Protein AF-0000000082348626 (afdb_homodimer)

InterPro domains:
  IPR001227 Acyl transferase domain superfamily [G3DSA:3.40.366.10] (33-219)
  IPR014030 Beta-ketoacyl synthase-like, N-terminal domain [PF00109] (406-656)
  IPR014031 Beta-ketoacyl synthase, C-terminal domain [PF02801] (664-722)
  IPR016039 Thiolase-like [G3DSA:3.40.47.10] (403-723)
  IPR016039 Thiolase-like [SSF53901] (404-722)
  IPR018201 Beta-ketoacyl synthase, active site [PS00606] (568-584)
  IPR020841 Polyketide synthase, beta-ketoacyl synthase domain [PS52004] (404-728)
  IPR020841 Polyketide synthase, beta-ketoacyl synthase domain [SM00825] (407-728)
  IPR032088 Starter unit:ACP transacylase, SAT domain [PF16073] (35-266)
  IPR050091 Polyketide and Nonribosomal Peptide Biosynthesis Enzymes [PTHR43775] (406-721)

Structure (mmCIF, N/CA/C/O backbone):
data_AF-0000000082348626-model_v1
#
loop_
_entity.id
_entity.type
_entity.pdbx_description
1 polymer 'Putative PKS/NRPS-like protein biosynthetic cluster'
#
loop_
_atom_site.group_PDB
_atom_site.id
_atom_site.type_symbol
_atom_site.label_atom_id
_atom_site.label_alt_id
_atom_site.label_comp_id
_atom_site.label_asym_id
_atom_site.label_entity_id
_atom_site.label_seq_id
_atom_site.pdbx_PDB_ins_code
_atom_site.Cartn_x
_atom_site.Cartn_y
_atom_site.Cartn_z
_atom_site.occupancy
_atom_site.B_iso_or_equiv
_atom_site.auth_seq_id
_atom_site.auth_comp_id
_atom_site.auth_asym_id
_atom_site.auth_atom_id
_atom_site.pdbx_PDB_model_num
ATOM 1 N N . MET A 1 1 ? 25.234 64.188 5.094 1 22.62 1 MET A N 1
ATOM 2 C CA . MET A 1 1 ? 24 64.062 5.863 1 22.62 1 MET A CA 1
ATOM 3 C C . MET A 1 1 ? 23.109 62.969 5.293 1 22.62 1 MET A C 1
ATOM 5 O O . MET A 1 1 ? 22.438 63.188 4.277 1 22.62 1 MET A O 1
ATOM 9 N N . MET A 1 2 ? 23.484 61.875 5.254 1 27.39 2 MET A N 1
ATOM 10 C CA . MET A 1 2 ? 23.094 60.875 4.254 1 27.39 2 MET A CA 1
ATOM 11 C C . MET A 1 2 ? 21.672 60.375 4.52 1 27.39 2 MET A C 1
ATOM 13 O O . MET A 1 2 ? 21.328 60.062 5.664 1 27.39 2 MET A O 1
ATOM 17 N N . PRO A 1 3 ? 20.672 60.625 3.637 1 28.61 3 PRO A N 1
ATOM 18 C CA . PRO A 1 3 ? 19.25 60.469 3.945 1 28.61 3 PRO A CA 1
ATOM 19 C C . PRO A 1 3 ? 18.859 59.031 4.285 1 28.61 3 PRO A C 1
ATOM 21 O O . PRO A 1 3 ? 19.5 58.094 3.809 1 28.61 3 PRO A O 1
ATOM 24 N N . VAL A 1 4 ? 18.422 58.75 5.523 1 28.98 4 VAL A N 1
ATOM 25 C CA . VAL A 1 4 ? 17.953 57.562 6.266 1 28.98 4 VAL A CA 1
ATOM 26 C C . VAL A 1 4 ? 16.766 56.938 5.555 1 28.98 4 VAL A C 1
ATOM 28 O O . VAL A 1 4 ? 15.734 57.594 5.367 1 28.98 4 VAL A O 1
ATOM 31 N N . TYR A 1 5 ? 16.969 56.156 4.539 1 28.42 5 TYR A N 1
ATOM 32 C CA . TYR A 1 5 ? 15.867 55.594 3.797 1 28.42 5 TYR A CA 1
ATOM 33 C C . TYR A 1 5 ? 14.945 54.781 4.723 1 28.42 5 TYR A C 1
ATOM 35 O O . TYR A 1 5 ? 15.375 53.812 5.344 1 28.42 5 TYR A O 1
ATOM 43 N N . THR A 1 6 ? 13.922 55.375 5.301 1 27.47 6 THR A N 1
ATOM 44 C CA . THR A 1 6 ? 12.867 54.844 6.148 1 27.47 6 THR A CA 1
ATOM 45 C C . THR A 1 6 ? 12.008 53.844 5.375 1 27.47 6 THR A C 1
ATOM 47 O O . THR A 1 6 ? 11.422 54.188 4.348 1 27.47 6 THR A O 1
ATOM 50 N N . PRO A 1 7 ? 12.359 52.594 5.453 1 28.33 7 PRO A N 1
ATOM 51 C CA . PRO A 1 7 ? 11.5 51.688 4.691 1 28.33 7 PRO A CA 1
ATOM 52 C C . PRO A 1 7 ? 10.016 51.938 4.953 1 28.33 7 PRO A C 1
ATOM 54 O O . PRO A 1 7 ? 9.602 52.062 6.105 1 28.33 7 PRO A O 1
ATOM 57 N N . THR A 1 8 ? 9.359 52.75 4.172 1 27.89 8 THR A N 1
ATOM 58 C CA . THR A 1 8 ? 7.93 53 4.262 1 27.89 8 THR A CA 1
ATOM 59 C C . THR A 1 8 ? 7.141 51.688 4.273 1 27.89 8 THR A C 1
ATOM 61 O O . THR A 1 8 ? 7.289 50.875 3.371 1 27.89 8 THR A O 1
ATOM 64 N N . THR A 1 9 ? 6.973 51.125 5.418 1 28.86 9 THR A N 1
ATOM 65 C CA . THR A 1 9 ? 5.984 50.094 5.742 1 28.86 9 THR A CA 1
ATOM 66 C C . THR A 1 9 ? 4.637 50.438 5.109 1 28.86 9 THR A C 1
ATOM 68 O O . THR A 1 9 ? 3.908 51.281 5.602 1 28.86 9 THR A O 1
ATOM 71 N N . SER A 1 10 ? 4.602 50.75 3.811 1 28.36 10 SER A N 1
ATOM 72 C CA . SER A 1 10 ? 3.252 50.938 3.295 1 28.36 10 SER A CA 1
ATOM 73 C C . SER A 1 10 ? 2.334 49.781 3.682 1 28.36 10 SER A C 1
ATOM 75 O O . SER A 1 10 ? 2.594 48.625 3.328 1 28.36 10 SER A O 1
ATOM 77 N N . SER A 1 11 ? 1.812 49.844 4.887 1 31.45 11 SER A N 1
ATOM 78 C CA . SER A 1 11 ? 0.582 49.219 5.371 1 31.45 11 SER A CA 1
ATOM 79 C C . SER A 1 11 ? -0.526 49.281 4.324 1 31.45 11 SER A C 1
ATOM 81 O O . SER A 1 11 ? -1.13 50.344 4.133 1 31.45 11 SER A O 1
ATOM 83 N N . ASP A 1 12 ? -0.33 48.875 3.16 1 32.62 12 ASP A N 1
ATOM 84 C CA . ASP A 1 12 ? -1.574 48.906 2.398 1 32.62 12 ASP A CA 1
ATOM 85 C C . ASP A 1 12 ? -2.762 48.5 3.271 1 32.62 12 ASP A C 1
ATOM 87 O O . ASP A 1 12 ? -2.803 47.406 3.803 1 32.62 12 ASP A O 1
ATOM 91 N N . PRO A 1 13 ? -3.41 49.312 3.996 1 35.19 13 PRO A N 1
ATOM 92 C CA . PRO A 1 13 ? -4.621 49.188 4.812 1 35.19 13 PRO A CA 1
ATOM 93 C C . PRO A 1 13 ? -5.652 48.25 4.207 1 35.19 13 PRO A C 1
ATOM 95 O O . PRO A 1 13 ? -6.645 47.906 4.855 1 35.19 13 PRO A O 1
ATOM 98 N N . ASP A 1 14 ? -5.789 48.344 2.971 1 35.22 14 ASP A N 1
ATOM 99 C CA . ASP A 1 14 ? -6.953 47.688 2.406 1 35.22 14 ASP A CA 1
ATOM 100 C C . ASP A 1 14 ? -6.867 46.156 2.615 1 35.22 14 ASP A C 1
ATOM 102 O O . ASP A 1 14 ? -7.434 45.406 1.838 1 35.22 14 ASP A O 1
ATOM 106 N N . ARG A 1 15 ? -5.812 45.719 3.096 1 39.22 15 ARG A N 1
ATOM 107 C CA . ARG A 1 15 ? -5.785 44.281 3.395 1 39.22 15 ARG A CA 1
ATOM 108 C C . ARG A 1 15 ? -7.113 43.844 3.984 1 39.22 15 ARG A C 1
ATOM 110 O O . ARG A 1 15 ? -7.77 44.594 4.711 1 39.22 15 ARG A O 1
ATOM 117 N N . ASP A 1 16 ? -7.707 42.844 3.492 1 43.84 16 ASP A N 1
ATOM 118 C CA . ASP A 1 16 ? -8.883 42 3.707 1 43.84 16 ASP A CA 1
ATOM 119 C C . ASP A 1 16 ? -9.117 41.781 5.195 1 43.84 16 ASP A C 1
ATOM 121 O O . ASP A 1 16 ? -9.781 40.812 5.574 1 43.84 16 ASP A O 1
ATOM 125 N N . THR A 1 17 ? -8.445 42.5 6.023 1 49.28 17 THR A N 1
ATOM 126 C CA . THR A 1 17 ? -8.406 42.406 7.48 1 49.28 17 THR A CA 1
ATOM 127 C C . THR A 1 17 ? -9.773 42.719 8.078 1 49.28 17 THR A C 1
ATOM 129 O O . THR A 1 17 ? -10.031 42.438 9.25 1 49.28 17 THR A O 1
ATOM 132 N N . HIS A 1 18 ? -10.602 43.281 7.273 1 66.31 18 HIS A N 1
ATOM 133 C CA . HIS A 1 18 ? -11.859 43.625 7.926 1 66.31 18 HIS A CA 1
ATOM 134 C C . HIS A 1 18 ? -13.008 42.75 7.445 1 66.31 18 HIS A C 1
ATOM 136 O O . HIS A 1 18 ? -14.172 43.156 7.504 1 66.31 18 HIS A O 1
ATOM 142 N N . LYS A 1 19 ? -12.617 41.625 6.793 1 84.56 19 LYS A N 1
ATOM 143 C CA . LYS A 1 19 ? -13.688 40.75 6.332 1 84.56 19 LYS A CA 1
ATOM 144 C C . LYS A 1 19 ? -13.891 39.562 7.289 1 84.56 19 LYS A C 1
ATOM 146 O O . LYS A 1 19 ? -12.922 38.906 7.699 1 84.56 19 LYS A O 1
ATOM 151 N N . LEU A 1 20 ? -15.055 39.438 7.66 1 93.06 20 LEU A N 1
ATOM 152 C CA . LEU A 1 20 ? -15.453 38.281 8.461 1 93.06 20 LEU A CA 1
ATOM 153 C C . LEU A 1 20 ? -15.758 37.062 7.566 1 93.06 20 LEU A C 1
ATOM 155 O O . LEU A 1 20 ? -16.156 37.25 6.41 1 93.06 20 LEU A O 1
ATOM 159 N N . LYS A 1 21 ? -15.438 35.969 8.016 1 95.44 21 LYS A N 1
ATOM 160 C CA . LYS A 1 21 ? -15.758 34.719 7.305 1 95.44 21 LYS A CA 1
ATOM 161 C C . LYS A 1 21 ? -16.703 33.844 8.117 1 95.44 21 LYS A C 1
ATOM 163 O O . LYS A 1 21 ? -16.609 33.812 9.352 1 95.44 21 LYS A O 1
ATOM 168 N N . LEU A 1 22 ? -17.609 33.219 7.457 1 96.94 22 LEU A N 1
ATOM 169 C CA . LEU A 1 22 ? -18.484 32.219 8.055 1 96.94 22 LEU A CA 1
ATOM 170 C C . LEU A 1 22 ? -18.531 30.953 7.199 1 96.94 22 LEU A C 1
ATOM 172 O O . LEU A 1 22 ? -18.75 31.031 5.988 1 96.94 22 LEU A O 1
ATOM 176 N N . VAL A 1 23 ? -18.219 29.875 7.754 1 98 23 VAL A N 1
ATOM 177 C CA . VAL A 1 23 ? -18.375 28.594 7.074 1 98 23 VAL A CA 1
ATOM 178 C C . VAL A 1 23 ? -19.656 27.906 7.555 1 98 23 VAL A C 1
ATOM 180 O O . VAL A 1 23 ? -19.797 27.609 8.742 1 98 23 VAL A O 1
ATOM 183 N N . TYR A 1 24 ? -20.531 27.656 6.66 1 97.88 24 TYR A N 1
ATOM 184 C CA . TYR A 1 24 ? -21.828 27.094 6.98 1 97.88 24 TYR A CA 1
ATOM 185 C C . TYR A 1 24 ? -21.922 25.641 6.539 1 97.88 24 TYR A C 1
ATOM 187 O O . TYR A 1 24 ? -21.734 25.328 5.359 1 97.88 24 TYR A O 1
ATOM 195 N N . PHE A 1 25 ? -22.203 24.734 7.48 1 98.19 25 PHE A N 1
ATOM 196 C CA . PHE A 1 25 ? -22.406 23.312 7.234 1 98.19 25 PHE A CA 1
ATOM 197 C C . PHE A 1 25 ? -23.891 22.953 7.297 1 98.19 25 PHE A C 1
ATOM 199 O O . PHE A 1 25 ? -24.484 22.938 8.375 1 98.19 25 PHE A O 1
ATOM 206 N N . SER A 1 26 ? -24.422 22.578 6.18 1 95.88 26 SER A N 1
ATOM 207 C CA . SER A 1 26 ? -25.859 22.297 6.078 1 95.88 26 SER A CA 1
ATOM 208 C C . SER A 1 26 ? -26.203 20.906 6.586 1 95.88 26 SER A C 1
ATOM 210 O O . SER A 1 26 ? -25.297 20.109 6.867 1 95.88 26 SER A O 1
ATOM 212 N N . ASN A 1 27 ? -27.469 20.594 6.691 1 95.19 27 ASN A N 1
ATOM 213 C CA . ASN A 1 27 ? -27.953 19.25 7.023 1 95.19 27 ASN A CA 1
ATOM 214 C C . ASN A 1 27 ? -28.359 18.484 5.777 1 95.19 27 ASN A C 1
ATOM 216 O O . ASN A 1 27 ? -29.016 17.438 5.875 1 95.19 27 ASN A O 1
ATOM 220 N N . GLU A 1 28 ? -28.047 19.062 4.68 1 92.94 28 GLU A N 1
ATOM 221 C CA . GLU A 1 28 ? -28.438 18.438 3.418 1 92.94 28 GLU A CA 1
ATOM 222 C C . GLU A 1 28 ? -27.234 18.109 2.551 1 92.94 28 GLU A C 1
ATOM 224 O O . GLU A 1 28 ? -26.203 18.812 2.613 1 92.94 28 GLU A O 1
ATOM 229 N N . PHE A 1 29 ? -27.422 17.031 1.766 1 94.81 29 PHE A N 1
ATOM 230 C CA . PHE A 1 29 ? -26.391 16.719 0.787 1 94.81 29 PHE A CA 1
ATOM 231 C C . PHE A 1 29 ? -26.328 17.781 -0.305 1 94.81 29 PHE A C 1
ATOM 233 O O . PHE A 1 29 ? -27.312 18.469 -0.557 1 94.81 29 PHE A O 1
ATOM 240 N N . PRO A 1 30 ? -25.188 17.891 -0.88 1 91.5 30 PRO A N 1
ATOM 241 C CA . PRO A 1 30 ? -25.141 18.766 -2.051 1 91.5 30 PRO A CA 1
ATOM 242 C C . PRO A 1 30 ? -26.031 18.297 -3.189 1 91.5 30 PRO A C 1
ATOM 244 O O . PRO A 1 30 ? -26.406 17.109 -3.234 1 91.5 30 PRO A O 1
ATOM 247 N N . ARG A 1 31 ? -26.438 19.125 -4.102 1 89.62 31 ARG A N 1
ATOM 248 C CA . ARG A 1 31 ? -27.328 18.812 -5.211 1 89.62 31 ARG A CA 1
ATOM 249 C C . ARG A 1 31 ? -26.656 17.891 -6.219 1 89.62 31 ARG A C 1
ATOM 251 O O . ARG A 1 31 ? -27.328 17.188 -6.969 1 89.62 31 ARG A O 1
ATOM 258 N N . ASP A 1 32 ? -25.406 17.875 -6.156 1 88.88 32 ASP A N 1
ATOM 259 C CA . ASP A 1 32 ? -24.641 17 -7.043 1 88.88 32 ASP A CA 1
ATOM 260 C C . ASP A 1 32 ? -24.906 15.531 -6.746 1 88.88 32 ASP A C 1
ATOM 262 O O . ASP A 1 32 ? -25.375 15.188 -5.656 1 88.88 32 ASP A O 1
ATOM 266 N N . ASP A 1 33 ? -24.719 14.758 -7.766 1 92.75 33 ASP A N 1
ATOM 267 C CA . ASP A 1 33 ? -24.781 13.32 -7.559 1 92.75 33 ASP A CA 1
ATOM 268 C C . ASP A 1 33 ? -23.75 12.859 -6.527 1 92.75 33 ASP A C 1
ATOM 270 O O . ASP A 1 33 ? -22.547 13.016 -6.738 1 92.75 33 ASP A O 1
ATOM 274 N N . LEU A 1 34 ? -24.25 12.32 -5.496 1 95.69 34 LEU A N 1
ATOM 275 C CA . LEU A 1 34 ? -23.406 11.992 -4.355 1 95.69 34 LEU A CA 1
ATOM 276 C C . LEU A 1 34 ? -22.312 10.992 -4.758 1 95.69 34 LEU A C 1
ATOM 278 O O . LEU A 1 34 ? -21.172 11.117 -4.324 1 95.69 34 LEU A O 1
ATOM 282 N N . GLN A 1 35 ? -22.672 9.977 -5.566 1 95.44 35 GLN A N 1
ATOM 283 C CA . GLN A 1 35 ? -21.688 9 -6.023 1 95.44 35 GLN A CA 1
ATOM 284 C C . GLN A 1 35 ? -20.594 9.672 -6.859 1 95.44 35 GLN A C 1
ATOM 286 O O . GLN A 1 35 ? -19.422 9.328 -6.738 1 95.44 35 GLN A O 1
ATOM 291 N N . GLY A 1 36 ? -21.062 10.609 -7.676 1 95.38 36 GLY A N 1
ATOM 292 C CA . GLY A 1 36 ? -20.094 11.359 -8.469 1 95.38 36 GLY A CA 1
ATOM 293 C C . GLY A 1 36 ? -19.141 12.18 -7.629 1 95.38 36 GLY A C 1
ATOM 294 O O . GLY A 1 36 ? -17.953 12.25 -7.926 1 95.38 36 GLY A O 1
ATOM 295 N N . VAL A 1 37 ? -19.672 12.789 -6.59 1 96.69 37 VAL A N 1
ATOM 296 C CA . VAL A 1 37 ? -18.859 13.609 -5.691 1 96.69 37 VAL A CA 1
ATOM 297 C C . VAL A 1 37 ? -17.812 12.734 -5.004 1 96.69 37 VAL A C 1
ATOM 299 O O . VAL A 1 37 ? -16.625 13.086 -4.965 1 96.69 37 VAL A O 1
ATOM 302 N N . PHE A 1 38 ? -18.25 11.578 -4.5 1 97.19 38 PHE A N 1
ATOM 303 C CA . PHE A 1 38 ? -17.344 10.688 -3.801 1 97.19 38 PHE A CA 1
ATOM 304 C C . PHE A 1 38 ? -16.281 10.133 -4.758 1 97.19 38 PHE A C 1
ATOM 306 O O . PHE A 1 38 ? -15.141 9.914 -4.371 1 97.19 38 PHE A O 1
ATOM 313 N N . ARG A 1 39 ? -16.656 9.891 -6.008 1 95.69 39 ARG A N 1
ATOM 314 C CA . ARG A 1 39 ? -15.703 9.43 -7.012 1 95.69 39 ARG A CA 1
ATOM 315 C C . ARG A 1 39 ? -14.617 10.477 -7.254 1 95.69 39 ARG A C 1
ATOM 317 O O . ARG A 1 39 ? -13.438 10.141 -7.348 1 95.69 39 ARG A O 1
ATOM 324 N N . ARG A 1 40 ? -15.016 11.719 -7.379 1 95.38 40 ARG A N 1
ATOM 325 C CA . ARG A 1 40 ? -14.047 12.789 -7.582 1 95.38 40 ARG A CA 1
ATOM 326 C C . ARG A 1 40 ? -13.133 12.938 -6.367 1 95.38 40 ARG A C 1
ATOM 328 O O . ARG A 1 40 ? -11.93 13.141 -6.516 1 95.38 40 ARG A O 1
ATOM 335 N N . LEU A 1 41 ? -13.742 12.891 -5.195 1 96.81 41 LEU A N 1
ATOM 336 C CA . LEU A 1 41 ? -12.953 12.961 -3.973 1 96.81 41 LEU A CA 1
ATOM 337 C C . LEU A 1 41 ? -11.938 11.82 -3.916 1 96.81 41 LEU A C 1
ATOM 339 O O . LEU A 1 41 ? -10.789 12.016 -3.512 1 96.81 41 LEU A O 1
ATOM 343 N N . HIS A 1 42 ? -12.391 10.656 -4.312 1 96.12 42 HIS A N 1
ATOM 344 C CA . HIS A 1 42 ? -11.508 9.5 -4.379 1 96.12 42 HIS A CA 1
ATOM 345 C C . HIS A 1 42 ? -10.344 9.75 -5.324 1 96.12 42 HIS A C 1
ATOM 347 O O . HIS A 1 42 ? -9.188 9.508 -4.973 1 96.12 42 HIS A O 1
ATOM 353 N N . ASN A 1 43 ? -10.609 10.227 -6.477 1 94.56 43 ASN A N 1
ATOM 354 C CA . ASN A 1 43 ? -9.57 10.477 -7.473 1 94.56 43 ASN A CA 1
ATOM 355 C C . ASN A 1 43 ? -8.586 11.539 -7 1 94.56 43 ASN A C 1
ATOM 357 O O . ASN A 1 43 ? -7.375 11.398 -7.188 1 94.56 43 ASN A O 1
ATOM 361 N N . HIS A 1 44 ? -9.109 12.609 -6.391 1 94.38 44 HIS A N 1
ATOM 362 C CA . HIS A 1 44 ? -8.234 13.648 -5.855 1 94.38 44 HIS A CA 1
ATOM 363 C C . HIS A 1 44 ? -7.348 13.102 -4.742 1 94.38 44 HIS A C 1
ATOM 365 O O . HIS A 1 44 ? -6.188 13.5 -4.613 1 94.38 44 HIS A O 1
ATOM 371 N N . SER A 1 45 ? -7.891 12.203 -3.965 1 94.38 45 SER A N 1
ATOM 372 C CA . SER A 1 45 ? -7.152 11.664 -2.828 1 94.38 45 SER A CA 1
ATOM 373 C C . SER A 1 45 ? -5.965 10.82 -3.289 1 94.38 45 SER A C 1
ATOM 375 O O . SER A 1 45 ? -5.066 10.523 -2.5 1 94.38 45 SER A O 1
ATOM 377 N N . LYS A 1 46 ? -5.938 10.422 -4.539 1 93 46 LYS A N 1
ATOM 378 C CA . LYS A 1 46 ? -4.844 9.633 -5.09 1 93 46 LYS A CA 1
ATOM 379 C C . LYS A 1 46 ? -3.635 10.508 -5.41 1 93 46 LYS A C 1
ATOM 381 O O . LYS A 1 46 ? -2.529 10 -5.605 1 93 46 LYS A O 1
ATOM 386 N N . ASP A 1 47 ? -3.85 11.797 -5.445 1 90.5 47 ASP A N 1
ATOM 387 C CA . ASP A 1 47 ? -2.838 12.758 -5.879 1 90.5 47 ASP A CA 1
ATOM 388 C C . ASP A 1 47 ? -1.952 13.188 -4.715 1 90.5 47 ASP A C 1
ATOM 390 O O . ASP A 1 47 ? -2.428 13.328 -3.584 1 90.5 47 ASP A O 1
ATOM 394 N N . SER A 1 48 ? -0.692 13.43 -5.004 1 84.62 48 SER A N 1
ATOM 395 C CA . SER A 1 48 ? 0.272 13.852 -3.992 1 84.62 48 SER A CA 1
ATOM 396 C C . SER A 1 48 ? -0.064 15.234 -3.455 1 84.62 48 SER A C 1
ATOM 398 O O . SER A 1 48 ? 0.402 15.617 -2.379 1 84.62 48 SER A O 1
ATOM 400 N N . ALA A 1 49 ? -0.907 15.969 -4.117 1 83.38 49 ALA A N 1
ATOM 401 C CA . ALA A 1 49 ? -1.298 17.312 -3.707 1 83.38 49 ALA A CA 1
ATOM 402 C C . ALA A 1 49 ? -2.363 17.266 -2.615 1 83.38 49 ALA A C 1
ATOM 404 O O . ALA A 1 49 ? -2.625 18.266 -1.95 1 83.38 49 ALA A O 1
ATOM 405 N N . HIS A 1 50 ? -2.947 16.109 -2.389 1 90.44 50 HIS A N 1
ATOM 406 C CA . HIS A 1 50 ? -4.035 16.016 -1.421 1 90.44 50 HIS A CA 1
ATOM 407 C C . HIS A 1 50 ? -3.756 14.945 -0.378 1 90.44 50 HIS A C 1
ATOM 409 O O . HIS A 1 50 ? -4.59 14.062 -0.149 1 90.44 50 HIS A O 1
ATOM 415 N N . PRO A 1 51 ? -2.678 15.047 0.328 1 86.06 51 PRO A N 1
ATOM 416 C CA . PRO A 1 51 ? -2.33 14.047 1.335 1 86.06 51 PRO A CA 1
ATOM 417 C C . PRO A 1 51 ? -3.256 14.086 2.549 1 86.06 51 PRO A C 1
ATOM 419 O O . PRO A 1 51 ? -3.535 13.039 3.148 1 86.06 51 PRO A O 1
ATOM 422 N N . ILE A 1 52 ? -3.746 15.258 2.949 1 90.69 52 ILE A N 1
ATOM 423 C CA . ILE A 1 52 ? -4.586 15.383 4.137 1 90.69 52 ILE A CA 1
ATOM 424 C C . ILE A 1 52 ? -5.973 14.812 3.852 1 90.69 52 ILE A C 1
ATOM 426 O O . ILE A 1 52 ? -6.574 14.172 4.711 1 90.69 52 ILE A O 1
ATOM 430 N N . LEU A 1 53 ? -6.441 15.055 2.643 1 95.19 53 LEU A N 1
ATOM 431 C CA . LEU A 1 53 ? -7.703 14.453 2.219 1 95.19 53 LEU A CA 1
ATOM 432 C C . LEU A 1 53 ? -7.637 12.938 2.314 1 95.19 53 LEU A C 1
ATOM 434 O O . LEU A 1 53 ? -8.547 12.305 2.861 1 95.19 53 LEU A O 1
ATOM 438 N N . ALA A 1 54 ? -6.555 12.398 1.787 1 93.12 54 ALA A N 1
ATOM 439 C CA . ALA A 1 54 ? -6.367 10.953 1.827 1 93.12 54 ALA A CA 1
ATOM 440 C C . ALA A 1 54 ? -6.34 10.438 3.264 1 93.12 54 ALA A C 1
ATOM 442 O O . ALA A 1 54 ? -6.934 9.406 3.572 1 93.12 54 ALA A O 1
ATOM 443 N N . GLU A 1 55 ? -5.648 11.109 4.129 1 89.75 55 GLU A N 1
ATOM 444 C CA . GLU A 1 55 ? -5.555 10.727 5.531 1 89.75 55 GLU A CA 1
ATOM 445 C C . GLU A 1 55 ? -6.926 10.742 6.203 1 89.75 55 GLU A C 1
ATOM 447 O O . GLU A 1 55 ? -7.266 9.836 6.965 1 89.75 55 GLU A O 1
ATOM 452 N N . PHE A 1 56 ? -7.676 11.781 5.895 1 96 56 PHE A N 1
ATOM 453 C CA . PHE A 1 56 ? -9.008 11.883 6.477 1 96 56 PHE A CA 1
ATOM 454 C C . PHE A 1 56 ? -9.867 10.695 6.066 1 96 56 PHE A C 1
ATOM 456 O O . PHE A 1 56 ? -10.531 10.078 6.906 1 96 56 PHE A O 1
ATOM 463 N N . ILE A 1 57 ? -9.914 10.406 4.809 1 96.88 57 ILE A N 1
ATOM 464 C CA . ILE A 1 57 ? -10.727 9.305 4.297 1 96.88 57 ILE A CA 1
ATOM 465 C C . ILE A 1 57 ? -10.344 8.008 5.004 1 96.88 57 ILE A C 1
ATOM 467 O O . ILE A 1 57 ? -11.211 7.25 5.438 1 96.88 57 ILE A O 1
ATOM 471 N N . SER A 1 58 ? -9.062 7.77 5.121 1 92.5 58 SER A N 1
ATOM 472 C CA . SER A 1 58 ? -8.562 6.559 5.766 1 92.5 58 SER A CA 1
ATOM 473 C C . SER A 1 58 ? -8.977 6.504 7.234 1 92.5 58 SER A C 1
ATOM 475 O O . SER A 1 58 ? -9.5 5.488 7.699 1 92.5 58 SER A O 1
ATOM 477 N N . ARG A 1 59 ? -8.828 7.59 7.973 1 92.12 59 ARG A N 1
ATOM 478 C CA . ARG A 1 59 ? -9.117 7.629 9.406 1 92.12 59 ARG A CA 1
ATOM 479 C C . ARG A 1 59 ? -10.617 7.512 9.664 1 92.12 59 ARG A C 1
ATOM 481 O O . ARG A 1 59 ? -11.039 6.828 10.594 1 92.12 59 ARG A O 1
ATOM 488 N N . ALA A 1 60 ? -11.367 8.242 8.859 1 96.94 60 ALA A N 1
ATOM 489 C CA . ALA A 1 60 ? -12.82 8.156 9.008 1 96.94 60 ALA A CA 1
ATOM 490 C C . ALA A 1 60 ? -13.32 6.738 8.75 1 96.94 60 ALA A C 1
ATOM 492 O O . ALA A 1 60 ? -14.188 6.238 9.461 1 96.94 60 ALA A O 1
ATOM 493 N N . THR A 1 61 ? -12.766 6.105 7.734 1 96 61 THR A N 1
ATOM 494 C CA . THR A 1 61 ? -13.148 4.734 7.406 1 96 61 THR A CA 1
ATOM 495 C C . THR A 1 61 ? -12.789 3.787 8.547 1 96 61 THR A C 1
ATOM 497 O O . THR A 1 61 ? -13.602 2.947 8.945 1 96 61 THR A O 1
ATOM 500 N N . TRP A 1 62 ? -11.633 3.955 9.062 1 91 62 TRP A N 1
ATOM 501 C CA . TRP A 1 62 ? -11.188 3.119 10.172 1 91 62 TRP A CA 1
ATOM 502 C C . TRP A 1 62 ? -12.078 3.318 11.398 1 91 62 TRP A C 1
ATOM 504 O O . TRP A 1 62 ? -12.414 2.357 12.094 1 91 62 TRP A O 1
ATOM 514 N N . ALA A 1 63 ? -12.383 4.551 11.68 1 93.88 63 ALA A N 1
ATOM 515 C CA . ALA A 1 63 ? -13.219 4.859 12.828 1 93.88 63 ALA A CA 1
ATOM 516 C C . ALA A 1 63 ? -14.555 4.121 12.75 1 93.88 63 ALA A C 1
ATOM 518 O O . ALA A 1 63 ? -15.023 3.561 13.75 1 93.88 63 ALA A O 1
ATOM 519 N N . ILE A 1 64 ? -15.133 4.121 11.609 1 96.62 64 ILE A N 1
ATOM 520 C CA . ILE A 1 64 ? -16.438 3.486 11.453 1 96.62 64 ILE A CA 1
ATOM 521 C C . ILE A 1 64 ? -16.281 1.969 11.492 1 96.62 64 ILE A C 1
ATOM 523 O O . ILE A 1 64 ? -17.125 1.268 12.062 1 96.62 64 ILE A O 1
ATOM 527 N N . LYS A 1 65 ? -15.258 1.442 10.836 1 92.19 65 LYS A N 1
ATOM 528 C CA . LYS A 1 65 ? -15.008 0.006 10.938 1 92.19 65 LYS A CA 1
ATOM 529 C C . LYS A 1 65 ? -14.883 -0.423 12.398 1 92.19 65 LYS A C 1
ATOM 531 O O . LYS A 1 65 ? -15.391 -1.477 12.789 1 92.19 65 LYS A O 1
ATOM 536 N N . ASP A 1 66 ? -14.203 0.371 13.188 1 89.88 66 ASP A N 1
ATOM 537 C CA . ASP A 1 66 ? -14.047 0.095 14.609 1 89.88 66 ASP A CA 1
ATOM 538 C C . ASP A 1 66 ? -15.398 0.109 15.328 1 89.88 66 ASP A C 1
ATOM 540 O O . ASP A 1 66 ? -15.656 -0.732 16.188 1 89.88 66 ASP A O 1
ATOM 544 N N . GLU A 1 67 ? -16.25 1.055 14.953 1 94.62 67 GLU A N 1
ATOM 545 C CA . GLU A 1 67 ? -17.578 1.135 15.539 1 94.62 67 GLU A CA 1
ATOM 546 C C . GLU A 1 67 ? -18.438 -0.062 15.133 1 94.62 67 GLU A C 1
ATOM 548 O O . GLU A 1 67 ? -19.188 -0.6 15.945 1 94.62 67 GLU A O 1
ATOM 553 N N . VAL A 1 68 ? -18.328 -0.428 13.883 1 93.94 68 VAL A N 1
ATOM 554 C CA . VAL A 1 68 ? -19.125 -1.54 13.375 1 93.94 68 VAL A CA 1
ATOM 555 C C . VAL A 1 68 ? -18.766 -2.82 14.125 1 93.94 68 VAL A C 1
ATOM 557 O O . VAL A 1 68 ? -19.641 -3.629 14.445 1 93.94 68 VAL A O 1
ATOM 560 N N . ARG A 1 69 ? -17.562 -3.006 14.469 1 87.44 69 ARG A N 1
ATOM 561 C CA . ARG A 1 69 ? -17.094 -4.188 15.188 1 87.44 69 ARG A CA 1
ATOM 562 C C . ARG A 1 69 ? -17.734 -4.285 16.562 1 87.44 69 ARG A C 1
ATOM 564 O O . ARG A 1 69 ? -17.875 -5.383 17.109 1 87.44 69 ARG A O 1
ATOM 571 N N . GLN A 1 70 ? -18.125 -3.188 17.078 1 88.19 70 GLN A N 1
ATOM 572 C CA . GLN A 1 70 ? -18.641 -3.143 18.453 1 88.19 70 GLN A CA 1
ATOM 573 C C . GLN A 1 70 ? -20.156 -3.256 18.469 1 88.19 70 GLN A C 1
ATOM 575 O O . GLN A 1 70 ? -20.766 -3.375 19.547 1 88.19 70 GLN A O 1
ATOM 580 N N . LEU A 1 71 ? -20.75 -3.254 17.344 1 92.38 71 LEU A N 1
ATOM 581 C CA . LEU A 1 71 ? -22.219 -3.314 17.266 1 92.38 71 LEU A CA 1
ATOM 582 C C . LEU A 1 71 ? -22.719 -4.699 17.641 1 92.38 71 LEU A C 1
ATOM 584 O O . LEU A 1 71 ? -21.969 -5.676 17.594 1 92.38 71 LEU A O 1
ATOM 588 N N . GLN A 1 72 ? -23.953 -4.699 18 1 90.5 72 GLN A N 1
ATOM 589 C CA . GLN A 1 72 ? -24.641 -5.98 18.172 1 90.5 72 GLN A CA 1
ATOM 590 C C . GLN A 1 72 ? -24.734 -6.734 16.844 1 90.5 72 GLN A C 1
ATOM 592 O O . GLN A 1 72 ? -24.797 -6.121 15.781 1 90.5 72 GLN A O 1
ATOM 597 N N . THR A 1 73 ? -24.766 -7.98 16.906 1 88.88 73 THR A N 1
ATOM 598 C CA . THR A 1 73 ? -24.672 -8.859 15.742 1 88.88 73 THR A CA 1
ATOM 599 C C . THR A 1 73 ? -25.781 -8.562 14.742 1 88.88 73 THR A C 1
ATOM 601 O O . THR A 1 73 ? -25.562 -8.586 13.531 1 88.88 73 THR A O 1
ATOM 604 N N . GLU A 1 74 ? -26.953 -8.266 15.219 1 88.81 74 GLU A N 1
ATOM 605 C CA . GLU A 1 74 ? -28.109 -8.047 14.359 1 88.81 74 GLU A CA 1
ATOM 606 C C . GLU A 1 74 ? -27.906 -6.812 13.477 1 88.81 74 GLU A C 1
ATOM 608 O O . GLU A 1 74 ? -28.328 -6.805 12.312 1 88.81 74 GLU A O 1
ATOM 613 N N . ILE A 1 75 ? -27.312 -5.793 14.055 1 91.94 75 ILE A N 1
ATOM 614 C CA . ILE A 1 75 ? -27.078 -4.562 13.305 1 91.94 75 ILE A CA 1
ATOM 615 C C . ILE A 1 75 ? -25.828 -4.707 12.445 1 91.94 75 ILE A C 1
ATOM 617 O O . ILE A 1 75 ? -25.766 -4.223 11.312 1 91.94 75 ILE A O 1
ATOM 621 N N . LYS A 1 76 ? -24.844 -5.371 12.969 1 90.56 76 LYS A N 1
ATOM 622 C CA . LYS A 1 76 ? -23.578 -5.594 12.289 1 90.56 76 LYS A CA 1
ATOM 623 C C . LYS A 1 76 ? -23.781 -6.289 10.953 1 90.56 76 LYS A C 1
ATOM 625 O O . LYS A 1 76 ? -23.109 -5.969 9.969 1 90.56 76 LYS A O 1
ATOM 630 N N . HIS A 1 77 ? -24.672 -7.172 10.867 1 89.5 77 HIS A N 1
ATOM 631 C CA . HIS A 1 77 ? -24.906 -7.984 9.68 1 89.5 77 HIS A CA 1
ATOM 632 C C . HIS A 1 77 ? -25.531 -7.156 8.555 1 89.5 77 HIS A C 1
ATOM 634 O O . HIS A 1 77 ? -25.531 -7.578 7.398 1 89.5 77 HIS A O 1
ATOM 640 N N . LEU A 1 78 ? -26.031 -5.98 8.883 1 91.56 78 LEU A N 1
ATOM 641 C CA . LEU A 1 78 ? -26.625 -5.113 7.871 1 91.56 78 LEU A CA 1
ATOM 642 C C . LEU A 1 78 ? -25.562 -4.418 7.043 1 91.56 78 LEU A C 1
ATOM 644 O O . LEU A 1 78 ? -25.844 -3.887 5.965 1 91.56 78 LEU A O 1
ATOM 648 N N . ILE A 1 79 ? -24.375 -4.418 7.539 1 94.31 79 ILE A N 1
ATOM 649 C CA . ILE A 1 79 ? -23.328 -3.637 6.902 1 94.31 79 ILE A CA 1
ATOM 650 C C . ILE A 1 79 ? -22.344 -4.574 6.211 1 94.31 79 ILE A C 1
ATOM 652 O O . ILE A 1 79 ? -21.516 -5.223 6.867 1 94.31 79 ILE A O 1
ATOM 656 N N . PRO A 1 80 ? -22.344 -4.59 4.902 1 90 80 PRO A N 1
ATOM 657 C CA . PRO A 1 80 ? -21.359 -5.406 4.18 1 90 80 PRO A CA 1
ATOM 658 C C . PRO A 1 80 ? -19.938 -4.871 4.316 1 90 80 PRO A C 1
ATOM 660 O O . PRO A 1 80 ? -19.734 -3.725 4.73 1 90 80 PRO A O 1
ATOM 663 N N . PRO A 1 81 ? -19 -5.762 3.967 1 88.38 81 PRO A N 1
ATOM 664 C CA . PRO A 1 81 ? -17.625 -5.258 3.967 1 88.38 81 PRO A CA 1
ATOM 665 C C . PRO A 1 81 ? -17.438 -4.082 3.014 1 88.38 81 PRO A C 1
ATOM 667 O O . PRO A 1 81 ? -18.016 -4.055 1.929 1 88.38 81 PRO A O 1
ATOM 670 N N . PHE A 1 82 ? -16.656 -3.125 3.475 1 90.94 82 PHE A N 1
ATOM 671 C CA . PHE A 1 82 ? -16.406 -1.962 2.633 1 90.94 82 PHE A CA 1
ATOM 672 C C . PHE A 1 82 ? -14.945 -1.529 2.746 1 90.94 82 PHE A C 1
ATOM 674 O O . PHE A 1 82 ? -14.336 -1.642 3.812 1 90.94 82 PHE A O 1
ATOM 681 N N . GLU A 1 83 ? -14.383 -1.059 1.657 1 87.81 83 GLU A N 1
ATOM 682 C CA . GLU A 1 83 ? -13.008 -0.575 1.638 1 87.81 83 GLU A CA 1
ATOM 683 C C . GLU A 1 83 ? -12.922 0.866 2.133 1 87.81 83 GLU A C 1
ATOM 685 O O . GLU A 1 83 ? -12.008 1.218 2.879 1 87.81 83 GLU A O 1
ATOM 690 N N . THR A 1 84 ? -13.812 1.686 1.674 1 93.69 84 THR A N 1
ATOM 691 C CA . THR A 1 84 ? -13.938 3.074 2.104 1 93.69 84 THR A CA 1
ATOM 692 C C . THR A 1 84 ? -15.398 3.428 2.363 1 93.69 84 THR A C 1
ATOM 694 O O . THR A 1 84 ? -16.297 2.758 1.861 1 93.69 84 THR A O 1
ATOM 697 N N . LEU A 1 85 ? -15.602 4.422 3.08 1 96.81 85 LEU A N 1
ATOM 698 C CA . LEU A 1 85 ? -16.953 4.879 3.41 1 96.81 85 LEU A CA 1
ATOM 699 C C . LEU A 1 85 ? -17.672 5.363 2.162 1 96.81 85 LEU A C 1
ATOM 701 O O . LEU A 1 85 ? -18.906 5.398 2.133 1 96.81 85 LEU A O 1
ATOM 705 N N . PHE A 1 86 ? -16.969 5.672 1.127 1 96.81 86 PHE A N 1
ATOM 706 C CA . PHE A 1 86 ? -17.562 6.203 -0.092 1 96.81 86 PHE A CA 1
ATOM 707 C C . PHE A 1 86 ? -18.5 5.18 -0.726 1 96.81 86 PHE A C 1
ATOM 709 O O . PHE A 1 86 ? -19.484 5.547 -1.378 1 96.81 86 PHE A O 1
ATOM 716 N N . SER A 1 87 ? -18.203 3.924 -0.48 1 94.62 87 SER A N 1
ATOM 717 C CA . SER A 1 87 ? -18.984 2.863 -1.109 1 94.62 87 SER A CA 1
ATOM 718 C C . SER A 1 87 ? -20.406 2.801 -0.537 1 94.62 87 SER A C 1
ATOM 720 O O . SER A 1 87 ? -21.312 2.252 -1.167 1 94.62 87 SER A O 1
ATOM 722 N N . TRP A 1 88 ? -20.578 3.316 0.663 1 96.88 88 TRP A N 1
ATOM 723 C CA . TRP A 1 88 ? -21.906 3.32 1.275 1 96.88 88 TRP A CA 1
ATOM 724 C C . TRP A 1 88 ? -22.891 4.121 0.431 1 96.88 88 TRP A C 1
ATOM 726 O O . TRP A 1 88 ? -24.094 3.887 0.492 1 96.88 88 TRP A O 1
ATOM 736 N N . ALA A 1 89 ? -22.406 5.07 -0.342 1 96.38 89 ALA A N 1
ATOM 737 C CA . ALA A 1 89 ? -23.266 5.914 -1.167 1 96.38 89 ALA A CA 1
ATOM 738 C C . ALA A 1 89 ? -23.938 5.098 -2.264 1 96.38 89 ALA A C 1
ATOM 740 O O . ALA A 1 89 ? -25 5.484 -2.771 1 96.38 89 ALA A O 1
ATOM 741 N N . GLU A 1 90 ? -23.375 3.955 -2.594 1 93 90 GLU A N 1
ATOM 742 C CA . GLU A 1 90 ? -23.891 3.111 -3.672 1 93 90 GLU A CA 1
ATOM 743 C C . GLU A 1 90 ? -24.922 2.119 -3.156 1 93 90 GLU A C 1
ATOM 745 O O . GLU A 1 90 ? -25.672 1.534 -3.939 1 93 90 GLU A O 1
ATOM 750 N N . SER A 1 91 ? -24.984 1.96 -1.893 1 93.12 91 SER A N 1
ATOM 751 C CA . SER A 1 91 ? -25.828 0.908 -1.321 1 93.12 91 SER A CA 1
ATOM 752 C C . SER A 1 91 ? -27.203 1.434 -0.961 1 93.12 91 SER A C 1
ATOM 754 O O . SER A 1 91 ? -27.391 2.037 0.098 1 93.12 91 SER A O 1
ATOM 756 N N . THR A 1 92 ? -28.172 1.023 -1.725 1 91.62 92 THR A N 1
ATOM 757 C CA . THR A 1 92 ? -29.547 1.405 -1.445 1 91.62 92 THR A CA 1
ATOM 758 C C . THR A 1 92 ? -30.047 0.754 -0.156 1 91.62 92 THR A C 1
ATOM 760 O O . THR A 1 92 ? -30.797 1.364 0.605 1 91.62 92 THR A O 1
ATOM 763 N N . ASP A 1 93 ? -29.594 -0.426 0.067 1 91.5 93 ASP A N 1
ATOM 764 C CA . ASP A 1 93 ? -30.016 -1.15 1.263 1 91.5 93 ASP A CA 1
ATOM 765 C C . ASP A 1 93 ? -29.562 -0.43 2.529 1 91.5 93 ASP A C 1
ATOM 767 O O . ASP A 1 93 ? -30.266 -0.434 3.541 1 91.5 93 ASP A O 1
ATOM 771 N N . LEU A 1 94 ? -28.406 0.126 2.463 1 94.06 94 LEU A N 1
ATOM 772 C CA . LEU A 1 94 ? -27.906 0.866 3.615 1 94.06 94 LEU A CA 1
ATOM 773 C C . LEU A 1 94 ? -28.594 2.219 3.738 1 94.06 94 LEU A C 1
ATOM 775 O O . LEU A 1 94 ? -29.016 2.605 4.828 1 94.06 94 LEU A O 1
ATOM 779 N N . ARG A 1 95 ? -28.797 2.906 2.66 1 93.44 95 ARG A N 1
ATOM 780 C CA . ARG A 1 95 ? -29.266 4.285 2.672 1 93.44 95 ARG A CA 1
ATOM 781 C C . ARG A 1 95 ? -30.766 4.34 2.941 1 93.44 95 ARG A C 1
ATOM 783 O O . ARG A 1 95 ? -31.281 5.34 3.455 1 93.44 95 ARG A O 1
ATOM 790 N N . GLU A 1 96 ? -31.484 3.271 2.623 1 92.75 96 GLU A N 1
ATOM 791 C CA . GLU A 1 96 ? -32.906 3.24 2.842 1 92.75 96 GLU A CA 1
ATOM 792 C C . GLU A 1 96 ? -33.312 2.164 3.857 1 92.75 96 GLU A C 1
ATOM 794 O O . GLU A 1 96 ? -34.469 1.869 4.043 1 92.75 96 GLU A O 1
ATOM 799 N N . GLY A 1 97 ? -32.281 1.618 4.469 1 92.25 97 GLY A N 1
ATOM 800 C CA . GLY A 1 97 ? -32.531 0.519 5.391 1 92.25 97 GLY A CA 1
ATOM 801 C C . GLY A 1 97 ? -32.781 0.978 6.816 1 92.25 97 GLY A C 1
ATOM 802 O O . GLY A 1 97 ? -33.062 2.15 7.055 1 92.25 97 GLY A O 1
ATOM 803 N N . LEU A 1 98 ? -32.625 0.059 7.734 1 92.12 98 LEU A N 1
ATOM 804 C CA . LEU A 1 98 ? -32.938 0.252 9.148 1 92.12 98 LEU A CA 1
ATOM 805 C C . LEU A 1 98 ? -32.031 1.313 9.766 1 92.12 98 LEU A C 1
ATOM 807 O O . LEU A 1 98 ? -32.469 2.08 10.625 1 92.12 98 LEU A O 1
ATOM 811 N N . ILE A 1 99 ? -30.844 1.28 9.344 1 95.12 99 ILE A N 1
ATOM 812 C CA . ILE A 1 99 ? -29.906 2.201 9.977 1 95.12 99 ILE A CA 1
ATOM 813 C C . ILE A 1 99 ? -29.594 3.355 9.023 1 95.12 99 ILE A C 1
ATOM 815 O O . ILE A 1 99 ? -28.484 3.875 9 1 95.12 99 ILE A O 1
ATOM 819 N N . CYS A 1 100 ? -30.547 3.748 8.195 1 95.31 100 CYS A N 1
ATOM 820 C CA . CYS A 1 100 ? -30.375 4.781 7.18 1 95.31 100 CYS A CA 1
ATOM 821 C C . CYS A 1 100 ? -29.922 6.094 7.809 1 95.31 100 CYS A C 1
ATOM 823 O O . CYS A 1 100 ? -29.125 6.82 7.223 1 95.31 100 CYS A O 1
ATOM 825 N N . GLY A 1 101 ? -30.438 6.473 9.016 1 96.06 101 GLY A N 1
ATOM 826 C CA . GLY A 1 101 ? -30.031 7.695 9.688 1 96.06 101 GLY A CA 1
ATOM 827 C C . GLY A 1 101 ? -28.547 7.73 10.008 1 96.06 101 GLY A C 1
ATOM 828 O O . GLY A 1 101 ? -27.891 8.75 9.812 1 96.06 101 GLY A O 1
ATOM 829 N N . ALA A 1 102 ? -28.047 6.582 10.508 1 97.81 102 ALA A N 1
ATOM 830 C CA . ALA A 1 102 ? -26.625 6.48 10.812 1 97.81 102 ALA A CA 1
ATOM 831 C C . ALA A 1 102 ? -25.797 6.562 9.531 1 97.81 102 ALA A C 1
ATOM 833 O O . ALA A 1 102 ? -24.766 7.254 9.5 1 97.81 102 ALA A O 1
ATOM 834 N N . VAL A 1 103 ? -26.219 5.898 8.484 1 97.81 103 VAL A N 1
ATOM 835 C CA . VAL A 1 103 ? -25.484 5.816 7.223 1 97.81 103 VAL A CA 1
ATOM 836 C C . VAL A 1 103 ? -25.422 7.191 6.562 1 97.81 103 VAL A C 1
ATOM 838 O O . VAL A 1 103 ? -24.344 7.684 6.23 1 97.81 103 VAL A O 1
ATOM 841 N N . ASP A 1 104 ? -26.531 7.824 6.465 1 97.19 104 ASP A N 1
ATOM 842 C CA . ASP A 1 104 ? -26.578 9.125 5.805 1 97.19 104 ASP A CA 1
ATOM 843 C C . ASP A 1 104 ? -25.891 10.195 6.645 1 97.19 104 ASP A C 1
ATOM 845 O O . ASP A 1 104 ? -25.328 11.148 6.105 1 97.19 104 ASP A O 1
ATOM 849 N N . GLY A 1 105 ? -26.031 10.062 7.961 1 98.06 105 GLY A N 1
ATOM 850 C CA . GLY A 1 105 ? -25.281 10.977 8.812 1 98.06 105 GLY A CA 1
ATOM 851 C C . GLY A 1 105 ? -23.781 10.914 8.57 1 98.06 105 GLY A C 1
ATOM 852 O O . GLY A 1 105 ? -23.125 11.953 8.445 1 98.06 105 GLY A O 1
ATOM 853 N N . VAL A 1 106 ? -23.281 9.695 8.484 1 98.56 106 VAL A N 1
ATOM 854 C CA . VAL A 1 106 ? -21.859 9.484 8.219 1 98.56 106 VAL A CA 1
ATOM 855 C C . VAL A 1 106 ? -21.5 10.055 6.848 1 98.56 106 VAL A C 1
ATOM 857 O O . VAL A 1 106 ? -20.516 10.789 6.711 1 98.56 106 VAL A O 1
ATOM 860 N N . LEU A 1 107 ? -22.297 9.75 5.875 1 98.44 107 LEU A N 1
ATOM 861 C CA . LEU A 1 107 ? -22.016 10.18 4.508 1 98.44 107 LEU A CA 1
ATOM 862 C C . LEU A 1 107 ? -22.031 11.703 4.402 1 98.44 107 LEU A C 1
ATOM 864 O O . LEU A 1 107 ? -21.219 12.289 3.68 1 98.44 107 LEU A O 1
ATOM 868 N N . LEU A 1 108 ? -22.922 12.336 5.098 1 98.19 108 LEU A N 1
ATOM 869 C CA . LEU A 1 108 ? -23 13.789 5.055 1 98.19 108 LEU A CA 1
ATOM 870 C C . LEU A 1 108 ? -21.75 14.422 5.629 1 98.19 108 LEU A C 1
ATOM 872 O O . LEU A 1 108 ? -21.172 15.344 5.031 1 98.19 108 LEU A O 1
ATOM 876 N N . LEU A 1 109 ? -21.328 13.945 6.793 1 98.62 109 LEU A N 1
ATOM 877 C CA . LEU A 1 109 ? -20.125 14.5 7.398 1 98.62 109 LEU A CA 1
ATOM 878 C C . LEU A 1 109 ? -18.906 14.258 6.512 1 98.62 109 LEU A C 1
ATOM 880 O O . LEU A 1 109 ? -18.078 15.148 6.34 1 98.62 109 LEU A O 1
ATOM 884 N N . VAL A 1 110 ? -18.859 13.047 5.953 1 98.62 110 VAL A N 1
ATOM 885 C CA . VAL A 1 110 ? -17.703 12.688 5.152 1 98.62 110 VAL A CA 1
ATOM 886 C C . VAL A 1 110 ? -17.625 13.57 3.912 1 98.62 110 VAL A C 1
ATOM 888 O O . VAL A 1 110 ? -16.562 14.078 3.561 1 98.62 110 VAL A O 1
ATOM 891 N N . VAL A 1 111 ? -18.734 13.797 3.248 1 98.25 111 VAL A N 1
ATOM 892 C CA . VAL A 1 111 ? -18.703 14.602 2.029 1 98.25 111 VAL A CA 1
ATOM 893 C C . VAL A 1 111 ? -18.359 16.047 2.371 1 98.25 111 VAL A C 1
ATOM 895 O O . VAL A 1 111 ? -17.578 16.688 1.667 1 98.25 111 VAL A O 1
ATOM 898 N N . GLN A 1 112 ? -18.859 16.594 3.432 1 98.38 112 GLN A N 1
ATOM 899 C CA . GLN A 1 112 ? -18.609 17.984 3.801 1 98.38 112 GLN A CA 1
ATOM 900 C C . GLN A 1 112 ? -17.156 18.188 4.254 1 98.38 112 GLN A C 1
ATOM 902 O O . GLN A 1 112 ? -16.484 19.109 3.789 1 98.38 112 GLN A O 1
ATOM 907 N N . LEU A 1 113 ? -16.719 17.297 5.098 1 98.56 113 LEU A N 1
ATOM 908 C CA . LEU A 1 113 ? -15.367 17.453 5.629 1 98.56 113 LEU A CA 1
ATOM 909 C C . LEU A 1 113 ? -14.328 17.141 4.555 1 98.56 113 LEU A C 1
ATOM 911 O O . LEU A 1 113 ? -13.305 17.812 4.469 1 98.56 113 LEU A O 1
ATOM 915 N N . ALA A 1 114 ? -14.562 16.062 3.758 1 98.5 114 ALA A N 1
ATOM 916 C CA . ALA A 1 114 ? -13.633 15.758 2.672 1 98.5 114 ALA A CA 1
ATOM 917 C C . ALA A 1 114 ? -13.531 16.922 1.689 1 98.5 114 ALA A C 1
ATOM 919 O O . ALA A 1 114 ? -12.438 17.281 1.253 1 98.5 114 ALA A O 1
ATOM 920 N N . THR A 1 115 ? -14.672 17.516 1.356 1 97.94 115 THR A N 1
ATOM 921 C CA . THR A 1 115 ? -14.703 18.641 0.438 1 97.94 115 THR A CA 1
ATOM 922 C C . THR A 1 115 ? -13.992 19.844 1.043 1 97.94 115 THR A C 1
ATOM 924 O O . THR A 1 115 ? -13.227 20.531 0.361 1 97.94 115 THR A O 1
ATOM 927 N N . TYR A 1 116 ? -14.273 20.078 2.297 1 97.75 116 TYR A N 1
ATOM 928 C CA . TYR A 1 116 ? -13.625 21.188 3 1 97.75 116 TYR A CA 1
ATOM 929 C C . TYR A 1 116 ? -12.109 21.016 2.992 1 97.75 116 TYR A C 1
ATOM 931 O O . TYR A 1 116 ? -11.375 21.953 2.693 1 97.75 116 TYR A O 1
ATOM 939 N N . ILE A 1 117 ? -11.633 19.844 3.287 1 96.81 117 ILE A N 1
ATOM 940 C CA . ILE A 1 117 ? -10.211 19.547 3.363 1 96.81 117 ILE A CA 1
ATOM 941 C C . ILE A 1 117 ? -9.578 19.703 1.981 1 96.81 117 ILE A C 1
ATOM 943 O O . ILE A 1 117 ? -8.555 20.375 1.825 1 96.81 117 ILE A O 1
ATOM 947 N N . GLY A 1 118 ? -10.195 19.062 0.99 1 95.62 118 GLY A N 1
ATOM 948 C CA . GLY A 1 118 ? -9.656 19.141 -0.359 1 95.62 118 GLY A CA 1
ATOM 949 C C . GLY A 1 118 ? -9.578 20.578 -0.875 1 95.62 118 GLY A C 1
ATOM 950 O O . GLY A 1 118 ? -8.594 20.953 -1.513 1 95.62 118 GLY A O 1
ATOM 951 N N . TYR A 1 119 ? -10.617 21.344 -0.613 1 96 119 TYR A N 1
ATOM 952 C CA . TYR A 1 119 ? -10.617 22.75 -1.004 1 96 119 TYR A CA 1
ATOM 953 C C . TYR A 1 119 ? -9.469 23.5 -0.347 1 96 119 TYR A C 1
ATOM 955 O O . TYR A 1 119 ? -8.75 24.266 -1.01 1 96 119 TYR A O 1
ATOM 963 N N . SER A 1 120 ? -9.305 23.297 0.925 1 93.75 120 SER A N 1
ATOM 964 C CA . SER A 1 120 ? -8.273 23.984 1.69 1 93.75 120 SER A CA 1
ATOM 965 C C . SER A 1 120 ? -6.879 23.625 1.195 1 93.75 120 SER A C 1
ATOM 967 O O . SER A 1 120 ? -5.965 24.453 1.235 1 93.75 120 SER A O 1
ATOM 969 N N . GLU A 1 121 ? -6.699 22.375 0.775 1 88.38 121 GLU A N 1
ATOM 970 C CA . GLU A 1 121 ? -5.414 21.969 0.222 1 88.38 121 GLU A CA 1
ATOM 971 C C . GLU A 1 121 ? -5.168 22.609 -1.14 1 88.38 121 GLU A C 1
ATOM 973 O O . GLU A 1 121 ? -4.027 22.938 -1.48 1 88.38 121 GLU A O 1
ATOM 978 N N . SER A 1 122 ? -6.207 22.812 -1.881 1 88.5 122 SER A N 1
ATOM 979 C CA . SER A 1 122 ? -6.109 23.375 -3.223 1 88.5 122 SER A CA 1
ATOM 980 C C . SER A 1 122 ? -5.918 24.891 -3.174 1 88.5 122 SER A C 1
ATOM 982 O O . SER A 1 122 ? -5.258 25.469 -4.039 1 88.5 122 SER A O 1
ATOM 984 N N . ARG A 1 123 ? -6.602 25.516 -2.16 1 88.31 123 ARG A N 1
ATOM 985 C CA . ARG A 1 123 ? -6.555 26.953 -1.977 1 88.31 123 ARG A CA 1
ATOM 986 C C . ARG A 1 123 ? -6.27 27.312 -0.521 1 88.31 123 ARG A C 1
ATOM 988 O O . ARG A 1 123 ? -7.133 27.859 0.17 1 88.31 123 ARG A O 1
ATOM 995 N N . PRO A 1 124 ? -5.086 27.156 -0.13 1 79.81 124 PRO A N 1
ATOM 996 C CA . PRO A 1 124 ? -4.75 27.297 1.289 1 79.81 124 PRO A CA 1
ATOM 997 C C . PRO A 1 124 ? -4.973 28.719 1.807 1 79.81 124 PRO A C 1
ATOM 999 O O . PRO A 1 124 ? -5.266 28.906 2.99 1 79.81 124 PRO A O 1
ATOM 1002 N N . GLU A 1 125 ? -4.965 29.734 1.014 1 79.94 125 GLU A N 1
ATOM 1003 C CA . GLU A 1 125 ? -5.059 31.125 1.44 1 79.94 125 GLU A CA 1
ATOM 1004 C C . GLU A 1 125 ? -6.492 31.5 1.801 1 79.94 125 GLU A C 1
ATOM 1006 O O . GLU A 1 125 ? -6.719 32.344 2.666 1 79.94 125 GLU A O 1
ATOM 1011 N N . ASP A 1 126 ? -7.445 30.797 1.233 1 85.06 126 ASP A N 1
ATOM 1012 C CA . ASP A 1 126 ? -8.844 31.172 1.396 1 85.06 126 ASP A CA 1
ATOM 1013 C C . ASP A 1 126 ? -9.328 30.891 2.818 1 85.06 126 ASP A C 1
ATOM 1015 O O . ASP A 1 126 ? -10.156 31.641 3.354 1 85.06 126 ASP A O 1
ATOM 1019 N N . LEU A 1 127 ? -8.812 29.891 3.43 1 83.5 127 LEU A N 1
ATOM 1020 C CA . LEU A 1 127 ? -9.344 29.484 4.719 1 83.5 127 LEU A CA 1
ATOM 1021 C C . LEU A 1 127 ? -8.25 29.438 5.777 1 83.5 127 LEU A C 1
ATOM 1023 O O . LEU A 1 127 ? -8.43 28.844 6.844 1 83.5 127 LEU A O 1
ATOM 1027 N N . ALA A 1 128 ? -7.18 30.031 5.551 1 76.44 128 ALA A N 1
ATOM 1028 C CA . ALA A 1 128 ? -6.02 29.969 6.441 1 76.44 128 ALA A CA 1
ATOM 1029 C C . ALA A 1 128 ? -6.227 30.844 7.668 1 76.44 128 ALA A C 1
ATOM 1031 O O . ALA A 1 128 ? -5.754 30.516 8.758 1 76.44 128 ALA A O 1
ATOM 1032 N N . ASP A 1 129 ? -6.996 31.953 7.555 1 78.81 129 ASP A N 1
ATOM 1033 C CA . ASP A 1 129 ? -7.195 32.875 8.664 1 78.81 129 ASP A CA 1
ATOM 1034 C C . ASP A 1 129 ? -8.352 32.438 9.555 1 78.81 129 ASP A C 1
ATOM 1036 O O . ASP A 1 129 ? -9.516 32.625 9.211 1 78.81 129 ASP A O 1
ATOM 1040 N N . LEU A 1 130 ? -8.07 31.969 10.727 1 83.12 130 LEU A N 1
ATOM 1041 C CA . LEU A 1 130 ? -9.086 31.469 11.648 1 83.12 130 LEU A CA 1
ATOM 1042 C C . LEU A 1 130 ? -9.555 32.562 12.594 1 83.12 130 LEU A C 1
ATOM 1044 O O . LEU A 1 130 ? -10.617 32.438 13.203 1 83.12 130 LEU A O 1
ATOM 1048 N N . THR A 1 131 ? -8.789 33.625 12.719 1 83.5 131 THR A N 1
ATOM 1049 C CA . THR A 1 131 ? -9.078 34.656 13.703 1 83.5 131 THR A CA 1
ATOM 1050 C C . THR A 1 131 ? -10.391 35.344 13.375 1 83.5 131 THR A C 1
ATOM 1052 O O . THR A 1 131 ? -11.156 35.719 14.281 1 83.5 131 THR A O 1
ATOM 1055 N N . ASN A 1 132 ? -10.742 35.562 12.18 1 89.81 132 ASN A N 1
ATOM 1056 C CA . ASN A 1 132 ? -11.969 36.219 11.766 1 89.81 132 ASN A CA 1
ATOM 1057 C C . ASN A 1 132 ? -12.969 35.25 11.156 1 89.81 132 ASN A C 1
ATOM 1059 O O . ASN A 1 132 ? -13.789 35.656 10.32 1 89.81 132 ASN A O 1
ATOM 1063 N N . THR A 1 133 ? -12.859 34.031 11.602 1 94.62 133 THR A N 1
ATOM 1064 C CA . THR A 1 133 ? -13.734 33 11.039 1 94.62 133 THR A CA 1
ATOM 1065 C C . THR A 1 133 ? -14.664 32.438 12.109 1 94.62 133 THR A C 1
ATOM 1067 O O . THR A 1 133 ? -14.258 32.219 13.258 1 94.62 133 THR A O 1
ATOM 1070 N N . SER A 1 134 ? -15.914 32.312 11.82 1 96.94 134 SER A N 1
ATOM 1071 C CA . SER A 1 134 ? -16.906 31.625 12.648 1 96.94 134 SER A CA 1
ATOM 1072 C C . SER A 1 134 ? -17.531 30.453 11.906 1 96.94 134 SER A C 1
ATOM 1074 O O . SER A 1 134 ? -17.453 30.375 10.68 1 96.94 134 SER A O 1
ATOM 1076 N N . LEU A 1 135 ? -18.125 29.578 12.688 1 98.25 135 LEU A N 1
ATOM 1077 C CA . LEU A 1 135 ? -18.766 28.406 12.117 1 98.25 135 LEU A CA 1
ATOM 1078 C C . LEU A 1 135 ? -20.234 28.359 12.484 1 98.25 135 LEU A C 1
ATOM 1080 O O . LEU A 1 135 ? -20.625 28.781 13.57 1 98.25 135 LEU A O 1
ATOM 1084 N N . ALA A 1 136 ? -20.984 27.922 11.586 1 97.94 136 ALA A N 1
ATOM 1085 C CA . ALA A 1 136 ? -22.406 27.625 11.812 1 97.94 136 ALA A CA 1
ATOM 1086 C C . ALA A 1 136 ? -22.797 26.297 11.156 1 97.94 136 ALA A C 1
ATOM 1088 O O . ALA A 1 136 ? -22.281 25.938 10.094 1 97.94 136 ALA A O 1
ATOM 1089 N N . GLY A 1 137 ? -23.641 25.562 11.781 1 97.06 137 GLY A N 1
ATOM 1090 C CA . GLY A 1 137 ? -24.125 24.297 11.258 1 97.06 137 GLY A CA 1
ATOM 1091 C C . GLY A 1 137 ? -25.578 24.031 11.594 1 97.06 137 GLY A C 1
ATOM 1092 O O . GLY A 1 137 ? -26.109 24.578 12.562 1 97.06 137 GLY A O 1
ATOM 1093 N N . LEU A 1 138 ? -26.188 23.266 10.75 1 95.69 138 LEU A N 1
ATOM 1094 C CA . LEU A 1 138 ? -27.547 22.812 10.977 1 95.69 138 LEU A CA 1
ATOM 1095 C C . LEU A 1 138 ? -27.625 21.297 11.039 1 95.69 138 LEU A C 1
ATOM 1097 O O . LEU A 1 138 ? -27.016 20.609 10.211 1 95.69 138 LEU A O 1
ATOM 1101 N N . GLY A 1 139 ? -28.375 20.781 11.992 1 95.19 139 GLY A N 1
ATOM 1102 C CA . GLY A 1 139 ? -28.438 19.328 12.117 1 95.19 139 GLY A CA 1
ATOM 1103 C C . GLY A 1 139 ? -27.078 18.672 12.25 1 95.19 139 GLY A C 1
ATOM 1104 O O . GLY A 1 139 ? -26.25 19.109 13.055 1 95.19 139 GLY A O 1
ATOM 1105 N N . LEU A 1 140 ? -26.859 17.688 11.445 1 96.56 140 LEU A N 1
ATOM 1106 C CA . LEU A 1 140 ? -25.594 16.953 11.547 1 96.56 140 LEU A CA 1
ATOM 1107 C C . LEU A 1 140 ? -24.438 17.797 11.023 1 96.56 140 LEU A C 1
ATOM 1109 O O . LEU A 1 140 ? -23.281 17.5 11.297 1 96.56 140 LEU A O 1
ATOM 1113 N N . GLY A 1 141 ? -24.734 18.844 10.273 1 97.44 141 GLY A N 1
ATOM 1114 C CA . GLY A 1 141 ? -23.703 19.797 9.914 1 97.44 141 GLY A CA 1
ATOM 1115 C C . GLY A 1 141 ? -23.016 20.406 11.117 1 97.44 141 GLY A C 1
ATOM 1116 O O . GLY A 1 141 ? -21.859 20.828 11.039 1 97.44 141 GLY A O 1
ATOM 1117 N N . LEU A 1 142 ? -23.734 20.469 12.203 1 97.38 142 LEU A N 1
ATOM 1118 C CA . LEU A 1 142 ? -23.172 20.969 13.453 1 97.38 142 LEU A CA 1
ATOM 1119 C C . LEU A 1 142 ? -22.016 20.094 13.914 1 97.38 142 LEU A C 1
ATOM 1121 O O . LEU A 1 142 ? -21.016 20.609 14.453 1 97.38 142 LEU A O 1
ATOM 1125 N N . LEU A 1 143 ? -22.172 18.812 13.727 1 97.56 143 LEU A N 1
ATOM 1126 C CA . LEU A 1 143 ? -21.094 17.891 14.102 1 97.56 143 LEU A CA 1
ATOM 1127 C C . LEU A 1 143 ? -19.891 18.078 13.18 1 97.56 143 LEU A C 1
ATOM 1129 O O . LEU A 1 143 ? -18.75 18.031 13.633 1 97.56 143 LEU A O 1
ATOM 1133 N N . ALA A 1 144 ? -20.125 18.25 11.883 1 98.25 144 ALA A N 1
ATOM 1134 C CA . ALA A 1 144 ? -19.047 18.516 10.945 1 98.25 144 ALA A CA 1
ATOM 1135 C C . ALA A 1 144 ? -18.328 19.812 11.297 1 98.25 144 ALA A C 1
ATOM 1137 O O . ALA A 1 144 ? -17.094 19.875 11.273 1 98.25 144 ALA A O 1
ATOM 1138 N N . SER A 1 145 ? -19.094 20.828 11.656 1 98.19 145 SER A N 1
ATOM 1139 C CA . SER A 1 145 ? -18.516 22.109 12.039 1 98.19 145 SER A CA 1
ATOM 1140 C C . SER A 1 145 ? -17.703 21.984 13.312 1 98.19 145 SER A C 1
ATOM 1142 O O . SER A 1 145 ? -16.703 22.688 13.492 1 98.19 145 SER A O 1
ATOM 1144 N N . THR A 1 146 ? -18.125 21.062 14.156 1 98.25 146 THR A N 1
ATOM 1145 C CA . THR A 1 146 ? -17.406 20.828 15.398 1 98.25 146 THR A CA 1
ATOM 1146 C C . THR A 1 146 ? -15.984 20.328 15.109 1 98.25 146 THR A C 1
ATOM 1148 O O . THR A 1 146 ? -15.031 20.734 15.789 1 98.25 146 THR A O 1
ATOM 1151 N N . ALA A 1 147 ? -15.844 19.453 14.117 1 97.94 147 ALA A N 1
ATOM 1152 C CA . ALA A 1 147 ? -14.523 18.984 13.719 1 97.94 147 ALA A CA 1
ATOM 1153 C C . ALA A 1 147 ? -13.625 20.141 13.297 1 97.94 147 ALA A C 1
ATOM 1155 O O . ALA A 1 147 ? -12.445 20.188 13.672 1 97.94 147 ALA A O 1
ATOM 1156 N N . VAL A 1 148 ? -14.188 21.047 12.539 1 97.31 148 VAL A N 1
ATOM 1157 C CA . VAL A 1 148 ? -13.414 22.203 12.086 1 97.31 148 VAL A CA 1
ATOM 1158 C C . VAL A 1 148 ? -13.086 23.109 13.273 1 97.31 148 VAL A C 1
ATOM 1160 O O . VAL A 1 148 ? -11.977 23.625 13.375 1 97.31 148 VAL A O 1
ATOM 1163 N N . SER A 1 149 ? -14.031 23.234 14.195 1 97.62 149 SER A N 1
ATOM 1164 C CA . SER A 1 149 ? -13.836 24.047 15.383 1 97.62 149 SER A CA 1
ATOM 1165 C C . SER A 1 149 ? -12.688 23.516 16.234 1 97.62 149 SER A C 1
ATOM 1167 O O . SER A 1 149 ? -11.953 24.297 16.844 1 97.62 149 SER A O 1
ATOM 1169 N N . LEU A 1 150 ? -12.531 22.25 16.203 1 95.25 150 LEU A N 1
ATOM 1170 C CA . LEU A 1 150 ? -11.539 21.609 17.062 1 95.25 150 LEU A CA 1
ATOM 1171 C C . LEU A 1 150 ? -10.211 21.453 16.328 1 95.25 150 LEU A C 1
ATOM 1173 O O . LEU A 1 150 ? -9.344 20.688 16.75 1 95.25 150 LEU A O 1
ATOM 1177 N N . SER A 1 151 ? -10.086 22.125 15.211 1 91.19 151 SER A N 1
ATOM 1178 C CA . SER A 1 151 ? -8.867 22.062 14.414 1 91.19 151 SER A CA 1
ATOM 1179 C C . SER A 1 151 ? -8.188 23.422 14.32 1 91.19 151 SER A C 1
ATOM 1181 O O . SER A 1 151 ? -8.75 24.359 13.75 1 91.19 151 SER A O 1
ATOM 1183 N N . SER A 1 152 ? -7.004 23.5 14.836 1 84 152 SER A N 1
ATOM 1184 C CA . SER A 1 152 ? -6.254 24.75 14.781 1 84 152 SER A CA 1
ATOM 1185 C C . SER A 1 152 ? -5.539 24.906 13.438 1 84 152 SER A C 1
ATOM 1187 O O . SER A 1 152 ? -5.141 26.016 13.07 1 84 152 SER A O 1
ATOM 1189 N N . SER A 1 153 ? -5.371 23.812 12.797 1 81.12 153 SER A N 1
ATOM 1190 C CA . SER A 1 153 ? -4.809 23.781 11.453 1 81.12 153 SER A CA 1
ATOM 1191 C C . SER A 1 153 ? -5.48 22.703 10.602 1 81.12 153 SER A C 1
ATOM 1193 O O . SER A 1 153 ? -6.195 21.844 11.125 1 81.12 153 SER A O 1
ATOM 1195 N N . LEU A 1 154 ? -5.246 22.797 9.32 1 86.94 154 LEU A N 1
ATOM 1196 C CA . LEU A 1 154 ? -5.832 21.828 8.414 1 86.94 154 LEU A CA 1
ATOM 1197 C C . LEU A 1 154 ? -5.352 20.422 8.75 1 86.94 154 LEU A C 1
ATOM 1199 O O . LEU A 1 154 ? -6.102 19.453 8.594 1 86.94 154 LEU A O 1
ATOM 1203 N N . ALA A 1 155 ? -4.191 20.266 9.281 1 79.88 155 ALA A N 1
ATOM 1204 C CA . ALA A 1 155 ? -3.568 18.984 9.57 1 79.88 155 ALA A CA 1
ATOM 1205 C C . ALA A 1 155 ? -4.262 18.281 10.734 1 79.88 155 ALA A C 1
ATOM 1207 O O . ALA A 1 155 ? -4.125 17.062 10.914 1 79.88 155 ALA A O 1
ATOM 1208 N N . ASP A 1 156 ? -5.027 18.984 11.539 1 8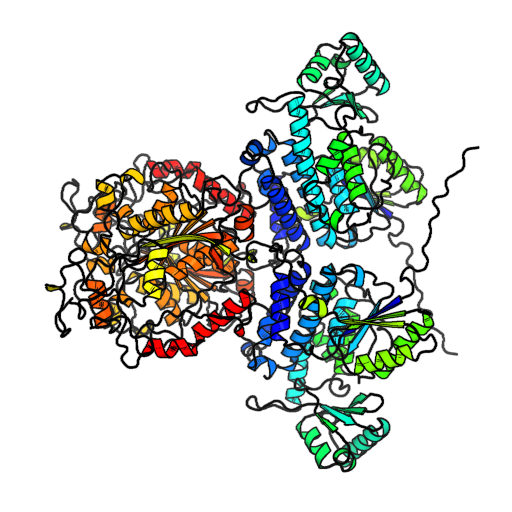5.38 156 ASP A N 1
ATOM 1209 C CA . ASP A 1 156 ? -5.738 18.422 12.68 1 85.38 156 ASP A CA 1
ATOM 1210 C C . ASP A 1 156 ? -7.07 17.812 12.258 1 85.38 156 ASP A C 1
ATOM 1212 O O . ASP A 1 156 ? -7.66 17.016 12.992 1 85.38 156 ASP A O 1
ATOM 1216 N N . LEU A 1 157 ? -7.484 18.188 11.133 1 93 157 LEU A N 1
ATOM 1217 C CA . LEU A 1 157 ? -8.867 17.938 10.742 1 93 157 LEU A CA 1
ATOM 1218 C C . LEU A 1 157 ? -9.094 16.453 10.484 1 93 157 LEU A C 1
ATOM 1220 O O . LEU A 1 157 ? -10.188 15.938 10.727 1 93 157 LEU A O 1
ATOM 1224 N N . PRO A 1 158 ? -8.086 15.703 9.961 1 91.88 158 PRO A N 1
ATOM 1225 C CA . PRO A 1 158 ? -8.336 14.273 9.773 1 91.88 158 PRO A CA 1
ATOM 1226 C C . PRO A 1 158 ? -8.703 13.562 11.078 1 91.88 158 PRO A C 1
ATOM 1228 O O . PRO A 1 158 ? -9.633 12.75 11.102 1 91.88 158 PRO A O 1
ATOM 1231 N N . GLN A 1 159 ? -8.094 13.906 12.141 1 89.06 159 GLN A N 1
ATOM 1232 C CA . GLN A 1 159 ? -8.383 13.289 13.43 1 89.06 159 GLN A CA 1
ATOM 1233 C C . GLN A 1 159 ? -9.703 13.797 14.008 1 89.06 159 GLN A C 1
ATOM 1235 O O . GLN A 1 159 ? -10.539 13.016 14.453 1 89.06 159 GLN A O 1
ATOM 1240 N N . ALA A 1 160 ? -9.828 15.094 14.008 1 94.94 160 ALA A N 1
ATOM 1241 C CA . ALA A 1 160 ? -11.062 15.688 14.516 1 94.94 160 ALA A CA 1
ATOM 1242 C C . ALA A 1 160 ? -12.266 15.258 13.68 1 94.94 160 ALA A C 1
ATOM 1244 O O . ALA A 1 160 ? -13.344 15.008 14.219 1 94.94 160 ALA A O 1
ATOM 1245 N N . GLY A 1 161 ? -12.055 15.25 12.375 1 97.88 161 GLY A N 1
ATOM 1246 C CA . GLY A 1 161 ? -13.117 14.805 11.477 1 97.88 161 GLY A CA 1
ATOM 1247 C C . GLY A 1 161 ? -13.523 13.359 11.703 1 97.88 161 GLY A C 1
ATOM 1248 O O . GLY A 1 161 ? -14.711 13.031 11.68 1 97.88 161 GLY A O 1
ATOM 1249 N N . ALA A 1 162 ? -12.539 12.477 11.906 1 96.06 162 ALA A N 1
ATOM 1250 C CA . ALA A 1 162 ? -12.828 11.07 12.18 1 96.06 162 ALA A CA 1
ATOM 1251 C C . ALA A 1 162 ? -13.641 10.922 13.453 1 96.06 162 ALA A C 1
ATOM 1253 O O . ALA A 1 162 ? -14.547 10.086 13.523 1 96.06 162 ALA A O 1
ATOM 1254 N N . ASP A 1 163 ? -13.352 11.719 14.438 1 97.06 163 ASP A N 1
ATOM 1255 C CA . ASP A 1 163 ? -14.117 11.695 15.68 1 97.06 163 ASP A CA 1
ATOM 1256 C C . ASP A 1 163 ? -15.562 12.117 15.445 1 97.06 163 ASP A C 1
ATOM 1258 O O . ASP A 1 163 ? -16.484 11.492 15.977 1 97.06 163 ASP A O 1
ATOM 1262 N N . ALA A 1 164 ? -15.68 13.156 14.68 1 98.38 164 ALA A N 1
ATOM 1263 C CA . ALA A 1 164 ? -17.031 13.641 14.383 1 98.38 164 ALA A CA 1
ATOM 1264 C C . ALA A 1 164 ? -17.828 12.586 13.609 1 98.38 164 ALA A C 1
ATOM 1266 O O . ALA A 1 164 ? -19.016 12.375 13.883 1 98.38 164 ALA A O 1
ATOM 1267 N N . VAL A 1 165 ? -17.203 11.977 12.648 1 98.44 165 VAL A N 1
ATOM 1268 C CA . VAL A 1 165 ? -17.844 10.945 11.852 1 98.44 165 VAL A CA 1
ATOM 1269 C C . VAL A 1 165 ? -18.25 9.773 12.75 1 98.44 165 VAL A C 1
ATOM 1271 O O . VAL A 1 165 ? -19.344 9.227 12.609 1 98.44 165 VAL A O 1
ATOM 1274 N N . ARG A 1 166 ? -17.375 9.398 13.633 1 97.44 166 ARG A N 1
ATOM 1275 C CA . ARG A 1 166 ? -17.656 8.352 14.602 1 97.44 166 ARG A CA 1
ATOM 1276 C C . ARG A 1 166 ? -18.891 8.703 15.43 1 97.44 166 ARG A C 1
ATOM 1278 O O . ARG A 1 166 ? -19.781 7.863 15.625 1 97.44 166 ARG A O 1
ATOM 1285 N N . LEU A 1 167 ? -18.969 9.898 15.883 1 98.06 167 LEU A N 1
ATOM 1286 C CA . LEU A 1 167 ? -20.078 10.328 16.719 1 98.06 167 LEU A CA 1
ATOM 1287 C C . LEU A 1 167 ? -21.375 10.383 15.93 1 98.06 167 LEU A C 1
ATOM 1289 O O . LEU A 1 167 ? -22.453 10.109 16.469 1 98.06 167 LEU A O 1
ATOM 1293 N N . ALA A 1 168 ? -21.266 10.797 14.68 1 98.38 168 ALA A N 1
ATOM 1294 C CA . ALA A 1 168 ? -22.453 10.766 13.836 1 98.38 168 ALA A CA 1
ATOM 1295 C C . ALA A 1 168 ? -23.031 9.352 13.734 1 98.38 168 ALA A C 1
ATOM 1297 O O . ALA A 1 168 ? -24.25 9.164 13.773 1 98.38 168 ALA A O 1
ATOM 1298 N N . PHE A 1 169 ? -22.156 8.445 13.547 1 98.19 169 PHE A N 1
ATOM 1299 C CA . PHE A 1 169 ? -22.578 7.055 13.445 1 98.19 169 PHE A CA 1
ATOM 1300 C C . PHE A 1 169 ? -23.219 6.586 14.75 1 98.19 169 PHE A C 1
ATOM 1302 O O . PHE A 1 169 ? -24.297 5.992 14.75 1 98.19 169 PHE A O 1
ATOM 1309 N N . ARG A 1 170 ? -22.578 6.832 15.906 1 97.62 170 ARG A N 1
ATOM 1310 C CA . ARG A 1 170 ? -23.094 6.461 17.219 1 97.62 170 ARG A CA 1
ATOM 1311 C C . ARG A 1 170 ? -24.469 7.082 17.453 1 97.62 170 ARG A C 1
ATOM 1313 O O . ARG A 1 170 ? -25.375 6.418 17.953 1 97.62 170 ARG A O 1
ATOM 1320 N N . LEU A 1 171 ? -24.469 8.32 17.141 1 98.12 171 LEU A N 1
ATOM 1321 C CA . LEU A 1 171 ? -25.734 9.047 17.312 1 98.12 171 LEU A CA 1
ATOM 1322 C C . LEU A 1 171 ? -26.844 8.406 16.5 1 98.12 171 LEU A C 1
ATOM 1324 O O . LEU A 1 171 ? -27.938 8.188 17.016 1 98.12 171 LEU A O 1
ATOM 1328 N N . GLY A 1 172 ? -26.531 8.133 15.219 1 97.81 172 GLY A N 1
ATOM 1329 C CA . GLY A 1 172 ? -27.531 7.512 14.359 1 97.81 172 GLY A CA 1
ATOM 1330 C C . GLY A 1 172 ? -28.016 6.172 14.875 1 97.81 172 GLY A C 1
ATOM 1331 O O . GLY A 1 172 ? -29.219 5.887 14.844 1 97.81 172 GLY A O 1
ATOM 1332 N N . ILE A 1 173 ? -27.094 5.348 15.328 1 97.31 173 ILE A N 1
ATOM 1333 C CA . ILE A 1 173 ? -27.438 4.027 15.844 1 97.31 173 ILE A CA 1
ATOM 1334 C C . ILE A 1 173 ? -28.281 4.176 17.109 1 97.31 173 ILE A C 1
ATOM 1336 O O . ILE A 1 173 ? -29.266 3.467 17.297 1 97.31 173 ILE A O 1
ATOM 1340 N N . HIS A 1 174 ? -27.875 5.086 18 1 97.25 174 HIS A N 1
ATOM 1341 C CA . HIS A 1 174 ? -28.594 5.32 19.25 1 97.25 174 HIS A CA 1
ATOM 1342 C C . HIS A 1 174 ? -30.016 5.809 18.984 1 97.25 174 HIS A C 1
ATOM 1344 O O . HIS A 1 174 ? -30.969 5.301 19.578 1 97.25 174 HIS A O 1
ATOM 1350 N N . VAL A 1 175 ? -30.141 6.762 18.125 1 97.69 175 VAL A N 1
ATOM 1351 C CA . VAL A 1 175 ? -31.438 7.336 17.797 1 97.69 175 VAL A CA 1
ATOM 1352 C C . VAL A 1 175 ? -32.344 6.27 17.156 1 97.69 175 VAL A C 1
ATOM 1354 O O . VAL A 1 175 ? -33.531 6.195 17.438 1 97.69 175 VAL A O 1
ATOM 1357 N N . GLN A 1 176 ? -31.75 5.512 16.266 1 95.88 176 GLN A N 1
ATOM 1358 C CA . GLN A 1 176 ? -32.5 4.418 15.656 1 95.88 176 GLN A CA 1
ATOM 1359 C C . GLN A 1 176 ? -33.031 3.459 16.719 1 95.88 176 GLN A C 1
ATOM 1361 O O . GLN A 1 176 ? -34.188 3.033 16.656 1 95.88 176 GLN A O 1
ATOM 1366 N N . GLY A 1 177 ? -32.25 3.082 17.672 1 95.12 177 GLY A N 1
ATOM 1367 C CA . GLY A 1 177 ? -32.656 2.188 18.734 1 95.12 177 GLY A CA 1
ATOM 1368 C C . GLY A 1 177 ? -33.781 2.752 19.578 1 95.12 177 GLY A C 1
ATOM 1369 O O . GLY A 1 177 ? -34.781 2.064 19.859 1 95.12 177 GLY A O 1
ATOM 1370 N N . VAL A 1 178 ? -33.656 3.953 19.969 1 96.5 178 VAL A N 1
ATOM 1371 C CA . VAL A 1 178 ? -34.656 4.609 20.797 1 96.5 178 VAL A CA 1
ATOM 1372 C C . VAL A 1 178 ? -35.969 4.754 20 1 96.5 178 VAL A C 1
ATOM 1374 O O . VAL A 1 178 ? -37.062 4.473 20.516 1 96.5 178 VAL A O 1
ATOM 1377 N N . SER A 1 179 ? -35.875 5.176 18.781 1 95.94 179 SER A N 1
ATOM 1378 C CA . SER A 1 179 ? -37.062 5.395 17.938 1 95.94 179 SER A CA 1
ATOM 1379 C C . SER A 1 179 ? -37.781 4.078 17.641 1 95.94 179 SER A C 1
ATOM 1381 O O . SER A 1 179 ? -39 4.039 17.562 1 95.94 179 SER A O 1
ATOM 1383 N N . ALA A 1 180 ? -37 3.068 17.469 1 93 180 ALA A N 1
ATOM 1384 C CA . ALA A 1 180 ? -37.594 1.752 17.234 1 93 180 ALA A CA 1
ATOM 1385 C C . ALA A 1 180 ? -38.406 1.297 18.422 1 93 180 ALA A C 1
ATOM 1387 O O . ALA A 1 180 ? -39.406 0.594 18.266 1 93 180 ALA A O 1
ATOM 1388 N N . ASN A 1 181 ? -37.969 1.72 19.578 1 94.12 181 ASN A N 1
ATOM 1389 C CA . ASN A 1 181 ? -38.719 1.403 20.781 1 94.12 181 ASN A CA 1
ATOM 1390 C C . ASN A 1 181 ? -40.031 2.213 20.875 1 94.12 181 ASN A C 1
ATOM 1392 O O . ASN A 1 181 ? -41 1.771 21.484 1 94.12 181 ASN A O 1
ATOM 1396 N N . LEU A 1 182 ? -40.031 3.35 20.281 1 94.44 182 LEU A N 1
ATOM 1397 C CA . LEU A 1 182 ? -41.219 4.195 20.25 1 94.44 182 LEU A CA 1
ATOM 1398 C C . LEU A 1 182 ? -42.188 3.695 19.219 1 94.44 182 LEU A C 1
ATOM 1400 O O . LEU A 1 182 ? -43.406 3.633 19.484 1 94.44 182 LEU A O 1
ATOM 1404 N N . GLU A 1 183 ? -41.656 3.424 18.094 1 92.88 183 GLU A N 1
ATOM 1405 C CA . GLU A 1 183 ? -42.438 2.865 17.016 1 92.88 183 GLU A CA 1
ATOM 1406 C C . GLU A 1 183 ? -41.594 1.987 16.094 1 92.88 183 GLU A C 1
ATOM 1408 O O . GLU A 1 183 ? -40.719 2.49 15.367 1 92.88 183 GLU A O 1
ATOM 1413 N N . ALA A 1 184 ? -41.969 0.719 16.141 1 88.44 184 ALA A N 1
ATOM 1414 C CA . ALA A 1 184 ? -41.188 -0.24 15.375 1 88.44 184 ALA A CA 1
ATOM 1415 C C . ALA A 1 184 ? -41.531 -0.155 13.891 1 88.44 184 ALA A C 1
ATOM 1417 O O . ALA A 1 184 ? -42.656 0.093 13.516 1 88.44 184 ALA A O 1
ATOM 1418 N N . ARG A 1 185 ? -40.469 -0.304 13.109 1 84.06 185 ARG A N 1
ATOM 1419 C CA . ARG A 1 185 ? -40.625 -0.323 11.656 1 84.06 185 ARG A CA 1
ATOM 1420 C C . ARG A 1 185 ? -40.5 -1.745 11.117 1 84.06 185 ARG A C 1
ATOM 1422 O O . ARG A 1 185 ? -39.688 -2.543 11.602 1 84.06 185 ARG A O 1
ATOM 1429 N N . GLU A 1 186 ? -41.406 -2.033 10.156 1 77.88 186 GLU A N 1
ATOM 1430 C CA . GLU A 1 186 ? -41.219 -3.287 9.43 1 77.88 186 GLU A CA 1
ATOM 1431 C C . GLU A 1 186 ? -40.156 -3.16 8.367 1 77.88 186 GLU A C 1
ATOM 1433 O O . GLU A 1 186 ? -40.219 -2.277 7.508 1 77.88 186 GLU A O 1
ATOM 1438 N N . PRO A 1 187 ? -39.156 -4.016 8.375 1 74.69 187 PRO A N 1
ATOM 1439 C CA . PRO A 1 187 ? -38.031 -3.895 7.477 1 74.69 187 PRO A CA 1
ATOM 1440 C C . PRO A 1 187 ? -38.406 -3.906 6 1 74.69 187 PRO A C 1
ATOM 1442 O O . PRO A 1 187 ? -37.719 -3.318 5.168 1 74.69 187 PRO A O 1
ATOM 1445 N N . SER A 1 188 ? -39.469 -4.465 5.68 1 74.19 188 SER A N 1
ATOM 1446 C CA . SER A 1 188 ? -39.844 -4.633 4.285 1 74.19 188 SER A CA 1
ATOM 1447 C C . SER A 1 188 ? -40.562 -3.385 3.756 1 74.19 188 SER A C 1
ATOM 1449 O O . SER A 1 188 ? -40.688 -3.201 2.543 1 74.19 188 SER A O 1
ATOM 1451 N N . GLU A 1 189 ? -40.844 -2.453 4.648 1 77.94 189 GLU A N 1
ATOM 1452 C CA . GLU A 1 189 ? -41.594 -1.271 4.223 1 77.94 189 GLU A CA 1
ATOM 1453 C C . GLU A 1 189 ? -40.656 -0.063 4.074 1 77.94 189 GLU A C 1
ATOM 1455 O O . GLU A 1 189 ? -39.594 -0.004 4.699 1 77.94 189 GLU A O 1
ATOM 1460 N N . SER A 1 190 ? -41.094 0.803 3.123 1 84 190 SER A N 1
ATOM 1461 C CA . SER A 1 190 ? -40.375 2.066 2.99 1 84 190 SER A CA 1
ATOM 1462 C C . SER A 1 190 ? -40.438 2.881 4.277 1 84 190 SER A C 1
ATOM 1464 O O . SER A 1 190 ? -41.469 2.867 4.969 1 84 190 SER A O 1
ATOM 1466 N N . PRO A 1 191 ? -39.438 3.506 4.578 1 87.81 191 PRO A N 1
ATOM 1467 C CA . PRO A 1 191 ? -39.438 4.266 5.832 1 87.81 191 PRO A CA 1
ATOM 1468 C C . PRO A 1 191 ? -40.406 5.434 5.82 1 87.81 191 PRO A C 1
ATOM 1470 O O . PRO A 1 191 ? -40.594 6.082 4.785 1 87.81 191 PRO A O 1
ATOM 1473 N N . ASP A 1 192 ? -41 5.664 6.969 1 91.62 192 ASP A N 1
ATOM 1474 C CA . ASP A 1 192 ? -41.875 6.82 7.172 1 91.62 192 ASP A CA 1
ATOM 1475 C C . ASP A 1 192 ? -41.125 7.957 7.863 1 91.62 192 ASP A C 1
ATOM 1477 O O . ASP A 1 192 ? -40.188 7.715 8.609 1 91.62 192 ASP A O 1
ATOM 1481 N N . THR A 1 193 ? -41.562 9.156 7.617 1 95.25 193 THR A N 1
ATOM 1482 C CA . THR A 1 193 ? -40.875 10.32 8.156 1 95.25 193 THR A CA 1
ATOM 1483 C C . THR A 1 193 ? -41.281 10.586 9.594 1 95.25 193 THR A C 1
ATOM 1485 O O . THR A 1 193 ? -42.406 10.312 9.984 1 95.25 193 THR A O 1
ATOM 1488 N N . TRP A 1 194 ? -40.375 11.125 10.32 1 96.69 194 TRP A N 1
ATOM 1489 C CA . TRP A 1 194 ? -40.594 11.461 11.719 1 96.69 194 TRP A CA 1
ATOM 1490 C C . TRP A 1 194 ? -40.844 12.953 11.891 1 96.69 194 TRP A C 1
ATOM 1492 O O . TRP A 1 194 ? -40.969 13.445 13.016 1 96.69 194 TRP A O 1
ATOM 1502 N N . ALA A 1 195 ? -40.969 13.695 10.773 1 97.19 195 ALA A N 1
ATOM 1503 C CA . ALA A 1 195 ? -41.094 15.148 10.891 1 97.19 195 ALA A CA 1
ATOM 1504 C C . ALA A 1 195 ? -41.844 15.734 9.703 1 97.19 195 ALA A C 1
ATOM 1506 O O . ALA A 1 195 ? -41.688 15.281 8.57 1 97.19 195 ALA A O 1
ATOM 1507 N N . TYR A 1 196 ? -42.594 16.734 9.977 1 97.25 196 TYR A N 1
ATOM 1508 C CA . TYR A 1 196 ? -43.312 17.531 8.984 1 97.25 196 TYR A CA 1
ATOM 1509 C C . TYR A 1 196 ? -43.094 19.016 9.227 1 97.25 196 TYR A C 1
ATOM 1511 O O . TYR A 1 196 ? -43.031 19.469 10.367 1 97.25 196 TYR A O 1
ATOM 1519 N N . VAL A 1 197 ? -43 19.734 8.141 1 96.19 197 VAL A N 1
ATOM 1520 C CA . VAL A 1 197 ? -42.969 21.188 8.25 1 96.19 197 VAL A CA 1
ATOM 1521 C C . VAL A 1 197 ? -44.344 21.75 7.953 1 96.19 197 VAL A C 1
ATOM 1523 O O . VAL A 1 197 ? -44.969 21.391 6.961 1 96.19 197 VAL A O 1
ATOM 1526 N N . VAL A 1 198 ? -44.812 22.609 8.867 1 96.56 198 VAL A N 1
ATOM 1527 C CA . VAL A 1 198 ? -46.094 23.312 8.711 1 96.56 198 VAL A CA 1
ATOM 1528 C C . VAL A 1 198 ? -45.844 24.766 8.367 1 96.56 198 VAL A C 1
ATOM 1530 O O . VAL A 1 198 ? -45.188 25.484 9.125 1 96.56 198 VAL A O 1
ATOM 1533 N N . HIS A 1 199 ? -46.406 25.203 7.27 1 94.62 199 HIS A N 1
ATOM 1534 C CA . HIS A 1 199 ? -46.094 26.516 6.75 1 94.62 199 HIS A CA 1
ATOM 1535 C C . HIS A 1 199 ? -47.125 27.547 7.203 1 94.62 199 HIS A C 1
ATOM 1537 O O . HIS A 1 199 ? -48.281 27.203 7.465 1 94.62 199 HIS A O 1
ATOM 1543 N N . ASN A 1 200 ? -46.688 28.719 7.301 1 92.25 200 ASN A N 1
ATOM 1544 C CA . ASN A 1 200 ? -47.531 29.891 7.547 1 92.25 200 ASN A CA 1
ATOM 1545 C C . ASN A 1 200 ? -48.25 29.797 8.875 1 92.25 200 ASN A C 1
ATOM 1547 O O . ASN A 1 200 ? -49.469 30.078 8.953 1 92.25 200 ASN A O 1
ATOM 1551 N N . VAL A 1 201 ? -47.594 29.297 9.773 1 93.5 201 VAL A N 1
ATOM 1552 C CA . VAL A 1 201 ? -48.188 29.203 11.109 1 93.5 201 VAL A CA 1
ATOM 1553 C C . VAL A 1 201 ? -47.219 29.797 12.133 1 93.5 201 VAL A C 1
ATOM 1555 O O . VAL A 1 201 ? -46 29.875 11.875 1 93.5 201 VAL A O 1
ATOM 1558 N N . ASP A 1 202 ? -47.781 30.203 13.188 1 91.19 202 ASP A N 1
ATOM 1559 C CA . ASP A 1 202 ? -46.969 30.719 14.289 1 91.19 202 ASP A CA 1
ATOM 1560 C C . ASP A 1 202 ? -46.688 29.625 15.305 1 91.19 202 ASP A C 1
ATOM 1562 O O . ASP A 1 202 ? -47.531 28.766 15.578 1 91.19 202 ASP A O 1
ATOM 1566 N N . HIS A 1 203 ? -45.5 29.719 15.883 1 93.75 203 HIS A N 1
ATOM 1567 C CA . HIS A 1 203 ? -45.062 28.734 16.859 1 93.75 203 HIS A CA 1
ATOM 1568 C C . HIS A 1 203 ? -46.031 28.625 18.016 1 93.75 203 HIS A C 1
ATOM 1570 O O . HIS A 1 203 ? -46.375 27.531 18.453 1 93.75 203 HIS A O 1
ATOM 1576 N N . GLY A 1 204 ? -46.438 29.75 18.562 1 94.06 204 GLY A N 1
ATOM 1577 C CA . GLY A 1 204 ? -47.344 29.75 19.703 1 94.06 204 GLY A CA 1
ATOM 1578 C C . GLY A 1 204 ? -48.656 29.031 19.422 1 94.06 204 GLY A C 1
ATOM 1579 O O . GLY A 1 204 ? -49.156 28.281 20.25 1 94.06 204 GLY A O 1
ATOM 1580 N N . THR A 1 205 ? -49.156 29.234 18.25 1 94.75 205 THR A N 1
ATOM 1581 C CA . THR A 1 205 ? -50.438 28.625 17.844 1 94.75 205 THR A CA 1
ATOM 1582 C C . THR A 1 205 ? -50.281 27.109 17.719 1 94.75 205 THR A C 1
ATOM 1584 O O . THR A 1 205 ? -51.156 26.359 18.156 1 94.75 205 THR A O 1
ATOM 1587 N N . VAL A 1 206 ? -49.219 26.734 17.062 1 96.25 206 VAL A N 1
ATOM 1588 C CA . VAL A 1 206 ? -48.969 25.312 16.875 1 96.25 206 VAL A CA 1
ATOM 1589 C C . VAL A 1 206 ? -48.812 24.609 18.219 1 96.25 206 VAL A C 1
ATOM 1591 O O . VAL A 1 206 ? -49.375 23.547 18.438 1 96.25 206 VAL A O 1
ATOM 1594 N N . GLN A 1 207 ? -48.094 25.25 19.125 1 95.56 207 GLN A N 1
ATOM 1595 C CA . GLN A 1 207 ? -47.875 24.656 20.438 1 95.56 207 GLN A CA 1
ATOM 1596 C C . GLN A 1 207 ? -49.188 24.531 21.203 1 95.56 207 GLN A C 1
ATOM 1598 O O . GLN A 1 207 ? -49.438 23.516 21.859 1 95.56 207 GLN A O 1
ATOM 1603 N N . GLN A 1 208 ? -50 25.516 21.109 1 95.56 208 GLN A N 1
ATOM 1604 C CA . GLN A 1 208 ? -51.281 25.5 21.797 1 95.56 208 GLN A CA 1
ATOM 1605 C C . GLN A 1 208 ? -52.188 24.391 21.25 1 95.56 208 GLN A C 1
ATOM 1607 O O . GLN A 1 208 ? -52.844 23.703 22 1 95.56 208 GLN A O 1
ATOM 1612 N N . GLU A 1 209 ? -52.188 24.344 19.953 1 96.12 209 GLU A N 1
ATOM 1613 C CA . GLU A 1 209 ? -52.969 23.297 19.312 1 96.12 209 GLU A CA 1
ATOM 1614 C C . GLU A 1 209 ? -52.5 21.906 19.75 1 96.12 209 GLU A C 1
ATOM 1616 O O . GLU A 1 209 ? -53.312 21.016 20 1 96.12 209 GLU A O 1
ATOM 1621 N N . LEU A 1 210 ? -51.219 21.672 19.734 1 96.69 210 LEU A N 1
ATOM 1622 C CA . LEU A 1 210 ? -50.656 20.391 20.156 1 96.69 210 LEU A CA 1
ATOM 1623 C C . LEU A 1 210 ? -51 20.109 21.625 1 96.69 210 LEU A C 1
ATOM 1625 O O . LEU A 1 210 ? -51.344 18.984 21.969 1 96.69 210 LEU A O 1
ATOM 1629 N N . ASP A 1 211 ? -50.875 21.125 22.484 1 95.62 211 ASP A N 1
ATOM 1630 C CA . ASP A 1 211 ? -51.188 20.969 23.891 1 95.62 211 ASP A CA 1
ATOM 1631 C C . ASP A 1 211 ? -52.656 20.562 24.094 1 95.62 211 ASP A C 1
ATOM 1633 O O . ASP A 1 211 ? -52.969 19.719 24.938 1 95.62 211 ASP A O 1
ATOM 1637 N N . THR A 1 212 ? -53.469 21.188 23.344 1 95.75 212 THR A N 1
ATOM 1638 C CA . THR A 1 212 ? -54.906 20.875 23.422 1 95.75 212 THR A CA 1
ATOM 1639 C C . THR A 1 212 ? -55.156 19.438 23.016 1 95.75 212 THR A C 1
ATOM 1641 O O . THR A 1 212 ? -55.906 18.719 23.688 1 95.75 212 THR A O 1
ATOM 1644 N N . ILE A 1 213 ? -54.531 19.078 21.969 1 95.25 213 ILE A N 1
ATOM 1645 C CA . ILE A 1 213 ? -54.719 17.734 21.453 1 95.25 213 ILE A CA 1
ATOM 1646 C C . ILE A 1 213 ? -54.188 16.719 22.453 1 95.25 213 ILE A C 1
ATOM 1648 O O . ILE A 1 213 ? -54.812 15.695 22.719 1 95.25 213 ILE A O 1
ATOM 1652 N N . HIS A 1 214 ? -53.031 16.953 23 1 94.81 214 HIS A N 1
ATOM 1653 C CA . HIS A 1 214 ? -52.406 16.031 23.953 1 94.81 214 HIS A CA 1
ATOM 1654 C C . HIS A 1 214 ? -53.219 15.93 25.234 1 94.81 214 HIS A C 1
ATOM 1656 O O . HIS A 1 214 ? -53.281 14.852 25.828 1 94.81 214 HIS A O 1
ATOM 1662 N N . SER A 1 215 ? -53.75 17.047 25.641 1 94.06 215 SER A N 1
ATOM 1663 C CA . SER A 1 215 ? -54.594 17.047 26.844 1 94.06 215 SER A CA 1
ATOM 1664 C C . SER A 1 215 ? -55.875 16.266 26.625 1 94.06 215 SER A C 1
ATOM 1666 O O . SER A 1 215 ? -56.281 15.5 27.5 1 94.06 215 SER A O 1
ATOM 1668 N N . HIS A 1 216 ? -56.469 16.422 25.547 1 93.19 216 HIS A N 1
ATOM 1669 C CA . HIS A 1 216 ? -57.719 15.766 25.219 1 93.19 216 HIS A CA 1
ATOM 1670 C C . HIS A 1 216 ? -57.531 14.258 25.094 1 93.19 216 HIS A C 1
ATOM 1672 O O . HIS A 1 216 ? -58.375 13.484 25.562 1 93.19 216 HIS A O 1
ATOM 1678 N N . LYS A 1 217 ? -56.469 13.875 24.547 1 93.88 217 LYS A N 1
ATOM 1679 C CA . LYS A 1 217 ? -56.219 12.461 24.297 1 93.88 217 LYS A CA 1
ATOM 1680 C C . LYS A 1 217 ? -55.438 11.82 25.422 1 93.88 217 LYS A C 1
ATOM 1682 O O . LYS A 1 217 ? -55.188 10.609 25.422 1 93.88 217 LYS A O 1
ATOM 1687 N N . GLU A 1 218 ? -54.969 12.531 26.422 1 91.81 218 GLU A N 1
ATOM 1688 C CA . GLU A 1 218 ? -54.094 12.047 27.5 1 91.81 218 GLU A CA 1
ATOM 1689 C C . GLU A 1 218 ? -52.875 11.305 26.953 1 91.81 218 GLU A C 1
ATOM 1691 O O . GLU A 1 218 ? -52.625 10.164 27.344 1 91.81 218 GLU A O 1
ATOM 1696 N N . THR A 1 219 ? -52.25 12 26.031 1 91.94 219 THR A N 1
ATOM 1697 C CA . THR A 1 219 ? -51.094 11.391 25.328 1 91.94 219 THR A CA 1
ATOM 1698 C C . THR A 1 219 ? -49.906 11.242 26.266 1 91.94 219 THR A C 1
ATOM 1700 O O . THR A 1 219 ? -49.5 12.211 26.906 1 91.94 219 THR A O 1
ATOM 1703 N N . PRO A 1 220 ? -49.344 10.008 26.375 1 93.06 220 PRO A N 1
ATOM 1704 C CA . PRO A 1 220 ? -48.125 9.867 27.172 1 93.06 220 PRO A CA 1
ATOM 1705 C C . PRO A 1 220 ? -46.938 10.664 26.609 1 93.06 220 PRO A C 1
ATOM 1707 O O . PRO A 1 220 ? -46.906 10.945 25.406 1 93.06 220 PRO A O 1
ATOM 1710 N N . ALA A 1 221 ? -46 11.008 27.422 1 91.25 221 ALA A N 1
ATOM 1711 C CA . ALA A 1 221 ? -44.875 11.852 27.047 1 91.25 221 ALA A CA 1
ATOM 1712 C C . ALA A 1 221 ? -44.156 11.266 25.844 1 91.25 221 ALA A C 1
ATOM 1714 O O . ALA A 1 221 ? -43.719 12 24.938 1 91.25 221 ALA A O 1
ATOM 1715 N N . THR A 1 222 ? -43.969 10.016 25.812 1 91.44 222 THR A N 1
ATOM 1716 C CA . THR A 1 222 ? -43.219 9.336 24.766 1 91.44 222 THR A CA 1
ATOM 1717 C C . THR A 1 222 ? -43.969 9.336 23.453 1 91.44 222 THR A C 1
ATOM 1719 O O . THR A 1 222 ? -43.375 9.094 22.391 1 91.44 222 THR A O 1
ATOM 1722 N N . GLY A 1 223 ? -45.156 9.594 23.516 1 92.88 223 GLY A N 1
ATOM 1723 C CA . GLY A 1 223 ? -45.969 9.57 22.312 1 92.88 223 GLY A CA 1
ATOM 1724 C C . GLY A 1 223 ? -46.312 10.961 21.797 1 92.88 223 GLY A C 1
ATOM 1725 O O . GLY A 1 223 ? -46.969 11.094 20.766 1 92.88 223 GLY A O 1
ATOM 1726 N N . LYS A 1 224 ? -45.875 11.953 22.422 1 94.5 224 LYS A N 1
ATOM 1727 C CA . LYS A 1 224 ? -46.281 13.32 22.094 1 94.5 224 LYS A CA 1
ATOM 1728 C C . LYS A 1 224 ? -45.594 13.797 20.812 1 94.5 224 LYS A C 1
ATOM 1730 O O . LYS A 1 224 ? -44.438 13.477 20.562 1 94.5 224 LYS A O 1
ATOM 1735 N N . ILE A 1 225 ? -46.375 14.43 19.984 1 97.12 225 ILE A N 1
ATOM 1736 C CA . ILE A 1 225 ? -45.844 15.234 18.891 1 97.12 225 ILE A CA 1
ATOM 1737 C C . ILE A 1 225 ? -45.406 16.594 19.422 1 97.12 225 ILE A C 1
ATOM 1739 O O . ILE A 1 225 ? -46.062 17.172 20.297 1 97.12 225 ILE A O 1
ATOM 1743 N N . PHE A 1 226 ? -44.312 17.109 18.984 1 97.19 226 PHE A N 1
ATOM 1744 C CA . PHE A 1 226 ? -43.719 18.344 19.531 1 97.19 226 PHE A CA 1
ATOM 1745 C C . PHE A 1 226 ? -43.094 19.188 18.438 1 97.19 226 PHE A C 1
ATOM 1747 O O . PHE A 1 226 ? -42.938 18.734 17.297 1 97.19 226 PHE A O 1
ATOM 1754 N N . VAL A 1 227 ? -42.812 20.406 18.75 1 96.81 227 VAL A N 1
ATOM 1755 C CA . VAL A 1 227 ? -42.125 21.312 17.828 1 96.81 227 VAL A CA 1
ATOM 1756 C C . VAL A 1 227 ? -40.625 21.094 17.891 1 96.81 227 VAL A C 1
ATOM 1758 O O . VAL A 1 227 ? -40 21.219 18.953 1 96.81 227 VAL A O 1
ATOM 1761 N N . SER A 1 228 ? -40.062 20.75 16.766 1 96.94 228 SER A N 1
ATOM 1762 C CA . SER A 1 228 ? -38.625 20.422 16.75 1 96.94 228 SER A CA 1
ATOM 1763 C C . SER A 1 228 ? -37.812 21.516 16.078 1 96.94 228 SER A C 1
ATOM 1765 O O . SER A 1 228 ? -36.594 21.578 16.234 1 96.94 228 SER A O 1
ATOM 1767 N N . ALA A 1 229 ? -38.406 22.375 15.273 1 95.62 229 ALA A N 1
ATOM 1768 C CA . ALA A 1 229 ? -37.719 23.484 14.641 1 95.62 229 ALA A CA 1
ATOM 1769 C C . ALA A 1 229 ? -38.656 24.656 14.375 1 95.62 229 ALA A C 1
ATOM 1771 O O . ALA A 1 229 ? -39.844 24.438 14.086 1 95.62 229 ALA A O 1
ATOM 1772 N N . VAL A 1 230 ? -38.125 25.797 14.492 1 94.06 230 VAL A N 1
ATOM 1773 C CA . VAL A 1 230 ? -38.938 27 14.297 1 94.06 230 VAL A CA 1
ATOM 1774 C C . VAL A 1 230 ? -38.188 27.953 13.352 1 94.06 230 VAL A C 1
ATOM 1776 O O . VAL A 1 230 ? -37 28.203 13.508 1 94.06 230 VAL A O 1
ATOM 1779 N N . SER A 1 231 ? -38.875 28.359 12.375 1 86.56 231 SER A N 1
ATOM 1780 C CA . SER A 1 231 ? -38.375 29.406 11.484 1 86.56 231 SER A CA 1
ATOM 1781 C C . SER A 1 231 ? -39.344 30.594 11.445 1 86.56 231 SER A C 1
ATOM 1783 O O . SER A 1 231 ? -40.344 30.609 12.188 1 86.56 231 SER A O 1
ATOM 1785 N N . ARG A 1 232 ? -39.094 31.5 10.523 1 78.75 232 ARG A N 1
ATOM 1786 C CA . ARG A 1 232 ? -39.875 32.719 10.477 1 78.75 232 ARG A CA 1
ATOM 1787 C C . ARG A 1 232 ? -41.312 32.438 10.008 1 78.75 232 ARG A C 1
ATOM 1789 O O . ARG A 1 232 ? -42.25 33.062 10.477 1 78.75 232 ARG A O 1
ATOM 1796 N N . THR A 1 233 ? -41.344 31.609 9.172 1 82.56 233 THR A N 1
ATOM 1797 C CA . THR A 1 233 ? -42.688 31.453 8.562 1 82.56 233 THR A CA 1
ATOM 1798 C C . THR A 1 233 ? -43.156 30.016 8.703 1 82.56 233 THR A C 1
ATOM 1800 O O . THR A 1 233 ? -44.188 29.641 8.125 1 82.56 233 THR A O 1
ATOM 1803 N N . SER A 1 234 ? -42.406 29.188 9.359 1 91.19 234 SER A N 1
ATOM 1804 C CA . SER A 1 234 ? -42.781 27.781 9.406 1 91.19 234 SER A CA 1
ATOM 1805 C C . SER A 1 234 ? -42.375 27.141 10.727 1 91.19 234 SER A C 1
ATOM 1807 O O . SER A 1 234 ? -41.469 27.625 11.406 1 91.19 234 SER A O 1
ATOM 1809 N N . VAL A 1 235 ? -43.062 26.109 11.07 1 96.06 235 VAL A N 1
ATOM 1810 C CA . VAL A 1 235 ? -42.812 25.328 12.273 1 96.06 235 VAL A CA 1
ATOM 1811 C C . VAL A 1 235 ? -42.719 23.844 11.906 1 96.06 235 VAL A C 1
ATOM 1813 O O . VAL A 1 235 ? -43.562 23.328 11.156 1 96.06 235 VAL A O 1
ATOM 1816 N N . THR A 1 236 ? -41.688 23.172 12.383 1 96.81 236 THR A N 1
ATOM 1817 C CA . THR A 1 236 ? -41.531 21.734 12.172 1 96.81 236 THR A CA 1
ATOM 1818 C C . THR A 1 236 ? -42.062 20.953 13.383 1 96.81 236 THR A C 1
ATOM 1820 O O . THR A 1 236 ? -41.656 21.234 14.516 1 96.81 236 THR A O 1
ATOM 1823 N N . VAL A 1 237 ? -42.906 20.016 13.125 1 97.69 237 VAL A N 1
ATOM 1824 C CA . VAL A 1 237 ? -43.375 19.141 14.188 1 97.69 237 VAL A CA 1
ATOM 1825 C C . VAL A 1 237 ? -42.844 17.734 13.984 1 97.69 237 VAL A C 1
ATOM 1827 O O . VAL A 1 237 ? -42.719 17.266 12.852 1 97.69 237 VAL A O 1
ATOM 1830 N N . SER A 1 238 ? -42.469 17.078 15.07 1 97.94 238 SER A N 1
ATOM 1831 C CA . SER A 1 238 ? -41.875 15.758 15.031 1 97.94 238 SER A CA 1
ATOM 1832 C C . SER A 1 238 ? -42.531 14.812 16.016 1 97.94 238 SER A C 1
ATOM 1834 O O . SER A 1 238 ? -43.125 15.25 17 1 97.94 238 SER A O 1
ATOM 1836 N N . GLY A 1 239 ? -42.469 13.547 15.703 1 96.56 239 GLY A N 1
ATOM 1837 C CA . GLY A 1 239 ? -43.062 12.492 16.516 1 96.56 239 GLY A CA 1
ATOM 1838 C C . GLY A 1 239 ? -43.156 11.164 15.789 1 96.56 239 GLY A C 1
ATOM 1839 O O . GLY A 1 239 ? -42.656 11.016 14.672 1 96.56 239 GLY A O 1
ATOM 1840 N N . PRO A 1 240 ? -43.75 10.164 16.5 1 95.31 240 PRO A N 1
ATOM 1841 C CA . PRO A 1 240 ? -43.906 8.875 15.828 1 95.31 240 PRO A CA 1
ATOM 1842 C C . PRO A 1 240 ? -44.719 8.984 14.531 1 95.31 240 PRO A C 1
ATOM 1844 O O . PRO A 1 240 ? -45.75 9.672 14.492 1 95.31 240 PRO A O 1
ATOM 1847 N N . PRO A 1 241 ? -44.281 8.344 13.508 1 95.19 241 PRO A N 1
ATOM 1848 C CA . PRO A 1 241 ? -44.875 8.508 12.172 1 95.19 241 PRO A CA 1
ATOM 1849 C C . PRO A 1 241 ? -46.375 8.25 12.148 1 95.19 241 PRO A C 1
ATOM 1851 O O . PRO A 1 241 ? -47.125 9.023 11.547 1 95.19 241 PRO A O 1
ATOM 1854 N N . ALA A 1 242 ? -46.812 7.191 12.805 1 93.88 242 ALA A N 1
ATOM 1855 C CA . ALA A 1 242 ? -48.219 6.879 12.812 1 93.88 242 ALA A CA 1
ATOM 1856 C C . ALA A 1 242 ? -49.031 8 13.461 1 93.88 242 ALA A C 1
ATOM 1858 O O . ALA A 1 242 ? -50.125 8.328 13 1 93.88 242 ALA A O 1
ATOM 1859 N N . ARG A 1 243 ? -48.5 8.586 14.453 1 94.94 243 ARG A N 1
ATOM 1860 C CA . ARG A 1 243 ? -49.188 9.664 15.172 1 94.94 243 ARG A CA 1
ATOM 1861 C C . ARG A 1 243 ? -49.156 10.953 14.359 1 94.94 243 ARG A C 1
ATOM 1863 O O . ARG A 1 243 ? -50.125 11.734 14.406 1 94.94 243 ARG A O 1
ATOM 1870 N N . LEU A 1 244 ? -48.094 11.188 13.711 1 95.88 244 LEU A N 1
ATOM 1871 C CA . LEU A 1 244 ? -48 12.352 12.844 1 95.88 244 LEU A CA 1
ATOM 1872 C C . LEU A 1 244 ? -49.031 12.273 11.719 1 95.88 244 LEU A C 1
ATOM 1874 O O . LEU A 1 244 ? -49.719 13.25 11.438 1 95.88 244 LEU A O 1
ATOM 1878 N N . LYS A 1 245 ? -49.094 11.117 11.164 1 94.88 245 LYS A N 1
ATOM 1879 C CA . LYS A 1 245 ? -50.094 10.922 10.109 1 94.88 245 LYS A CA 1
ATOM 1880 C C . LYS A 1 245 ? -51.5 11.164 10.633 1 94.88 245 LYS A C 1
ATOM 1882 O O . LYS A 1 245 ? -52.312 11.828 9.977 1 94.88 245 LYS A O 1
ATOM 1887 N N . ALA A 1 246 ? -51.781 10.641 11.742 1 95.12 246 ALA A N 1
ATOM 1888 C CA . ALA A 1 246 ? -53.094 10.805 12.359 1 95.12 246 ALA A CA 1
ATOM 1889 C C . ALA A 1 246 ? -53.375 12.273 12.656 1 95.12 246 ALA A C 1
ATOM 1891 O O . ALA A 1 246 ? -54.5 12.727 12.523 1 95.12 246 ALA A O 1
ATOM 1892 N N . LEU A 1 247 ? -52.375 13.023 13.086 1 95.94 247 LEU A N 1
ATOM 1893 C CA . LEU A 1 247 ? -52.5 14.438 13.422 1 95.94 247 LEU A CA 1
ATOM 1894 C C . LEU A 1 247 ? -53 15.234 12.219 1 95.94 247 LEU A C 1
ATOM 1896 O O . LEU A 1 247 ? -53.938 16.031 12.336 1 95.94 247 LEU A O 1
ATOM 1900 N N . PHE A 1 248 ? -52.5 15.023 11.047 1 95.69 248 PHE A N 1
ATOM 1901 C CA . PHE A 1 248 ? -52.781 15.812 9.859 1 95.69 248 PHE A CA 1
ATOM 1902 C C . PHE A 1 248 ? -54.094 15.375 9.211 1 95.69 248 PHE A C 1
ATOM 1904 O O . PHE A 1 248 ? -54.594 16.031 8.305 1 95.69 248 PHE A O 1
ATOM 1911 N N . ILE A 1 249 ? -54.625 14.266 9.734 1 95.19 249 ILE A N 1
ATOM 1912 C CA . ILE A 1 249 ? -55.906 13.789 9.242 1 95.19 249 ILE A CA 1
ATOM 1913 C C . ILE A 1 249 ? -57.031 14.242 10.188 1 95.19 249 ILE A C 1
ATOM 1915 O O . ILE A 1 249 ? -58.094 14.664 9.742 1 95.19 249 ILE A O 1
ATOM 1919 N N . THR A 1 250 ? -56.781 14.219 11.477 1 94.38 250 THR A N 1
ATOM 1920 C CA . THR A 1 250 ? -57.844 14.344 12.469 1 94.38 250 THR A CA 1
ATOM 1921 C C . THR A 1 250 ? -58 15.781 12.938 1 94.38 250 THR A C 1
ATOM 1923 O O . THR A 1 250 ? -59.094 16.234 13.266 1 94.38 250 THR A O 1
ATOM 1926 N N . SER A 1 251 ? -56.875 16.484 13.07 1 94.56 251 SER A N 1
ATOM 1927 C CA . SER A 1 251 ? -56.906 17.859 13.57 1 94.56 251 SER A CA 1
ATOM 1928 C C . SER A 1 251 ? -57.312 18.828 12.461 1 94.56 251 SER A C 1
ATOM 1930 O O . SER A 1 251 ? -56.656 18.859 11.406 1 94.56 251 SER A O 1
ATOM 1932 N N . GLU A 1 252 ? -58.312 19.625 12.719 1 94.19 252 GLU A N 1
ATOM 1933 C CA . GLU A 1 252 ? -58.75 20.594 11.727 1 94.19 252 GLU A CA 1
ATOM 1934 C C . GLU A 1 252 ? -57.656 21.625 11.422 1 94.19 252 GLU A C 1
ATOM 1936 O O . GLU A 1 252 ? -57.438 21.953 10.258 1 94.19 252 GLU A O 1
ATOM 1941 N N . PHE A 1 253 ? -57.031 22.062 12.43 1 95.38 253 PHE A N 1
ATOM 1942 C CA . PHE A 1 253 ? -55.969 23.047 12.281 1 95.38 253 PHE A CA 1
ATOM 1943 C C . PHE A 1 253 ? -54.875 22.547 11.359 1 95.38 253 PHE A C 1
ATOM 1945 O O . PHE A 1 253 ? -54.469 23.234 10.414 1 95.38 253 PHE A O 1
ATOM 1952 N N . PHE A 1 254 ? -54.375 21.391 11.617 1 96.31 254 PHE A N 1
ATOM 1953 C CA . PHE A 1 254 ? -53.25 20.844 10.867 1 96.31 254 PHE A CA 1
ATOM 1954 C C . PHE A 1 254 ? -53.688 20.391 9.484 1 96.31 254 PHE A C 1
ATOM 1956 O O . PHE A 1 254 ? -52.938 20.5 8.516 1 96.31 254 PHE A O 1
ATOM 1963 N N . ARG A 1 255 ? -54.844 19.859 9.352 1 94.38 255 ARG A N 1
ATOM 1964 C CA . ARG A 1 255 ? -55.406 19.406 8.078 1 94.38 255 ARG A CA 1
ATOM 1965 C C . ARG A 1 255 ? -55.562 20.578 7.109 1 94.38 255 ARG A C 1
ATOM 1967 O O . ARG A 1 255 ? -55.375 20.422 5.902 1 94.38 255 ARG A O 1
ATOM 1974 N N . GLU A 1 256 ? -55.906 21.703 7.641 1 94.62 256 GLU A N 1
ATOM 1975 C CA . GLU A 1 256 ? -56.156 22.875 6.797 1 94.62 256 GLU A CA 1
ATOM 1976 C C . GLU A 1 256 ? -54.906 23.672 6.527 1 94.62 256 GLU A C 1
ATOM 1978 O O . GLU A 1 256 ? -54.844 24.5 5.613 1 94.62 256 GLU A O 1
ATOM 1983 N N . SER A 1 257 ? -53.875 23.391 7.309 1 95.44 257 SER A N 1
ATOM 1984 C CA . SER A 1 257 ? -52.594 24.062 7.094 1 95.44 257 SER A CA 1
ATOM 1985 C C . SER A 1 257 ? -51.812 23.422 5.945 1 95.44 257 SER A C 1
ATOM 1987 O O . SER A 1 257 ? -52.094 22.266 5.578 1 95.44 257 SER A O 1
ATOM 1989 N N . LYS A 1 258 ? -51 24.219 5.328 1 96.06 258 LYS A N 1
ATOM 1990 C CA . LYS A 1 258 ? -50.062 23.656 4.348 1 96.06 258 LYS A CA 1
ATOM 1991 C C . LYS A 1 258 ? -48.906 22.953 5.031 1 96.06 258 LYS A C 1
ATOM 1993 O O . LYS A 1 258 ? -48.219 23.547 5.852 1 96.06 258 LYS A O 1
ATOM 1998 N N . PHE A 1 259 ? -48.75 21.672 4.77 1 95.62 259 PHE A N 1
ATOM 1999 C CA . PHE A 1 259 ? -47.656 20.922 5.402 1 95.62 259 PHE A CA 1
ATOM 2000 C C . PHE A 1 259 ? -46.906 20.078 4.375 1 95.62 259 PHE A C 1
ATOM 2002 O O . PHE A 1 259 ? -47.469 19.719 3.338 1 95.62 259 PHE A O 1
ATOM 2009 N N . ILE A 1 260 ? -45.625 19.812 4.621 1 95.5 260 ILE A N 1
ATOM 2010 C CA . ILE A 1 260 ? -44.75 19 3.766 1 95.5 260 ILE A CA 1
ATOM 2011 C C . ILE A 1 260 ? -43.969 18.016 4.621 1 95.5 260 ILE A C 1
ATOM 2013 O O . ILE A 1 260 ? -43.375 18.406 5.629 1 95.5 260 ILE A O 1
ATOM 2017 N N . PRO A 1 261 ? -43.938 16.688 4.262 1 95.31 261 PRO A N 1
ATOM 2018 C CA . PRO A 1 261 ? -43.062 15.758 4.969 1 95.31 261 PRO A CA 1
ATOM 2019 C C . PRO A 1 261 ? -41.594 16.031 4.719 1 95.31 261 PRO A C 1
ATOM 2021 O O . PRO A 1 261 ? -41.188 16.312 3.586 1 95.31 261 PRO A O 1
ATOM 2024 N N . LEU A 1 262 ? -40.844 16 5.762 1 93.69 262 LEU A N 1
ATOM 2025 C CA . LEU A 1 262 ? -39.375 16.141 5.656 1 93.69 262 LEU A CA 1
ATOM 2026 C C . LEU A 1 262 ? -38.719 14.781 5.539 1 93.69 262 LEU A C 1
ATOM 2028 O O . LEU A 1 262 ? -39.25 13.773 6.008 1 93.69 262 LEU A O 1
ATOM 2032 N N . PRO A 1 263 ? -37.562 14.711 4.875 1 92.31 263 PRO A N 1
ATOM 2033 C CA . PRO A 1 263 ? -36.875 13.438 4.738 1 92.31 263 PRO A CA 1
ATOM 2034 C C . PRO A 1 263 ? -36.125 13.023 6.008 1 92.31 263 PRO A C 1
ATOM 2036 O O . PRO A 1 263 ? -34.906 12.859 5.984 1 92.31 263 PRO A O 1
ATOM 2039 N N . VAL A 1 264 ? -36.812 12.883 7.043 1 95 264 VAL A N 1
ATOM 2040 C CA . VAL A 1 264 ? -36.281 12.422 8.328 1 95 264 VAL A CA 1
ATOM 2041 C C . VAL A 1 264 ? -36.781 10.992 8.594 1 95 264 VAL A C 1
ATOM 2043 O O . VAL A 1 264 ? -37.844 10.797 9.156 1 95 264 VAL A O 1
ATOM 2046 N N . TYR A 1 265 ? -35.906 10.094 8.289 1 94.19 265 TYR A N 1
ATOM 2047 C CA . TYR A 1 265 ? -36.344 8.703 8.336 1 94.19 265 TYR A CA 1
ATOM 2048 C C . TYR A 1 265 ? -35.562 7.934 9.406 1 94.19 265 TYR A C 1
ATOM 2050 O O . TYR A 1 265 ? -35.969 6.82 9.773 1 94.19 265 TYR A O 1
ATOM 2058 N N . GLY A 1 266 ? -34.531 8.516 9.977 1 92.69 266 GLY A N 1
ATOM 2059 C CA . GLY A 1 266 ? -33.625 7.809 10.852 1 92.69 266 GLY A CA 1
ATOM 2060 C C . GLY A 1 266 ? -34.062 7.77 12.297 1 92.69 266 GLY A C 1
ATOM 2061 O O . GLY A 1 266 ? -33.5 7.062 13.125 1 92.69 266 GLY A O 1
ATOM 2062 N N . GLY A 1 267 ? -35.094 8.531 12.586 1 94.5 267 GLY A N 1
ATOM 2063 C CA . GLY A 1 267 ? -35.594 8.555 13.953 1 94.5 267 GLY A CA 1
ATOM 2064 C C . GLY A 1 267 ? -35.812 9.953 14.492 1 94.5 267 GLY A C 1
ATOM 2065 O O . GLY A 1 267 ? -35.625 10.938 13.766 1 94.5 267 GLY A O 1
ATOM 2066 N N . LEU A 1 268 ? -36.125 9.914 15.773 1 94.31 268 LEU A N 1
ATOM 2067 C CA . LEU A 1 268 ? -36.531 11.148 16.422 1 94.31 268 LEU A CA 1
ATOM 2068 C C . LEU A 1 268 ? -35.344 11.859 17.062 1 94.31 268 LEU A C 1
ATOM 2070 O O . LEU A 1 268 ? -34.562 11.242 17.766 1 94.31 268 LEU A O 1
ATOM 2074 N N . CYS A 1 269 ? -35.188 13.172 16.734 1 96.25 269 CYS A N 1
ATOM 2075 C CA . CYS A 1 269 ? -34.219 14.039 17.406 1 96.25 269 CYS A CA 1
ATOM 2076 C C . CYS A 1 269 ? -34.875 15.289 17.953 1 96.25 269 CYS A C 1
ATOM 2078 O O . CYS A 1 269 ? -36.094 15.438 17.859 1 96.25 269 CYS A O 1
ATOM 2080 N N . HIS A 1 270 ? -34.094 16.078 18.734 1 97.06 270 HIS A N 1
ATOM 2081 C CA . HIS A 1 270 ? -34.562 17.344 19.281 1 97.06 270 HIS A CA 1
ATOM 2082 C C . HIS A 1 270 ? -35.719 17.125 20.25 1 97.06 270 HIS A C 1
ATOM 2084 O O . HIS A 1 270 ? -36.688 17.875 20.25 1 97.06 270 HIS A O 1
ATOM 2090 N N . ALA A 1 271 ? -35.656 16.062 20.984 1 97.25 271 ALA A N 1
ATOM 2091 C CA . ALA A 1 271 ? -36.75 15.672 21.859 1 97.25 271 ALA A CA 1
ATOM 2092 C C . ALA A 1 271 ? -36.312 15.625 23.312 1 97.25 271 ALA A C 1
ATOM 2094 O O . ALA A 1 271 ? -35.938 14.57 23.828 1 97.25 271 ALA A O 1
ATOM 2095 N N . PRO A 1 272 ? -36.5 16.734 24 1 95.5 272 PRO A N 1
ATOM 2096 C CA . PRO A 1 272 ? -36 16.781 25.391 1 95.5 272 PRO A CA 1
ATOM 2097 C C . PRO A 1 272 ? -36.781 15.82 26.297 1 95.5 272 PRO A C 1
ATOM 2099 O O . PRO A 1 272 ? -36.25 15.438 27.359 1 95.5 272 PRO A O 1
ATOM 2102 N N . HIS A 1 273 ? -37.969 15.453 25.906 1 95.25 273 HIS A N 1
ATOM 2103 C CA . HIS A 1 273 ? -38.781 14.57 26.734 1 95.25 273 HIS A CA 1
ATOM 2104 C C . HIS A 1 273 ? -38.406 13.109 26.516 1 95.25 273 HIS A C 1
ATOM 2106 O O . HIS A 1 273 ? -38.875 12.227 27.25 1 95.25 273 HIS A O 1
ATOM 2112 N N . ILE A 1 274 ? -37.656 12.828 25.547 1 96.69 274 ILE A N 1
ATOM 2113 C CA . ILE A 1 274 ? -37.25 11.461 25.219 1 96.69 274 ILE A CA 1
ATOM 2114 C C . ILE A 1 274 ? -35.812 11.219 25.672 1 96.69 274 ILE A C 1
ATOM 2116 O O . ILE A 1 274 ? -35.5 10.133 26.172 1 96.69 274 ILE A O 1
ATOM 2120 N N . TYR A 1 275 ? -35 12.211 25.469 1 97.56 275 TYR A N 1
ATOM 2121 C CA . TYR A 1 275 ? -33.562 12.023 25.688 1 97.56 275 TYR A CA 1
ATOM 2122 C C . TYR A 1 275 ? -33.125 12.695 26.984 1 97.56 275 TYR A C 1
ATOM 2124 O O . TYR A 1 275 ? -33.719 13.672 27.422 1 97.56 275 TYR A O 1
ATOM 2132 N N . SER A 1 276 ? -32.062 12.156 27.594 1 95.56 276 SER A N 1
ATOM 2133 C CA . SER A 1 276 ? -31.469 12.68 28.828 1 95.56 276 SER A CA 1
ATOM 2134 C C . SER A 1 276 ? -29.953 12.828 28.672 1 95.56 276 SER A C 1
ATOM 2136 O O . SER A 1 276 ? -29.406 12.586 27.594 1 95.56 276 SER A O 1
ATOM 2138 N N . LEU A 1 277 ? -29.375 13.32 29.719 1 95.12 277 LEU A N 1
ATOM 2139 C CA . LEU A 1 277 ? -27.922 13.469 29.766 1 95.12 277 LEU A CA 1
ATOM 2140 C C . LEU A 1 277 ? -27.219 12.125 29.594 1 95.12 277 LEU A C 1
ATOM 2142 O O . LEU A 1 277 ? -26.125 12.047 29.031 1 95.12 277 LEU A O 1
ATOM 2146 N N . GLN A 1 278 ? -27.859 11.102 30.031 1 95.94 278 GLN A N 1
ATOM 2147 C CA . GLN A 1 278 ? -27.297 9.758 29.922 1 95.94 278 GLN A CA 1
ATOM 2148 C C . GLN A 1 278 ? -27.125 9.359 28.453 1 95.94 278 GLN A C 1
ATOM 2150 O O . GLN A 1 278 ? -26.172 8.68 28.094 1 95.94 278 GLN A O 1
ATOM 2155 N N . ASP A 1 279 ? -28.062 9.742 27.625 1 97.06 279 ASP A N 1
ATOM 2156 C CA . ASP A 1 279 ? -27.969 9.461 26.203 1 97.06 279 ASP A CA 1
ATOM 2157 C C . ASP A 1 279 ? -26.75 10.156 25.594 1 97.06 279 ASP A C 1
ATOM 2159 O O . ASP A 1 279 ? -26.016 9.555 24.812 1 97.06 279 ASP A O 1
ATOM 2163 N N . THR A 1 280 ? -26.625 11.398 25.938 1 97.38 280 THR A N 1
ATOM 2164 C CA . THR A 1 280 ? -25.5 12.164 25.438 1 97.38 280 THR A CA 1
ATOM 2165 C C . THR A 1 280 ? -24.172 11.516 25.859 1 97.38 280 THR A C 1
ATOM 2167 O O . THR A 1 280 ? -23.266 11.375 25.031 1 97.38 280 THR A O 1
ATOM 2170 N N . GLN A 1 281 ? -24.078 11.102 27.094 1 95.62 281 GLN A N 1
ATOM 2171 C CA . GLN A 1 281 ? -22.859 10.5 27.625 1 95.62 281 GLN A CA 1
ATOM 2172 C C . GLN A 1 281 ? -22.562 9.164 26.953 1 95.62 281 GLN A C 1
ATOM 2174 O O . GLN A 1 281 ? -21.406 8.852 26.656 1 95.62 281 GLN A O 1
ATOM 2179 N N . SER A 1 282 ? -23.562 8.438 26.719 1 95.06 282 SER A N 1
ATOM 2180 C CA . SER A 1 282 ? -23.391 7.137 26.078 1 95.06 282 SER A CA 1
ATOM 2181 C C . SER A 1 282 ? -22.844 7.293 24.656 1 95.06 282 SER A C 1
ATOM 2183 O O . SER A 1 282 ? -22.094 6.441 24.172 1 95.06 282 SER A O 1
ATOM 2185 N N . ILE A 1 283 ? -23.203 8.336 23.984 1 96.44 283 ILE A N 1
ATOM 2186 C CA . ILE A 1 283 ? -22.797 8.57 22.609 1 96.44 283 ILE A CA 1
ATOM 2187 C C . ILE A 1 283 ? -21.359 9.109 22.578 1 96.44 283 ILE A C 1
ATOM 2189 O O . ILE A 1 283 ? -20.547 8.664 21.766 1 96.44 283 ILE A O 1
ATOM 2193 N N . VAL A 1 284 ? -21.031 10.023 23.438 1 96.12 284 VAL A N 1
ATOM 2194 C CA . VAL A 1 284 ? -19.75 10.734 23.391 1 96.12 284 VAL A CA 1
ATOM 2195 C C . VAL A 1 284 ? -18.672 9.883 24.047 1 96.12 284 VAL A C 1
ATOM 2197 O O . VAL A 1 284 ? -17.516 9.883 23.609 1 96.12 284 VAL A O 1
ATOM 2200 N N . HIS A 1 285 ? -18.984 9.102 25.156 1 88.94 285 HIS A N 1
ATOM 2201 C CA . HIS A 1 285 ? -17.953 8.406 25.922 1 88.94 285 HIS A CA 1
ATOM 2202 C C . HIS A 1 285 ? -17.922 6.918 25.594 1 88.94 285 HIS A C 1
ATOM 2204 O O . HIS A 1 285 ? -17.562 6.094 26.422 1 88.94 285 HIS A O 1
ATOM 2210 N N . GLY A 1 286 ? -18.156 6.484 24.406 1 79.81 286 GLY A N 1
ATOM 2211 C CA . GLY A 1 286 ? -17.906 5.121 23.969 1 79.81 286 GLY A CA 1
ATOM 2212 C C . GLY A 1 286 ? -16.422 4.824 23.766 1 79.81 286 GLY A C 1
ATOM 2213 O O . GLY A 1 286 ? -15.609 5.07 24.656 1 79.81 286 GLY A O 1
ATOM 2214 N N . SER A 1 287 ? -16 4.324 22.672 1 78.31 287 SER A N 1
ATOM 2215 C CA . SER A 1 287 ? -14.594 4.188 22.328 1 78.31 287 SER A CA 1
ATOM 2216 C C . SER A 1 287 ? -13.891 5.539 22.328 1 78.31 287 SER A C 1
ATOM 2218 O O . SER A 1 287 ? -14.477 6.551 21.938 1 78.31 287 SER A O 1
ATOM 2220 N N . PRO A 1 288 ? -12.758 5.5 22.734 1 78.5 288 PRO A N 1
ATOM 2221 C CA . PRO A 1 288 ? -12.07 6.777 22.938 1 78.5 288 PRO A CA 1
ATOM 2222 C C . PRO A 1 288 ? -11.922 7.582 21.656 1 78.5 288 PRO A C 1
ATOM 2224 O O . PRO A 1 288 ? -11.641 7.012 20.594 1 78.5 288 PRO A O 1
ATOM 2227 N N . LEU A 1 289 ? -12.234 8.828 21.766 1 83.12 289 LEU A N 1
ATOM 2228 C CA . LEU A 1 289 ? -12.023 9.805 20.703 1 83.12 289 LEU A CA 1
ATOM 2229 C C . LEU A 1 289 ? -10.633 10.43 20.812 1 83.12 289 LEU A C 1
ATOM 2231 O O . LEU A 1 289 ? -10.156 10.711 21.922 1 83.12 289 LEU A O 1
ATOM 2235 N N . ASN A 1 290 ? -10 10.594 19.703 1 77.69 290 ASN A N 1
ATOM 2236 C CA . ASN A 1 290 ? -8.641 11.102 19.703 1 77.69 290 ASN A CA 1
ATOM 2237 C C . ASN A 1 290 ? -8.57 12.531 20.234 1 77.69 290 ASN A C 1
ATOM 2239 O O . ASN A 1 290 ? -7.691 12.852 21.047 1 77.69 290 ASN A O 1
ATOM 2243 N N . THR A 1 291 ? -9.445 13.406 19.859 1 78 291 THR A N 1
ATOM 2244 C CA . THR A 1 291 ? -9.438 14.805 20.266 1 78 291 THR A CA 1
ATOM 2245 C C . THR A 1 291 ? -9.742 14.93 21.766 1 78 291 THR A C 1
ATOM 2247 O O . THR A 1 291 ? -9.258 15.852 22.422 1 78 291 THR A O 1
ATOM 2250 N N . VAL A 1 292 ? -10.531 14.094 22.203 1 77.31 292 VAL A N 1
ATOM 2251 C CA . VAL A 1 292 ? -10.875 14.078 23.625 1 77.31 292 VAL A CA 1
ATOM 2252 C C . VAL A 1 292 ? -9.68 13.609 24.438 1 77.31 292 VAL A C 1
ATOM 2254 O O . VAL A 1 292 ? -9.336 14.211 25.453 1 77.31 292 VAL A O 1
ATOM 2257 N N . ARG A 1 293 ? -9.094 12.602 23.969 1 70.44 293 ARG A N 1
ATOM 2258 C CA . ARG A 1 293 ? -7.93 12.039 24.641 1 70.44 293 ARG A CA 1
ATOM 2259 C C . ARG A 1 293 ? -6.801 13.055 24.75 1 70.44 293 ARG A C 1
ATOM 2261 O O . ARG A 1 293 ? -6.102 13.125 25.75 1 70.44 293 ARG A O 1
ATOM 2268 N N . THR A 1 294 ? -6.703 13.906 23.75 1 71.12 294 THR A N 1
ATOM 2269 C CA . THR A 1 294 ? -5.602 14.859 23.703 1 71.12 294 THR A CA 1
ATOM 2270 C C . THR A 1 294 ? -6.043 16.219 24.234 1 71.12 294 THR A C 1
ATOM 2272 O O . THR A 1 294 ? -5.281 17.188 24.172 1 71.12 294 THR A O 1
ATOM 2275 N N . ASN A 1 295 ? -7.262 16.359 24.688 1 79.19 295 ASN A N 1
ATOM 2276 C CA . ASN A 1 295 ? -7.84 17.547 25.297 1 79.19 295 ASN A CA 1
ATOM 2277 C C . ASN A 1 295 ? -7.672 18.766 24.406 1 79.19 295 ASN A C 1
ATOM 2279 O O . ASN A 1 295 ? -7.148 19.797 24.859 1 79.19 295 ASN A O 1
ATOM 2283 N N . VAL A 1 296 ? -8.109 18.625 23.234 1 84.62 296 VAL A N 1
ATOM 2284 C CA . VAL A 1 296 ? -7.996 19.672 22.234 1 84.62 296 VAL A CA 1
ATOM 2285 C C . VAL A 1 296 ? -8.922 20.844 22.594 1 84.62 296 VAL A C 1
ATOM 2287 O O . VAL A 1 296 ? -10.047 20.625 23.047 1 84.62 296 VAL A O 1
ATOM 2290 N N . LEU A 1 297 ? -8.438 22.062 22.344 1 88.38 297 LEU A N 1
ATOM 2291 C CA . LEU A 1 297 ? -9.234 23.266 22.578 1 88.38 297 LEU A CA 1
ATOM 2292 C C . LEU A 1 297 ? -9.883 23.75 21.297 1 88.38 297 LEU A C 1
ATOM 2294 O O . LEU A 1 297 ? -9.281 23.672 20.219 1 88.38 297 LEU A O 1
ATOM 2298 N N . PRO A 1 298 ? -11.156 24.266 21.422 1 93.56 298 PRO A N 1
ATOM 2299 C CA . PRO A 1 298 ? -11.766 24.844 20.219 1 93.56 298 PRO A CA 1
ATOM 2300 C C . PRO A 1 298 ? -10.977 26.016 19.656 1 93.56 298 PRO A C 1
ATOM 2302 O O . PRO A 1 298 ? -10.602 26.922 20.406 1 93.56 298 PRO A O 1
ATOM 2305 N N . ALA A 1 299 ? -10.703 25.984 18.375 1 91.38 299 ALA A N 1
ATOM 2306 C CA . ALA A 1 299 ? -9.906 27 17.703 1 91.38 299 ALA A CA 1
ATOM 2307 C C . ALA A 1 299 ? -10.797 28.031 17 1 91.38 299 ALA A C 1
ATOM 2309 O O . ALA A 1 299 ? -10.391 29.172 16.797 1 91.38 299 ALA A O 1
ATOM 2310 N N . VAL A 1 300 ? -11.977 27.656 16.562 1 95.81 300 VAL A N 1
ATOM 2311 C CA . VAL A 1 300 ? -12.898 28.516 15.828 1 95.81 300 VAL A CA 1
ATOM 2312 C C . VAL A 1 300 ? -14.258 28.531 16.531 1 95.81 300 VAL A C 1
ATOM 2314 O O . VAL A 1 300 ? -14.805 27.469 16.844 1 95.81 300 VAL A O 1
ATOM 2317 N N . PRO A 1 301 ? -14.805 29.672 16.797 1 96.94 301 PRO A N 1
ATOM 2318 C CA . PRO A 1 301 ? -16.109 29.719 17.469 1 96.94 301 PRO A CA 1
ATOM 2319 C C . PRO A 1 301 ? -17.234 29.125 16.625 1 96.94 301 PRO A C 1
ATOM 2321 O O . PRO A 1 301 ? -17.25 29.297 15.398 1 96.94 301 PRO A O 1
ATOM 2324 N N . LEU A 1 302 ? -18.172 28.438 17.281 1 98.25 302 LEU A N 1
ATOM 2325 C CA . LEU A 1 302 ? -19.281 27.734 16.641 1 98.25 302 LEU A CA 1
ATOM 2326 C C . LEU A 1 302 ? -20.609 28.172 17.234 1 98.25 302 LEU A C 1
ATOM 2328 O O . LEU A 1 302 ? -20.797 28.125 18.453 1 98.25 302 LEU A O 1
ATOM 2332 N N . PHE A 1 303 ? -21.547 28.531 16.375 1 98.38 303 PHE A N 1
ATOM 2333 C CA . PHE A 1 303 ? -22.844 28.984 16.844 1 98.38 303 PHE A CA 1
ATOM 2334 C C . PHE A 1 303 ? -23.719 27.812 17.266 1 98.38 303 PHE A C 1
ATOM 2336 O O . PHE A 1 303 ? -23.734 26.781 16.594 1 98.38 303 PHE A O 1
ATOM 2343 N N . SER A 1 304 ? -24.391 27.969 18.328 1 98.19 304 SER A N 1
ATOM 2344 C CA . SER A 1 304 ? -25.422 27.047 18.75 1 98.19 304 SER A CA 1
ATOM 2345 C C . SER A 1 304 ? -26.75 27.359 18.062 1 98.19 304 SER A C 1
ATOM 2347 O O . SER A 1 304 ? -27.141 28.516 17.938 1 98.19 304 SER A O 1
ATOM 2349 N N . THR A 1 305 ? -27.438 26.344 17.656 1 97.06 305 THR A N 1
ATOM 2350 C CA . THR A 1 305 ? -28.672 26.562 16.906 1 97.06 305 THR A CA 1
ATOM 2351 C C . THR A 1 305 ? -29.812 26.922 17.859 1 97.06 305 THR A C 1
ATOM 2353 O O . THR A 1 305 ? -30.828 27.5 17.422 1 97.06 305 THR A O 1
ATOM 2356 N N . SER A 1 306 ? -29.766 26.547 19.062 1 96.88 306 SER A N 1
ATOM 2357 C CA . SER A 1 306 ? -30.844 26.812 20.016 1 96.88 306 SER A CA 1
ATOM 2358 C C . SER A 1 306 ? -30.719 28.203 20.609 1 96.88 306 SER A C 1
ATOM 2360 O O . SER A 1 306 ? -31.734 28.875 20.828 1 96.88 306 SER A O 1
ATOM 2362 N N . THR A 1 307 ? -29.469 28.719 20.781 1 96.62 307 THR A N 1
ATOM 2363 C CA . THR A 1 307 ? -29.297 29.984 21.484 1 96.62 307 THR A CA 1
ATOM 2364 C C . THR A 1 307 ? -28.875 31.078 20.516 1 96.62 307 THR A C 1
ATOM 2366 O O . THR A 1 307 ? -29.062 32.281 20.812 1 96.62 307 THR A O 1
ATOM 2369 N N . GLY A 1 308 ? -28.25 30.719 19.484 1 96.81 308 GLY A N 1
ATOM 2370 C CA . GLY A 1 308 ? -27.719 31.688 18.547 1 96.81 308 GLY A CA 1
ATOM 2371 C C . GLY A 1 308 ? -26.422 32.312 19 1 96.81 308 GLY A C 1
ATOM 2372 O O . GLY A 1 308 ? -25.938 33.281 18.406 1 96.81 308 GLY A O 1
ATOM 2373 N N . GLN A 1 309 ? -25.875 31.812 20.062 1 97.5 309 GLN A N 1
ATOM 2374 C CA . GLN A 1 309 ? -24.594 32.25 20.609 1 97.5 309 GLN A CA 1
ATOM 2375 C C . GLN A 1 309 ? -23.516 31.188 20.422 1 97.5 309 GLN A C 1
ATOM 2377 O O . GLN A 1 309 ? -23.828 30.031 20.141 1 97.5 309 GLN A O 1
ATOM 2382 N N . TYR A 1 310 ? -22.297 31.672 20.5 1 97.69 310 TYR A N 1
ATOM 2383 C CA . TYR A 1 310 ? -21.203 30.703 20.438 1 97.69 310 TYR A CA 1
ATOM 2384 C C . TYR A 1 310 ? -21.266 29.734 21.609 1 97.69 310 TYR A C 1
ATOM 2386 O O . TYR A 1 310 ? -21.594 30.109 22.734 1 97.69 310 TYR A O 1
ATOM 2394 N N . TYR A 1 311 ? -20.953 28.438 21.344 1 97.62 311 TYR A N 1
ATOM 2395 C CA . TYR A 1 311 ? -20.766 27.5 22.453 1 97.62 311 TYR A CA 1
ATOM 2396 C C . TYR A 1 311 ? -19.672 27.969 23.391 1 97.62 311 TYR A C 1
ATOM 2398 O O . TYR A 1 311 ? -18.578 28.344 22.938 1 97.62 311 TYR A O 1
ATOM 2406 N N . GLN A 1 312 ? -19.953 28.016 24.656 1 95.75 312 GLN A N 1
ATOM 2407 C CA . GLN A 1 312 ? -18.953 28.328 25.672 1 95.75 312 GLN A CA 1
ATOM 2408 C C . GLN A 1 312 ? -18.391 27.062 26.312 1 95.75 312 GLN A C 1
ATOM 2410 O O . GLN A 1 312 ? -18.906 26.594 27.328 1 95.75 312 GLN A O 1
ATOM 2415 N N . VAL A 1 313 ? -17.422 26.531 25.703 1 95 313 VAL A N 1
ATOM 2416 C CA . VAL A 1 313 ? -16.859 25.266 26.125 1 95 313 VAL A CA 1
ATOM 2417 C C . VAL A 1 313 ? -15.336 25.375 26.219 1 95 313 VAL A C 1
ATOM 2419 O O . VAL A 1 313 ? -14.727 26.219 25.578 1 95 313 VAL A O 1
ATOM 2422 N N . LYS A 1 314 ? -14.719 24.469 27 1 91 314 LYS A N 1
ATOM 2423 C CA . LYS A 1 314 ? -13.297 24.578 27.312 1 91 314 LYS A CA 1
ATOM 2424 C C . LYS A 1 314 ? -12.469 23.594 26.5 1 91 314 LYS A C 1
ATOM 2426 O O . LYS A 1 314 ? -11.273 23.781 26.312 1 91 314 LYS A O 1
ATOM 2431 N N . ASN A 1 315 ? -13.086 22.547 26.172 1 92.56 315 ASN A N 1
ATOM 2432 C CA . ASN A 1 315 ? -12.32 21.516 25.484 1 92.56 315 ASN A CA 1
ATOM 2433 C C . ASN A 1 315 ? -13.211 20.672 24.562 1 92.56 315 ASN A C 1
ATOM 2435 O O . ASN A 1 315 ? -14.406 20.953 24.422 1 92.56 315 ASN A O 1
ATOM 2439 N N . ALA A 1 316 ? -12.602 19.766 23.938 1 94.75 316 ALA A N 1
ATOM 2440 C CA . ALA A 1 316 ? -13.273 18.938 22.938 1 94.75 316 ALA A CA 1
ATOM 2441 C C . ALA A 1 316 ? -14.406 18.125 23.562 1 94.75 316 ALA A C 1
ATOM 2443 O O . ALA A 1 316 ? -15.477 17.984 22.953 1 94.75 316 ALA A O 1
ATOM 2444 N N . THR A 1 317 ? -14.203 17.547 24.734 1 94.62 317 THR A N 1
ATOM 2445 C CA . THR A 1 317 ? -15.227 16.766 25.422 1 94.62 317 THR A CA 1
ATOM 2446 C C . THR A 1 317 ? -16.484 17.594 25.625 1 94.62 317 THR A C 1
ATOM 2448 O O . THR A 1 317 ? -17.594 17.141 25.281 1 94.62 317 THR A O 1
ATOM 2451 N N . GLU A 1 318 ? -16.281 18.734 26.109 1 96.19 318 GLU A N 1
ATOM 2452 C CA . GLU A 1 318 ? -17.422 19.594 26.406 1 96.19 318 GLU A CA 1
ATOM 2453 C C . GLU A 1 318 ? -18.125 20.016 25.125 1 96.19 318 GLU A C 1
ATOM 2455 O O . GLU A 1 318 ? -19.359 20.125 25.094 1 96.19 318 GLU A O 1
ATOM 2460 N N . LEU A 1 319 ? -17.375 20.297 24.141 1 97.69 319 LEU A N 1
ATOM 2461 C CA . LEU A 1 319 ? -18 20.75 22.891 1 97.69 319 LEU A CA 1
ATOM 2462 C C . LEU A 1 319 ? -18.812 19.625 22.266 1 97.69 319 LEU A C 1
ATOM 2464 O O . LEU A 1 319 ? -19.953 19.859 21.828 1 97.69 319 LEU A O 1
ATOM 2468 N N . PHE A 1 320 ? -18.281 18.406 22.219 1 97.5 320 PHE A N 1
ATOM 2469 C CA . PHE A 1 320 ? -19.016 17.266 21.656 1 97.5 320 PHE A CA 1
ATOM 2470 C C . PHE A 1 320 ? -20.266 16.984 22.484 1 97.5 320 PHE A C 1
ATOM 2472 O O . PHE A 1 320 ? -21.328 16.688 21.922 1 97.5 320 PHE A O 1
ATOM 2479 N N . GLU A 1 321 ? -20.141 17.062 23.75 1 97.38 321 GLU A N 1
ATOM 2480 C CA . GLU A 1 321 ? -21.312 16.844 24.609 1 97.38 321 GLU A CA 1
ATOM 2481 C C . GLU A 1 321 ? -22.391 17.891 24.359 1 97.38 321 GLU A C 1
ATOM 2483 O O . GLU A 1 321 ? -23.578 17.562 24.266 1 97.38 321 GLU A O 1
ATOM 2488 N N . ALA A 1 322 ? -21.906 19.109 24.281 1 98 322 ALA A N 1
ATOM 2489 C CA . ALA A 1 322 ? -22.844 20.203 24.047 1 98 322 ALA A CA 1
ATOM 2490 C C . ALA A 1 322 ? -23.562 20.031 22.719 1 98 322 ALA A C 1
ATOM 2492 O O . ALA A 1 322 ? -24.781 20.203 22.625 1 98 322 ALA A O 1
ATOM 2493 N N . VAL A 1 323 ? -22.859 19.703 21.703 1 98.31 323 VAL A N 1
ATOM 2494 C CA . VAL A 1 323 ? -23.422 19.594 20.359 1 98.31 323 VAL A CA 1
ATOM 2495 C C . VAL A 1 323 ? -24.344 18.391 20.281 1 98.31 323 VAL A C 1
ATOM 2497 O O . VAL A 1 323 ? -25.438 18.469 19.734 1 98.31 323 VAL A O 1
ATOM 2500 N N . VAL A 1 324 ? -23.938 17.234 20.812 1 98.25 324 VAL A N 1
ATOM 2501 C CA . VAL A 1 324 ? -24.766 16.016 20.781 1 98.25 324 VAL A CA 1
ATOM 2502 C C . VAL A 1 324 ? -26.031 16.25 21.594 1 98.25 324 VAL A C 1
ATOM 2504 O O . VAL A 1 324 ? -27.125 15.852 21.172 1 98.25 324 VAL A O 1
ATOM 2507 N N . SER A 1 325 ? -25.859 16.875 22.703 1 98.12 325 SER A N 1
ATOM 2508 C CA . SER A 1 325 ? -27.031 17.203 23.516 1 98.12 325 SER A CA 1
ATOM 2509 C C . SER A 1 325 ? -27.984 18.109 22.75 1 98.12 325 SER A C 1
ATOM 2511 O O . SER A 1 325 ? -29.203 17.922 22.812 1 98.12 325 SER A O 1
ATOM 2513 N N . GLU A 1 326 ? -27.422 19.078 22.125 1 97.69 326 GLU A N 1
ATOM 2514 C CA . GLU A 1 326 ? -28.219 20 21.328 1 97.69 326 GLU A CA 1
ATOM 2515 C C . GLU A 1 326 ? -29 19.234 20.25 1 97.69 326 GLU A C 1
ATOM 2517 O O . GLU A 1 326 ? -30.203 19.469 20.062 1 97.69 326 GLU A O 1
ATOM 2522 N N . LEU A 1 327 ? -28.422 18.328 19.625 1 98 327 LEU A N 1
ATOM 2523 C CA . LEU A 1 327 ? -29.047 17.562 18.531 1 98 327 LEU A CA 1
ATOM 2524 C C . LEU A 1 327 ? -30.141 16.656 19.062 1 98 327 LEU A C 1
ATOM 2526 O O . LEU A 1 327 ? -31.125 16.391 18.375 1 98 327 LEU A O 1
ATOM 2530 N N . LEU A 1 328 ? -29.984 16.219 20.266 1 98.06 328 LEU A N 1
ATOM 2531 C CA . LEU A 1 328 ? -30.938 15.266 20.828 1 98.06 328 LEU A CA 1
ATOM 2532 C C . LEU A 1 328 ? -32.125 15.984 21.484 1 98.06 328 LEU A C 1
ATOM 2534 O O . LEU A 1 328 ? -33.25 15.523 21.406 1 98.06 328 LEU A O 1
ATOM 2538 N N . THR A 1 329 ? -31.828 17.219 22.078 1 97.88 329 THR A N 1
ATOM 2539 C CA . THR A 1 329 ? -32.844 17.688 23.031 1 97.88 329 THR A CA 1
ATOM 2540 C C . THR A 1 329 ? -33.312 19.078 22.672 1 97.88 329 THR A C 1
ATOM 2542 O O . THR A 1 329 ? -34.375 19.516 23.156 1 97.88 329 THR A O 1
ATOM 2545 N N . GLN A 1 330 ? -32.594 19.797 21.875 1 97.75 330 GLN A N 1
ATOM 2546 C CA . GLN A 1 330 ? -32.969 21.203 21.672 1 97.75 330 GLN A CA 1
ATOM 2547 C C . GLN A 1 330 ? -33.625 21.406 20.312 1 97.75 330 GLN A C 1
ATOM 2549 O O . GLN A 1 330 ? -33.188 20.828 19.312 1 97.75 330 GLN A O 1
ATOM 2554 N N . ALA A 1 331 ? -34.625 22.188 20.297 1 97 331 ALA A N 1
ATOM 2555 C CA . ALA A 1 331 ? -35.25 22.594 19.031 1 97 331 ALA A CA 1
ATOM 2556 C C . ALA A 1 331 ? -34.312 23.531 18.25 1 97 331 ALA A C 1
ATOM 2558 O O . ALA A 1 331 ? -33.5 24.234 18.844 1 97 331 ALA A O 1
ATOM 2559 N N . ILE A 1 332 ? -34.5 23.562 16.984 1 96.75 332 ILE A N 1
ATOM 2560 C CA . ILE A 1 332 ? -33.688 24.406 16.109 1 96.75 332 ILE A CA 1
ATOM 2561 C C . ILE A 1 332 ? -34.344 25.781 15.977 1 96.75 332 ILE A C 1
ATOM 2563 O O . ILE A 1 332 ? -35.531 25.891 15.617 1 96.75 332 ILE A O 1
ATOM 2567 N N . TYR A 1 333 ? -33.594 26.766 16.297 1 96.12 333 TYR A N 1
ATOM 2568 C CA . TYR A 1 333 ? -34 28.156 16.062 1 96.12 333 TYR A CA 1
ATOM 2569 C C . TYR A 1 333 ? -33 28.859 15.148 1 96.12 333 TYR A C 1
ATOM 2571 O O . TYR A 1 333 ? -32.125 29.594 15.617 1 96.12 333 TYR A O 1
ATOM 2579 N N . TRP A 1 334 ? -33.156 28.75 13.844 1 93.81 334 TRP A N 1
ATOM 2580 C CA . TRP A 1 334 ? -32.188 29.25 12.875 1 93.81 334 TRP A CA 1
ATOM 2581 C C . TRP A 1 334 ? -32.156 30.781 12.898 1 93.81 334 TRP A C 1
ATOM 2583 O O . TRP A 1 334 ? -31.094 31.375 12.703 1 93.81 334 TRP A O 1
ATOM 2593 N N . ASP A 1 335 ? -33.219 31.359 13.234 1 94.25 335 ASP A N 1
ATOM 2594 C CA . ASP A 1 335 ? -33.312 32.812 13.297 1 94.25 335 ASP A CA 1
ATOM 2595 C C . ASP A 1 335 ? -32.375 33.375 14.383 1 94.25 335 ASP A C 1
ATOM 2597 O O . ASP A 1 335 ? -31.844 34.469 14.25 1 94.25 335 ASP A O 1
ATOM 2601 N N . ARG A 1 336 ? -32.219 32.625 15.391 1 96.44 336 ARG A N 1
ATOM 2602 C CA . ARG A 1 336 ? -31.312 33.031 16.453 1 96.44 336 ARG A CA 1
ATOM 2603 C C . ARG A 1 336 ? -29.859 33 15.969 1 96.44 336 ARG A C 1
ATOM 2605 O O . ARG A 1 336 ? -29.062 33.875 16.344 1 96.44 336 ARG A O 1
ATOM 2612 N N . VAL A 1 337 ? -29.516 32.031 15.18 1 96.69 337 VAL A N 1
ATOM 2613 C CA . VAL A 1 337 ? -28.172 31.969 14.602 1 96.69 337 VAL A CA 1
ATOM 2614 C C . VAL A 1 337 ? -27.953 33.156 13.68 1 96.69 337 VAL A C 1
ATOM 2616 O O . VAL A 1 337 ? -26.906 33.812 13.727 1 96.69 337 VAL A O 1
ATOM 2619 N N . ILE A 1 338 ? -28.969 33.406 12.859 1 96 338 ILE A N 1
ATOM 2620 C CA . ILE A 1 338 ? -28.891 34.562 11.961 1 96 338 ILE A CA 1
ATOM 2621 C C . ILE A 1 338 ? -28.641 35.812 12.758 1 96 338 ILE A C 1
ATOM 2623 O O . ILE A 1 338 ? -27.781 36.625 12.414 1 96 338 ILE A O 1
ATOM 2627 N N . SER A 1 339 ? -29.406 36 13.828 1 96.19 339 SER A N 1
ATOM 2628 C CA . SER A 1 339 ? -29.25 37.156 14.688 1 96.19 339 SER A CA 1
ATOM 2629 C C . SER A 1 339 ? -27.844 37.219 15.281 1 96.19 339 SER A C 1
ATOM 2631 O O . SER A 1 339 ? -27.266 38.312 15.391 1 96.19 339 SER A O 1
ATOM 2633 N N . GLY A 1 340 ? -27.359 36.094 15.703 1 96.62 340 GLY A N 1
ATOM 2634 C CA . GLY A 1 340 ? -26 36.031 16.219 1 96.62 340 GLY A CA 1
ATOM 2635 C C . GLY A 1 340 ? -24.953 36.469 15.211 1 96.62 340 GLY A C 1
ATOM 2636 O O . GLY A 1 340 ? -24.016 37.188 15.547 1 96.62 340 GLY A O 1
ATOM 2637 N N . VAL A 1 341 ? -25.094 36.062 13.961 1 96.44 341 VAL A N 1
ATOM 2638 C CA . VAL A 1 341 ? -24.172 36.406 12.898 1 96.44 341 VAL A CA 1
ATOM 2639 C C . VAL A 1 341 ? -24.25 37.906 12.609 1 96.44 341 VAL A C 1
ATOM 2641 O O . VAL A 1 341 ? -23.219 38.562 12.438 1 96.44 341 VAL A O 1
ATOM 2644 N N . VAL A 1 342 ? -25.438 38.406 12.555 1 95.88 342 VAL A N 1
ATOM 2645 C CA . VAL A 1 342 ? -25.641 39.812 12.297 1 95.88 342 VAL A CA 1
ATOM 2646 C C . VAL A 1 342 ? -25 40.656 13.406 1 95.88 342 VAL A C 1
ATOM 2648 O O . VAL A 1 342 ? -24.344 41.656 13.141 1 95.88 342 VAL A O 1
ATOM 2651 N N . GLU A 1 343 ? -25.219 40.219 14.586 1 95.38 343 GLU A N 1
ATOM 2652 C CA . GLU A 1 343 ? -24.609 40.906 15.727 1 95.38 343 GLU A CA 1
ATOM 2653 C C . GLU A 1 343 ? -23.078 40.938 15.609 1 95.38 343 GLU A C 1
ATOM 2655 O O . GLU A 1 343 ? -22.453 41.938 15.914 1 95.38 343 GLU A O 1
ATOM 2660 N N . ARG A 1 344 ? -22.547 39.906 15.211 1 93.94 344 ARG A N 1
ATOM 2661 C CA . ARG A 1 344 ? -21.094 39.812 15.047 1 93.94 344 ARG A CA 1
ATOM 2662 C C . ARG A 1 344 ? -20.609 40.75 13.961 1 93.94 344 ARG A C 1
ATOM 2664 O O . ARG A 1 344 ? -19.562 41.375 14.094 1 93.94 344 ARG A O 1
ATOM 2671 N N . VAL A 1 345 ? -21.344 40.781 12.891 1 93.25 345 VAL A N 1
ATOM 2672 C CA . VAL A 1 345 ? -20.984 41.656 11.781 1 93.25 345 VAL A CA 1
ATOM 2673 C C . VAL A 1 345 ? -21.031 43.125 12.234 1 93.25 345 VAL A C 1
ATOM 2675 O O . VAL A 1 345 ? -20.156 43.906 11.898 1 93.25 345 VAL A O 1
ATOM 2678 N N . GLU A 1 346 ? -21.938 43.469 13.031 1 92.75 346 GLU A N 1
ATOM 2679 C CA . GLU A 1 346 ? -22.125 44.812 13.508 1 92.75 346 GLU A CA 1
ATOM 2680 C C . GLU A 1 346 ? -21.094 45.188 14.555 1 92.75 346 GLU A C 1
ATOM 2682 O O . GLU A 1 346 ? -20.531 46.281 14.531 1 92.75 346 GLU A O 1
ATOM 2687 N N . THR A 1 347 ? -20.828 44.25 15.414 1 91.06 347 THR A N 1
ATOM 2688 C CA . THR A 1 347 ? -19.859 44.5 16.469 1 91.06 347 THR A CA 1
ATOM 2689 C C . THR A 1 347 ? -18.453 44.656 15.891 1 91.06 347 THR A C 1
ATOM 2691 O O . THR A 1 347 ? -17.656 45.438 16.391 1 91.06 347 THR A O 1
ATOM 2694 N N . ALA A 1 348 ? -18.156 43.938 14.867 1 89.5 348 ALA A N 1
ATOM 2695 C CA . ALA A 1 348 ? -16.828 43.969 14.25 1 89.5 348 ALA A CA 1
ATOM 2696 C C . ALA A 1 348 ? -16.734 45.125 13.234 1 89.5 348 ALA A C 1
ATOM 2698 O O . ALA A 1 348 ? -15.641 45.406 12.719 1 89.5 348 ALA A O 1
ATOM 2699 N N . VAL A 1 349 ? -17.828 45.812 12.961 1 86.25 349 VAL A N 1
ATOM 2700 C CA . VAL A 1 349 ? -17.891 46.844 11.938 1 86.25 349 VAL A CA 1
ATOM 2701 C C . VAL A 1 349 ? -17.25 46.344 10.641 1 86.25 349 VAL A C 1
ATOM 2703 O O . VAL A 1 349 ? -16.359 46.969 10.078 1 86.25 349 VAL A O 1
ATOM 2706 N N . ALA A 1 350 ? -17.594 45.188 10.336 1 86.44 350 ALA A N 1
ATOM 2707 C CA . ALA A 1 350 ? -16.984 44.5 9.203 1 86.44 350 ALA A CA 1
ATOM 2708 C C . ALA A 1 350 ? -17.438 45.125 7.879 1 86.44 350 ALA A C 1
ATOM 2710 O O . ALA A 1 350 ? -18.625 45.406 7.684 1 86.44 350 ALA A O 1
ATOM 2711 N N . ALA A 1 351 ? -16.5 45.375 7.023 1 87.19 351 ALA A N 1
ATOM 2712 C CA . ALA A 1 351 ? -16.812 45.938 5.703 1 87.19 351 ALA A CA 1
ATOM 2713 C C . ALA A 1 351 ? -17.359 44.844 4.773 1 87.19 351 ALA A C 1
ATOM 2715 O O . ALA A 1 351 ? -18.062 45.156 3.807 1 87.19 351 ALA A O 1
ATOM 2716 N N . GLY A 1 352 ? -17.062 43.688 5.129 1 91.81 352 GLY A N 1
ATOM 2717 C CA . GLY A 1 352 ? -17.516 42.594 4.273 1 91.81 352 GLY A CA 1
ATOM 2718 C C . GLY A 1 352 ? -17.516 41.25 4.977 1 91.81 352 GLY A C 1
ATOM 2719 O O . GLY A 1 352 ? -16.938 41.094 6.055 1 91.81 352 GLY A O 1
ATOM 2720 N N . MET A 1 353 ? -18.281 40.312 4.328 1 93.56 353 MET A N 1
ATOM 2721 C CA . MET A 1 353 ? -18.359 38.969 4.852 1 93.56 353 MET A CA 1
ATOM 2722 C C . MET A 1 353 ? -18.312 37.938 3.717 1 93.56 353 MET A C 1
ATOM 2724 O O . MET A 1 353 ? -18.969 38.125 2.688 1 93.56 353 MET A O 1
ATOM 2728 N N . VAL A 1 354 ? -17.469 36.938 3.869 1 94.94 354 VAL A N 1
ATOM 2729 C CA . VAL A 1 354 ? -17.438 35.812 2.932 1 94.94 354 VAL A CA 1
ATOM 2730 C C . VAL A 1 354 ? -18.125 34.594 3.549 1 94.94 354 VAL A C 1
ATOM 2732 O O . VAL A 1 354 ? -17.734 34.156 4.629 1 94.94 354 VAL A O 1
ATOM 2735 N N . LEU A 1 355 ? -19.125 34.156 2.848 1 96.19 355 LEU A N 1
ATOM 2736 C CA . LEU A 1 355 ? -19.844 32.969 3.285 1 96.19 355 LEU A CA 1
ATOM 2737 C C . LEU A 1 355 ? -19.406 31.734 2.502 1 96.19 355 LEU A C 1
ATOM 2739 O O . LEU A 1 355 ? -19.625 31.641 1.291 1 96.19 355 LEU A O 1
ATOM 2743 N N . HIS A 1 356 ? -18.75 30.812 3.172 1 96.75 356 HIS A N 1
ATOM 2744 C CA . HIS A 1 356 ? -18.359 29.547 2.58 1 96.75 356 HIS A CA 1
ATOM 2745 C C . HIS A 1 356 ? -19.438 28.484 2.82 1 96.75 356 HIS A C 1
ATOM 2747 O O . HIS A 1 356 ? -19.969 28.375 3.926 1 96.75 356 HIS A O 1
ATOM 2753 N N . SER A 1 357 ? -19.844 27.766 1.812 1 96.56 357 SER A N 1
ATOM 2754 C CA . SER A 1 357 ? -20.875 26.766 1.929 1 96.56 357 SER A CA 1
ATOM 2755 C C . SER A 1 357 ? -20.641 25.609 0.956 1 96.56 357 SER A C 1
ATOM 2757 O O . SER A 1 357 ? -19.656 25.609 0.211 1 96.56 357 SER A O 1
ATOM 2759 N N . PHE A 1 358 ? -21.5 24.562 1.008 1 96.44 358 PHE A N 1
ATOM 2760 C CA . PHE A 1 358 ? -21.406 23.375 0.158 1 96.44 358 PHE A CA 1
ATOM 2761 C C . PHE A 1 358 ? -22.547 23.328 -0.841 1 96.44 358 PHE A C 1
ATOM 2763 O O . PHE A 1 358 ? -23.031 22.266 -1.192 1 96.44 358 PHE A O 1
ATOM 2770 N N . GLY A 1 359 ? -23.016 24.469 -1.175 1 91.31 359 GLY A N 1
ATOM 2771 C CA . GLY A 1 359 ? -24.156 24.625 -2.059 1 91.31 359 GLY A CA 1
ATOM 2772 C C . GLY A 1 359 ? -25.219 25.578 -1.51 1 91.31 35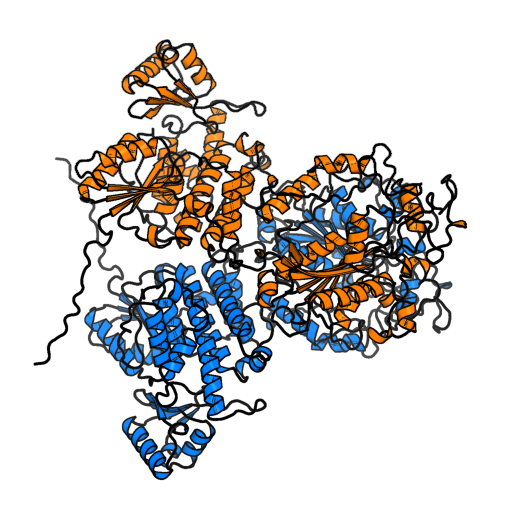9 GLY A C 1
ATOM 2773 O O . GLY A 1 359 ? -25.188 25.922 -0.329 1 91.31 359 GLY A O 1
ATOM 2774 N N . ASN A 1 360 ? -26.109 25.859 -2.361 1 90.06 360 ASN A N 1
ATOM 2775 C CA . ASN A 1 360 ? -27.188 26.766 -1.975 1 90.06 360 ASN A CA 1
ATOM 2776 C C . ASN A 1 360 ? -28.25 26.062 -1.144 1 90.06 360 ASN A C 1
ATOM 2778 O O . ASN A 1 360 ? -28.516 24.875 -1.334 1 90.06 360 ASN A O 1
ATOM 2782 N N . SER A 1 361 ? -28.75 26.781 -0.204 1 90.06 361 SER A N 1
ATOM 2783 C CA . SER A 1 361 ? -29.844 26.281 0.638 1 90.06 361 SER A CA 1
ATOM 2784 C C . SER A 1 361 ? -30.719 27.438 1.142 1 90.06 361 SER A C 1
ATOM 2786 O O . SER A 1 361 ? -30.297 28.594 1.141 1 90.06 361 SER A O 1
ATOM 2788 N N . ILE A 1 362 ? -31.812 27.062 1.578 1 88.31 362 ILE A N 1
ATOM 2789 C CA . ILE A 1 362 ? -32.781 28.062 2.037 1 88.31 362 ILE A CA 1
ATOM 2790 C C . ILE A 1 362 ? -32.25 28.75 3.289 1 88.31 362 ILE A C 1
ATOM 2792 O O . ILE A 1 362 ? -32.219 29.984 3.365 1 88.31 362 ILE A O 1
ATOM 2796 N N . PRO A 1 363 ? -31.797 27.984 4.25 1 91.62 363 PRO A N 1
ATOM 2797 C CA . PRO A 1 363 ? -31.25 28.656 5.438 1 91.62 363 PRO A CA 1
ATOM 2798 C C . PRO A 1 363 ? -30.109 29.609 5.113 1 91.62 363 PRO A C 1
ATOM 2800 O O . PRO A 1 363 ? -29.984 30.672 5.73 1 91.62 363 PRO A O 1
ATOM 2803 N N . LEU A 1 364 ? -29.312 29.234 4.223 1 93.25 364 LEU A N 1
ATOM 2804 C CA . LEU A 1 364 ? -28.188 30.078 3.834 1 93.25 364 LEU A CA 1
ATOM 2805 C C . LEU A 1 364 ? -28.688 31.375 3.189 1 93.25 364 LEU A C 1
ATOM 2807 O O . LEU A 1 364 ? -28.141 32.438 3.438 1 93.25 364 LEU A O 1
ATOM 2811 N N . ASN A 1 365 ? -29.688 31.219 2.355 1 92.56 365 ASN A N 1
ATOM 2812 C CA . ASN A 1 365 ? -30.281 32.406 1.711 1 92.56 365 ASN A CA 1
ATOM 2813 C C . ASN A 1 365 ? -30.875 33.344 2.734 1 92.56 365 ASN A C 1
ATOM 2815 O O . ASN A 1 365 ? -30.719 34.562 2.609 1 92.56 365 ASN A O 1
ATOM 2819 N N . ASP A 1 366 ? -31.516 32.812 3.674 1 92.31 366 ASP A N 1
ATOM 2820 C CA . ASP A 1 366 ? -32.094 33.625 4.746 1 92.31 366 ASP A CA 1
ATOM 2821 C C . ASP A 1 366 ? -30.984 34.375 5.5 1 92.31 366 ASP A C 1
ATOM 2823 O O . ASP A 1 366 ? -31.141 35.562 5.809 1 92.31 366 ASP A O 1
ATOM 2827 N N . LEU A 1 367 ? -29.984 33.688 5.793 1 94.25 367 LEU A N 1
ATOM 2828 C CA . LEU A 1 367 ? -28.844 34.281 6.492 1 94.25 367 LEU A CA 1
ATOM 2829 C C . LEU A 1 367 ? -28.234 35.438 5.68 1 94.25 367 LEU A C 1
ATOM 2831 O O . LEU A 1 367 ? -28 36.5 6.203 1 94.25 367 LEU A O 1
ATOM 2835 N N . MET A 1 368 ? -28.031 35.188 4.422 1 94.56 368 MET A N 1
ATOM 2836 C CA . MET A 1 368 ? -27.422 36.188 3.539 1 94.56 368 MET A CA 1
ATOM 2837 C C . MET A 1 368 ? -28.297 37.438 3.459 1 94.56 368 MET A C 1
ATOM 2839 O O . MET A 1 368 ? -27.781 38.562 3.527 1 94.56 368 MET A O 1
ATOM 2843 N N . ALA A 1 369 ? -29.531 37.219 3.33 1 93.44 369 ALA A N 1
ATOM 2844 C CA . ALA A 1 369 ? -30.469 38.344 3.209 1 93.44 369 ALA A CA 1
ATOM 2845 C C . ALA A 1 369 ? -30.438 39.219 4.461 1 93.44 369 ALA A C 1
ATOM 2847 O O . ALA A 1 369 ? -30.438 40.438 4.363 1 93.44 369 ALA A O 1
ATOM 2848 N N . GLU A 1 370 ? -30.438 38.594 5.562 1 94.25 370 GLU A N 1
ATOM 2849 C CA . GLU A 1 370 ? -30.469 39.312 6.828 1 94.25 370 GLU A CA 1
ATOM 2850 C C . GLU A 1 370 ? -29.156 40.031 7.078 1 94.25 370 GLU A C 1
ATOM 2852 O O . GLU A 1 370 ? -29.141 41.125 7.656 1 94.25 370 GLU A O 1
ATOM 2857 N N . VAL A 1 371 ? -28.109 39.438 6.734 1 94.62 371 VAL A N 1
ATOM 2858 C CA . VAL A 1 371 ? -26.797 40.062 6.914 1 94.62 371 VAL A CA 1
ATOM 2859 C C . VAL A 1 371 ? -26.672 41.281 6.02 1 94.62 371 VAL A C 1
ATOM 2861 O O . VAL A 1 371 ? -26.188 42.312 6.449 1 94.62 371 VAL A O 1
ATOM 2864 N N . LYS A 1 372 ? -27.141 41.156 4.812 1 93.25 372 LYS A N 1
ATOM 2865 C CA . LYS A 1 372 ? -27.094 42.281 3.875 1 93.25 372 LYS A CA 1
ATOM 2866 C C . LYS A 1 372 ? -27.938 43.438 4.371 1 93.25 372 LYS A C 1
ATOM 2868 O O . LYS A 1 372 ? -27.609 44.594 4.113 1 93.25 372 LYS A O 1
ATOM 2873 N N . SER A 1 373 ? -28.922 43.094 5.062 1 91.44 373 SER A N 1
ATOM 2874 C CA . SER A 1 373 ? -29.875 44.094 5.52 1 91.44 373 SER A CA 1
ATOM 2875 C C . SER A 1 373 ? -29.453 44.688 6.867 1 91.44 373 SER A C 1
ATOM 2877 O O . SER A 1 373 ? -30.125 45.562 7.406 1 91.44 373 SER A O 1
ATOM 2879 N N . SER A 1 374 ? -28.422 44.219 7.316 1 88.56 374 SER A N 1
ATOM 2880 C CA . SER A 1 374 ? -27.953 44.719 8.602 1 88.56 374 SER A CA 1
ATOM 2881 C C . SER A 1 374 ? -27.562 46.188 8.508 1 88.56 374 SER A C 1
ATOM 2883 O O . SER A 1 374 ? -27.5 46.75 7.418 1 88.56 374 SER A O 1
ATOM 2885 N N . ILE A 1 375 ? -27.234 46.781 9.617 1 84.12 375 ILE A N 1
ATOM 2886 C CA . ILE A 1 375 ? -26.984 48.219 9.734 1 84.12 375 ILE A CA 1
ATOM 2887 C C . ILE A 1 375 ? -25.734 48.594 8.938 1 84.12 375 ILE A C 1
ATOM 2889 O O . ILE A 1 375 ? -25.703 49.656 8.289 1 84.12 375 ILE A O 1
ATOM 2893 N N . THR A 1 376 ? -24.703 47.812 8.953 1 82.62 376 THR A N 1
ATOM 2894 C CA . THR A 1 376 ? -23.422 48.094 8.336 1 82.62 376 THR A CA 1
ATOM 2895 C C . THR A 1 376 ? -23.469 47.844 6.832 1 82.62 376 THR A C 1
ATOM 2897 O O . THR A 1 376 ? -22.594 48.281 6.09 1 82.62 376 THR A O 1
ATOM 2900 N N . HIS A 1 377 ? -24.5 47.156 6.418 1 84.62 377 HIS A N 1
ATOM 2901 C CA . HIS A 1 377 ? -24.688 46.812 5.016 1 84.62 377 HIS A CA 1
ATOM 2902 C C . HIS A 1 377 ? -23.391 46.281 4.406 1 84.62 377 HIS A C 1
ATOM 2904 O O . HIS A 1 377 ? -22.922 46.812 3.393 1 84.62 377 HIS A O 1
ATOM 2910 N N . PRO A 1 378 ? -22.844 45.25 5.043 1 88.75 378 PRO A N 1
ATOM 2911 C CA . PRO A 1 378 ? -21.562 44.75 4.531 1 88.75 378 PRO A CA 1
ATOM 2912 C C . PRO A 1 378 ? -21.703 44.125 3.143 1 88.75 378 PRO A C 1
ATOM 2914 O O . PRO A 1 378 ? -22.797 43.688 2.756 1 88.75 378 PRO A O 1
ATOM 2917 N N . THR A 1 379 ? -20.625 44.094 2.35 1 93.12 379 THR A N 1
ATOM 2918 C CA . THR A 1 379 ? -20.594 43.312 1.121 1 93.12 379 THR A CA 1
ATOM 2919 C C . THR A 1 379 ? -20.516 41.812 1.434 1 93.12 379 THR A C 1
ATOM 2921 O O . THR A 1 379 ? -19.641 41.375 2.16 1 93.12 379 THR A O 1
ATOM 2924 N N . VAL A 1 380 ? -21.531 41.125 1.009 1 94.19 380 VAL A N 1
ATOM 2925 C CA . VAL A 1 380 ? -21.578 39.688 1.289 1 94.19 380 VAL A CA 1
ATOM 2926 C C . VAL A 1 380 ? -21.25 38.906 0.023 1 94.19 380 VAL A C 1
ATOM 2928 O O . VAL A 1 380 ? -21.859 39.125 -1.026 1 94.19 380 VAL A O 1
ATOM 2931 N N . SER A 1 381 ? -20.219 38.125 0.069 1 93.75 381 SER A N 1
ATOM 2932 C CA . SER A 1 381 ? -19.875 37.219 -1.02 1 93.75 381 SER A CA 1
ATOM 2933 C C . SER A 1 381 ? -20 35.75 -0.585 1 93.75 381 SER A C 1
ATOM 2935 O O . SER A 1 381 ? -19.828 35.438 0.593 1 93.75 381 SER A O 1
ATOM 2937 N N . THR A 1 382 ? -20.406 34.906 -1.507 1 94.69 382 THR A N 1
ATOM 2938 C CA . THR A 1 382 ? -20.531 33.5 -1.235 1 94.69 382 THR A CA 1
ATOM 2939 C C . THR A 1 382 ? -19.469 32.688 -1.979 1 94.69 382 THR A C 1
ATOM 2941 O O . THR A 1 382 ? -19.125 33 -3.123 1 94.69 382 THR A O 1
ATOM 2944 N N . ASN A 1 383 ? -18.859 31.766 -1.347 1 95.44 383 ASN A N 1
ATOM 2945 C CA . ASN A 1 383 ? -17.906 30.828 -1.93 1 95.44 383 ASN A CA 1
ATOM 2946 C C . ASN A 1 383 ? -18.359 29.375 -1.779 1 95.44 383 ASN A C 1
ATOM 2948 O O . ASN A 1 383 ? -18.453 28.875 -0.662 1 95.44 383 ASN A O 1
ATOM 2952 N N . ASN A 1 384 ? -18.625 28.766 -2.848 1 95.5 384 ASN A N 1
ATOM 2953 C CA . ASN A 1 384 ? -19.031 27.359 -2.848 1 95.5 384 ASN A CA 1
ATOM 2954 C C . ASN A 1 384 ? -17.812 26.438 -2.764 1 95.5 384 ASN A C 1
ATOM 2956 O O . ASN A 1 384 ? -17.062 26.297 -3.729 1 95.5 384 ASN A O 1
ATOM 2960 N N . LEU A 1 385 ? -17.703 25.734 -1.712 1 96.25 385 LEU A N 1
ATOM 2961 C CA . LEU A 1 385 ? -16.547 24.875 -1.448 1 96.25 385 LEU A CA 1
ATOM 2962 C C . LEU A 1 385 ? -16.562 23.656 -2.357 1 96.25 385 LEU A C 1
ATOM 2964 O O . LEU A 1 385 ? -15.555 22.953 -2.467 1 96.25 385 LEU A O 1
ATOM 2968 N N . MET A 1 386 ? -17.656 23.391 -3.059 1 95.44 386 MET A N 1
ATOM 2969 C CA . MET A 1 386 ? -17.766 22.25 -3.953 1 95.44 386 MET A CA 1
ATOM 2970 C C . MET A 1 386 ? -17.078 22.531 -5.289 1 95.44 386 MET A C 1
ATOM 2972 O O . MET A 1 386 ? -16.828 21.609 -6.07 1 95.44 386 MET A O 1
ATOM 2976 N N . SER A 1 387 ? -16.766 23.734 -5.562 1 92.62 387 SER A N 1
ATOM 2977 C CA . SER A 1 387 ? -16.359 24.172 -6.895 1 92.62 387 SER A CA 1
ATOM 2978 C C . SER A 1 387 ? -15.047 23.516 -7.324 1 92.62 387 SER A C 1
ATOM 2980 O O . SER A 1 387 ? -14.859 23.219 -8.5 1 92.62 387 SER A O 1
ATOM 2982 N N . TRP A 1 388 ? -14.148 23.234 -6.383 1 92.94 388 TRP A N 1
ATOM 2983 C CA . TRP A 1 388 ? -12.828 22.719 -6.727 1 92.94 388 TRP A CA 1
ATOM 2984 C C . TRP A 1 388 ? -12.93 21.297 -7.266 1 92.94 388 TRP A C 1
ATOM 2986 O O . TRP A 1 388 ? -12.047 20.844 -8 1 92.94 388 TRP A O 1
ATOM 2996 N N . LEU A 1 389 ? -13.961 20.578 -6.969 1 93.31 389 LEU A N 1
ATOM 2997 C CA . LEU A 1 389 ? -14.125 19.172 -7.336 1 93.31 389 LEU A CA 1
ATOM 2998 C C . LEU A 1 389 ? -14.32 19.031 -8.844 1 93.31 389 LEU A C 1
ATOM 3000 O O . LEU A 1 389 ? -14.023 17.969 -9.414 1 93.31 389 LEU A O 1
ATOM 3004 N N . THR A 1 390 ? -14.891 20.031 -9.398 1 86.5 390 THR A N 1
ATOM 3005 C CA . THR A 1 390 ? -15.234 19.938 -10.812 1 86.5 390 THR A CA 1
ATOM 3006 C C . THR A 1 390 ? -14.109 20.5 -11.68 1 86.5 390 THR A C 1
ATOM 3008 O O . THR A 1 390 ? -14.172 20.453 -12.906 1 86.5 390 THR A O 1
ATOM 3011 N N . GLU A 1 391 ? -13.156 21.062 -11.008 1 82.19 391 GLU A N 1
ATOM 3012 C CA . GLU A 1 391 ? -12.008 21.531 -11.773 1 82.19 391 GLU A CA 1
ATOM 3013 C C . GLU A 1 391 ? -11.203 20.375 -12.344 1 82.19 391 GLU A C 1
ATOM 3015 O O . GLU A 1 391 ? -11.062 19.328 -11.695 1 82.19 391 GLU A O 1
ATOM 3020 N N . PRO A 1 392 ? -10.852 20.547 -13.586 1 74.69 392 PRO A N 1
ATOM 3021 C CA . PRO A 1 392 ? -10.078 19.453 -14.18 1 74.69 392 PRO A CA 1
ATOM 3022 C C . PRO A 1 392 ? -8.773 19.188 -13.43 1 74.69 392 PRO A C 1
ATOM 3024 O O . PRO A 1 392 ? -8.117 20.125 -12.977 1 74.69 392 PRO A O 1
ATOM 3027 N N . ILE A 1 393 ? -8.562 18 -13.156 1 69.38 393 ILE A N 1
ATOM 3028 C CA . ILE A 1 393 ? -7.297 17.594 -12.562 1 69.38 393 ILE A CA 1
ATOM 3029 C C . ILE A 1 393 ? -6.16 17.844 -13.555 1 69.38 393 ILE A C 1
ATOM 3031 O O . ILE A 1 393 ? -6.23 17.406 -14.703 1 69.38 393 ILE A O 1
ATOM 3035 N N . PRO A 1 394 ? -5.203 18.562 -13.055 1 66.19 394 PRO A N 1
ATOM 3036 C CA . PRO A 1 394 ? -4.086 18.766 -13.977 1 66.19 394 PRO A CA 1
ATOM 3037 C C . PRO A 1 394 ? -3.457 17.453 -14.445 1 66.19 394 PRO A C 1
ATOM 3039 O O . PRO A 1 394 ? -3.441 16.484 -13.695 1 66.19 394 PRO A O 1
ATOM 3042 N N . PRO A 1 395 ? -3.164 17.359 -15.75 1 60.84 395 PRO A N 1
ATOM 3043 C CA . PRO A 1 395 ? -2.549 16.141 -16.297 1 60.84 395 PRO A CA 1
ATOM 3044 C C . PRO A 1 395 ? -1.303 15.711 -15.523 1 60.84 395 PRO A C 1
ATOM 3046 O O . PRO A 1 395 ? -0.987 14.523 -15.461 1 60.84 395 PRO A O 1
ATOM 3049 N N . SER A 1 396 ? -0.65 16.688 -14.992 1 64.25 396 SER A N 1
ATOM 3050 C CA . SER A 1 396 ? 0.634 16.359 -14.375 1 64.25 396 SER A CA 1
ATOM 3051 C C . SER A 1 396 ? 0.468 16 -12.906 1 64.25 396 SER A C 1
ATOM 3053 O O . SER A 1 396 ? 1.304 16.359 -12.07 1 64.25 396 SER A O 1
ATOM 3055 N N . THR A 1 397 ? -0.489 15.172 -12.648 1 75.12 397 THR A N 1
ATOM 3056 C CA . THR A 1 397 ? -0.648 14.805 -11.242 1 75.12 397 THR A CA 1
ATOM 3057 C C . THR A 1 397 ? 0.26 13.633 -10.883 1 75.12 397 THR A C 1
ATOM 3059 O O . THR A 1 397 ? 0.453 12.719 -11.688 1 75.12 397 THR A O 1
ATOM 3062 N N . THR A 1 398 ? 1.059 13.812 -9.82 1 85.56 398 THR A N 1
ATOM 3063 C CA . THR A 1 398 ? 1.928 12.773 -9.266 1 85.56 398 THR A CA 1
ATOM 3064 C C . THR A 1 398 ? 1.195 11.969 -8.203 1 85.56 398 THR A C 1
ATOM 3066 O O . THR A 1 398 ? 0.637 12.539 -7.262 1 85.56 398 THR A O 1
ATOM 3069 N N . PRO A 1 399 ? 1.121 10.68 -8.453 1 91.62 399 PRO A N 1
ATOM 3070 C CA . PRO A 1 399 ? 0.477 9.875 -7.41 1 91.62 399 PRO A CA 1
ATOM 3071 C C . PRO A 1 399 ? 1.174 9.992 -6.059 1 91.62 399 PRO A C 1
ATOM 3073 O O . PRO A 1 399 ? 2.395 10.164 -6 1 91.62 399 PRO A O 1
ATOM 3076 N N . ARG A 1 400 ? 0.439 9.852 -4.98 1 85.62 400 ARG A N 1
ATOM 3077 C CA . ARG A 1 400 ? 0.972 9.969 -3.625 1 85.62 400 ARG A CA 1
ATOM 3078 C C . ARG A 1 400 ? 1.913 8.812 -3.305 1 85.62 400 ARG A C 1
ATOM 3080 O O . ARG A 1 400 ? 2.842 8.961 -2.508 1 85.62 400 ARG A O 1
ATOM 3087 N N . SER A 1 401 ? 1.661 7.625 -3.852 1 88.56 401 SER A N 1
ATOM 3088 C CA . SER A 1 401 ? 2.426 6.398 -3.666 1 88.56 401 SER A CA 1
ATOM 3089 C C . SER A 1 401 ? 2.289 5.473 -4.871 1 88.56 401 SER A C 1
ATOM 3091 O O . SER A 1 401 ? 1.406 5.664 -5.707 1 88.56 401 SER A O 1
ATOM 3093 N N . PRO A 1 402 ? 3.148 4.48 -4.934 1 91.19 402 PRO A N 1
ATOM 3094 C CA . PRO A 1 402 ? 2.996 3.51 -6.02 1 91.19 402 PRO A CA 1
ATOM 3095 C C . PRO A 1 402 ? 1.615 2.859 -6.039 1 91.19 402 PRO A C 1
ATOM 3097 O O . PRO A 1 402 ? 1.086 2.561 -7.113 1 91.19 402 PRO A O 1
ATOM 3100 N N . ALA A 1 403 ? 1.002 2.721 -4.879 1 92.88 403 ALA A N 1
ATOM 3101 C CA . ALA A 1 403 ? -0.293 2.057 -4.766 1 92.88 403 ALA A CA 1
ATOM 3102 C C . ALA A 1 403 ? -1.382 2.848 -5.484 1 92.88 403 ALA A C 1
ATOM 3104 O O . ALA A 1 403 ? -2.424 2.295 -5.848 1 92.88 403 ALA A O 1
ATOM 3105 N N . GLN A 1 404 ? -1.104 4.172 -5.668 1 94.25 404 GLN A N 1
ATOM 3106 C CA . GLN A 1 404 ? -2.111 5.039 -6.27 1 94.25 404 GLN A CA 1
ATOM 3107 C C . GLN A 1 404 ? -1.776 5.34 -7.73 1 94.25 404 GLN A C 1
ATOM 3109 O O . GLN A 1 404 ? -2.477 6.113 -8.383 1 94.25 404 GLN A O 1
ATOM 3114 N N . ALA A 1 405 ? -0.735 4.715 -8.266 1 95.5 405 ALA A N 1
ATOM 3115 C CA . ALA A 1 405 ? -0.266 4.977 -9.625 1 95.5 405 ALA A CA 1
ATOM 3116 C C . ALA A 1 405 ? -1.172 4.305 -10.656 1 95.5 405 ALA A C 1
ATOM 3118 O O . ALA A 1 405 ? -1.738 3.242 -10.391 1 95.5 405 ALA A O 1
ATOM 3119 N N . LYS A 1 406 ? -1.335 5.016 -11.742 1 96.62 406 LYS A N 1
ATOM 3120 C CA . LYS A 1 406 ? -1.787 4.309 -12.938 1 96.62 406 LYS A CA 1
ATOM 3121 C C . LYS A 1 406 ? -0.652 3.502 -13.562 1 96.62 406 LYS A C 1
ATOM 3123 O O . LYS A 1 406 ? 0.522 3.756 -13.289 1 96.62 406 LYS A O 1
ATOM 3128 N N . LEU A 1 407 ? -1.002 2.443 -14.289 1 98.38 407 LEU A N 1
ATOM 3129 C CA . LEU A 1 407 ? 0.033 1.605 -14.891 1 98.38 407 LEU A CA 1
ATOM 3130 C C . LEU A 1 407 ? 0.007 1.714 -16.406 1 98.38 407 LEU A C 1
ATOM 3132 O O . LEU A 1 407 ? -1.062 1.675 -17.016 1 98.38 407 LEU A O 1
ATOM 3136 N N . ALA A 1 408 ? 1.145 1.882 -17.016 1 98.62 408 ALA A N 1
ATOM 3137 C CA . ALA A 1 408 ? 1.286 2.045 -18.453 1 98.62 408 ALA A CA 1
ATOM 3138 C C . ALA A 1 408 ? 1.74 0.744 -19.109 1 98.62 408 ALA A C 1
ATOM 3140 O O . ALA A 1 408 ? 2.688 0.106 -18.641 1 98.62 408 ALA A O 1
ATOM 3141 N N . ILE A 1 409 ? 1.052 0.317 -20.109 1 98.81 409 ILE A N 1
ATOM 3142 C CA . ILE A 1 409 ? 1.56 -0.714 -21 1 98.81 409 ILE A CA 1
ATOM 3143 C C . ILE A 1 409 ? 2.49 -0.084 -22.031 1 98.81 409 ILE A C 1
ATOM 3145 O O . ILE A 1 409 ? 2.064 0.751 -22.844 1 98.81 409 ILE A O 1
ATOM 3149 N N . VAL A 1 410 ? 3.768 -0.488 -22.031 1 98.75 410 VAL A N 1
ATOM 3150 C CA . VAL A 1 410 ? 4.734 0.218 -22.875 1 98.75 410 VAL A CA 1
ATOM 3151 C C . VAL A 1 410 ? 5.266 -0.719 -23.953 1 98.75 410 VAL A C 1
ATOM 3153 O O . VAL A 1 410 ? 5.98 -0.288 -24.859 1 98.75 410 VAL A O 1
ATOM 3156 N N . GLY A 1 411 ? 4.961 -1.974 -23.922 1 98.62 411 GLY A N 1
ATOM 3157 C CA . GLY A 1 411 ? 5.316 -2.969 -24.922 1 98.62 411 GLY A CA 1
ATOM 3158 C C . GLY A 1 411 ? 4.383 -4.164 -24.922 1 98.62 411 GLY A C 1
ATOM 3159 O O . GLY A 1 411 ? 3.881 -4.574 -23.875 1 98.62 411 GLY A O 1
ATOM 3160 N N . MET A 1 412 ? 4.184 -4.742 -26.109 1 98.25 412 MET A N 1
ATOM 3161 C CA . MET A 1 412 ? 3.334 -5.918 -26.281 1 98.25 412 MET A CA 1
ATOM 3162 C C . MET A 1 412 ? 3.785 -6.742 -27.484 1 98.25 412 MET A C 1
ATOM 3164 O O . MET A 1 412 ? 4.344 -6.203 -28.438 1 98.25 412 MET A O 1
ATOM 3168 N N . ALA A 1 413 ? 3.605 -7.988 -27.391 1 98.56 413 ALA A N 1
ATOM 3169 C CA . ALA A 1 413 ? 3.846 -8.914 -28.5 1 98.56 413 ALA A CA 1
ATOM 3170 C C . ALA A 1 413 ? 2.977 -10.164 -28.359 1 98.56 413 ALA A C 1
ATOM 3172 O O . ALA A 1 413 ? 2.471 -10.461 -27.281 1 98.56 413 ALA A O 1
ATOM 3173 N N . CYS A 1 414 ? 2.752 -10.852 -29.516 1 98.06 414 CYS A N 1
ATOM 3174 C CA . CYS A 1 414 ? 1.874 -12.016 -29.438 1 98.06 414 CYS A CA 1
ATOM 3175 C C . CYS A 1 414 ? 2.23 -13.031 -30.516 1 98.06 414 CYS A C 1
ATOM 3177 O O . CYS A 1 414 ? 2.998 -12.727 -31.438 1 98.06 414 CYS A O 1
ATOM 3179 N N . ARG A 1 415 ? 1.927 -14.242 -30.391 1 97.94 415 ARG A N 1
ATOM 3180 C CA . ARG A 1 415 ? 1.743 -15.305 -31.359 1 97.94 415 ARG A CA 1
ATOM 3181 C C . ARG A 1 415 ? 0.348 -15.914 -31.266 1 97.94 415 ARG A C 1
ATOM 3183 O O . ARG A 1 415 ? 0.004 -16.516 -30.234 1 97.94 415 ARG A O 1
ATOM 3190 N N . LEU A 1 416 ? -0.446 -15.641 -32.281 1 97.38 416 LEU A N 1
ATOM 3191 C CA . LEU A 1 416 ? -1.834 -16.094 -32.219 1 97.38 416 LEU A CA 1
ATOM 3192 C C . LEU A 1 416 ? -2.197 -16.844 -33.5 1 97.38 416 LEU A C 1
ATOM 3194 O O . LEU A 1 416 ? -1.47 -16.781 -34.5 1 97.38 416 LEU A O 1
ATOM 3198 N N . PRO A 1 417 ? -3.248 -17.609 -33.469 1 95.88 417 PRO A N 1
ATOM 3199 C CA . PRO A 1 417 ? -3.648 -18.391 -34.625 1 95.88 417 PRO A CA 1
ATOM 3200 C C . PRO A 1 417 ? -3.959 -17.516 -35.844 1 95.88 417 PRO A C 1
ATOM 3202 O O . PRO A 1 417 ? -4.113 -16.297 -35.719 1 95.88 417 PRO A O 1
ATOM 3205 N N . GLY A 1 418 ? -4.066 -18.156 -37.031 1 93.31 418 GLY A N 1
ATOM 3206 C CA . GLY A 1 418 ? -4.43 -17.469 -38.25 1 93.31 418 GLY A CA 1
ATOM 3207 C C . GLY A 1 418 ? -3.281 -16.688 -38.875 1 93.31 418 GLY A C 1
ATOM 3208 O O . GLY A 1 418 ? -3.494 -15.812 -39.719 1 93.31 418 GLY A O 1
ATOM 3209 N N . GLY A 1 419 ? -2.127 -16.938 -38.344 1 93.5 419 GLY A N 1
ATOM 3210 C CA . GLY A 1 419 ? -0.953 -16.281 -38.906 1 93.5 419 GLY A CA 1
ATOM 3211 C C . GLY A 1 419 ? -0.647 -14.953 -38.219 1 93.5 419 GLY A C 1
ATOM 3212 O O . GLY A 1 419 ? 0.192 -14.188 -38.719 1 93.5 419 GLY A O 1
ATOM 3213 N N . ALA A 1 420 ? -1.271 -14.648 -37.188 1 95.81 420 ALA A N 1
ATOM 3214 C CA . ALA A 1 420 ? -1.024 -13.406 -36.438 1 95.81 420 ALA A CA 1
ATOM 3215 C C . ALA A 1 420 ? 0.25 -13.5 -35.625 1 95.81 420 ALA A C 1
ATOM 3217 O O . ALA A 1 420 ? 0.195 -13.797 -34.406 1 95.81 420 ALA A O 1
ATOM 3218 N N . THR A 1 421 ? 1.361 -13.133 -36.219 1 95.62 421 THR A N 1
ATOM 3219 C CA . THR A 1 421 ? 2.65 -13.219 -35.562 1 95.62 421 THR A CA 1
ATOM 3220 C C . THR A 1 421 ? 3.043 -11.867 -34.969 1 95.62 421 THR A C 1
ATOM 3222 O O . THR A 1 421 ? 4.117 -11.727 -34.375 1 95.62 421 THR A O 1
ATOM 3225 N N . ASP A 1 422 ? 2.189 -10.891 -35.25 1 94.88 422 ASP A N 1
ATOM 3226 C CA . ASP A 1 422 ? 2.359 -9.586 -34.625 1 94.88 422 ASP A CA 1
ATOM 3227 C C . ASP A 1 422 ? 1.011 -8.906 -34.375 1 94.88 422 ASP A C 1
ATOM 3229 O O . ASP A 1 422 ? -0.037 -9.469 -34.719 1 94.88 422 ASP A O 1
ATOM 3233 N N . LEU A 1 423 ? 1.057 -7.75 -33.781 1 95.94 423 LEU A N 1
ATOM 3234 C CA . LEU A 1 423 ? -0.154 -7.078 -33.344 1 95.94 423 LEU A CA 1
ATOM 3235 C C . LEU A 1 423 ? -0.953 -6.531 -34.5 1 95.94 423 LEU A C 1
ATOM 3237 O O . LEU A 1 423 ? -2.186 -6.5 -34.469 1 95.94 423 LEU A O 1
ATOM 3241 N N . GLU A 1 424 ? -0.283 -6.059 -35.5 1 96.62 424 GLU A N 1
ATOM 3242 C CA . GLU A 1 424 ? -0.953 -5.512 -36.656 1 96.62 424 GLU A CA 1
ATOM 3243 C C . GLU A 1 424 ? -1.747 -6.59 -37.406 1 96.62 424 GLU A C 1
ATOM 3245 O O . GLU A 1 424 ? -2.893 -6.363 -37.781 1 96.62 424 GLU A O 1
ATOM 3250 N N . GLN A 1 425 ? -1.101 -7.684 -37.562 1 96.69 425 GLN A N 1
ATOM 3251 C CA . GLN A 1 425 ? -1.776 -8.797 -38.219 1 96.69 425 GLN A CA 1
ATOM 3252 C C . GLN A 1 425 ? -2.967 -9.281 -37.375 1 96.69 425 GLN A C 1
ATOM 3254 O O . GLN A 1 425 ? -4.008 -9.641 -37.938 1 96.69 425 GLN A O 1
ATOM 3259 N N . PHE A 1 426 ? -2.816 -9.32 -36.156 1 96 426 PHE A N 1
ATOM 3260 C CA . PHE A 1 426 ? -3.93 -9.695 -35.312 1 96 426 PHE A CA 1
ATOM 3261 C C . PHE A 1 426 ? -5.094 -8.727 -35.469 1 96 426 PHE A C 1
ATOM 3263 O O . PHE A 1 426 ? -6.242 -9.148 -35.625 1 96 426 PHE A O 1
ATOM 3270 N N . TRP A 1 427 ? -4.754 -7.477 -35.406 1 96.06 427 TRP A N 1
ATOM 3271 C CA . TRP A 1 427 ? -5.785 -6.457 -35.531 1 96.06 427 TRP A CA 1
ATOM 3272 C C . TRP A 1 427 ? -6.5 -6.59 -36.875 1 96.06 427 TRP A C 1
ATOM 3274 O O . TRP A 1 427 ? -7.723 -6.469 -36.969 1 96.06 427 TRP A O 1
ATOM 3284 N N . GLU A 1 428 ? -5.812 -6.832 -37.906 1 96.56 428 GLU A N 1
ATOM 3285 C CA . GLU A 1 428 ? -6.391 -7.016 -39.219 1 96.56 428 GLU A CA 1
ATOM 3286 C C . GLU A 1 428 ? -7.359 -8.195 -39.25 1 96.56 428 GLU A C 1
ATOM 3288 O O . GLU A 1 428 ? -8.414 -8.125 -39.875 1 96.56 428 GLU A O 1
ATOM 3293 N N . MET A 1 429 ? -6.957 -9.211 -38.625 1 94.94 429 MET A N 1
ATOM 3294 C CA . MET A 1 429 ? -7.805 -10.398 -38.562 1 94.94 429 MET A CA 1
ATOM 3295 C C . MET A 1 429 ? -9.117 -10.078 -37.844 1 94.94 429 MET A C 1
ATOM 3297 O O . MET A 1 429 ? -10.188 -10.523 -38.281 1 94.94 429 MET A O 1
ATOM 3301 N N . LEU A 1 430 ? -9.07 -9.336 -36.688 1 92.75 430 LEU A N 1
ATOM 3302 C CA . LEU A 1 430 ? -10.266 -8.953 -35.938 1 92.75 430 LEU A CA 1
ATOM 3303 C C . LEU A 1 430 ? -11.164 -8.055 -36.781 1 92.75 430 LEU A C 1
ATOM 3305 O O . LEU A 1 430 ? -12.391 -8.219 -36.781 1 92.75 430 LEU A O 1
ATOM 3309 N N . GLU A 1 431 ? -10.523 -7.141 -37.469 1 95.38 431 GLU A N 1
ATOM 3310 C CA . GLU A 1 431 ? -11.273 -6.211 -38.312 1 95.38 431 GLU A CA 1
ATOM 3311 C C . GLU A 1 431 ? -12.016 -6.945 -39.438 1 95.38 431 GLU A C 1
ATOM 3313 O O . GLU A 1 431 ? -13.133 -6.57 -39.781 1 95.38 431 GLU A O 1
ATOM 3318 N N . LYS A 1 432 ? -11.422 -7.961 -39.906 1 94.56 432 LYS A N 1
ATOM 3319 C CA . LYS A 1 432 ? -12.008 -8.719 -41.031 1 94.56 432 LYS A CA 1
ATOM 3320 C C . LYS A 1 432 ? -13.008 -9.758 -40.5 1 94.56 432 LYS A C 1
ATOM 3322 O O . LYS A 1 432 ? -13.711 -10.383 -41.281 1 94.56 432 LYS A O 1
ATOM 3327 N N . GLY A 1 433 ? -13.047 -9.977 -39.188 1 90.88 433 GLY A N 1
ATOM 3328 C CA . GLY A 1 433 ? -13.969 -10.938 -38.594 1 90.88 433 GLY A CA 1
ATOM 3329 C C . GLY A 1 433 ? -13.688 -12.367 -39.031 1 90.88 433 GLY A C 1
ATOM 3330 O O . GLY A 1 433 ? -14.617 -13.141 -39.25 1 90.88 433 GLY A O 1
ATOM 3331 N N . LEU A 1 434 ? -12.477 -12.773 -39.062 1 89.88 434 LEU A N 1
ATOM 3332 C CA . LEU A 1 434 ? -12.094 -14.07 -39.625 1 89.88 434 LEU A CA 1
ATOM 3333 C C . LEU A 1 434 ? -12.258 -15.172 -38.562 1 89.88 434 LEU A C 1
ATOM 3335 O O . LEU A 1 434 ? -11.922 -14.969 -37.406 1 89.88 434 LEU A O 1
ATOM 3339 N N . ASP A 1 435 ? -12.828 -16.25 -38.906 1 90.94 435 ASP A N 1
ATOM 3340 C CA . ASP A 1 435 ? -12.766 -17.516 -38.156 1 90.94 435 ASP A CA 1
ATOM 3341 C C . ASP A 1 435 ? -11.57 -18.344 -38.625 1 90.94 435 ASP A C 1
ATOM 3343 O O . ASP A 1 435 ? -11.508 -18.781 -39.75 1 90.94 435 ASP A O 1
ATOM 3347 N N . VAL A 1 436 ? -10.703 -18.609 -37.719 1 92.62 436 VAL A N 1
ATOM 3348 C CA . VAL A 1 436 ? -9.453 -19.234 -38.125 1 92.62 436 VAL A CA 1
ATOM 3349 C C . VAL A 1 436 ? -9.406 -20.672 -37.625 1 92.62 436 VAL A C 1
ATOM 3351 O O . VAL A 1 436 ? -8.328 -21.266 -37.531 1 92.62 436 VAL A O 1
ATOM 3354 N N . SER A 1 437 ? -10.57 -21.25 -37.219 1 93.12 437 SER A N 1
ATOM 3355 C CA . SER A 1 437 ? -10.625 -22.641 -36.781 1 93.12 437 SER A CA 1
ATOM 3356 C C . SER A 1 437 ? -10.281 -23.578 -37.969 1 93.12 437 SER A C 1
ATOM 3358 O O . SER A 1 437 ? -10.641 -23.312 -39.094 1 93.12 437 SER A O 1
ATOM 3360 N N . ARG A 1 438 ? -9.547 -24.641 -37.656 1 93.75 438 ARG A N 1
ATOM 3361 C CA . ARG A 1 438 ? -9.172 -25.641 -38.656 1 93.75 438 ARG A CA 1
ATOM 3362 C C . ARG A 1 438 ? -8.992 -27.016 -38 1 93.75 438 ARG A C 1
ATOM 3364 O O . ARG A 1 438 ? -9.023 -27.125 -36.781 1 93.75 438 ARG A O 1
ATOM 3371 N N . GLN A 1 439 ? -8.852 -27.969 -38.844 1 94.75 439 GLN A N 1
ATOM 3372 C CA . GLN A 1 439 ? -8.602 -29.312 -38.344 1 94.75 439 GLN A CA 1
ATOM 3373 C C . GLN A 1 439 ? -7.281 -29.375 -37.562 1 94.75 439 GLN A C 1
ATOM 3375 O O . GLN A 1 439 ? -6.301 -28.75 -37.969 1 94.75 439 GLN A O 1
ATOM 3380 N N . ILE A 1 440 ? -7.312 -30.109 -36.5 1 95.56 440 ILE A N 1
ATOM 3381 C CA . ILE A 1 440 ? -6.113 -30.266 -35.688 1 95.56 440 ILE A CA 1
ATOM 3382 C C . ILE A 1 440 ? -4.949 -30.734 -36.562 1 95.56 440 ILE A C 1
ATOM 3384 O O . ILE A 1 440 ? -5.027 -31.781 -37.188 1 95.56 440 ILE A O 1
ATOM 3388 N N . PRO A 1 441 ? -3.883 -29.969 -36.625 1 95.12 441 PRO A N 1
ATOM 3389 C CA . PRO A 1 441 ? -2.762 -30.312 -37.5 1 95.12 441 PRO A CA 1
ATOM 3390 C C . PRO A 1 441 ? -1.982 -31.531 -37 1 95.12 441 PRO A C 1
ATOM 3392 O O . PRO A 1 441 ? -1.997 -31.828 -35.812 1 95.12 441 PRO A O 1
ATOM 3395 N N . ALA A 1 442 ? -1.156 -32.094 -37.844 1 93.44 442 ALA A N 1
ATOM 3396 C CA . ALA A 1 442 ? -0.431 -33.344 -37.562 1 93.44 442 ALA A CA 1
ATOM 3397 C C . ALA A 1 442 ? 0.693 -33.094 -36.562 1 93.44 442 ALA A C 1
ATOM 3399 O O . ALA A 1 442 ? 1.117 -34.031 -35.875 1 93.44 442 ALA A O 1
ATOM 3400 N N . ASP A 1 443 ? 1.151 -31.938 -36.5 1 92.12 443 ASP A N 1
ATOM 3401 C CA . ASP A 1 443 ? 2.256 -31.656 -35.562 1 92.12 443 ASP A CA 1
ATOM 3402 C C . ASP A 1 443 ? 1.758 -31.5 -34.125 1 92.12 443 ASP A C 1
ATOM 3404 O O . ASP A 1 443 ? 2.549 -31.25 -33.219 1 92.12 443 ASP A O 1
ATOM 3408 N N . ARG A 1 444 ? 0.492 -31.562 -33.969 1 94.31 444 ARG A N 1
ATOM 3409 C CA . ARG A 1 444 ? -0.074 -31.625 -32.625 1 94.31 444 ARG A CA 1
ATOM 3410 C C . ARG A 1 444 ? -0.32 -33.062 -32.188 1 94.31 444 ARG A C 1
ATOM 3412 O O . ARG A 1 444 ? 0.516 -33.688 -31.516 1 94.31 444 ARG A O 1
ATOM 3419 N N . PHE A 1 445 ? -1.279 -33.719 -32.75 1 92.38 445 PHE A N 1
ATOM 3420 C CA . PHE A 1 445 ? -1.523 -35.156 -32.625 1 92.38 445 PHE A CA 1
ATOM 3421 C C . PHE A 1 445 ? -2.336 -35.656 -33.781 1 92.38 445 PHE A C 1
ATOM 3423 O O . PHE A 1 445 ? -2.93 -34.875 -34.531 1 92.38 445 PHE A O 1
ATOM 3430 N N . ASP A 1 446 ? -2.367 -36.938 -33.969 1 94.38 446 ASP A N 1
ATOM 3431 C CA . ASP A 1 446 ? -3.096 -37.531 -35.094 1 94.38 446 ASP A CA 1
ATOM 3432 C C . ASP A 1 446 ? -4.594 -37.594 -34.781 1 94.38 446 ASP A C 1
ATOM 3434 O O . ASP A 1 446 ? -5.074 -38.469 -34.094 1 94.38 446 ASP A O 1
ATOM 3438 N N . VAL A 1 447 ? -5.301 -36.719 -35.438 1 93.69 447 VAL A N 1
ATOM 3439 C CA . VAL A 1 447 ? -6.719 -36.562 -35.125 1 93.69 447 VAL A CA 1
ATOM 3440 C C . VAL A 1 447 ? -7.488 -37.781 -35.625 1 93.69 447 VAL A C 1
ATOM 3442 O O . VAL A 1 447 ? -8.516 -38.156 -35.062 1 93.69 447 VAL A O 1
ATOM 3445 N N . GLU A 1 448 ? -7.012 -38.469 -36.656 1 93.5 448 GLU A N 1
ATOM 3446 C CA . GLU A 1 448 ? -7.703 -39.625 -37.219 1 93.5 448 GLU A CA 1
ATOM 3447 C C . GLU A 1 448 ? -7.789 -40.75 -36.219 1 93.5 448 GLU A C 1
ATOM 3449 O O . GLU A 1 448 ? -8.781 -41.5 -36.188 1 93.5 448 GLU A O 1
ATOM 3454 N N . THR A 1 449 ? -6.844 -40.781 -35.5 1 93.94 449 THR A N 1
ATOM 3455 C CA . THR A 1 449 ? -6.816 -41.875 -34.5 1 93.94 449 THR A CA 1
ATOM 3456 C C . THR A 1 449 ? -7.461 -41.438 -33.188 1 93.94 449 THR A C 1
ATOM 3458 O O . THR A 1 449 ? -7.762 -42.281 -32.344 1 93.94 449 THR A O 1
ATOM 3461 N N . HIS A 1 450 ? -7.75 -40.188 -33.031 1 94.62 450 HIS A N 1
ATOM 3462 C CA . HIS A 1 450 ? -8.203 -39.688 -31.719 1 94.62 450 HIS A CA 1
ATOM 3463 C C . HIS A 1 450 ? -9.586 -39.062 -31.812 1 94.62 450 HIS A C 1
ATOM 3465 O O . HIS A 1 450 ? -9.992 -38.312 -30.938 1 94.62 450 HIS A O 1
ATOM 3471 N N . TYR A 1 451 ? -10.312 -39.312 -32.844 1 95.06 451 TYR A N 1
ATOM 3472 C CA . TYR A 1 451 ? -11.609 -38.688 -33.094 1 95.06 451 TYR A CA 1
ATOM 3473 C C . TYR A 1 451 ? -12.719 -39.75 -33.156 1 95.06 451 TYR A C 1
ATOM 3475 O O . TYR A 1 451 ? -12.57 -40.75 -33.844 1 95.06 451 TYR A O 1
ATOM 3483 N N . ASP A 1 452 ? -13.758 -39.531 -32.406 1 95.38 452 ASP A N 1
ATOM 3484 C CA . ASP A 1 452 ? -15 -40.312 -32.469 1 95.38 452 ASP A CA 1
ATOM 3485 C C . ASP A 1 452 ? -16.219 -39.406 -32.281 1 95.38 452 ASP A C 1
ATOM 3487 O O . ASP A 1 452 ? -16.531 -39 -31.156 1 95.38 452 ASP A O 1
ATOM 3491 N N . PRO A 1 453 ? -16.938 -39.125 -33.312 1 91 453 PRO A N 1
ATOM 3492 C CA . PRO A 1 453 ? -18.078 -38.219 -33.188 1 91 453 PRO A CA 1
ATOM 3493 C C . PRO A 1 453 ? -19.188 -38.719 -32.312 1 91 453 PRO A C 1
ATOM 3495 O O . PRO A 1 453 ? -20.031 -37.969 -31.844 1 91 453 PRO A O 1
ATOM 3498 N N . THR A 1 454 ? -19.219 -40 -31.984 1 91.19 454 THR A N 1
ATOM 3499 C CA . THR A 1 454 ? -20.266 -40.594 -31.172 1 91.19 454 THR A CA 1
ATOM 3500 C C . THR A 1 454 ? -19.953 -40.406 -29.688 1 91.19 454 THR A C 1
ATOM 3502 O O . THR A 1 454 ? -20.859 -40.5 -28.844 1 91.19 454 THR A O 1
ATOM 3505 N N . GLY A 1 455 ? -18.719 -40.219 -29.391 1 88.62 455 GLY A N 1
ATOM 3506 C CA . GLY A 1 455 ? -18.297 -40.062 -28.016 1 88.62 455 GLY A CA 1
ATOM 3507 C C . GLY A 1 455 ? -18.297 -41.344 -27.234 1 88.62 455 GLY A C 1
ATOM 3508 O O . GLY A 1 455 ? -18.188 -41.344 -26 1 88.62 455 GLY A O 1
ATOM 3509 N N . LYS A 1 456 ? -18.344 -42.438 -27.844 1 89.75 456 LYS A N 1
ATOM 3510 C CA . LYS A 1 456 ? -18.469 -43.719 -27.172 1 89.75 456 LYS A CA 1
ATOM 3511 C C . LYS A 1 456 ? -17.109 -44.375 -26.953 1 89.75 456 LYS A C 1
ATOM 3513 O O . LYS A 1 456 ? -16.938 -45.156 -26 1 89.75 456 LYS A O 1
ATOM 3518 N N . GLN A 1 457 ? -16.188 -44.031 -27.828 1 91.88 457 GLN A N 1
ATOM 3519 C CA . GLN A 1 457 ? -14.867 -44.625 -27.688 1 91.88 457 GLN A CA 1
ATOM 3520 C C . GLN A 1 457 ? -14.055 -43.938 -26.609 1 91.88 457 GLN A C 1
ATOM 3522 O O . GLN A 1 457 ? -14.102 -42.688 -26.484 1 91.88 457 GLN A O 1
ATOM 3527 N N . LEU A 1 458 ? -13.328 -44.719 -25.922 1 90.31 458 LEU A N 1
ATOM 3528 C CA . LEU A 1 458 ? -12.516 -44.219 -24.812 1 90.31 458 LEU A CA 1
ATOM 3529 C C . LEU A 1 458 ? -11.359 -43.375 -25.328 1 90.31 458 LEU A C 1
ATOM 3531 O O . LEU A 1 458 ? -10.719 -43.719 -26.328 1 90.31 458 LEU A O 1
ATOM 3535 N N . ASN A 1 459 ? -11.125 -42.219 -24.719 1 92.19 459 ASN A N 1
ATOM 3536 C CA . ASN A 1 459 ? -9.961 -41.344 -24.906 1 92.19 459 ASN A CA 1
ATOM 3537 C C . ASN A 1 459 ? -9.938 -40.719 -26.297 1 92.19 459 ASN A C 1
ATOM 3539 O O . ASN A 1 459 ? -8.867 -40.594 -26.906 1 92.19 459 ASN A O 1
ATOM 3543 N N . LYS A 1 460 ? -11.102 -40.5 -26.875 1 93.75 460 LYS A N 1
ATOM 3544 C CA . LYS A 1 460 ? -11.188 -39.844 -28.172 1 93.75 460 LYS A CA 1
ATOM 3545 C C . LYS A 1 460 ? -11.992 -38.531 -28.062 1 93.75 460 LYS A C 1
ATOM 3547 O O . LYS A 1 460 ? -12.938 -38.469 -27.281 1 93.75 460 LYS A O 1
ATOM 3552 N N . THR A 1 461 ? -11.586 -37.625 -28.875 1 93.81 461 THR A N 1
ATOM 3553 C CA . THR A 1 461 ? -12.258 -36.344 -28.922 1 93.81 461 THR A CA 1
ATOM 3554 C C . THR A 1 461 ? -13.484 -36.406 -29.828 1 93.81 461 THR A C 1
ATOM 3556 O O . THR A 1 461 ? -13.539 -37.219 -30.75 1 93.81 461 THR A O 1
ATOM 3559 N N . VAL A 1 462 ? -14.461 -35.5 -29.469 1 93.12 462 VAL A N 1
ATOM 3560 C CA . VAL A 1 462 ? -15.656 -35.469 -30.312 1 93.12 462 VAL A CA 1
ATOM 3561 C C . VAL A 1 462 ? -15.531 -34.312 -31.328 1 93.12 462 VAL A C 1
ATOM 3563 O O . VAL A 1 462 ? -16.375 -34.188 -32.219 1 93.12 462 VAL A O 1
ATOM 3566 N N . THR A 1 463 ? -14.492 -33.562 -31.188 1 93.19 463 THR A N 1
ATOM 3567 C CA . THR A 1 463 ? -14.219 -32.5 -32.156 1 93.19 463 THR A CA 1
ATOM 3568 C C . THR A 1 463 ? -12.875 -32.719 -32.844 1 93.19 463 THR A C 1
ATOM 3570 O O . THR A 1 463 ? -11.961 -33.312 -32.25 1 93.19 463 THR A O 1
ATOM 3573 N N . GLN A 1 464 ? -12.82 -32.219 -34.094 1 94 464 GLN A N 1
ATOM 3574 C CA . GLN A 1 464 ? -11.578 -32.312 -34.875 1 94 464 GLN A CA 1
ATOM 3575 C C . GLN A 1 464 ? -10.969 -30.922 -35.094 1 94 464 GLN A C 1
ATOM 3577 O O . GLN A 1 464 ? -10 -30.781 -35.844 1 94 464 GLN A O 1
ATOM 3582 N N . PHE A 1 465 ? -11.547 -29.969 -34.406 1 93.44 465 PHE A N 1
ATOM 3583 C CA . PHE A 1 465 ? -11.195 -28.609 -34.812 1 93.44 465 PHE A CA 1
ATOM 3584 C C . PHE A 1 465 ? -10.617 -27.828 -33.656 1 93.44 465 PHE A C 1
ATOM 3586 O O . PHE A 1 465 ? -10.859 -28.156 -32.5 1 93.44 465 PHE A O 1
ATOM 3593 N N . GLY A 1 466 ? -9.828 -26.812 -33.906 1 94.25 466 GLY A N 1
ATOM 3594 C CA . GLY A 1 466 ? -9.258 -25.812 -33.031 1 94.25 466 GLY A CA 1
ATOM 3595 C C . GLY A 1 466 ? -8.594 -24.672 -33.781 1 94.25 466 GLY A C 1
ATOM 3596 O O . GLY A 1 466 ? -8.703 -24.578 -35 1 94.25 466 GLY A O 1
ATOM 3597 N N . CYS A 1 467 ? -8.117 -23.734 -33.125 1 95.5 467 CYS A N 1
ATOM 3598 C CA . CYS A 1 467 ? -7.336 -22.641 -33.688 1 95.5 467 CYS A CA 1
ATOM 3599 C C . CYS A 1 467 ? -5.867 -22.766 -33.312 1 95.5 467 CYS A C 1
ATOM 3601 O O . CYS A 1 467 ? -5.535 -22.844 -32.125 1 95.5 467 CYS A O 1
ATOM 3603 N N . PHE A 1 468 ? -4.965 -22.781 -34.312 1 96.38 468 PHE A N 1
ATOM 3604 C CA . PHE A 1 468 ? -3.594 -23.188 -34.031 1 96.38 468 PHE A CA 1
ATOM 3605 C C . PHE A 1 468 ? -2.598 -22.188 -34.594 1 96.38 468 PHE A C 1
ATOM 3607 O O . PHE A 1 468 ? -2.818 -21.625 -35.656 1 96.38 468 PHE A O 1
ATOM 3614 N N . ILE A 1 469 ? -1.521 -21.969 -33.812 1 97.25 469 ILE A N 1
ATOM 3615 C CA . ILE A 1 469 ? -0.371 -21.203 -34.312 1 97.25 469 ILE A CA 1
ATOM 3616 C C . ILE A 1 469 ? 0.409 -22.031 -35.312 1 97.25 469 ILE A C 1
ATOM 3618 O O . ILE A 1 469 ? 0.584 -23.234 -35.156 1 97.25 469 ILE A O 1
ATOM 3622 N N . ASP A 1 470 ? 0.953 -21.344 -36.312 1 94.75 470 ASP A N 1
ATOM 3623 C CA . ASP A 1 470 ? 1.733 -22.031 -37.344 1 94.75 470 ASP A CA 1
ATOM 3624 C C . ASP A 1 470 ? 3.145 -22.328 -36.844 1 94.75 470 ASP A C 1
ATOM 3626 O O . ASP A 1 470 ? 3.854 -21.438 -36.375 1 94.75 470 ASP A O 1
ATOM 3630 N N . GLU A 1 471 ? 3.576 -23.562 -36.875 1 91.5 471 GLU A N 1
ATOM 3631 C CA . GLU A 1 471 ? 4.922 -24.047 -36.594 1 91.5 471 GLU A CA 1
ATOM 3632 C C . GLU A 1 471 ? 5.406 -23.516 -35.25 1 91.5 471 GLU A C 1
ATOM 3634 O O . GLU A 1 471 ? 6.457 -22.875 -35.156 1 91.5 471 GLU A O 1
ATOM 3639 N N . PRO A 1 472 ? 4.711 -23.828 -34.219 1 92.31 472 PRO A N 1
ATOM 3640 C CA . PRO A 1 472 ? 5.074 -23.297 -32.906 1 92.31 472 PRO A CA 1
ATOM 3641 C C . PRO A 1 472 ? 6.426 -23.812 -32.406 1 92.31 472 PRO A C 1
ATOM 3643 O O . PRO A 1 472 ? 6.984 -23.25 -31.453 1 92.31 472 PRO A O 1
ATOM 3646 N N . GLY A 1 473 ? 7 -24.797 -33.031 1 89 473 GLY A N 1
ATOM 3647 C CA . GLY A 1 473 ? 8.266 -25.375 -32.625 1 89 473 GLY A CA 1
ATOM 3648 C C . GLY A 1 473 ? 9.469 -24.594 -33.125 1 89 473 GLY A C 1
ATOM 3649 O O . GLY A 1 473 ? 10.586 -24.797 -32.656 1 89 473 GLY A O 1
ATOM 3650 N N . LEU A 1 474 ? 9.289 -23.734 -34.094 1 89.75 474 LEU A N 1
ATOM 3651 C CA . LEU A 1 474 ? 10.406 -22.953 -34.594 1 89.75 474 LEU A CA 1
ATOM 3652 C C . LEU A 1 474 ? 10.898 -21.953 -33.562 1 89.75 474 LEU A C 1
ATOM 3654 O O . LEU A 1 474 ? 10.102 -21.234 -32.938 1 89.75 474 LEU A O 1
ATOM 3658 N N . PHE A 1 475 ? 12.211 -22.031 -33.406 1 92.69 475 PHE A N 1
ATOM 3659 C CA . PHE A 1 475 ? 12.836 -21.266 -32.312 1 92.69 475 PHE A CA 1
ATOM 3660 C C . PHE A 1 475 ? 14.305 -21 -32.625 1 92.69 475 PHE A C 1
ATOM 3662 O O . PHE A 1 475 ? 15.008 -21.891 -33.125 1 92.69 475 PHE A O 1
ATOM 3669 N N . ASP A 1 476 ? 14.781 -19.797 -32.438 1 94.94 476 ASP A N 1
ATOM 3670 C CA . ASP A 1 476 ? 16.188 -19.438 -32.625 1 94.94 476 ASP A CA 1
ATOM 3671 C C . ASP A 1 476 ? 16.984 -19.734 -31.359 1 94.94 476 ASP A C 1
ATOM 3673 O O . ASP A 1 476 ? 17.344 -18.828 -30.609 1 94.94 476 ASP A O 1
ATOM 3677 N N . ALA A 1 477 ? 17.406 -20.938 -31.172 1 95.81 477 ALA A N 1
ATOM 3678 C CA . ALA A 1 477 ? 18.031 -21.422 -29.953 1 95.81 477 ALA A CA 1
ATOM 3679 C C . ALA A 1 477 ? 19.344 -20.703 -29.672 1 95.81 477 ALA A C 1
ATOM 3681 O O . ALA A 1 477 ? 19.578 -20.234 -28.562 1 95.81 477 ALA A O 1
ATOM 3682 N N . PRO A 1 478 ? 20.25 -20.5 -30.703 1 95.5 478 PRO A N 1
ATOM 3683 C CA . PRO A 1 478 ? 21.531 -19.828 -30.422 1 95.5 478 PRO A CA 1
ATOM 3684 C C . PRO A 1 478 ? 21.344 -18.391 -29.953 1 95.5 478 PRO A C 1
ATOM 3686 O O . PRO A 1 478 ? 22.094 -17.922 -29.078 1 95.5 478 PRO A O 1
ATOM 3689 N N . PHE A 1 479 ? 20.375 -17.797 -30.484 1 96.06 479 PHE A N 1
ATOM 3690 C CA . PHE A 1 479 ? 20.125 -16.422 -30.078 1 96.06 479 PHE A CA 1
ATOM 3691 C C . PHE A 1 479 ? 19.828 -16.344 -28.578 1 96.06 479 PHE A C 1
ATOM 3693 O O . PHE A 1 479 ? 20.234 -15.383 -27.922 1 96.06 479 PHE A O 1
ATOM 3700 N N . PHE A 1 480 ? 19.156 -17.281 -28.062 1 96.25 480 PHE A N 1
ATOM 3701 C CA . PHE A 1 480 ? 18.766 -17.266 -26.656 1 96.25 480 PHE A CA 1
ATOM 3702 C C . PHE A 1 480 ? 19.719 -18.109 -25.812 1 96.25 480 PHE A C 1
ATOM 3704 O O . PHE A 1 480 ? 19.359 -18.547 -24.719 1 96.25 480 PHE A O 1
ATOM 3711 N N . ASN A 1 481 ? 20.828 -18.453 -26.328 1 92.56 481 ASN A N 1
ATOM 3712 C CA . ASN A 1 481 ? 21.891 -19.172 -25.641 1 92.56 481 ASN A CA 1
ATOM 3713 C C . ASN A 1 481 ? 21.406 -20.547 -25.172 1 92.56 481 ASN A C 1
ATOM 3715 O O . ASN A 1 481 ? 21.641 -20.922 -24.016 1 92.56 481 ASN A O 1
ATOM 3719 N N . MET A 1 482 ? 20.672 -21.219 -26 1 93.38 482 MET A N 1
ATOM 3720 C CA . MET A 1 482 ? 20.188 -22.562 -25.719 1 93.38 482 MET A CA 1
ATOM 3721 C C . MET A 1 482 ? 20.781 -23.578 -26.688 1 93.38 482 MET A C 1
ATOM 3723 O O . MET A 1 482 ? 20.812 -23.344 -27.891 1 93.38 482 MET A O 1
ATOM 3727 N N . SER A 1 483 ? 21.344 -24.625 -26.172 1 92.69 483 SER A N 1
ATOM 3728 C CA . SER A 1 483 ? 21.859 -25.688 -27.047 1 92.69 483 SER A CA 1
ATOM 3729 C C . SER A 1 483 ? 20.734 -26.359 -27.812 1 92.69 483 SER A C 1
ATOM 3731 O O . SER A 1 483 ? 19.578 -26.344 -27.375 1 92.69 483 SER A O 1
ATOM 3733 N N . PRO A 1 484 ? 21.078 -26.938 -28.938 1 91.31 484 PRO A N 1
ATOM 3734 C CA . PRO A 1 484 ? 20.047 -27.656 -29.703 1 91.31 484 PRO A CA 1
ATOM 3735 C C . PRO A 1 484 ? 19.391 -28.781 -28.891 1 91.31 484 PRO A C 1
ATOM 3737 O O . PRO A 1 484 ? 18.188 -29 -28.984 1 91.31 484 PRO A O 1
ATOM 3740 N N . ARG A 1 485 ? 20.156 -29.453 -28.125 1 89.12 485 ARG A N 1
ATOM 3741 C CA . ARG A 1 485 ? 19.641 -30.531 -27.297 1 89.12 485 ARG A CA 1
ATOM 3742 C C . ARG A 1 485 ? 18.641 -30.016 -26.266 1 89.12 485 ARG A C 1
ATOM 3744 O O . ARG A 1 485 ? 17.594 -30.625 -26.031 1 89.12 485 ARG A O 1
ATOM 3751 N N . GLU A 1 486 ? 19 -28.953 -25.719 1 90.88 486 GLU A N 1
ATOM 3752 C CA . GLU A 1 486 ? 18.125 -28.344 -24.734 1 90.88 486 GLU A CA 1
ATOM 3753 C C . GLU A 1 486 ? 16.844 -27.828 -25.391 1 90.88 486 GLU A C 1
ATOM 3755 O O . GLU A 1 486 ? 15.742 -28.062 -24.891 1 90.88 486 GLU A O 1
ATOM 3760 N N . ALA A 1 487 ? 16.969 -27.172 -26.484 1 92.38 487 ALA A N 1
ATOM 3761 C CA . ALA A 1 487 ? 15.844 -26.562 -27.188 1 92.38 487 ALA A CA 1
ATOM 3762 C C . ALA A 1 487 ? 14.82 -27.609 -27.609 1 92.38 487 ALA A C 1
ATOM 3764 O O . ALA A 1 487 ? 13.617 -27.344 -27.625 1 92.38 487 ALA A O 1
ATOM 3765 N N . GLN A 1 488 ? 15.297 -28.75 -27.906 1 88.75 488 GLN A N 1
ATOM 3766 C CA . GLN A 1 488 ? 14.43 -29.844 -28.344 1 88.75 488 GLN A CA 1
ATOM 3767 C C . GLN A 1 488 ? 13.508 -30.297 -27.219 1 88.75 488 GLN A C 1
ATOM 3769 O O . GLN A 1 488 ? 12.383 -30.734 -27.469 1 88.75 488 GLN A O 1
ATOM 3774 N N . VAL A 1 489 ? 13.961 -30.141 -26.031 1 89.44 489 VAL A N 1
ATOM 3775 C CA . VAL A 1 489 ? 13.227 -30.688 -24.891 1 89.44 489 VAL A CA 1
ATOM 3776 C C . VAL A 1 489 ? 12.359 -29.594 -24.266 1 89.44 489 VAL A C 1
ATOM 3778 O O . VAL A 1 489 ? 11.328 -29.891 -23.656 1 89.44 489 VAL A O 1
ATOM 3781 N N . VAL A 1 490 ? 12.703 -28.359 -24.484 1 93.5 490 VAL A N 1
ATOM 3782 C CA . VAL A 1 490 ? 12.023 -27.25 -23.812 1 93.5 490 VAL A CA 1
ATOM 3783 C C . VAL A 1 490 ? 10.633 -27.078 -24.422 1 93.5 490 VAL A C 1
ATOM 3785 O O . VAL A 1 490 ? 10.477 -27.016 -25.641 1 93.5 490 VAL A O 1
ATOM 3788 N N . ASP A 1 491 ? 9.641 -26.969 -23.562 1 94.38 491 ASP A N 1
ATOM 3789 C CA . ASP A 1 491 ? 8.25 -26.719 -23.938 1 94.38 491 ASP A CA 1
ATOM 3790 C C . ASP A 1 491 ? 8.141 -25.547 -24.906 1 94.38 491 ASP A C 1
ATOM 3792 O O . ASP A 1 491 ? 8.672 -24.469 -24.641 1 94.38 491 ASP A O 1
ATOM 3796 N N . PRO A 1 492 ? 7.453 -25.719 -26.078 1 95.06 492 PRO A N 1
ATOM 3797 C CA . PRO A 1 492 ? 7.273 -24.609 -27.016 1 95.06 492 PRO A CA 1
ATOM 3798 C C . PRO A 1 492 ? 6.629 -23.391 -26.359 1 95.06 492 PRO A C 1
ATOM 3800 O O . PRO A 1 492 ? 6.891 -22.25 -26.766 1 95.06 492 PRO A O 1
ATOM 3803 N N . GLN A 1 493 ? 5.801 -23.562 -25.359 1 96.25 493 GLN A N 1
ATOM 3804 C CA . GLN A 1 493 ? 5.227 -22.438 -24.625 1 96.25 493 GLN A CA 1
ATOM 3805 C C . GLN A 1 493 ? 6.316 -21.562 -24.031 1 96.25 493 GLN A C 1
ATOM 3807 O O . GLN A 1 493 ? 6.242 -20.328 -24.109 1 96.25 493 GLN A O 1
ATOM 3812 N N . MET A 1 494 ? 7.316 -22.188 -23.469 1 96.25 494 MET A N 1
ATOM 3813 C CA . MET A 1 494 ? 8.414 -21.469 -22.844 1 96.25 494 MET A CA 1
ATOM 3814 C C . MET A 1 494 ? 9.258 -20.75 -23.891 1 96.25 494 MET A C 1
ATOM 3816 O O . MET A 1 494 ? 9.664 -19.594 -23.688 1 96.25 494 MET A O 1
ATOM 3820 N N . ARG A 1 495 ? 9.508 -21.438 -24.953 1 97 495 ARG A N 1
ATOM 3821 C CA . ARG A 1 495 ? 10.297 -20.844 -26.031 1 97 495 ARG A CA 1
ATOM 3822 C C . ARG A 1 495 ? 9.594 -19.625 -26.625 1 97 495 ARG A C 1
ATOM 3824 O O . ARG A 1 495 ? 10.203 -18.562 -26.797 1 97 495 ARG A O 1
ATOM 3831 N N . LEU A 1 496 ? 8.336 -19.781 -26.875 1 97.19 496 LEU A N 1
ATOM 3832 C CA . LEU A 1 496 ? 7.598 -18.672 -27.484 1 97.19 496 LEU A CA 1
ATOM 3833 C C . LEU A 1 496 ? 7.355 -17.562 -26.469 1 97.19 496 LEU A C 1
ATOM 3835 O O . LEU A 1 496 ? 7.254 -16.391 -26.844 1 97.19 496 LEU A O 1
ATOM 3839 N N . ALA A 1 497 ? 7.234 -17.906 -25.172 1 97.69 497 ALA A N 1
ATOM 3840 C CA . ALA A 1 497 ? 7.188 -16.875 -24.156 1 97.69 497 ALA A CA 1
ATOM 3841 C C . ALA A 1 497 ? 8.453 -16.016 -24.188 1 97.69 497 ALA A C 1
ATOM 3843 O O . ALA A 1 497 ? 8.383 -14.789 -24.062 1 97.69 497 ALA A O 1
ATOM 3844 N N . LEU A 1 498 ? 9.562 -16.641 -24.266 1 97.81 498 LEU A N 1
ATOM 3845 C CA . LEU A 1 498 ? 10.844 -15.953 -24.344 1 97.81 498 LEU A CA 1
ATOM 3846 C C . LEU A 1 498 ? 10.891 -15.047 -25.578 1 97.81 498 LEU A C 1
ATOM 3848 O O . LEU A 1 498 ? 11.336 -13.898 -25.484 1 97.81 498 LEU A O 1
ATOM 3852 N N . VAL A 1 499 ? 10.422 -15.547 -26.734 1 98 499 VAL A N 1
ATOM 3853 C CA . VAL A 1 499 ? 10.422 -14.805 -27.984 1 98 499 VAL A CA 1
ATOM 3854 C C . VAL A 1 499 ? 9.523 -13.57 -27.844 1 98 499 VAL A C 1
ATOM 3856 O O . VAL A 1 499 ? 9.93 -12.461 -28.172 1 98 499 VAL A O 1
ATOM 3859 N N . THR A 1 500 ? 8.32 -13.75 -27.375 1 98.38 500 THR A N 1
ATOM 3860 C CA . THR A 1 500 ? 7.375 -12.641 -27.297 1 98.38 500 THR A CA 1
ATOM 3861 C C . THR A 1 500 ? 7.785 -11.656 -26.203 1 98.38 500 THR A C 1
ATOM 3863 O O . THR A 1 500 ? 7.559 -10.445 -26.344 1 98.38 500 THR A O 1
ATOM 3866 N N . ALA A 1 501 ? 8.367 -12.125 -25.109 1 98.69 501 ALA A N 1
ATOM 3867 C CA . ALA A 1 501 ? 8.914 -11.211 -24.109 1 98.69 501 ALA A CA 1
ATOM 3868 C C . ALA A 1 501 ? 10.008 -10.328 -24.703 1 98.69 501 ALA A C 1
ATOM 3870 O O . ALA A 1 501 ? 10.023 -9.117 -24.484 1 98.69 501 ALA A O 1
ATOM 3871 N N . TYR A 1 502 ? 10.93 -10.969 -25.453 1 98.44 502 TYR A N 1
ATOM 3872 C CA . TYR A 1 502 ? 12 -10.234 -26.125 1 98.44 502 TYR A CA 1
ATOM 3873 C C . TYR A 1 502 ? 11.43 -9.164 -27.047 1 98.44 502 TYR A C 1
ATOM 3875 O O . TYR A 1 502 ? 11.859 -8.008 -27 1 98.44 502 TYR A O 1
ATOM 3883 N N . GLU A 1 503 ? 10.484 -9.578 -27.844 1 98.31 503 GLU A N 1
ATOM 3884 C CA . GLU A 1 503 ? 9.875 -8.656 -28.797 1 98.31 503 GLU A CA 1
ATOM 3885 C C . GLU A 1 503 ? 9.148 -7.523 -28.078 1 98.31 503 GLU A C 1
ATOM 3887 O O . GLU A 1 503 ? 9.219 -6.367 -28.484 1 98.31 503 GLU A O 1
ATOM 3892 N N . ALA A 1 504 ? 8.406 -7.824 -27.031 1 98.62 504 ALA A N 1
ATOM 3893 C CA . ALA A 1 504 ? 7.703 -6.805 -26.266 1 98.62 504 ALA A CA 1
ATOM 3894 C C . ALA A 1 504 ? 8.68 -5.805 -25.656 1 98.62 504 ALA A C 1
ATOM 3896 O O . ALA A 1 504 ? 8.422 -4.598 -25.641 1 98.62 504 ALA A O 1
ATOM 3897 N N . LEU A 1 505 ? 9.781 -6.285 -25.109 1 98.5 505 LEU A N 1
ATOM 3898 C CA . LEU A 1 505 ? 10.797 -5.426 -24.516 1 98.5 505 LEU A CA 1
ATOM 3899 C C . LEU A 1 505 ? 11.445 -4.543 -25.578 1 98.5 505 LEU A C 1
ATOM 3901 O O . LEU A 1 505 ? 11.711 -3.363 -25.328 1 98.5 505 LEU A O 1
ATOM 3905 N N . GLU A 1 506 ? 11.68 -5.105 -26.766 1 97.62 506 GLU A N 1
ATOM 3906 C CA . GLU A 1 506 ? 12.203 -4.309 -27.859 1 97.62 506 GLU A CA 1
ATOM 3907 C C . GLU A 1 506 ? 11.242 -3.186 -28.25 1 97.62 506 GLU A C 1
ATOM 3909 O O . GLU A 1 506 ? 11.664 -2.053 -28.484 1 97.62 506 GLU A O 1
ATOM 3914 N N . ARG A 1 507 ? 10.047 -3.553 -28.359 1 96.75 507 ARG A N 1
ATOM 3915 C CA . ARG A 1 507 ? 9.031 -2.564 -28.703 1 96.75 507 ARG A CA 1
ATOM 3916 C C . ARG A 1 507 ? 8.938 -1.481 -27.625 1 96.75 507 ARG A C 1
ATOM 3918 O O . ARG A 1 507 ? 8.625 -0.327 -27.922 1 96.75 507 ARG A O 1
ATOM 3925 N N . ALA A 1 508 ? 9.227 -1.826 -26.391 1 97.69 508 ALA A N 1
ATOM 3926 C CA . ALA A 1 508 ? 9.203 -0.881 -25.281 1 97.69 508 ALA A CA 1
ATOM 3927 C C . ALA A 1 508 ? 10.438 0.009 -25.281 1 97.69 508 ALA A C 1
ATOM 3929 O O . ALA A 1 508 ? 10.508 0.993 -24.547 1 97.69 508 ALA A O 1
ATOM 3930 N N . GLY A 1 509 ? 11.438 -0.334 -26.125 1 96.81 509 GLY A N 1
ATOM 3931 C CA . GLY A 1 509 ? 12.695 0.395 -26.109 1 96.81 509 GLY A CA 1
ATOM 3932 C C . GLY A 1 509 ? 13.508 0.128 -24.859 1 96.81 509 GLY A C 1
ATOM 3933 O O . GLY A 1 509 ? 14.281 0.987 -24.422 1 96.81 509 GLY A O 1
ATOM 3934 N N . TYR A 1 510 ? 13.406 -1 -24.359 1 95.25 510 TYR A N 1
ATOM 3935 C CA . TYR A 1 510 ? 14.016 -1.37 -23.078 1 95.25 510 TYR A CA 1
ATOM 3936 C C . TYR A 1 510 ? 15.531 -1.474 -23.219 1 95.25 510 TYR A C 1
ATOM 3938 O O . TYR A 1 510 ? 16.047 -2.074 -24.172 1 95.25 510 TYR A O 1
ATOM 3946 N N . VAL A 1 511 ? 16.266 -0.838 -22.312 1 94.88 511 VAL A N 1
ATOM 3947 C CA . VAL A 1 511 ? 17.688 -1.032 -22.047 1 94.88 511 VAL A CA 1
ATOM 3948 C C . VAL A 1 511 ? 17.922 -1.201 -20.547 1 94.88 511 VAL A C 1
ATOM 3950 O O . VAL A 1 511 ? 17.609 -0.31 -19.766 1 94.88 511 VAL A O 1
ATOM 3953 N N . GLY A 1 512 ? 18.484 -2.34 -20.188 1 93.94 512 GLY A N 1
ATOM 3954 C CA . GLY A 1 512 ? 18.703 -2.658 -18.797 1 93.94 512 GLY A CA 1
ATOM 3955 C C . GLY A 1 512 ? 19.578 -1.641 -18.078 1 93.94 512 GLY A C 1
ATOM 3956 O O . GLY A 1 512 ? 20.594 -1.197 -18.625 1 93.94 512 GLY A O 1
ATOM 3957 N N . ASN A 1 513 ? 19.141 -1.271 -16.859 1 92.19 513 ASN A N 1
ATOM 3958 C CA . ASN A 1 513 ? 19.891 -0.415 -15.953 1 92.19 513 ASN A CA 1
ATOM 3959 C C . ASN A 1 513 ? 20.062 0.991 -16.516 1 92.19 513 ASN A C 1
ATOM 3961 O O . ASN A 1 513 ? 20.938 1.738 -16.062 1 92.19 513 ASN A O 1
ATOM 3965 N N . ARG A 1 514 ? 19.312 1.31 -17.516 1 90.5 514 ARG A N 1
ATOM 3966 C CA . ARG A 1 514 ? 19.438 2.629 -18.125 1 90.5 514 ARG A CA 1
ATOM 3967 C C . ARG A 1 514 ? 18.703 3.688 -17.312 1 90.5 514 ARG A C 1
ATOM 3969 O O . ARG A 1 514 ? 19.172 4.824 -17.203 1 90.5 514 ARG A O 1
ATOM 3976 N N . THR A 1 515 ? 17.594 3.385 -16.828 1 91.06 515 THR A N 1
ATOM 3977 C CA . THR A 1 515 ? 16.766 4.293 -16.047 1 91.06 515 THR A CA 1
ATOM 3978 C C . THR A 1 515 ? 16.438 3.684 -14.688 1 91.06 515 THR A C 1
ATOM 3980 O O . THR A 1 515 ? 16.719 2.514 -14.438 1 91.06 515 THR A O 1
ATOM 3983 N N . ALA A 1 516 ? 15.805 4.461 -13.812 1 89.38 516 ALA A N 1
ATOM 3984 C CA . ALA A 1 516 ? 15.422 3.984 -12.484 1 89.38 516 ALA A CA 1
ATOM 3985 C C . ALA A 1 516 ? 14.43 2.83 -12.586 1 89.38 516 ALA A C 1
ATOM 3987 O O . ALA A 1 516 ? 14.445 1.916 -11.75 1 89.38 516 ALA A O 1
ATOM 3988 N N . ALA A 1 517 ? 13.641 2.836 -13.617 1 93.75 517 ALA A N 1
ATOM 3989 C CA . ALA A 1 517 ? 12.578 1.839 -13.727 1 93.75 517 ALA A CA 1
ATOM 3990 C C . ALA A 1 517 ? 13.062 0.607 -14.492 1 93.75 517 ALA A C 1
ATOM 3992 O O . ALA A 1 517 ? 12.312 -0.355 -14.664 1 93.75 517 ALA A O 1
ATOM 3993 N N . THR A 1 518 ? 14.312 0.612 -14.93 1 95.44 518 THR A N 1
ATOM 3994 C CA . THR A 1 518 ? 14.812 -0.533 -15.68 1 95.44 518 THR A CA 1
ATOM 3995 C C . THR A 1 518 ? 16 -1.174 -14.961 1 95.44 518 THR A C 1
ATOM 3997 O O . THR A 1 518 ? 16.859 -1.784 -15.594 1 95.44 518 THR A O 1
ATOM 4000 N N . GLN A 1 519 ? 16.047 -0.975 -13.641 1 94.5 519 GLN A N 1
ATOM 4001 C CA . GLN A 1 519 ? 17.062 -1.671 -12.852 1 94.5 519 GLN A CA 1
ATOM 4002 C C . GLN A 1 519 ? 16.766 -3.166 -12.781 1 94.5 519 GLN A C 1
ATOM 4004 O O . GLN A 1 519 ? 15.664 -3.57 -12.406 1 94.5 519 GLN A O 1
ATOM 4009 N N . LEU A 1 520 ? 17.719 -3.986 -13.031 1 96.56 520 LEU A N 1
ATOM 4010 C CA . LEU A 1 520 ? 17.562 -5.422 -13.219 1 96.56 520 LEU A CA 1
ATOM 4011 C C . LEU A 1 520 ? 17 -6.082 -11.969 1 96.56 520 LEU A C 1
ATOM 4013 O O . LEU A 1 520 ? 16.141 -6.953 -12.047 1 96.56 520 LEU A O 1
ATOM 4017 N N . PRO A 1 521 ? 17.406 -5.656 -10.742 1 95.06 521 PRO A N 1
ATOM 4018 C CA . PRO A 1 521 ? 16.844 -6.293 -9.547 1 95.06 521 PRO A CA 1
ATOM 4019 C C . PRO A 1 521 ? 15.375 -5.926 -9.32 1 95.06 521 PRO A C 1
ATOM 4021 O O . PRO A 1 521 ? 14.711 -6.527 -8.477 1 95.06 521 PRO A O 1
ATOM 4024 N N . ARG A 1 522 ? 14.844 -4.984 -10.109 1 96.06 522 ARG A N 1
ATOM 4025 C CA . ARG A 1 522 ? 13.5 -4.461 -9.875 1 96.06 522 ARG A CA 1
ATOM 4026 C C . ARG A 1 522 ? 12.562 -4.828 -11.016 1 96.06 522 ARG A C 1
ATOM 4028 O O . ARG A 1 522 ? 11.492 -4.234 -11.164 1 96.06 522 ARG A O 1
ATOM 4035 N N . ILE A 1 523 ? 12.945 -5.73 -11.859 1 98.38 523 ILE A N 1
ATOM 4036 C CA . ILE A 1 523 ? 12.094 -6.215 -12.945 1 98.38 523 ILE A CA 1
ATOM 4037 C C . ILE A 1 523 ? 11.656 -7.648 -12.656 1 98.38 523 ILE A C 1
ATOM 4039 O O . ILE A 1 523 ? 12.484 -8.5 -12.328 1 98.38 523 ILE A O 1
ATOM 4043 N N . GLY A 1 524 ? 10.328 -7.906 -12.664 1 98.44 524 GLY A N 1
ATOM 4044 C CA . GLY A 1 524 ? 9.789 -9.234 -12.414 1 98.44 524 GLY A CA 1
ATOM 4045 C C . GLY A 1 524 ? 9.008 -9.789 -13.586 1 98.44 524 GLY A C 1
ATOM 4046 O O . GLY A 1 524 ? 8.68 -9.062 -14.523 1 98.44 524 GLY A O 1
ATOM 4047 N N . THR A 1 525 ? 8.828 -11.102 -13.586 1 98.75 525 THR A N 1
ATOM 4048 C CA . THR A 1 525 ? 8.102 -11.797 -14.641 1 98.75 525 THR A CA 1
ATOM 4049 C C . THR A 1 525 ? 6.93 -12.586 -14.055 1 98.75 525 THR A C 1
ATOM 4051 O O . THR A 1 525 ? 7.082 -13.281 -13.055 1 98.75 525 THR A O 1
ATOM 4054 N N . PHE A 1 526 ? 5.742 -12.461 -14.672 1 98.75 526 PHE A N 1
ATOM 4055 C CA . PHE A 1 526 ? 4.496 -13.086 -14.234 1 98.75 526 PHE A CA 1
ATOM 4056 C C . PHE A 1 526 ? 3.744 -13.672 -15.422 1 98.75 526 PHE A C 1
ATOM 4058 O O . PHE A 1 526 ? 3.17 -12.945 -16.234 1 98.75 526 PHE A O 1
ATOM 4065 N N . TYR A 1 527 ? 3.682 -14.977 -15.539 1 98.75 527 TYR A N 1
ATOM 4066 C CA . TYR A 1 527 ? 3.035 -15.586 -16.703 1 98.75 527 TYR A CA 1
ATOM 4067 C C . TYR A 1 527 ? 1.971 -16.594 -16.266 1 98.75 527 TYR A C 1
ATOM 4069 O O . TYR A 1 527 ? 2.17 -17.328 -15.305 1 98.75 527 TYR A O 1
ATOM 4077 N N . GLY A 1 528 ? 0.826 -16.531 -16.906 1 98.5 528 GLY A N 1
ATOM 4078 C CA . GLY A 1 528 ? -0.241 -17.5 -16.703 1 98.5 528 GLY A CA 1
ATOM 4079 C C . GLY A 1 528 ? -0.104 -18.734 -17.578 1 98.5 528 GLY A C 1
ATOM 4080 O O . GLY A 1 528 ? 0.124 -18.609 -18.797 1 98.5 528 GLY A O 1
ATOM 4081 N N . GLN A 1 529 ? -0.187 -19.891 -17.016 1 97.25 529 GLN A N 1
ATOM 4082 C CA . GLN A 1 529 ? -0.158 -21.172 -17.734 1 97.25 529 GLN A CA 1
ATOM 4083 C C . GLN A 1 529 ? -1.033 -22.203 -17.031 1 97.25 529 GLN A C 1
ATOM 4085 O O . GLN A 1 529 ? -0.916 -22.406 -15.812 1 97.25 529 GLN A O 1
ATOM 4090 N N . ALA A 1 530 ? -1.885 -22.875 -17.828 1 93.62 530 ALA A N 1
ATOM 4091 C CA . ALA A 1 530 ? -2.801 -23.844 -17.219 1 93.62 530 ALA A CA 1
ATOM 4092 C C . ALA A 1 530 ? -2.459 -25.266 -17.641 1 93.62 530 ALA A C 1
ATOM 4094 O O . ALA A 1 530 ? -2.766 -26.219 -16.938 1 93.62 530 ALA A O 1
ATOM 4095 N N . ALA A 1 531 ? -1.787 -25.438 -18.797 1 89 531 ALA A N 1
ATOM 4096 C CA . ALA A 1 531 ? -1.601 -26.781 -19.328 1 89 531 ALA A CA 1
ATOM 4097 C C . ALA A 1 531 ? -0.122 -27.078 -19.562 1 89 531 ALA A C 1
ATOM 4099 O O . ALA A 1 531 ? 0.674 -26.172 -19.797 1 89 531 ALA A O 1
ATOM 4100 N N . ASP A 1 532 ? 0.143 -28.375 -19.422 1 89.38 532 ASP A N 1
ATOM 4101 C CA . ASP A 1 532 ? 1.486 -28.891 -19.672 1 89.38 532 ASP A CA 1
ATOM 4102 C C . ASP A 1 532 ? 1.475 -29.953 -20.766 1 89.38 532 ASP A C 1
ATOM 4104 O O . ASP A 1 532 ? 2.053 -31.016 -20.609 1 89.38 532 ASP A O 1
ATOM 4108 N N . ASP A 1 533 ? 0.877 -29.641 -21.797 1 88.62 533 ASP A N 1
ATOM 4109 C CA . ASP A 1 533 ? 0.614 -30.609 -22.844 1 88.62 533 ASP A CA 1
ATOM 4110 C C . ASP A 1 533 ? 1.912 -31.234 -23.359 1 88.62 533 ASP A C 1
ATOM 4112 O O . ASP A 1 533 ? 2.01 -32.469 -23.484 1 88.62 533 ASP A O 1
ATOM 4116 N N . TYR A 1 534 ? 2.818 -30.438 -23.594 1 87.19 534 TYR A N 1
ATOM 4117 C CA . TYR A 1 534 ? 4.066 -30.906 -24.188 1 87.19 534 TYR A CA 1
ATOM 4118 C C . TYR A 1 534 ? 4.781 -31.875 -23.266 1 87.19 534 TYR A C 1
ATOM 4120 O O . TYR A 1 534 ? 5.305 -32.906 -23.719 1 87.19 534 TYR A O 1
ATOM 4128 N N . ARG A 1 535 ? 4.832 -31.609 -22.062 1 83.88 535 ARG A N 1
ATOM 4129 C CA . ARG A 1 535 ? 5.48 -32.469 -21.078 1 83.88 535 ARG A CA 1
ATOM 4130 C C . ARG A 1 535 ? 4.773 -33.812 -20.984 1 83.88 535 ARG A C 1
ATOM 4132 O O . ARG A 1 535 ? 5.426 -34.875 -20.891 1 83.88 535 ARG A O 1
ATOM 4139 N N . GLU A 1 536 ? 3.518 -33.844 -21.047 1 79.12 536 GLU A N 1
ATOM 4140 C CA . GLU A 1 536 ? 2.707 -35.031 -20.859 1 79.12 536 GLU A CA 1
ATOM 4141 C C . GLU A 1 536 ? 2.889 -36 -22.016 1 79.12 536 GLU A C 1
ATOM 4143 O O . GLU A 1 536 ? 2.875 -37.219 -21.828 1 79.12 536 GLU A O 1
ATOM 4148 N N . VAL A 1 537 ? 3.104 -35.5 -23.141 1 78.5 537 VAL A N 1
ATOM 4149 C CA . VAL A 1 537 ? 3.076 -36.406 -24.297 1 78.5 537 VAL A CA 1
ATOM 4150 C C . VAL A 1 537 ? 4.492 -36.594 -24.828 1 78.5 537 VAL A C 1
ATOM 4152 O O . VAL A 1 537 ? 4.809 -37.656 -25.391 1 78.5 537 VAL A O 1
ATOM 4155 N N . ASN A 1 538 ? 5.348 -35.75 -24.641 1 68.62 538 ASN A N 1
ATOM 4156 C CA . ASN A 1 538 ? 6.605 -35.781 -25.391 1 68.62 538 ASN A CA 1
ATOM 4157 C C . ASN A 1 538 ? 7.793 -36.031 -24.453 1 68.62 538 ASN A C 1
ATOM 4159 O O . ASN A 1 538 ? 8.719 -36.781 -24.812 1 68.62 538 ASN A O 1
ATOM 4163 N N . GLN A 1 539 ? 7.711 -35.688 -23.359 1 67.31 539 GLN A N 1
ATOM 4164 C CA . GLN A 1 539 ? 8.93 -35.656 -22.547 1 67.31 539 GLN A CA 1
ATOM 4165 C C . GLN A 1 539 ? 9.094 -36.969 -21.766 1 67.31 539 GLN A C 1
ATOM 4167 O O . GLN A 1 539 ? 10.203 -37.281 -21.328 1 67.31 539 GLN A O 1
ATOM 4172 N N . GLY A 1 540 ? 8.102 -37.719 -21.641 1 68.69 540 GLY A N 1
ATOM 4173 C CA . GLY A 1 540 ? 8.172 -38.938 -20.859 1 68.69 540 GLY A CA 1
ATOM 4174 C C . GLY A 1 540 ? 8.789 -40.125 -21.609 1 68.69 540 GLY A C 1
ATOM 4175 O O . GLY A 1 540 ? 9.086 -41.156 -21.016 1 68.69 540 GLY A O 1
ATOM 4176 N N . GLN A 1 541 ? 9.188 -39.938 -22.797 1 72.88 541 GLN A N 1
ATOM 4177 C CA . GLN A 1 541 ? 9.688 -41.031 -23.609 1 72.88 541 GLN A CA 1
ATOM 4178 C C . GLN A 1 541 ? 11.195 -41.188 -23.469 1 72.88 541 GLN A C 1
ATOM 4180 O O . GLN A 1 541 ? 11.719 -42.281 -23.328 1 72.88 541 GLN A O 1
ATOM 4185 N N . GLU A 1 542 ? 11.898 -40.062 -23.5 1 83.44 542 GLU A N 1
ATOM 4186 C CA . GLU A 1 542 ? 13.344 -40 -23.328 1 83.44 542 GLU A CA 1
ATOM 4187 C C . GLU A 1 542 ? 13.734 -38.969 -22.297 1 83.44 542 GLU A C 1
ATOM 4189 O O . GLU A 1 542 ? 14.234 -37.875 -22.656 1 83.44 542 GLU A O 1
ATOM 4194 N N . VAL A 1 543 ? 13.57 -39.5 -21.062 1 88.31 543 VAL A N 1
ATOM 4195 C CA . VAL A 1 543 ? 13.805 -38.562 -19.953 1 88.31 543 VAL A CA 1
ATOM 4196 C C . VAL A 1 543 ? 15.297 -38.281 -19.812 1 88.31 543 VAL A C 1
ATOM 4198 O O . VAL A 1 543 ? 16.094 -39.219 -19.641 1 88.31 543 VAL A O 1
ATOM 4201 N N . SER A 1 544 ? 15.703 -37.031 -20.016 1 87.5 544 SER A N 1
ATOM 4202 C CA . SER A 1 544 ? 17.109 -36.625 -19.938 1 87.5 544 SER A CA 1
ATOM 4203 C C . SER A 1 544 ? 17.312 -35.531 -18.922 1 87.5 544 SER A C 1
ATOM 4205 O O . SER A 1 544 ? 16.422 -35.25 -18.109 1 87.5 544 SER A O 1
ATOM 4207 N N . THR A 1 545 ? 18.531 -34.906 -19.016 1 86.25 545 THR A N 1
ATOM 4208 C CA . THR A 1 545 ? 18.938 -33.875 -18.062 1 86.25 545 THR A CA 1
ATOM 4209 C C . THR A 1 545 ? 18.047 -32.656 -18.172 1 86.25 545 THR A C 1
ATOM 4211 O O . THR A 1 545 ? 17.891 -31.906 -17.203 1 86.25 545 THR A O 1
ATOM 4214 N N . TYR A 1 546 ? 17.359 -32.5 -19.234 1 89.19 546 TYR A N 1
ATOM 4215 C CA . TYR A 1 546 ? 16.594 -31.281 -19.453 1 89.19 546 TYR A CA 1
ATOM 4216 C C . TYR A 1 546 ? 15.109 -31.5 -19.203 1 89.19 546 TYR A C 1
ATOM 4218 O O . TYR A 1 546 ? 14.289 -30.625 -19.453 1 89.19 546 TYR A O 1
ATOM 4226 N N . TYR A 1 547 ? 14.789 -32.656 -18.641 1 89 547 TYR A N 1
ATOM 4227 C CA . TYR A 1 547 ? 13.391 -32.969 -18.359 1 89 547 TYR A CA 1
ATOM 4228 C C . TYR A 1 547 ? 12.766 -31.938 -17.438 1 89 547 TYR A C 1
ATOM 4230 O O . TYR A 1 547 ? 11.688 -31.406 -17.734 1 89 547 TYR A O 1
ATOM 4238 N N . ILE A 1 548 ? 13.484 -31.531 -16.406 1 89.5 548 ILE A N 1
ATOM 4239 C CA . ILE A 1 548 ? 12.922 -30.641 -15.398 1 89.5 548 ILE A CA 1
ATOM 4240 C C . ILE A 1 548 ? 12.93 -29.203 -15.922 1 89.5 548 ILE A C 1
ATOM 4242 O O . ILE A 1 548 ? 11.875 -28.594 -16.078 1 89.5 548 ILE A O 1
ATOM 4246 N N . PRO A 1 549 ? 14.031 -28.641 -16.297 1 90.56 549 PRO A N 1
ATOM 4247 C CA . PRO A 1 549 ? 14.008 -27.25 -16.766 1 90.56 549 PRO A CA 1
ATOM 4248 C C . PRO A 1 549 ? 13.227 -27.078 -18.062 1 90.56 549 PRO A C 1
ATOM 4250 O O . PRO A 1 549 ? 12.773 -25.969 -18.375 1 90.56 549 PRO A O 1
ATOM 4253 N N . GLY A 1 550 ? 13.078 -28.141 -18.766 1 91 550 GLY A N 1
ATOM 4254 C CA . GLY A 1 550 ? 12.391 -28.047 -20.047 1 91 550 GLY A CA 1
ATOM 4255 C C . GLY A 1 550 ? 10.891 -28.25 -19.938 1 91 550 GLY A C 1
ATOM 4256 O O . GLY A 1 550 ? 10.141 -27.891 -20.844 1 91 550 GLY A O 1
ATOM 4257 N N . GLY A 1 551 ? 10.492 -28.812 -18.828 1 89.56 551 GLY A N 1
ATOM 4258 C CA . GLY A 1 551 ? 9.094 -29.203 -18.75 1 89.56 551 GLY A CA 1
ATOM 4259 C C . GLY A 1 551 ? 8.359 -28.531 -17.594 1 89.56 551 GLY A C 1
ATOM 4260 O O . GLY A 1 551 ? 7.137 -28.391 -17.625 1 89.56 551 GLY A O 1
ATOM 4261 N N . CYS A 1 552 ? 9.016 -28.141 -16.531 1 92.56 552 CYS A N 1
ATOM 4262 C CA . CYS A 1 552 ? 8.383 -27.516 -15.375 1 92.56 552 CYS A CA 1
ATOM 4263 C C . CYS A 1 552 ? 8 -26.078 -15.68 1 92.56 552 CYS A C 1
ATOM 4265 O O . CYS A 1 552 ? 8.836 -25.297 -16.141 1 92.56 552 CYS A O 1
ATOM 4267 N N . ARG A 1 553 ? 6.781 -25.672 -15.359 1 95.5 553 ARG A N 1
ATOM 4268 C CA . ARG A 1 553 ? 6.195 -24.391 -15.742 1 95.5 553 ARG A CA 1
ATOM 4269 C C . ARG A 1 553 ? 7.043 -23.219 -15.242 1 95.5 553 ARG A C 1
ATOM 4271 O O . ARG A 1 553 ? 7.16 -22.203 -15.914 1 95.5 553 ARG A O 1
ATOM 4278 N N . ALA A 1 554 ? 7.578 -23.391 -14.031 1 96.5 554 ALA A N 1
ATOM 4279 C CA . ALA A 1 554 ? 8.305 -22.297 -13.375 1 96.5 554 ALA A CA 1
ATOM 4280 C C . ALA A 1 554 ? 9.484 -21.828 -14.219 1 96.5 554 ALA A C 1
ATOM 4282 O O . ALA A 1 554 ? 9.891 -20.672 -14.141 1 96.5 554 ALA A O 1
ATOM 4283 N N . PHE A 1 555 ? 9.984 -22.672 -15.055 1 96.19 555 PHE A N 1
ATOM 4284 C CA . PHE A 1 555 ? 11.18 -22.359 -15.836 1 96.19 555 PHE A CA 1
ATOM 4285 C C . PHE A 1 555 ? 10.82 -21.469 -17.031 1 96.19 555 PHE A C 1
ATOM 4287 O O . PHE A 1 555 ? 11.703 -20.859 -17.641 1 96.19 555 PHE A O 1
ATOM 4294 N N . GLY A 1 556 ? 9.508 -21.422 -17.391 1 96.38 556 GLY A N 1
ATOM 4295 C CA . GLY A 1 556 ? 9.109 -20.484 -18.422 1 96.38 556 GLY A CA 1
ATOM 4296 C C . GLY A 1 556 ? 9.477 -19.047 -18.078 1 96.38 556 GLY A C 1
ATOM 4297 O O . GLY A 1 556 ? 10.391 -18.469 -18.688 1 96.38 556 GLY A O 1
ATOM 4298 N N . PRO A 1 557 ? 8.797 -18.469 -17.078 1 97.62 557 PRO A N 1
ATOM 4299 C CA . PRO A 1 557 ? 9.18 -17.125 -16.641 1 97.62 557 PRO A CA 1
ATOM 4300 C C . PRO A 1 557 ? 10.609 -17.062 -16.109 1 97.62 557 PRO A C 1
ATOM 4302 O O . PRO A 1 557 ? 11.297 -16.062 -16.297 1 97.62 557 PRO A O 1
ATOM 4305 N N . GLY A 1 558 ? 11.078 -18.125 -15.5 1 97.06 558 GLY A N 1
ATOM 4306 C CA . GLY A 1 558 ? 12.445 -18.156 -15 1 97.06 558 GLY A CA 1
ATOM 4307 C C . GLY A 1 558 ? 13.484 -17.953 -16.078 1 97.06 558 GLY A C 1
ATOM 4308 O O . GLY A 1 558 ? 14.5 -17.281 -15.852 1 97.06 558 GLY A O 1
ATOM 4309 N N . ARG A 1 559 ? 13.242 -18.5 -17.297 1 96.81 559 ARG A N 1
ATOM 4310 C CA . ARG A 1 559 ? 14.156 -18.375 -18.422 1 96.81 559 ARG A CA 1
ATOM 4311 C C . ARG A 1 559 ? 14.211 -16.922 -18.906 1 96.81 559 ARG A C 1
ATOM 4313 O O . ARG A 1 559 ? 15.258 -16.453 -19.359 1 96.81 559 ARG A O 1
ATOM 4320 N N . ILE A 1 560 ? 13.094 -16.266 -18.828 1 98.19 560 ILE A N 1
ATOM 4321 C CA . ILE A 1 560 ? 13.078 -14.844 -19.188 1 98.19 560 ILE A CA 1
ATOM 4322 C C . ILE A 1 560 ? 13.945 -14.055 -18.219 1 98.19 560 ILE A C 1
ATOM 4324 O O . ILE A 1 560 ? 14.805 -13.281 -18.625 1 98.19 560 ILE A O 1
ATOM 4328 N N . ASN A 1 561 ? 13.75 -14.297 -16.922 1 98.12 561 ASN A N 1
ATOM 4329 C CA . ASN A 1 561 ? 14.586 -13.656 -15.906 1 98.12 561 ASN A CA 1
ATOM 4330 C C . ASN A 1 561 ? 16.062 -13.945 -16.141 1 98.12 561 ASN A C 1
ATOM 4332 O O . ASN A 1 561 ? 16.891 -13.031 -16.094 1 98.12 561 ASN A O 1
ATOM 4336 N N . TYR A 1 562 ? 16.328 -15.18 -16.375 1 97.19 562 TYR A N 1
ATOM 4337 C CA . TYR A 1 562 ? 17.703 -15.609 -16.5 1 97.19 562 TYR A CA 1
ATOM 4338 C C . TYR A 1 562 ? 18.359 -14.977 -17.719 1 97.19 562 TYR A C 1
ATOM 4340 O O . TYR A 1 562 ? 19.5 -14.492 -17.641 1 97.19 562 TYR A O 1
ATOM 4348 N N . PHE A 1 563 ? 17.688 -15.023 -18.812 1 97.31 563 PHE A N 1
ATOM 4349 C CA . PHE A 1 563 ? 18.234 -14.5 -20.062 1 97.31 563 PHE A CA 1
ATOM 4350 C C . PHE A 1 563 ? 18.516 -13.008 -19.938 1 97.31 563 PHE A C 1
ATOM 4352 O O . PHE A 1 563 ? 19.578 -12.539 -20.344 1 97.31 563 PHE A O 1
ATOM 4359 N N . PHE A 1 564 ? 17.562 -12.234 -19.344 1 98 564 PHE A N 1
ATOM 4360 C CA . PHE A 1 564 ? 17.688 -10.781 -19.281 1 98 564 PHE A CA 1
ATOM 4361 C C . PHE A 1 564 ? 18.359 -10.352 -17.969 1 98 564 PHE A C 1
ATOM 4363 O O . PHE A 1 564 ? 18.625 -9.164 -17.781 1 98 564 PHE A O 1
ATOM 4370 N N . LYS A 1 565 ? 18.531 -11.281 -17.047 1 97.75 565 LYS A N 1
ATOM 4371 C CA . LYS A 1 565 ? 19.156 -11.062 -15.75 1 97.75 565 LYS A CA 1
ATOM 4372 C C . LYS A 1 565 ? 18.266 -10.227 -14.844 1 97.75 565 LYS A C 1
ATOM 4374 O O . LYS A 1 565 ? 18.75 -9.383 -14.086 1 97.75 565 LYS A O 1
ATOM 4379 N N . PHE A 1 566 ? 16.969 -10.406 -15.055 1 98.31 566 PHE A N 1
ATOM 4380 C CA . PHE A 1 566 ? 16.016 -9.82 -14.125 1 98.31 566 PHE A CA 1
ATOM 4381 C C . PHE A 1 566 ? 16.078 -10.531 -12.773 1 98.31 566 PHE A C 1
ATOM 4383 O O . PHE A 1 566 ? 15.938 -11.75 -12.711 1 98.31 566 PHE A O 1
ATOM 4390 N N . ALA A 1 567 ? 16.219 -9.781 -11.711 1 97.62 567 ALA A N 1
ATOM 4391 C CA . ALA A 1 567 ? 16.359 -10.43 -10.414 1 97.62 567 ALA A CA 1
ATOM 4392 C C . ALA A 1 567 ? 15.109 -10.227 -9.562 1 97.62 567 ALA A C 1
ATOM 4394 O O . ALA A 1 567 ? 15.086 -10.586 -8.383 1 97.62 567 ALA A O 1
ATOM 4395 N N . GLY A 1 568 ? 14.055 -9.625 -10.102 1 97.5 568 GLY A N 1
ATOM 4396 C CA . GLY A 1 568 ? 12.773 -9.586 -9.422 1 97.5 568 GLY A CA 1
ATOM 4397 C C . GLY A 1 568 ? 12.078 -10.93 -9.367 1 97.5 568 GLY A C 1
ATOM 4398 O O . GLY A 1 568 ? 12.648 -11.945 -9.789 1 97.5 568 GLY A O 1
ATOM 4399 N N . PRO A 1 569 ? 10.82 -10.93 -8.859 1 97.69 569 PRO A N 1
ATOM 4400 C CA . PRO A 1 569 ? 10.094 -12.195 -8.734 1 97.69 569 PRO A CA 1
ATOM 4401 C C . PRO A 1 569 ? 9.781 -12.828 -10.094 1 97.69 569 PRO A C 1
ATOM 4403 O O . PRO A 1 569 ? 9.594 -12.117 -11.086 1 97.69 569 PRO A O 1
ATOM 4406 N N . SER A 1 570 ? 9.773 -14.125 -10.117 1 98.12 570 SER A N 1
ATOM 4407 C CA . SER A 1 570 ? 9.383 -14.938 -11.266 1 98.12 570 SER A CA 1
ATOM 4408 C C . SER A 1 570 ? 8.305 -15.945 -10.898 1 98.12 570 SER A C 1
ATOM 4410 O O . SER A 1 570 ? 8.547 -16.859 -10.109 1 98.12 570 SER A O 1
ATOM 4412 N N . TYR A 1 571 ? 7.07 -15.773 -11.492 1 98.19 571 TYR A N 1
ATOM 4413 C CA . TYR A 1 571 ? 5.941 -16.609 -11.094 1 98.19 571 TYR A CA 1
ATOM 4414 C C . TYR A 1 571 ? 5.266 -17.219 -12.312 1 98.19 571 TYR A C 1
ATOM 4416 O O . TYR A 1 571 ? 5.059 -16.547 -13.32 1 98.19 571 TYR A O 1
ATOM 4424 N N . SER A 1 572 ? 5.012 -18.5 -12.227 1 98.31 572 SER A N 1
ATOM 4425 C CA . SER A 1 572 ? 3.979 -19.109 -13.055 1 98.31 572 SER A CA 1
ATOM 4426 C C . SER A 1 572 ? 2.66 -19.219 -12.305 1 98.31 572 SER A C 1
ATOM 4428 O O . SER A 1 572 ? 2.615 -19.781 -11.203 1 98.31 572 SER A O 1
ATOM 4430 N N . ILE A 1 573 ? 1.596 -18.703 -12.906 1 97.94 573 ILE A N 1
ATOM 4431 C CA . ILE A 1 573 ? 0.312 -18.578 -12.227 1 97.94 573 ILE A CA 1
ATOM 4432 C C . ILE A 1 573 ? -0.747 -19.391 -12.961 1 97.94 573 ILE A C 1
ATOM 4434 O O . ILE A 1 573 ? -0.841 -19.344 -14.188 1 97.94 573 ILE A O 1
ATOM 4438 N N . ASP A 1 574 ? -1.547 -20.156 -12.156 1 97.88 574 ASP A N 1
ATOM 4439 C CA . ASP A 1 574 ? -2.592 -20.984 -12.75 1 97.88 574 ASP A CA 1
ATOM 4440 C C . ASP A 1 574 ? -3.936 -20.734 -12.07 1 97.88 574 ASP A C 1
ATOM 4442 O O . ASP A 1 574 ? -4.094 -21.031 -10.883 1 97.88 574 ASP A O 1
ATOM 4446 N N . THR A 1 575 ? -4.863 -20.203 -12.82 1 96.44 575 THR A N 1
ATOM 4447 C CA . THR A 1 575 ? -6.266 -20.094 -12.43 1 96.44 575 THR A CA 1
ATOM 4448 C C . THR A 1 575 ? -7.172 -20.719 -13.477 1 96.44 575 THR A C 1
ATOM 4450 O O . THR A 1 575 ? -8.289 -20.25 -13.711 1 96.44 575 THR A O 1
ATOM 4453 N N . ALA A 1 576 ? -6.637 -21.641 -14.203 1 94.69 576 ALA A N 1
ATOM 4454 C CA . ALA A 1 576 ? -7.293 -22.344 -15.305 1 94.69 576 ALA A CA 1
ATOM 4455 C C . ALA A 1 576 ? -7.449 -21.438 -16.516 1 94.69 576 ALA A C 1
ATOM 4457 O O . ALA A 1 576 ? -6.473 -20.859 -17 1 94.69 576 ALA A O 1
ATOM 4458 N N . CYS A 1 577 ? -8.648 -21.25 -17.047 1 91 577 CYS A N 1
ATOM 4459 C CA . CYS A 1 577 ? -8.844 -20.531 -18.297 1 91 577 CYS A CA 1
ATOM 4460 C C . CYS A 1 577 ? -8.531 -19.047 -18.141 1 91 577 CYS A C 1
ATOM 4462 O O . CYS A 1 577 ? -8.273 -18.359 -19.109 1 91 577 CYS A O 1
ATOM 4464 N N . SER A 1 578 ? -8.539 -18.531 -16.969 1 94 578 SER A N 1
ATOM 4465 C CA . SER A 1 578 ? -8.336 -17.109 -16.719 1 94 578 SER A CA 1
ATOM 4466 C C . SER A 1 578 ? -6.891 -16.812 -16.328 1 94 578 SER A C 1
ATOM 4468 O O . SER A 1 578 ? -6.578 -15.719 -15.859 1 94 578 SER A O 1
ATOM 4470 N N . SER A 1 579 ? -5.961 -17.734 -16.484 1 97.06 579 SER A N 1
ATOM 4471 C CA . SER A 1 579 ? -4.602 -17.641 -15.969 1 97.06 579 SER A CA 1
ATOM 4472 C C . SER A 1 579 ? -3.871 -16.422 -16.531 1 97.06 579 SER A C 1
ATOM 4474 O O . SER A 1 579 ? -3.131 -15.758 -15.805 1 97.06 579 SER A O 1
ATOM 4476 N N . GLY A 1 580 ? -4.031 -16.156 -17.828 1 97 580 GLY A N 1
ATOM 4477 C CA . GLY A 1 580 ? -3.348 -15.023 -18.438 1 97 580 GLY A CA 1
ATOM 4478 C C . GLY A 1 580 ? -3.682 -13.703 -17.766 1 97 580 GLY A C 1
ATOM 4479 O O . GLY A 1 580 ? -2.783 -12.977 -17.328 1 97 580 GLY A O 1
ATOM 4480 N N . LEU A 1 581 ? -4.957 -13.406 -17.594 1 96.5 581 LEU A N 1
ATOM 4481 C CA . LEU A 1 581 ? -5.391 -12.164 -16.984 1 96.5 581 LEU A CA 1
ATOM 4482 C C . LEU A 1 581 ? -5.07 -12.156 -15.492 1 96.5 581 LEU A C 1
ATOM 4484 O O . LEU A 1 581 ? -4.773 -11.102 -14.922 1 96.5 581 LEU A O 1
ATOM 4488 N N . ALA A 1 582 ? -5.18 -13.289 -14.875 1 97.19 582 ALA A N 1
ATOM 4489 C CA . ALA A 1 582 ? -4.805 -13.383 -13.461 1 97.19 582 ALA A CA 1
ATOM 4490 C C . ALA A 1 582 ? -3.334 -13.031 -13.258 1 97.19 582 ALA A C 1
ATOM 4492 O O . ALA A 1 582 ? -2.977 -12.359 -12.289 1 97.19 582 ALA A O 1
ATOM 4493 N N . ALA A 1 583 ? -2.484 -13.516 -14.156 1 98.38 583 ALA A N 1
ATOM 4494 C CA . ALA A 1 583 ? -1.06 -13.203 -14.078 1 98.38 583 ALA A CA 1
ATOM 4495 C C . ALA A 1 583 ? -0.816 -11.711 -14.242 1 98.38 583 ALA A C 1
ATOM 4497 O O . ALA A 1 583 ? 0.027 -11.133 -13.555 1 98.38 583 ALA A O 1
ATOM 4498 N N . ILE A 1 584 ? -1.505 -11.109 -15.164 1 98.38 584 ILE A N 1
ATOM 4499 C CA . ILE A 1 584 ? -1.402 -9.664 -15.359 1 98.38 584 ILE A CA 1
ATOM 4500 C C . ILE A 1 584 ? -1.829 -8.945 -14.078 1 98.38 584 ILE A C 1
ATOM 4502 O O . ILE A 1 584 ? -1.195 -7.973 -13.672 1 98.38 584 ILE A O 1
ATOM 4506 N N . GLU A 1 585 ? -2.916 -9.398 -13.469 1 98 585 GLU A N 1
ATOM 4507 C CA . GLU A 1 585 ? -3.377 -8.789 -12.227 1 98 585 GLU A CA 1
ATOM 4508 C C . GLU A 1 585 ? -2.314 -8.898 -11.133 1 98 585 GLU A C 1
ATOM 4510 O O . GLU A 1 585 ? -2.09 -7.945 -10.383 1 98 585 GLU A O 1
ATOM 4515 N N . VAL A 1 586 ? -1.641 -10.023 -11.023 1 97.94 586 VAL A N 1
ATOM 4516 C CA . VAL A 1 586 ? -0.575 -10.195 -10.047 1 97.94 586 VAL A CA 1
ATOM 4517 C C . VAL A 1 586 ? 0.573 -9.234 -10.352 1 97.94 586 VAL A C 1
ATOM 4519 O O . VAL A 1 586 ? 1.175 -8.664 -9.438 1 97.94 586 VAL A O 1
ATOM 4522 N N . ALA A 1 587 ? 0.904 -9.062 -11.609 1 98.62 587 ALA A N 1
ATOM 4523 C CA . ALA A 1 587 ? 1.927 -8.102 -12.016 1 98.62 587 ALA A CA 1
ATOM 4524 C C . ALA A 1 587 ? 1.544 -6.684 -11.609 1 98.62 587 ALA A C 1
ATOM 4526 O O . ALA A 1 587 ? 2.385 -5.922 -11.125 1 98.62 587 ALA A O 1
ATOM 4527 N N . CYS A 1 588 ? 0.288 -6.363 -11.828 1 98.38 588 CYS A N 1
ATOM 4528 C CA . CYS A 1 588 ? -0.199 -5.051 -11.43 1 98.38 588 CYS A CA 1
ATOM 4529 C C . CYS A 1 588 ? -0.04 -4.84 -9.93 1 98.38 588 CYS A C 1
ATOM 4531 O O . CYS A 1 588 ? 0.421 -3.785 -9.492 1 98.38 588 CYS A O 1
ATOM 4533 N N . GLN A 1 589 ? -0.416 -5.832 -9.172 1 97.31 589 GLN A N 1
ATOM 4534 C CA . GLN A 1 589 ? -0.28 -5.734 -7.719 1 97.31 589 GLN A CA 1
ATOM 4535 C C . GLN A 1 589 ? 1.178 -5.527 -7.316 1 97.31 589 GLN A C 1
ATOM 4537 O O . GLN A 1 589 ? 1.471 -4.762 -6.395 1 97.31 589 GLN A O 1
ATOM 4542 N N . ALA A 1 590 ? 2.086 -6.238 -7.992 1 97.5 590 ALA A N 1
ATOM 4543 C CA . ALA A 1 590 ? 3.51 -6.105 -7.691 1 97.5 590 ALA A CA 1
ATOM 4544 C C . ALA A 1 590 ? 3.99 -4.68 -7.938 1 97.5 590 ALA A C 1
ATOM 4546 O O . ALA A 1 590 ? 4.812 -4.156 -7.18 1 97.5 590 ALA A O 1
ATOM 4547 N N . LEU A 1 591 ? 3.523 -4.039 -8.953 1 97.88 591 LEU A N 1
ATOM 4548 C CA . LEU A 1 591 ? 3.863 -2.656 -9.273 1 97.88 591 LEU A CA 1
ATOM 4549 C C . LEU A 1 591 ? 3.264 -1.7 -8.25 1 97.88 591 LEU A C 1
ATOM 4551 O O . LEU A 1 591 ? 3.951 -0.806 -7.754 1 97.88 591 LEU A O 1
ATOM 4555 N N . TRP A 1 592 ? 2.033 -1.947 -7.906 1 96.5 592 TRP A N 1
ATOM 4556 C CA . TRP A 1 592 ? 1.343 -1.079 -6.961 1 96.5 592 TRP A CA 1
ATOM 4557 C C . TRP A 1 592 ? 1.94 -1.213 -5.562 1 96.5 592 TRP A C 1
ATOM 4559 O O . TRP A 1 592 ? 1.973 -0.245 -4.801 1 96.5 592 TRP A O 1
ATOM 4569 N N . ASN A 1 593 ? 2.424 -2.385 -5.293 1 93.75 593 ASN A N 1
ATOM 4570 C CA . ASN A 1 593 ? 3.035 -2.615 -3.988 1 93.75 593 ASN A CA 1
ATOM 4571 C C . ASN A 1 593 ? 4.484 -2.141 -3.957 1 93.75 593 ASN A C 1
ATOM 4573 O O . ASN A 1 593 ? 5.125 -2.158 -2.904 1 93.75 593 ASN A O 1
ATOM 4577 N N . GLY A 1 594 ? 5.027 -1.826 -5.09 1 92.5 594 GLY A N 1
ATOM 4578 C CA . GLY A 1 594 ? 6.398 -1.339 -5.168 1 92.5 594 GLY A CA 1
ATOM 4579 C C . GLY A 1 594 ? 7.426 -2.451 -5.168 1 92.5 594 GLY A C 1
ATOM 4580 O O . GLY A 1 594 ? 8.625 -2.199 -5.008 1 92.5 594 GLY A O 1
ATOM 4581 N N . THR A 1 595 ? 7.016 -3.672 -5.309 1 93.06 595 THR A N 1
ATOM 4582 C CA . THR A 1 595 ? 7.926 -4.812 -5.34 1 93.06 595 THR A CA 1
ATOM 4583 C C . THR A 1 595 ? 8.812 -4.762 -6.586 1 93.06 595 THR A C 1
ATOM 4585 O O . THR A 1 595 ? 9.969 -5.191 -6.551 1 93.06 595 THR A O 1
ATOM 4588 N N . VAL A 1 596 ? 8.266 -4.297 -7.629 1 96.94 596 VAL A N 1
ATOM 4589 C CA . VAL A 1 596 ? 8.992 -4.117 -8.883 1 96.94 596 VAL A CA 1
ATOM 4590 C C . VAL A 1 596 ? 8.672 -2.746 -9.469 1 96.94 596 VAL A C 1
ATOM 4592 O O . VAL A 1 596 ? 7.723 -2.084 -9.047 1 96.94 596 VAL A O 1
ATOM 4595 N N . ASP A 1 597 ? 9.508 -2.324 -10.398 1 97.25 597 ASP A N 1
ATOM 4596 C CA . ASP A 1 597 ? 9.266 -1.07 -11.102 1 97.25 597 ASP A CA 1
ATOM 4597 C C . ASP A 1 597 ? 8.875 -1.325 -12.555 1 97.25 597 ASP A C 1
ATOM 4599 O O . ASP A 1 597 ? 8.344 -0.437 -13.227 1 97.25 597 ASP A O 1
ATOM 4603 N N . THR A 1 598 ? 9.18 -2.473 -13.023 1 98.62 598 THR A N 1
ATOM 4604 C CA . THR A 1 598 ? 8.766 -2.965 -14.328 1 98.62 598 THR A CA 1
ATOM 4605 C C . THR A 1 598 ? 8.352 -4.43 -14.25 1 98.62 598 THR A C 1
ATOM 4607 O O . THR A 1 598 ? 8.984 -5.223 -13.547 1 98.62 598 THR A O 1
ATOM 4610 N N . ALA A 1 599 ? 7.27 -4.766 -14.93 1 98.88 599 ALA A N 1
ATOM 4611 C CA . ALA A 1 599 ? 6.801 -6.148 -14.969 1 98.88 599 ALA A CA 1
ATOM 4612 C C . ALA A 1 599 ? 6.688 -6.641 -16.406 1 98.88 599 ALA A C 1
ATOM 4614 O O . ALA A 1 599 ? 6.184 -5.926 -17.281 1 98.88 599 ALA A O 1
ATOM 4615 N N . VAL A 1 600 ? 7.266 -7.77 -16.703 1 98.88 600 VAL A N 1
ATOM 4616 C CA . VAL A 1 600 ? 7.012 -8.523 -17.922 1 98.88 600 VAL A CA 1
ATOM 4617 C C . VAL A 1 600 ? 6.008 -9.641 -17.641 1 98.88 600 VAL A C 1
ATOM 4619 O O . VAL A 1 600 ? 6.246 -10.492 -16.781 1 98.88 600 VAL A O 1
ATOM 4622 N N . THR A 1 601 ? 4.855 -9.562 -18.297 1 98.88 601 THR A N 1
ATOM 4623 C CA . THR A 1 601 ? 3.771 -10.469 -17.938 1 98.88 601 THR A CA 1
ATOM 4624 C C . THR A 1 601 ? 3.021 -10.938 -19.172 1 98.88 601 THR A C 1
ATOM 4626 O O . THR A 1 601 ? 3.223 -10.406 -20.266 1 98.88 601 THR A O 1
ATOM 4629 N N . GLY A 1 602 ? 2.195 -12.039 -19.016 1 98.31 602 GLY A N 1
ATOM 4630 C CA . GLY A 1 602 ? 1.42 -12.555 -20.141 1 98.31 602 GLY A CA 1
ATOM 4631 C C . GLY A 1 602 ? 0.863 -13.945 -19.875 1 98.31 602 GLY A C 1
ATOM 4632 O O . GLY A 1 602 ? 0.69 -14.344 -18.719 1 98.31 602 GLY A O 1
ATOM 4633 N N . GLY A 1 603 ? 0.407 -14.586 -20.906 1 98.12 603 GLY A N 1
ATOM 4634 C CA . GLY A 1 603 ? -0.139 -15.93 -20.875 1 98.12 603 GLY A CA 1
ATOM 4635 C C . GLY A 1 603 ? 0.345 -16.797 -22.016 1 98.12 603 GLY A C 1
ATOM 4636 O O . GLY A 1 603 ? 0.717 -16.297 -23.078 1 98.12 603 GLY A O 1
ATOM 4637 N N . VAL A 1 604 ? 0.411 -18.109 -21.766 1 98.12 604 VAL A N 1
ATOM 4638 C CA . VAL A 1 604 ? 0.886 -19.047 -22.781 1 98.12 604 VAL A CA 1
ATOM 4639 C C . VAL A 1 604 ? -0.06 -20.234 -22.859 1 98.12 604 VAL A C 1
ATOM 4641 O O . VAL A 1 604 ? -0.585 -20.688 -21.844 1 98.12 604 VAL A O 1
ATOM 4644 N N . ASN A 1 605 ? -0.331 -20.703 -24.094 1 97.44 605 ASN A N 1
ATOM 4645 C CA . ASN A 1 605 ? -1.16 -21.875 -24.328 1 97.44 605 ASN A CA 1
ATOM 4646 C C . ASN A 1 605 ? -0.868 -22.5 -25.688 1 97.44 605 ASN A C 1
ATOM 4648 O O . ASN A 1 605 ? -1.104 -21.891 -26.719 1 97.44 605 ASN A O 1
ATOM 4652 N N . ILE A 1 606 ? -0.232 -23.656 -25.719 1 96.44 606 ILE A N 1
ATOM 4653 C CA . ILE A 1 606 ? -0.036 -24.453 -26.922 1 96.44 606 ILE A CA 1
ATOM 4654 C C . ILE A 1 606 ? -0.646 -25.844 -26.719 1 96.44 606 ILE A C 1
ATOM 4656 O O . ILE A 1 606 ? -0.291 -26.547 -25.766 1 96.44 606 ILE A O 1
ATOM 4660 N N . LEU A 1 607 ? -1.528 -26.25 -27.625 1 95.56 607 LEU A N 1
ATOM 4661 C CA . LEU A 1 607 ? -2.314 -27.469 -27.5 1 95.56 607 LEU A CA 1
ATOM 4662 C C . LEU A 1 607 ? -1.653 -28.625 -28.25 1 95.56 607 LEU A C 1
ATOM 4664 O O . LEU A 1 607 ? -1.688 -28.672 -29.484 1 95.56 607 LEU A O 1
ATOM 4668 N N . THR A 1 608 ? -1.088 -29.609 -27.453 1 92.75 608 THR A N 1
ATOM 4669 C CA . THR A 1 608 ? -0.413 -30.719 -28.125 1 92.75 608 THR A CA 1
ATOM 4670 C C . THR A 1 608 ? -0.897 -32.062 -27.562 1 92.75 608 THR A C 1
ATOM 4672 O O . THR A 1 608 ? -0.384 -33.125 -27.938 1 92.75 608 THR A O 1
ATOM 4675 N N . ASN A 1 609 ? -1.831 -32.062 -26.641 1 91.19 609 ASN A N 1
ATOM 4676 C CA . ASN A 1 609 ? -2.318 -33.25 -25.953 1 91.19 609 ASN A CA 1
ATOM 4677 C C . ASN A 1 609 ? -3.787 -33.531 -26.281 1 91.19 609 ASN A C 1
ATOM 4679 O O . ASN A 1 609 ? -4.648 -32.688 -25.984 1 91.19 609 ASN A O 1
ATOM 4683 N N . PRO A 1 610 ? -4.125 -34.719 -26.828 1 91.88 610 PRO A N 1
ATOM 4684 C CA . PRO A 1 610 ? -5.523 -35.031 -27.125 1 91.88 610 PRO A CA 1
ATOM 4685 C C . PRO A 1 610 ? -6.371 -35.219 -25.875 1 91.88 610 PRO A C 1
ATOM 4687 O O . PRO A 1 610 ? -7.594 -35.062 -25.922 1 91.88 610 PRO A O 1
ATOM 4690 N N . ASP A 1 611 ? -5.734 -35.562 -24.766 1 90.5 611 ASP A N 1
ATOM 4691 C CA . ASP A 1 611 ? -6.484 -35.844 -23.547 1 90.5 611 ASP A CA 1
ATOM 4692 C C . ASP A 1 611 ? -7.25 -34.594 -23.062 1 90.5 611 ASP A C 1
ATOM 4694 O O . ASP A 1 611 ? -8.367 -34.719 -22.562 1 90.5 611 ASP A O 1
ATOM 4698 N N . GLY A 1 612 ? -6.637 -33.438 -23.234 1 91.38 612 GLY A N 1
ATOM 4699 C CA . GLY A 1 612 ? -7.332 -32.219 -22.891 1 91.38 612 GLY A CA 1
ATOM 4700 C C . GLY A 1 612 ? -8.594 -31.984 -23.703 1 91.38 612 GLY A C 1
ATOM 4701 O O . GLY A 1 612 ? -9.625 -31.594 -23.156 1 91.38 612 GLY A O 1
ATOM 4702 N N . PHE A 1 613 ? -8.492 -32.281 -24.938 1 93 613 PHE A N 1
ATOM 4703 C CA . PHE A 1 613 ? -9.664 -32.188 -25.812 1 93 613 PHE A CA 1
ATOM 4704 C C . PHE A 1 613 ? -10.727 -33.188 -25.359 1 93 613 PHE A C 1
ATOM 4706 O O . PHE A 1 613 ? -11.898 -32.844 -25.234 1 93 613 PHE A O 1
ATOM 4713 N N . THR A 1 614 ? -10.289 -34.375 -25.109 1 93.38 614 THR A N 1
ATOM 4714 C CA . THR A 1 614 ? -11.203 -35.469 -24.719 1 93.38 614 THR A CA 1
ATOM 4715 C C . THR A 1 614 ? -11.914 -35.125 -23.406 1 93.38 614 THR A C 1
ATOM 4717 O O . THR A 1 614 ? -13.141 -35.25 -23.312 1 93.38 614 THR A O 1
ATOM 4720 N N . GLY A 1 615 ? -11.133 -34.719 -22.484 1 91.62 615 GLY A N 1
ATOM 4721 C CA . GLY A 1 615 ? -11.711 -34.344 -21.203 1 91.62 615 GLY A CA 1
ATOM 4722 C C . GLY A 1 615 ? -12.734 -33.219 -21.297 1 91.62 615 GLY A C 1
ATOM 4723 O O . GLY A 1 615 ? -13.797 -33.281 -20.688 1 91.62 615 GLY A O 1
ATOM 4724 N N . LEU A 1 616 ? -12.461 -32.25 -22.031 1 92.25 616 LEU A N 1
ATOM 4725 C CA . LEU A 1 616 ? -13.359 -31.094 -22.188 1 92.25 616 LEU A CA 1
ATOM 4726 C C . LEU A 1 616 ? -14.594 -31.484 -22.984 1 92.25 616 LEU A C 1
ATOM 4728 O O . LEU A 1 616 ? -15.688 -30.984 -22.734 1 92.25 616 LEU A O 1
ATOM 4732 N N . CYS A 1 617 ? -14.406 -32.344 -23.953 1 91.88 617 CYS A N 1
ATOM 4733 C CA . CYS A 1 617 ? -15.547 -32.844 -24.703 1 91.88 617 CYS A CA 1
ATOM 4734 C C . CYS A 1 617 ? -16.484 -33.625 -23.781 1 91.88 617 CYS A C 1
ATOM 4736 O O . CYS A 1 617 ? -17.703 -33.438 -23.828 1 91.88 617 CYS A O 1
ATOM 4738 N N . ASN A 1 618 ? -15.891 -34.469 -22.969 1 91.31 618 ASN A N 1
ATOM 4739 C CA . ASN A 1 618 ? -16.688 -35.281 -22.047 1 91.31 618 ASN A CA 1
ATOM 4740 C C . ASN A 1 618 ? -17.438 -34.375 -21.047 1 91.31 618 ASN A C 1
ATOM 4742 O O . ASN A 1 618 ? -18.516 -34.75 -20.578 1 91.31 618 ASN A O 1
ATOM 4746 N N . GLY A 1 619 ? -16.859 -33.219 -20.797 1 88 619 GLY A N 1
ATOM 4747 C CA . GLY A 1 619 ? -17.516 -32.25 -19.938 1 88 619 GLY A CA 1
ATOM 4748 C C . GLY A 1 619 ? -18.5 -31.375 -20.688 1 88 619 GLY A C 1
ATOM 4749 O O . GLY A 1 619 ? -19.172 -30.531 -20.078 1 88 619 GLY A O 1
ATOM 4750 N N . HIS A 1 620 ? -18.609 -31.453 -21.969 1 87.19 620 HIS A N 1
ATOM 4751 C CA . HIS A 1 620 ? -19.531 -30.734 -22.828 1 87.19 620 HIS A CA 1
ATOM 4752 C C . HIS A 1 620 ? -19.156 -29.266 -22.922 1 87.19 620 HIS A C 1
ATOM 4754 O O . HIS A 1 620 ? -20.047 -28.391 -22.938 1 87.19 620 HIS A O 1
ATOM 4760 N N . PHE A 1 621 ? -17.891 -29 -22.984 1 89.12 621 PHE A N 1
ATOM 4761 C CA . PHE A 1 621 ? -17.422 -27.609 -23.016 1 89.12 621 PHE A CA 1
ATOM 4762 C C . PHE A 1 621 ? -17.062 -27.203 -24.438 1 89.12 621 PHE A C 1
ATOM 4764 O O . PHE A 1 621 ? -17.031 -26 -24.75 1 89.12 621 PHE A O 1
ATOM 4771 N N . LEU A 1 622 ? -16.781 -28.203 -25.281 1 91.69 622 LEU A N 1
ATOM 4772 C CA . LEU A 1 622 ? -16.234 -27.844 -26.594 1 91.69 622 LEU A CA 1
ATOM 4773 C C . LEU A 1 622 ? -17.297 -27.953 -27.672 1 91.69 622 LEU A C 1
ATOM 4775 O O . LEU A 1 622 ? -18.141 -28.844 -27.625 1 91.69 622 LEU A O 1
ATOM 4779 N N . THR A 1 623 ? -17.156 -27.078 -28.609 1 90.06 623 THR A N 1
ATOM 4780 C CA . THR A 1 623 ? -18.016 -27.156 -29.797 1 90.06 623 THR A CA 1
ATOM 4781 C C . THR A 1 623 ? -17.609 -28.359 -30.672 1 90.06 623 THR A C 1
ATOM 4783 O O . THR A 1 623 ? -16.453 -28.734 -30.703 1 90.06 623 THR A O 1
ATOM 4786 N N . LYS A 1 624 ? -18.594 -28.891 -31.422 1 85.69 624 LYS A N 1
ATOM 4787 C CA . LYS A 1 624 ? -18.359 -30.078 -32.219 1 85.69 624 LYS A CA 1
ATOM 4788 C C . LYS A 1 624 ? -18.047 -29.719 -33.656 1 85.69 624 LYS A C 1
ATOM 4790 O O . LYS A 1 624 ? -17.391 -30.484 -34.375 1 85.69 624 LYS A O 1
ATOM 4795 N N . GLY A 1 625 ? -18.484 -28.672 -34.156 1 79.44 625 GLY A N 1
ATOM 4796 C CA . GLY A 1 625 ? -18.359 -28.328 -35.562 1 79.44 625 GLY A CA 1
ATOM 4797 C C . GLY A 1 625 ? -17.266 -27.312 -35.844 1 79.44 625 GLY A C 1
ATOM 4798 O O . GLY A 1 625 ? -16.516 -26.938 -34.938 1 79.44 625 GLY A O 1
ATOM 4799 N N . HIS A 1 626 ? -17.109 -27.188 -37.312 1 76.19 626 HIS A N 1
ATOM 4800 C CA . HIS A 1 626 ? -16.156 -26.234 -37.844 1 76.19 626 HIS A CA 1
ATOM 4801 C C . HIS A 1 626 ? -16.641 -24.797 -37.656 1 76.19 626 HIS A C 1
ATOM 4803 O O . HIS A 1 626 ? -17.422 -24.297 -38.469 1 76.19 626 HIS A O 1
ATOM 4809 N N . ASN A 1 627 ? -16.766 -24.375 -36.469 1 67.69 627 ASN A N 1
ATOM 4810 C CA . ASN A 1 627 ? -17.188 -23 -36.25 1 67.69 627 ASN A CA 1
ATOM 4811 C C . ASN A 1 627 ? -16.609 -22.422 -34.969 1 67.69 627 ASN A C 1
ATOM 4813 O O . ASN A 1 627 ? -16.328 -23.172 -34.031 1 67.69 627 ASN A O 1
ATOM 4817 N N . ALA A 1 628 ? -16.5 -21.078 -35.125 1 68.69 628 ALA A N 1
ATOM 4818 C CA . ALA A 1 628 ? -16.047 -20.297 -33.969 1 68.69 628 ALA A CA 1
ATOM 4819 C C . ALA A 1 628 ? -17.062 -20.375 -32.844 1 68.69 628 ALA A C 1
ATOM 4821 O O . ALA A 1 628 ? -18.188 -20.875 -33 1 68.69 628 ALA A O 1
ATOM 4822 N N . CYS A 1 629 ? -16.625 -20.062 -31.625 1 81.56 629 CYS A N 1
ATOM 4823 C CA . CYS A 1 629 ? -17.484 -19.891 -30.453 1 81.56 629 CYS A CA 1
ATOM 4824 C C . CYS A 1 629 ? -18.75 -19.109 -30.812 1 81.56 629 CYS A C 1
ATOM 4826 O O . CYS A 1 629 ? -18.672 -18.078 -31.484 1 81.56 629 CYS A O 1
ATOM 4828 N N . LYS A 1 630 ? -19.984 -19.641 -30.609 1 84.69 630 LYS A N 1
ATOM 4829 C CA . LYS A 1 630 ? -21.25 -18.953 -30.859 1 84.69 630 LYS A CA 1
ATOM 4830 C C . LYS A 1 630 ? -21.766 -18.297 -29.578 1 84.69 630 LYS A C 1
ATOM 4832 O O . LYS A 1 630 ? -22.891 -18.562 -29.156 1 84.69 630 LYS A O 1
ATOM 4837 N N . THR A 1 631 ? -20.953 -17.406 -29.125 1 83.56 631 THR A N 1
ATOM 4838 C CA . THR A 1 631 ? -21.266 -16.75 -27.859 1 83.56 631 THR A CA 1
ATOM 4839 C C . THR A 1 631 ? -22.594 -15.992 -27.953 1 83.56 631 THR A C 1
ATOM 4841 O O . THR A 1 631 ? -22.844 -15.281 -28.922 1 83.56 631 THR A O 1
ATOM 4844 N N . TRP A 1 632 ? -23.469 -16.172 -27 1 80.62 632 TRP A N 1
ATOM 4845 C CA . TRP A 1 632 ? -24.766 -15.531 -26.828 1 80.62 632 TRP A CA 1
ATOM 4846 C C . TRP A 1 632 ? -25.75 -15.992 -27.906 1 80.62 632 TRP A C 1
ATOM 4848 O O . TRP A 1 632 ? -26.797 -15.375 -28.094 1 80.62 632 TRP A O 1
ATOM 4858 N N . ASP A 1 633 ? -25.328 -16.922 -28.625 1 83 633 ASP A N 1
ATOM 4859 C CA . ASP A 1 633 ? -26.219 -17.5 -29.609 1 83 633 ASP A CA 1
ATOM 4860 C C . ASP A 1 633 ? -27 -18.688 -29.031 1 83 633 ASP A C 1
ATOM 4862 O O . ASP A 1 633 ? -26.469 -19.438 -28.219 1 83 633 ASP A O 1
ATOM 4866 N N . ALA A 1 634 ? -28.203 -18.766 -29.484 1 83.44 634 ALA A N 1
ATOM 4867 C CA . ALA A 1 634 ? -29.062 -19.844 -28.984 1 83.44 634 ALA A CA 1
ATOM 4868 C C . ALA A 1 634 ? -28.5 -21.219 -29.359 1 83.44 634 ALA A C 1
ATOM 4870 O O . ALA A 1 634 ? -28.812 -22.219 -28.703 1 83.44 634 ALA A O 1
ATOM 4871 N N . THR A 1 635 ? -27.688 -21.234 -30.281 1 83.19 635 THR A N 1
ATOM 4872 C CA . THR A 1 635 ? -27.125 -22.5 -30.75 1 83.19 635 THR A CA 1
ATOM 4873 C C . THR A 1 635 ? -25.75 -22.734 -30.156 1 83.19 635 THR A C 1
ATOM 4875 O O . THR A 1 635 ? -25.031 -23.641 -30.594 1 83.19 635 THR A O 1
ATOM 4878 N N . ALA A 1 636 ? -25.438 -21.922 -29.172 1 86.88 636 ALA A N 1
ATOM 4879 C CA . ALA A 1 636 ? -24.125 -22.094 -28.531 1 86.88 636 ALA A CA 1
ATOM 4880 C C . ALA A 1 636 ? -23.953 -23.516 -28.016 1 86.88 636 ALA A C 1
ATOM 4882 O O . ALA A 1 636 ? -24.828 -24.047 -27.344 1 86.88 636 ALA A O 1
ATOM 4883 N N . ASP A 1 637 ? -22.859 -24.172 -28.375 1 86.56 637 ASP A N 1
ATOM 4884 C CA . ASP A 1 637 ? -22.625 -25.547 -27.984 1 86.56 637 ASP A CA 1
ATOM 4885 C C . ASP A 1 637 ? -21.219 -25.75 -27.422 1 86.56 637 ASP A C 1
ATOM 4887 O O . ASP A 1 637 ? -20.688 -26.859 -27.438 1 86.56 637 ASP A O 1
ATOM 4891 N N . GLY A 1 638 ? -20.609 -24.734 -27.031 1 89.12 638 GLY A N 1
ATOM 4892 C CA . GLY A 1 638 ? -19.281 -24.828 -26.453 1 89.12 638 GLY A CA 1
ATOM 4893 C C . GLY A 1 638 ? -18.266 -23.906 -27.109 1 89.12 638 GLY A C 1
ATOM 4894 O O . GLY A 1 638 ? -18.609 -23.156 -28.031 1 89.12 638 GLY A O 1
ATOM 4895 N N . TYR A 1 639 ? -17.062 -23.953 -26.625 1 89.38 639 TYR A N 1
ATOM 4896 C CA . TYR A 1 639 ? -16.031 -23.078 -27.188 1 89.38 639 TYR A CA 1
ATOM 4897 C C . TYR A 1 639 ? -15.031 -23.875 -28.016 1 89.38 639 TYR A C 1
ATOM 4899 O O . TYR A 1 639 ? -15.016 -25.109 -27.953 1 89.38 639 TYR A O 1
ATOM 4907 N N . CYS A 1 640 ? -14.32 -23.203 -28.859 1 91.94 640 CYS A N 1
ATOM 4908 C CA . CYS A 1 640 ? -13.25 -23.766 -29.656 1 91.94 640 CYS A CA 1
ATOM 4909 C C . CYS A 1 640 ? -11.891 -23.5 -29.016 1 91.94 640 CYS A C 1
ATOM 4911 O O . CYS A 1 640 ? -11.539 -22.359 -28.75 1 91.94 640 CYS A O 1
ATOM 4913 N N . ARG A 1 641 ? -11.109 -24.594 -28.734 1 93.81 641 ARG A N 1
ATOM 4914 C CA . ARG A 1 641 ? -9.805 -24.391 -28.094 1 93.81 641 ARG A CA 1
ATOM 4915 C C . ARG A 1 641 ? -8.828 -23.703 -29.047 1 93.81 641 ARG A C 1
ATOM 4917 O O . ARG A 1 641 ? -8.914 -23.875 -30.266 1 93.81 641 ARG A O 1
ATOM 4924 N N . ALA A 1 642 ? -7.922 -22.969 -28.516 1 94.5 642 ALA A N 1
ATOM 4925 C CA . ALA A 1 642 ? -6.996 -22.219 -29.344 1 94.5 642 ALA A CA 1
ATOM 4926 C C . ALA A 1 642 ? -5.621 -22.109 -28.688 1 94.5 642 ALA A C 1
ATOM 4928 O O . ALA A 1 642 ? -5.516 -22.062 -27.469 1 94.5 642 ALA A O 1
ATOM 4929 N N . ASP A 1 643 ? -4.555 -22.109 -29.594 1 96.56 643 ASP A N 1
ATOM 4930 C CA . ASP A 1 643 ? -3.23 -21.672 -29.156 1 96.56 643 ASP A CA 1
ATOM 4931 C C . ASP A 1 643 ? -3.217 -20.172 -28.875 1 96.56 643 ASP A C 1
ATOM 4933 O O . ASP A 1 643 ? -4.07 -19.438 -29.375 1 96.56 643 ASP A O 1
ATOM 4937 N N . GLY A 1 644 ? -2.311 -19.75 -28.047 1 97 644 GLY A N 1
ATOM 4938 C CA . GLY A 1 644 ? -2.104 -18.328 -27.875 1 97 644 GLY A CA 1
ATOM 4939 C C . GLY A 1 644 ? -0.978 -17.984 -26.922 1 97 644 GLY A C 1
ATOM 4940 O O . GLY A 1 644 ? -0.848 -18.609 -25.859 1 97 644 GLY A O 1
ATOM 4941 N N . ILE A 1 645 ? -0.126 -17.094 -27.344 1 97.81 645 ILE A N 1
ATOM 4942 C CA . ILE A 1 645 ? 0.93 -16.531 -26.516 1 97.81 645 ILE A CA 1
ATOM 4943 C C . ILE A 1 645 ? 0.864 -15 -26.562 1 97.81 645 ILE A C 1
ATOM 4945 O O . ILE A 1 645 ? 0.69 -14.414 -27.625 1 97.81 645 ILE A O 1
ATOM 4949 N N . GLY A 1 646 ? 0.891 -14.375 -25.422 1 97.94 646 GLY A N 1
ATOM 4950 C CA . GLY A 1 646 ? 0.946 -12.922 -25.328 1 97.94 646 GLY A CA 1
ATOM 4951 C C . GLY A 1 646 ? 1.848 -12.43 -24.219 1 97.94 646 GLY A C 1
ATOM 4952 O O . GLY A 1 646 ? 1.905 -13.039 -23.141 1 97.94 646 GLY A O 1
ATOM 4953 N N . SER A 1 647 ? 2.645 -11.367 -24.484 1 98.69 647 SER A N 1
ATOM 4954 C CA . SER A 1 647 ? 3.512 -10.742 -23.484 1 98.69 647 SER A CA 1
ATOM 4955 C C . SER A 1 647 ? 3.307 -9.227 -23.453 1 98.69 647 SER A C 1
ATOM 4957 O O . SER A 1 647 ? 3.121 -8.594 -24.484 1 98.69 647 SER A O 1
ATOM 4959 N N . LEU A 1 648 ? 3.275 -8.68 -22.266 1 98.81 648 LEU A N 1
ATOM 4960 C CA . LEU A 1 648 ? 3.18 -7.246 -22.016 1 98.81 648 LEU A CA 1
ATOM 4961 C C . LEU A 1 648 ? 4.336 -6.766 -21.156 1 98.81 648 LEU A C 1
ATOM 4963 O O . LEU A 1 648 ? 4.852 -7.52 -20.328 1 98.81 648 LEU A O 1
ATOM 4967 N N . VAL A 1 649 ? 4.77 -5.555 -21.391 1 98.88 649 VAL A N 1
ATOM 4968 C CA . VAL A 1 649 ? 5.66 -4.828 -20.484 1 98.88 649 VAL A CA 1
ATOM 4969 C C . VAL A 1 649 ? 4.902 -3.678 -19.828 1 98.88 649 VAL A C 1
ATOM 4971 O O . VAL A 1 649 ? 4.352 -2.814 -20.516 1 98.88 649 VAL A O 1
ATOM 4974 N N . ILE A 1 650 ? 4.855 -3.662 -18.484 1 98.88 650 ILE A N 1
ATOM 4975 C CA . ILE A 1 650 ? 4.059 -2.693 -17.75 1 98.88 650 ILE A CA 1
ATOM 4976 C C . ILE A 1 650 ? 4.949 -1.944 -16.766 1 98.88 650 ILE A C 1
ATOM 4978 O O . ILE A 1 650 ? 5.812 -2.543 -16.109 1 98.88 650 ILE A O 1
ATOM 4982 N N . LYS A 1 651 ? 4.793 -0.658 -16.703 1 98.38 651 LYS A N 1
ATOM 4983 C CA . LYS A 1 651 ? 5.43 0.238 -15.742 1 98.38 651 LYS A CA 1
ATOM 4984 C C . LYS A 1 651 ? 4.398 1.131 -15.055 1 98.38 651 LYS A C 1
ATOM 4986 O O . LYS A 1 651 ? 3.252 1.217 -15.5 1 98.38 651 LYS A O 1
ATOM 4991 N N . ARG A 1 652 ? 4.781 1.709 -13.945 1 97.31 652 ARG A N 1
ATOM 4992 C CA . ARG A 1 652 ? 3.963 2.816 -13.453 1 97.31 652 ARG A CA 1
ATOM 4993 C C . ARG A 1 652 ? 3.957 3.971 -14.453 1 97.31 652 ARG A C 1
ATOM 4995 O O . ARG A 1 652 ? 4.965 4.23 -15.117 1 97.31 652 ARG A O 1
ATOM 5002 N N . LEU A 1 653 ? 2.857 4.652 -14.578 1 97 653 LEU A N 1
ATOM 5003 C CA . LEU A 1 653 ? 2.684 5.676 -15.602 1 97 653 LEU A CA 1
ATOM 5004 C C . LEU A 1 653 ? 3.734 6.773 -15.453 1 97 653 LEU A C 1
ATOM 5006 O O . LEU A 1 653 ? 4.332 7.199 -16.453 1 97 653 LEU A O 1
ATOM 5010 N N . GLU A 1 654 ? 4.039 7.223 -14.25 1 92.94 654 GLU A N 1
ATOM 5011 C CA . GLU A 1 654 ? 5.016 8.289 -14.039 1 92.94 654 GLU A CA 1
ATOM 5012 C C . GLU A 1 654 ? 6.414 7.844 -14.461 1 92.94 654 GLU A C 1
ATOM 5014 O O . GLU A 1 654 ? 7.203 8.648 -14.961 1 92.94 654 GLU A O 1
ATOM 5019 N N . ASP A 1 655 ? 6.754 6.562 -14.273 1 94.62 655 ASP A N 1
ATOM 5020 C CA . ASP A 1 655 ? 8.039 6.031 -14.711 1 94.62 655 ASP A CA 1
ATOM 5021 C C . ASP A 1 655 ? 8.125 5.977 -16.234 1 94.62 655 ASP A C 1
ATOM 5023 O O . ASP A 1 655 ? 9.156 6.305 -16.812 1 94.62 655 ASP A O 1
ATOM 5027 N N . ALA A 1 656 ? 7.035 5.504 -16.828 1 96.94 656 ALA A N 1
ATOM 5028 C CA . ALA A 1 656 ? 6.98 5.441 -18.297 1 96.94 656 ALA A CA 1
ATOM 5029 C C . ALA A 1 656 ? 7.152 6.828 -18.906 1 96.94 656 ALA A C 1
ATOM 5031 O O . ALA A 1 656 ? 7.855 6.984 -19.906 1 96.94 656 ALA A O 1
ATOM 5032 N N . GLU A 1 657 ? 6.48 7.797 -18.312 1 94.38 657 GLU A N 1
ATOM 5033 C CA . GLU A 1 657 ? 6.598 9.172 -18.797 1 94.38 657 GLU A CA 1
ATOM 5034 C C . GLU A 1 657 ? 8.016 9.703 -18.609 1 94.38 657 GLU A C 1
ATOM 5036 O O . GLU A 1 657 ? 8.578 10.328 -19.5 1 94.38 657 GLU A O 1
ATOM 5041 N N . ALA A 1 658 ? 8.578 9.438 -17.484 1 89.56 658 ALA A N 1
ATOM 5042 C CA . ALA A 1 658 ? 9.945 9.867 -17.203 1 89.56 658 ALA A CA 1
ATOM 5043 C C . ALA A 1 658 ? 10.938 9.25 -18.172 1 89.56 658 ALA A C 1
ATOM 5045 O O . ALA A 1 658 ? 11.93 9.875 -18.547 1 89.56 658 ALA A O 1
ATOM 5046 N N . ASP A 1 659 ? 10.633 8.016 -18.625 1 93.75 659 ASP A N 1
ATOM 5047 C CA . ASP A 1 659 ? 11.508 7.293 -19.547 1 93.75 659 ASP A CA 1
ATOM 5048 C C . ASP A 1 659 ? 11.172 7.629 -21 1 93.75 659 ASP A C 1
ATOM 5050 O O . ASP A 1 659 ? 11.805 7.113 -21.922 1 93.75 659 ASP A O 1
ATOM 5054 N N . ASN A 1 660 ? 10.172 8.445 -21.25 1 94.69 660 ASN A N 1
ATOM 5055 C CA . ASN A 1 660 ? 9.695 8.773 -22.594 1 94.69 660 ASN A CA 1
ATOM 5056 C C . ASN A 1 660 ? 9.32 7.52 -23.391 1 94.69 660 ASN A C 1
ATOM 5058 O O . ASN A 1 660 ? 9.68 7.387 -24.547 1 94.69 660 ASN A O 1
ATOM 5062 N N . ASP A 1 661 ? 8.68 6.633 -22.688 1 96.88 661 ASP A N 1
ATOM 5063 C CA . ASP A 1 661 ? 8.211 5.41 -23.328 1 96.88 661 ASP A CA 1
ATOM 5064 C C . ASP A 1 661 ? 7.027 5.695 -24.25 1 96.88 661 ASP A C 1
ATOM 5066 O O . ASP A 1 661 ? 6.344 6.711 -24.094 1 96.88 661 ASP A O 1
ATOM 5070 N N . ASN A 1 662 ? 6.973 4.812 -25.281 1 96 662 ASN A N 1
ATOM 5071 C CA . ASN A 1 662 ? 5.727 4.793 -26.047 1 96 662 ASN A CA 1
ATOM 5072 C C . ASN A 1 662 ? 4.605 4.113 -25.266 1 96 662 ASN A C 1
ATOM 5074 O O . ASN A 1 662 ? 4.594 2.891 -25.125 1 96 662 ASN A O 1
ATOM 5078 N N . ILE A 1 663 ? 3.607 4.852 -24.766 1 98 663 ILE A N 1
ATOM 5079 C CA . ILE A 1 663 ? 2.545 4.316 -23.922 1 98 663 ILE A CA 1
ATOM 5080 C C . ILE A 1 663 ? 1.384 3.846 -24.797 1 98 663 ILE A C 1
ATOM 5082 O O . ILE A 1 663 ? 0.748 4.648 -25.469 1 98 663 ILE A O 1
ATOM 5086 N N . LEU A 1 664 ? 1.02 2.574 -24.797 1 98 664 LEU A N 1
ATOM 5087 C CA . LEU A 1 664 ? 0.001 1.95 -25.641 1 98 664 LEU A CA 1
ATOM 5088 C C . LEU A 1 664 ? -1.367 2.014 -24.969 1 98 664 LEU A C 1
ATOM 5090 O O . LEU A 1 664 ? -2.396 2.023 -25.641 1 98 664 LEU A O 1
ATOM 5094 N N . GLY A 1 665 ? -1.482 1.976 -23.75 1 98 665 GLY A N 1
ATOM 5095 C CA . GLY A 1 665 ? -2.67 2.02 -22.906 1 98 665 GLY A CA 1
ATOM 5096 C C . GLY A 1 665 ? -2.354 2.143 -21.438 1 98 665 GLY A C 1
ATOM 5097 O O . GLY A 1 665 ? -1.203 1.972 -21.016 1 98 665 GLY A O 1
ATOM 5098 N N . VAL A 1 666 ? -3.365 2.488 -20.625 1 97.94 666 VAL A N 1
ATOM 5099 C CA . VAL A 1 666 ? -3.17 2.686 -19.203 1 97.94 666 VAL A CA 1
ATOM 5100 C C . VAL A 1 666 ? -4.156 1.82 -18.422 1 97.94 666 VAL A C 1
ATOM 5102 O O . VAL A 1 666 ? -5.344 1.775 -18.75 1 97.94 666 VAL A O 1
ATOM 5105 N N . ILE A 1 667 ? -3.654 1.05 -17.469 1 98.06 667 ILE A N 1
ATOM 5106 C CA . ILE A 1 667 ? -4.473 0.258 -16.562 1 98.06 667 ILE A CA 1
ATOM 5107 C C . ILE A 1 667 ? -4.801 1.079 -15.32 1 98.06 667 ILE A C 1
ATOM 5109 O O . ILE A 1 667 ? -3.902 1.504 -14.594 1 98.06 667 ILE A O 1
ATOM 5113 N N . LEU A 1 668 ? -6.074 1.269 -15.031 1 97.12 668 LEU A N 1
ATOM 5114 C CA . LEU A 1 668 ? -6.504 2.131 -13.938 1 97.12 668 LEU A CA 1
ATOM 5115 C C . LEU A 1 668 ? -6.867 1.308 -12.703 1 97.12 668 LEU A C 1
ATOM 5117 O O . LEU A 1 668 ? -6.902 1.832 -11.594 1 97.12 668 LEU A O 1
ATOM 5121 N N . GLY A 1 669 ? -7.141 0.041 -12.914 1 96.5 669 GLY A N 1
ATOM 5122 C CA . GLY A 1 669 ? -7.504 -0.883 -11.859 1 96.5 669 GLY A CA 1
ATOM 5123 C C . GLY A 1 669 ? -7.492 -2.334 -12.297 1 96.5 669 GLY A C 1
ATOM 5124 O O . GLY A 1 669 ? -7.535 -2.625 -13.5 1 96.5 669 GLY A O 1
ATOM 5125 N N . ALA A 1 670 ? -7.375 -3.199 -11.367 1 97.38 670 ALA A N 1
ATOM 5126 C CA . ALA A 1 670 ? -7.391 -4.641 -11.609 1 97.38 670 ALA A CA 1
ATOM 5127 C C . ALA A 1 670 ? -7.785 -5.402 -10.352 1 97.38 670 ALA A C 1
ATOM 5129 O O . ALA A 1 670 ? -7.543 -4.938 -9.234 1 97.38 670 ALA A O 1
ATOM 5130 N N . GLY A 1 671 ? -8.422 -6.539 -10.523 1 96.06 671 GLY A N 1
ATOM 5131 C CA . GLY A 1 671 ? -8.805 -7.375 -9.398 1 96.06 671 GLY A CA 1
ATOM 5132 C C . GLY A 1 671 ? -9.203 -8.781 -9.805 1 96.06 671 GLY A C 1
ATOM 5133 O O . GLY A 1 671 ? -9.461 -9.039 -10.984 1 96.06 671 GLY A O 1
ATOM 5134 N N . THR A 1 672 ? -9.109 -9.695 -8.836 1 96.56 672 THR A N 1
ATOM 5135 C CA . THR A 1 672 ? -9.492 -11.086 -9.023 1 96.56 672 THR A CA 1
ATOM 5136 C C . THR A 1 672 ? -10.367 -11.562 -7.863 1 96.56 672 THR A C 1
ATOM 5138 O O . THR A 1 672 ? -10.117 -11.219 -6.707 1 96.56 672 THR A O 1
ATOM 5141 N N . ASN A 1 673 ? -11.43 -12.234 -8.195 1 96 673 ASN A N 1
ATOM 5142 C CA . ASN A 1 673 ? -12.195 -12.977 -7.203 1 96 673 ASN A CA 1
ATOM 5143 C C . ASN A 1 673 ? -12.641 -14.336 -7.73 1 96 673 ASN A C 1
ATOM 5145 O O . ASN A 1 673 ? -12.086 -14.836 -8.711 1 96 673 ASN A O 1
ATOM 5149 N N . HIS A 1 674 ? -13.484 -15.07 -6.969 1 96.06 674 HIS A N 1
ATOM 5150 C CA . HIS A 1 674 ? -13.891 -16.438 -7.297 1 96.06 674 HIS A CA 1
ATOM 5151 C C . HIS A 1 674 ? -15.406 -16.594 -7.25 1 96.06 674 HIS A C 1
ATOM 5153 O O . HIS A 1 674 ? -16.062 -15.984 -6.402 1 96.06 674 HIS A O 1
ATOM 5159 N N . SER A 1 675 ? -15.953 -17.391 -8.172 1 93 675 SER A N 1
ATOM 5160 C CA . SER A 1 675 ? -17.375 -17.688 -8.234 1 93 675 SER A CA 1
ATOM 5161 C C . SER A 1 675 ? -17.766 -18.734 -7.188 1 93 675 SER A C 1
ATOM 5163 O O . SER A 1 675 ? -18.281 -19.797 -7.527 1 93 675 SER A O 1
ATOM 5165 N N . ALA A 1 676 ? -17.703 -18.344 -6.031 1 94.06 676 ALA A N 1
ATOM 5166 C CA . ALA A 1 676 ? -17.828 -19.266 -4.914 1 94.06 676 ALA A CA 1
ATOM 5167 C C . ALA A 1 676 ? -19.266 -19.766 -4.781 1 94.06 676 ALA A C 1
ATOM 5169 O O . ALA A 1 676 ? -19.516 -20.891 -4.332 1 94.06 676 ALA A O 1
ATOM 5170 N N . GLU A 1 677 ? -20.266 -19.031 -5.234 1 92.69 677 GLU A N 1
ATOM 5171 C CA . GLU A 1 677 ? -21.672 -19.375 -5.059 1 92.69 677 GLU A CA 1
ATOM 5172 C C . GLU A 1 677 ? -22.266 -19.953 -6.34 1 92.69 677 GLU A C 1
ATOM 5174 O O . GLU A 1 677 ? -23.484 -20.109 -6.457 1 92.69 677 GLU A O 1
ATOM 5179 N N . ALA A 1 678 ? -21.422 -20.25 -7.277 1 90.69 678 ALA A N 1
ATOM 5180 C CA . ALA A 1 678 ? -21.891 -20.875 -8.516 1 90.69 678 ALA A CA 1
ATOM 5181 C C . ALA A 1 678 ? -22.516 -22.234 -8.25 1 90.69 678 ALA A C 1
ATOM 5183 O O . ALA A 1 678 ? -22.234 -22.859 -7.227 1 90.69 678 ALA A O 1
ATOM 5184 N N . VAL A 1 679 ? -23.375 -22.688 -9.141 1 89.5 679 VAL A N 1
ATOM 5185 C CA . VAL A 1 679 ? -24.078 -23.953 -9 1 89.5 679 VAL A CA 1
ATOM 5186 C C . VAL A 1 679 ? -23.094 -25.109 -9.008 1 89.5 679 VAL A C 1
ATOM 5188 O O . VAL A 1 679 ? -23.297 -26.125 -8.352 1 89.5 679 VAL A O 1
ATOM 5191 N N . SER A 1 680 ? -22.094 -24.938 -9.781 1 88.5 680 SER A N 1
ATOM 5192 C CA . SER A 1 680 ? -20.984 -25.891 -9.812 1 88.5 680 SER A CA 1
ATOM 5193 C C . SER A 1 680 ? -19.656 -25.172 -9.953 1 88.5 680 SER A C 1
ATOM 5195 O O . SER A 1 680 ? -19.594 -24 -10.328 1 88.5 680 SER A O 1
ATOM 5197 N N . ILE A 1 681 ? -18.547 -25.859 -9.672 1 87.56 681 ILE A N 1
ATOM 5198 C CA . ILE A 1 681 ? -17.219 -25.266 -9.633 1 87.56 681 ILE A CA 1
ATOM 5199 C C . ILE A 1 681 ? -16.812 -24.828 -11.039 1 87.56 681 ILE A C 1
ATOM 5201 O O . ILE A 1 681 ? -15.914 -24 -11.203 1 87.56 681 ILE A O 1
ATOM 5205 N N . THR A 1 682 ? -17.453 -25.344 -12.086 1 85.25 682 THR A N 1
ATOM 5206 C CA . THR A 1 682 ? -17.078 -25.031 -13.453 1 85.25 682 THR A CA 1
ATOM 5207 C C . THR A 1 682 ? -18 -23.969 -14.039 1 85.25 682 THR A C 1
ATOM 5209 O O . THR A 1 682 ? -17.922 -23.656 -15.234 1 85.25 682 THR A O 1
ATOM 5212 N N . HIS A 1 683 ? -18.922 -23.422 -13.242 1 86.38 683 HIS A N 1
ATOM 5213 C CA . HIS A 1 683 ? -19.859 -22.422 -13.719 1 86.38 683 HIS A CA 1
ATOM 5214 C C . HIS A 1 683 ? -19.5 -21.031 -13.203 1 86.38 683 HIS A C 1
ATOM 5216 O O . HIS A 1 683 ? -18.984 -20.891 -12.094 1 86.38 683 HIS A O 1
ATOM 5222 N N . PRO A 1 684 ? -19.812 -20.047 -14.039 1 87.88 684 PRO A N 1
ATOM 5223 C CA . PRO A 1 684 ? -19.641 -18.688 -13.547 1 87.88 684 PRO A CA 1
ATOM 5224 C C . PRO A 1 684 ? -20.766 -18.25 -12.602 1 87.88 684 PRO A C 1
ATOM 5226 O O . PRO A 1 684 ? -21.766 -18.953 -12.461 1 87.88 684 PRO A O 1
ATOM 5229 N N . HIS A 1 685 ? -20.562 -17.203 -11.883 1 91.44 685 HIS A N 1
ATOM 5230 C CA . HIS A 1 685 ? -21.562 -16.609 -11 1 91.44 685 HIS A CA 1
ATOM 5231 C C . HIS A 1 685 ? -21.672 -15.109 -11.227 1 91.44 685 HIS A C 1
ATOM 5233 O O . HIS A 1 685 ? -20.734 -14.359 -10.961 1 91.44 685 HIS A O 1
ATOM 5239 N N . ALA A 1 686 ? -22.844 -14.656 -11.641 1 90.94 686 ALA A N 1
ATOM 5240 C CA . ALA A 1 686 ? -23.078 -13.258 -12.008 1 90.94 686 ALA A CA 1
ATOM 5241 C C . ALA A 1 686 ? -22.859 -12.328 -10.82 1 90.94 686 ALA A C 1
ATOM 5243 O O . ALA A 1 686 ? -22.312 -11.234 -10.977 1 90.94 686 ALA A O 1
ATOM 5244 N N . GLY A 1 687 ? -23.312 -12.75 -9.656 1 92.25 687 GLY A N 1
ATOM 5245 C CA . GLY A 1 687 ? -23.172 -11.922 -8.469 1 92.25 687 GLY A CA 1
ATOM 5246 C C . GLY A 1 687 ? -21.734 -11.586 -8.133 1 92.25 687 GLY A C 1
ATOM 5247 O O . GLY A 1 687 ? -21.406 -10.43 -7.855 1 92.25 687 GLY A O 1
ATOM 5248 N N . HIS A 1 688 ? -20.859 -12.539 -8.156 1 93.75 688 HIS A N 1
ATOM 5249 C CA . HIS A 1 688 ? -19.453 -12.32 -7.836 1 93.75 688 HIS A CA 1
ATOM 5250 C C . HIS A 1 688 ? -18.75 -11.5 -8.922 1 93.75 688 HIS A C 1
ATOM 5252 O O . HIS A 1 688 ? -17.859 -10.711 -8.625 1 93.75 688 HIS A O 1
ATOM 5258 N N . GLN A 1 689 ? -19.109 -11.727 -10.164 1 92.25 689 GLN A N 1
ATOM 5259 C CA . GLN A 1 689 ? -18.562 -10.922 -11.258 1 92.25 689 GLN A CA 1
ATOM 5260 C C . GLN A 1 689 ? -18.953 -9.453 -11.109 1 92.25 689 GLN A C 1
ATOM 5262 O O . GLN A 1 689 ? -18.141 -8.562 -11.328 1 92.25 689 GLN A O 1
ATOM 5267 N N . ALA A 1 690 ? -20.25 -9.242 -10.766 1 92.5 690 ALA A N 1
ATOM 5268 C CA . ALA A 1 690 ? -20.719 -7.879 -10.547 1 92.5 690 ALA A CA 1
ATOM 5269 C C . ALA A 1 690 ? -19.984 -7.223 -9.375 1 92.5 690 ALA A C 1
ATOM 5271 O O . ALA A 1 690 ? -19.625 -6.047 -9.445 1 92.5 690 ALA A O 1
ATOM 5272 N N . TYR A 1 691 ? -19.828 -7.98 -8.352 1 92.31 691 TYR A N 1
ATOM 5273 C CA . TYR A 1 691 ? -19.109 -7.496 -7.184 1 92.31 691 TYR A CA 1
ATOM 5274 C C . TYR A 1 691 ? -17.703 -7.039 -7.559 1 92.31 691 TYR A C 1
ATOM 5276 O O . TYR A 1 691 ? -17.266 -5.953 -7.164 1 92.31 691 TYR A O 1
ATOM 5284 N N . LEU A 1 692 ? -17 -7.832 -8.312 1 94.19 692 LEU A N 1
ATOM 5285 C CA . LEU A 1 692 ? -15.648 -7.508 -8.727 1 94.19 692 LEU A CA 1
ATOM 5286 C C . LEU A 1 692 ? -15.633 -6.273 -9.625 1 94.19 692 LEU A C 1
ATOM 5288 O O . LEU A 1 692 ? -14.758 -5.41 -9.484 1 94.19 692 LEU A O 1
ATOM 5292 N N . SER A 1 693 ? -16.547 -6.238 -10.594 1 93.56 693 SER A N 1
ATOM 5293 C CA . SER A 1 693 ? -16.625 -5.098 -11.5 1 93.56 693 SER A CA 1
ATOM 5294 C C . SER A 1 693 ? -16.797 -3.791 -10.742 1 93.56 693 SER A C 1
ATOM 5296 O O . SER A 1 693 ? -16.156 -2.789 -11.055 1 93.56 693 SER A O 1
ATOM 5298 N N . ARG A 1 694 ? -17.656 -3.814 -9.742 1 92.25 694 ARG A N 1
ATOM 5299 C CA . ARG A 1 694 ? -17.875 -2.619 -8.93 1 92.25 694 ARG A CA 1
ATOM 5300 C C . ARG A 1 694 ? -16.609 -2.225 -8.18 1 92.25 694 ARG A C 1
ATOM 5302 O O . ARG A 1 694 ? -16.266 -1.042 -8.094 1 92.25 694 ARG A O 1
ATOM 5309 N N . GLN A 1 695 ? -15.969 -3.188 -7.66 1 92.62 695 GLN A N 1
ATOM 5310 C CA . GLN A 1 695 ? -14.742 -2.938 -6.906 1 92.62 695 GLN A CA 1
ATOM 5311 C C . GLN A 1 695 ? -13.672 -2.312 -7.789 1 92.62 695 GLN A C 1
ATOM 5313 O O . GLN A 1 695 ? -13.023 -1.339 -7.395 1 92.62 695 GLN A O 1
ATOM 5318 N N . VAL A 1 696 ? -13.461 -2.881 -8.961 1 95.25 696 VAL A N 1
ATOM 5319 C CA . VAL A 1 696 ? -12.414 -2.414 -9.867 1 95.25 696 VAL A CA 1
ATOM 5320 C C . VAL A 1 696 ? -12.758 -1.016 -10.375 1 95.25 696 VAL A C 1
ATOM 5322 O O . VAL A 1 696 ? -11.875 -0.16 -10.492 1 95.25 696 VAL A O 1
ATOM 5325 N N . LEU A 1 697 ? -14.016 -0.755 -10.672 1 95.25 697 LEU A N 1
ATOM 5326 C CA . LEU A 1 697 ? -14.438 0.559 -11.133 1 95.25 697 LEU A CA 1
ATOM 5327 C C . LEU A 1 697 ? -14.258 1.608 -10.047 1 95.25 697 LEU A C 1
ATOM 5329 O O . LEU A 1 697 ? -13.859 2.74 -10.32 1 95.25 697 LEU A O 1
ATOM 5333 N N . ARG A 1 698 ? -14.562 1.235 -8.82 1 93.81 698 ARG A N 1
ATOM 5334 C CA . ARG A 1 698 ? -14.352 2.139 -7.691 1 93.81 698 ARG A CA 1
ATOM 5335 C C . ARG A 1 698 ? -12.867 2.469 -7.531 1 93.81 698 ARG A C 1
ATOM 5337 O O . ARG A 1 698 ? -12.508 3.627 -7.316 1 93.81 698 ARG A O 1
ATOM 5344 N N . GLN A 1 699 ? -12.062 1.444 -7.598 1 93.12 699 GLN A N 1
ATOM 5345 C CA . GLN A 1 699 ? -10.617 1.625 -7.496 1 93.12 699 GLN A CA 1
ATOM 5346 C C . GLN A 1 699 ? -10.109 2.572 -8.578 1 93.12 699 GLN A C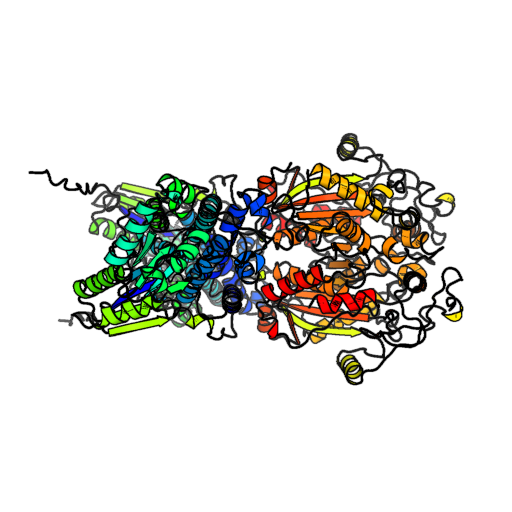 1
ATOM 5348 O O . GLN A 1 699 ? -9.258 3.424 -8.312 1 93.12 699 GLN A O 1
ATOM 5353 N N . ALA A 1 700 ? -10.648 2.441 -9.734 1 95.69 700 ALA A N 1
ATOM 5354 C CA . ALA A 1 700 ? -10.227 3.238 -10.883 1 95.69 700 ALA A CA 1
ATOM 5355 C C . ALA A 1 700 ? -10.773 4.66 -10.797 1 95.69 700 ALA A C 1
ATOM 5357 O O . ALA A 1 700 ? -10.297 5.559 -11.492 1 95.69 700 ALA A O 1
ATOM 5358 N N . GLY A 1 701 ? -11.844 4.848 -10.008 1 94.94 701 GLY A N 1
ATOM 5359 C CA . GLY A 1 701 ? -12.477 6.152 -9.914 1 94.94 701 GLY A CA 1
ATOM 5360 C C . GLY A 1 701 ? -13.172 6.566 -11.203 1 94.94 701 GLY A C 1
ATOM 5361 O O . GLY A 1 701 ? -13.078 7.723 -11.625 1 94.94 701 GLY A O 1
ATOM 5362 N N . ILE A 1 702 ? -13.844 5.586 -11.852 1 95.31 702 ILE A N 1
ATOM 5363 C CA . ILE A 1 702 ? -14.492 5.855 -13.125 1 95.31 702 ILE A CA 1
ATOM 5364 C C . ILE A 1 702 ? -16 5.645 -12.992 1 95.31 702 ILE A C 1
ATOM 5366 O O . ILE A 1 702 ? -16.438 4.75 -12.273 1 95.31 702 ILE A O 1
ATOM 5370 N N . ASP A 1 703 ? -16.75 6.512 -13.648 1 94.56 703 ASP A N 1
ATOM 5371 C CA . ASP A 1 703 ? -18.188 6.309 -13.766 1 94.56 703 ASP A CA 1
ATOM 5372 C C . ASP A 1 703 ? -18.5 5.129 -14.68 1 94.56 703 ASP A C 1
ATOM 5374 O O . ASP A 1 703 ? -18.062 5.09 -15.828 1 94.56 703 ASP A O 1
ATOM 5378 N N . PRO A 1 704 ? -19.234 4.164 -14.195 1 93.25 704 PRO A N 1
ATOM 5379 C CA . PRO A 1 704 ? -19.578 3.02 -15.047 1 93.25 704 PRO A CA 1
ATOM 5380 C C . PRO A 1 704 ? -20.156 3.438 -16.391 1 93.25 704 PRO A C 1
ATOM 5382 O O . PRO A 1 704 ? -19.969 2.742 -17.391 1 93.25 704 PRO A O 1
ATOM 5385 N N . LEU A 1 705 ? -20.797 4.555 -16.438 1 93.69 705 LEU A N 1
ATOM 5386 C CA . LEU A 1 705 ? -21.438 5.02 -17.672 1 93.69 705 LEU A CA 1
ATOM 5387 C C . LEU A 1 705 ? -20.422 5.598 -18.641 1 93.69 705 LEU A C 1
ATOM 5389 O O . LEU A 1 705 ? -20.719 5.801 -19.812 1 93.69 705 LEU A O 1
ATOM 5393 N N . ASP A 1 706 ? -19.266 5.805 -18.156 1 94.62 706 ASP A N 1
ATOM 5394 C CA . ASP A 1 706 ? -18.203 6.324 -19.031 1 94.62 706 ASP A CA 1
ATOM 5395 C C . ASP A 1 706 ? -17.469 5.191 -19.734 1 94.62 706 ASP A C 1
ATOM 5397 O O . ASP A 1 706 ? -16.641 5.441 -20.609 1 94.62 706 ASP A O 1
ATOM 5401 N N . VAL A 1 707 ? -17.781 3.963 -19.391 1 95.19 707 VAL A N 1
ATOM 5402 C CA . VAL A 1 707 ? -17.172 2.816 -20.078 1 95.19 707 VAL A CA 1
ATOM 5403 C C . VAL A 1 707 ? -17.766 2.676 -21.469 1 95.19 707 VAL A C 1
ATOM 5405 O O . VAL A 1 707 ? -18.984 2.51 -21.625 1 95.19 707 VAL A O 1
ATOM 5408 N N . SER A 1 708 ? -16.906 2.76 -22.453 1 95.75 708 SER A N 1
ATOM 5409 C CA . SER A 1 708 ? -17.375 2.785 -23.828 1 95.75 708 SER A CA 1
ATOM 5410 C C . SER A 1 708 ? -17.375 1.386 -24.438 1 95.75 708 SER A C 1
ATOM 5412 O O . SER A 1 708 ? -18.016 1.147 -25.453 1 95.75 708 SER A O 1
ATOM 5414 N N . TYR A 1 709 ? -16.609 0.519 -23.906 1 94.44 709 TYR A N 1
ATOM 5415 C CA . TYR A 1 709 ? -16.453 -0.817 -24.469 1 94.44 709 TYR A CA 1
ATOM 5416 C C . TYR A 1 709 ? -16.234 -1.85 -23.359 1 94.44 709 TYR A C 1
ATOM 5418 O O . TYR A 1 709 ? -15.461 -1.624 -22.438 1 94.44 709 TYR A O 1
ATOM 5426 N N . VAL A 1 710 ? -16.984 -2.926 -23.359 1 91.88 710 VAL A N 1
ATOM 5427 C CA . VAL A 1 710 ? -16.844 -4.051 -22.438 1 91.88 710 VAL A CA 1
ATOM 5428 C C . VAL A 1 710 ? -16.5 -5.316 -23.219 1 91.88 710 VAL A C 1
ATOM 5430 O O . VAL A 1 710 ? -17.234 -5.711 -24.125 1 91.88 710 VAL A O 1
ATOM 5433 N N . GLU A 1 711 ? -15.344 -5.918 -22.938 1 89.88 711 GLU A N 1
ATOM 5434 C CA . GLU A 1 711 ? -14.953 -7.203 -23.516 1 89.88 711 GLU A CA 1
ATOM 5435 C C . GLU A 1 711 ? -15.227 -8.344 -22.531 1 89.88 711 GLU A C 1
ATOM 5437 O O . GLU A 1 711 ? -14.75 -8.328 -21.406 1 89.88 711 GLU A O 1
ATOM 5442 N N . LEU A 1 712 ? -15.992 -9.352 -22.953 1 86.38 712 LEU A N 1
ATOM 5443 C CA . LEU A 1 712 ? -16.344 -10.5 -22.125 1 86.38 712 LEU A CA 1
ATOM 5444 C C . LEU A 1 712 ? -15.711 -11.781 -22.672 1 86.38 712 LEU A C 1
ATOM 5446 O O . LEU A 1 712 ? -15.461 -11.883 -23.875 1 86.38 712 LEU A O 1
ATOM 5450 N N . HIS A 1 713 ? -15.406 -12.734 -21.844 1 78.88 713 HIS A N 1
ATOM 5451 C CA . HIS A 1 713 ? -14.859 -14.023 -22.25 1 78.88 713 HIS A CA 1
ATOM 5452 C C . HIS A 1 713 ? -15.875 -14.828 -23.047 1 78.88 713 HIS A C 1
ATOM 5454 O O . HIS A 1 713 ? -15.539 -15.406 -24.078 1 78.88 713 HIS A O 1
ATOM 5460 N N . GLY A 1 714 ? -17.125 -14.812 -22.797 1 75.25 714 GLY A N 1
ATOM 5461 C CA . GLY A 1 714 ? -18.141 -15.57 -23.484 1 75.25 714 GLY A CA 1
ATOM 5462 C C . GLY A 1 714 ? -17.828 -17.047 -23.594 1 75.25 714 GLY A C 1
ATOM 5463 O O . GLY A 1 714 ? -17.25 -17.5 -24.578 1 75.25 714 GLY A O 1
ATOM 5464 N N . THR A 1 715 ? -18.203 -17.891 -22.734 1 72.38 715 THR A N 1
ATOM 5465 C CA . THR A 1 715 ? -17.844 -19.312 -22.641 1 72.38 715 THR A CA 1
ATOM 5466 C C . THR A 1 715 ? -18.391 -20.094 -23.828 1 72.38 715 THR A C 1
ATOM 5468 O O . THR A 1 715 ? -17.906 -21.188 -24.125 1 72.38 715 THR A O 1
ATOM 5471 N N . GLY A 1 716 ? -19.312 -19.484 -24.547 1 77.62 716 GLY A N 1
ATOM 5472 C CA . GLY A 1 716 ? -19.938 -20.188 -25.672 1 77.62 716 GLY A CA 1
ATOM 5473 C C . GLY A 1 716 ? -20.828 -21.328 -25.25 1 77.62 716 GLY A C 1
ATOM 5474 O O . GLY A 1 716 ? -21.188 -22.188 -26.062 1 77.62 716 GLY A O 1
ATOM 5475 N N . THR A 1 717 ? -21 -21.438 -23.953 1 78.06 717 THR A N 1
ATOM 5476 C CA . THR A 1 717 ? -21.938 -22.406 -23.406 1 78.06 717 THR A CA 1
ATOM 5477 C C . THR A 1 717 ? -23.234 -21.734 -22.969 1 78.06 717 THR A C 1
ATOM 5479 O O . THR A 1 717 ? -23.234 -20.562 -22.609 1 78.06 717 THR A O 1
ATOM 5482 N N . GLN A 1 718 ? -24.25 -22.516 -23.031 1 74.38 718 GLN A N 1
ATOM 5483 C CA . GLN A 1 718 ? -25.547 -21.953 -22.672 1 74.38 718 GLN A CA 1
ATOM 5484 C C . GLN A 1 718 ? -25.547 -21.453 -21.219 1 74.38 718 GLN A C 1
ATOM 5486 O O . GLN A 1 718 ? -26.047 -20.359 -20.938 1 74.38 718 GLN A O 1
ATOM 5491 N N . ALA A 1 719 ? -25.016 -22.203 -20.344 1 72.81 719 ALA A N 1
ATOM 5492 C CA . ALA A 1 719 ? -24.984 -21.828 -18.922 1 72.81 719 ALA A CA 1
ATOM 5493 C C . ALA A 1 719 ? -24.125 -20.594 -18.703 1 72.81 719 ALA A C 1
ATOM 5495 O O . ALA A 1 719 ? -24.516 -19.672 -17.969 1 72.81 719 ALA A O 1
ATOM 5496 N N . GLY A 1 720 ? -22.984 -20.531 -19.297 1 74.81 720 GLY A N 1
ATOM 5497 C CA . GLY A 1 720 ? -22.047 -19.453 -19.078 1 74.81 720 GLY A CA 1
ATOM 5498 C C . GLY A 1 720 ? -22.5 -18.141 -19.719 1 74.81 720 GLY A C 1
ATOM 5499 O O . GLY A 1 720 ? -22.359 -17.078 -19.109 1 74.81 720 GLY A O 1
ATOM 5500 N N . ASP A 1 721 ? -23.094 -18.234 -20.844 1 78.25 721 ASP A N 1
ATOM 5501 C CA . ASP A 1 721 ? -23.438 -17.031 -21.609 1 78.25 721 ASP A CA 1
ATOM 5502 C C . ASP A 1 721 ? -24.625 -16.312 -20.969 1 78.25 721 ASP A C 1
ATOM 5504 O O . ASP A 1 721 ? -24.766 -15.094 -21.109 1 78.25 721 ASP A O 1
ATOM 5508 N N . HIS A 1 722 ? -25.375 -17.031 -20.25 1 74.25 722 HIS A N 1
ATOM 5509 C CA . HIS A 1 722 ? -26.5 -16.406 -19.578 1 74.25 722 HIS A CA 1
ATOM 5510 C C . HIS A 1 722 ? -26.062 -15.609 -18.359 1 74.25 722 HIS A C 1
ATOM 5512 O O . HIS A 1 722 ? -26.625 -14.555 -18.062 1 74.25 722 HIS A O 1
ATOM 5518 N N . GLU A 1 723 ? -25.078 -16 -17.703 1 75.81 723 GLU A N 1
ATOM 5519 C CA . GLU A 1 723 ? -24.625 -15.391 -16.453 1 75.81 723 GLU A CA 1
ATOM 5520 C C . GLU A 1 723 ? -23.812 -14.125 -16.719 1 75.81 723 GLU A C 1
ATOM 5522 O O . GLU A 1 723 ? -23.875 -13.172 -15.945 1 75.81 723 GLU A O 1
ATOM 5527 N N . LEU A 1 724 ? -23.188 -14.047 -17.734 1 71.5 724 LEU A N 1
ATOM 5528 C CA . LEU A 1 724 ? -22.188 -13.023 -17.984 1 71.5 724 LEU A CA 1
ATOM 5529 C C . LEU A 1 724 ? -22.844 -11.664 -18.219 1 71.5 724 LEU A C 1
ATOM 5531 O O . LEU A 1 724 ? -22.422 -10.656 -17.641 1 71.5 724 LEU A O 1
ATOM 5535 N N . PRO A 1 725 ? -23.969 -11.594 -18.953 1 63.88 725 PRO A N 1
ATOM 5536 C CA . PRO A 1 725 ? -24.578 -10.273 -19.156 1 63.88 725 PRO A CA 1
ATOM 5537 C C . PRO A 1 725 ? -25.234 -9.727 -17.875 1 63.88 725 PRO A C 1
ATOM 5539 O O . PRO A 1 725 ? -25.281 -8.516 -17.672 1 63.88 725 PRO A O 1
ATOM 5542 N N . THR A 1 726 ? -25.609 -10.586 -17.016 1 65.62 726 THR A N 1
ATOM 5543 C CA . THR A 1 726 ? -26.266 -10.156 -15.789 1 65.62 726 THR A CA 1
ATOM 5544 C C . THR A 1 726 ? -25.266 -9.539 -14.828 1 65.62 726 THR A C 1
ATOM 5546 O O . THR A 1 726 ? -25.625 -8.742 -13.961 1 65.62 726 THR A O 1
ATOM 5549 N N . SER A 1 727 ? -24.109 -9.867 -15.023 1 62.16 727 SER A N 1
ATOM 5550 C CA . SER A 1 727 ? -23.047 -9.414 -14.133 1 62.16 727 SER A CA 1
ATOM 5551 C C . SER A 1 727 ? -22.641 -7.98 -14.438 1 62.16 727 SER A C 1
ATOM 5553 O O . SER A 1 727 ? -21.922 -7.355 -13.664 1 62.16 727 SER A O 1
ATOM 5555 N N . ARG A 1 728 ? -23.141 -7.512 -15.562 1 62.66 728 ARG A N 1
ATOM 5556 C CA . ARG A 1 728 ? -22.688 -6.188 -15.977 1 62.66 728 ARG A CA 1
ATOM 5557 C C . ARG A 1 728 ? -23.812 -5.16 -15.867 1 62.66 728 ARG A C 1
ATOM 5559 O O . ARG A 1 728 ? -24.969 -5.473 -16.125 1 62.66 728 ARG A O 1
ATOM 5566 N N . MET B 1 1 ? -29.547 41.938 45.125 1 22.5 1 MET B N 1
ATOM 5567 C CA . MET B 1 1 ? -28.266 42.531 44.719 1 22.5 1 MET B CA 1
ATOM 5568 C C . MET B 1 1 ? -27.266 41.406 44.375 1 22.5 1 MET B C 1
ATOM 5570 O O . MET B 1 1 ? -26.672 40.812 45.25 1 22.5 1 MET B O 1
ATOM 5574 N N . MET B 1 2 ? -27.578 40.656 43.562 1 27.53 2 MET B N 1
ATOM 5575 C CA . MET B 1 2 ? -27.094 39.281 43.469 1 27.53 2 MET B CA 1
ATOM 5576 C C . MET B 1 2 ? -25.656 39.219 42.969 1 27.53 2 MET B C 1
ATOM 5578 O O . MET B 1 2 ? -25.312 39.906 42 1 27.53 2 MET B O 1
ATOM 5582 N N . PRO B 1 3 ? -24.672 38.781 43.781 1 29.25 3 PRO B N 1
ATOM 5583 C CA . PRO B 1 3 ? -23.25 39 43.562 1 29.25 3 PRO B CA 1
ATOM 5584 C C . PRO B 1 3 ? -22.734 38.375 42.281 1 29.25 3 PRO B C 1
ATOM 5586 O O . PRO B 1 3 ? -23.281 37.375 41.812 1 29.25 3 PRO B O 1
ATOM 5589 N N . VAL B 1 4 ? -22.234 39.156 41.281 1 29.91 4 VAL B N 1
ATOM 5590 C CA . VAL B 1 4 ? -21.656 39.031 39.969 1 29.91 4 VAL B CA 1
ATOM 5591 C C . VAL B 1 4 ? -20.391 38.156 40.031 1 29.91 4 VAL B C 1
ATOM 5593 O O . VAL B 1 4 ? -19.438 38.5 40.719 1 29.91 4 VAL B O 1
ATOM 5596 N N . TYR B 1 5 ? -20.531 36.875 40.062 1 28.12 5 TYR B N 1
ATOM 5597 C CA . TYR B 1 5 ? -19.375 36 40.188 1 28.12 5 TYR B CA 1
ATOM 5598 C C . TYR B 1 5 ? -18.375 36.25 39.062 1 28.12 5 TYR B C 1
ATOM 5600 O O . TYR B 1 5 ? -18.703 36.094 37.875 1 28.12 5 TYR B O 1
ATOM 5608 N N . THR B 1 6 ? -17.438 37.156 39.25 1 27.62 6 THR B N 1
ATOM 5609 C CA . THR B 1 6 ? -16.328 37.531 38.375 1 27.62 6 THR B CA 1
ATOM 5610 C C . THR B 1 6 ? -15.391 36.344 38.156 1 27.62 6 THR B C 1
ATOM 5612 O O . THR B 1 6 ? -14.852 35.781 39.125 1 27.62 6 THR B O 1
ATOM 5615 N N . PRO B 1 7 ? -15.625 35.594 37.125 1 28.17 7 PRO B N 1
ATOM 5616 C CA . PRO B 1 7 ? -14.703 34.469 36.969 1 28.17 7 PRO B CA 1
ATOM 5617 C C . PRO B 1 7 ? -13.242 34.844 37.125 1 28.17 7 PRO B C 1
ATOM 5619 O O . PRO B 1 7 ? -12.812 35.875 36.531 1 28.17 7 PRO B O 1
ATOM 5622 N N . THR B 1 8 ? -12.703 34.781 38.312 1 27.94 8 THR B N 1
ATOM 5623 C CA . THR B 1 8 ? -11.289 35.062 38.562 1 27.94 8 THR B CA 1
ATOM 5624 C C . THR B 1 8 ? -10.406 34.281 37.625 1 27.94 8 THR B C 1
ATOM 5626 O O . THR B 1 8 ? -10.508 33.031 37.531 1 27.94 8 THR B O 1
ATOM 5629 N N . THR B 1 9 ? -10.164 34.812 36.469 1 28.97 9 THR B N 1
ATOM 5630 C CA . THR B 1 9 ? -9.078 34.469 35.562 1 28.97 9 THR B CA 1
ATOM 5631 C C . THR B 1 9 ? -7.793 34.188 36.344 1 28.97 9 THR B C 1
ATOM 5633 O O . THR B 1 9 ? -7.137 35.156 36.812 1 28.97 9 THR B O 1
ATOM 5636 N N . SER B 1 10 ? -7.82 33.375 37.375 1 28.64 10 SER B N 1
ATOM 5637 C CA . SER B 1 10 ? -6.512 33.094 37.969 1 28.64 10 SER B CA 1
ATOM 5638 C C . SER B 1 10 ? -5.484 32.75 36.875 1 28.64 10 SER B C 1
ATOM 5640 O O . SER B 1 10 ? -5.648 31.781 36.156 1 28.64 10 SER B O 1
ATOM 5642 N N . SER B 1 11 ? -4.926 33.75 36.25 1 31.55 11 SER B N 1
ATOM 5643 C CA . SER B 1 11 ? -3.639 33.812 35.562 1 31.55 11 SER B CA 1
ATOM 5644 C C . SER B 1 11 ? -2.574 33.031 36.344 1 31.55 11 SER B C 1
ATOM 5646 O O . SER B 1 11 ? -2.053 33.531 37.344 1 31.55 11 SER B O 1
ATOM 5648 N N . ASP B 1 12 ? -2.762 31.859 36.688 1 32.91 12 ASP B N 1
ATOM 5649 C CA . ASP B 1 12 ? -1.548 31.297 37.281 1 32.91 12 ASP B CA 1
ATOM 5650 C C . ASP B 1 12 ? -0.305 31.781 36.531 1 32.91 12 ASP B C 1
ATOM 5652 O O . ASP B 1 12 ? -0.162 31.547 35.344 1 32.91 12 ASP B O 1
ATOM 5656 N N . PRO B 1 13 ? 0.315 32.844 36.812 1 35.44 13 PRO B N 1
ATOM 5657 C CA . PRO B 1 13 ? 1.559 33.469 36.344 1 35.44 13 PRO B CA 1
ATOM 5658 C C . PRO B 1 13 ? 2.637 32.438 36 1 35.44 13 PRO B C 1
ATOM 5660 O O . PRO B 1 13 ? 3.676 32.781 35.438 1 35.44 13 PRO B O 1
ATOM 5663 N N . ASP B 1 14 ? 2.693 31.469 36.812 1 35.38 14 ASP B N 1
ATOM 5664 C CA . ASP B 1 14 ? 3.877 30.641 36.656 1 35.38 14 ASP B CA 1
ATOM 5665 C C . ASP B 1 14 ? 3.883 29.938 35.281 1 35.38 14 ASP B C 1
ATOM 5667 O O . ASP B 1 14 ? 4.523 28.891 35.125 1 35.38 14 ASP B O 1
ATOM 5671 N N . ARG B 1 15 ? 2.875 30.031 34.594 1 39.53 15 ARG B N 1
ATOM 5672 C CA . ARG B 1 15 ? 2.936 29.469 33.25 1 39.53 15 ARG B CA 1
ATOM 5673 C C . ARG B 1 15 ? 4.27 29.797 32.562 1 39.53 15 ARG B C 1
ATOM 5675 O O . ARG B 1 15 ? 4.828 30.875 32.781 1 39.53 15 ARG B O 1
ATOM 5682 N N . ASP B 1 16 ? 4.961 28.859 32.125 1 43.53 16 ASP B N 1
ATOM 5683 C CA . ASP B 1 16 ? 6.203 28.641 31.391 1 43.53 16 ASP B CA 1
ATOM 5684 C C . ASP B 1 16 ? 6.406 29.703 30.312 1 43.53 16 ASP B C 1
ATOM 5686 O O . ASP B 1 16 ? 7.145 29.5 29.344 1 43.53 16 ASP B O 1
ATOM 5690 N N . THR B 1 17 ? 5.656 30.781 30.406 1 49.34 17 THR B N 1
ATOM 5691 C CA . THR B 1 17 ? 5.602 31.891 29.469 1 49.34 17 THR B CA 1
ATOM 5692 C C . THR B 1 17 ? 6.934 32.656 29.438 1 49.34 17 THR B C 1
ATOM 5694 O O . THR B 1 17 ? 7.191 33.406 28.516 1 49.34 17 THR B O 1
ATOM 5697 N N . HIS B 1 18 ? 7.766 32.344 30.391 1 66.19 18 HIS B N 1
ATOM 5698 C CA . HIS B 1 18 ? 8.977 33.156 30.359 1 66.19 18 HIS B CA 1
ATOM 5699 C C . HIS B 1 18 ? 10.195 32.312 29.984 1 66.19 18 HIS B C 1
ATOM 5701 O O . HIS B 1 18 ? 11.328 32.688 30.297 1 66.19 18 HIS B O 1
ATOM 5707 N N . LYS B 1 19 ? 9.906 31.109 29.453 1 85.38 19 LYS B N 1
ATOM 5708 C CA . LYS B 1 19 ? 11.062 30.297 29.078 1 85.38 19 LYS B CA 1
ATOM 5709 C C . LYS B 1 19 ? 11.312 30.375 27.578 1 85.38 19 LYS B C 1
ATOM 5711 O O . LYS B 1 19 ? 10.391 30.219 26.781 1 85.38 19 LYS B O 1
ATOM 5716 N N . LEU B 1 20 ? 12.477 30.672 27.266 1 92.88 20 LEU B N 1
ATOM 5717 C CA . LEU B 1 20 ? 12.93 30.656 25.875 1 92.88 20 LEU B CA 1
ATOM 5718 C C . LEU B 1 20 ? 13.344 29.25 25.453 1 92.88 20 LEU B C 1
ATOM 5720 O O . LEU B 1 20 ? 13.773 28.453 26.297 1 92.88 20 LEU B O 1
ATOM 5724 N N . LYS B 1 21 ? 13.078 28.938 24.281 1 95.38 21 LYS B N 1
ATOM 5725 C CA . LYS B 1 21 ? 13.5 27.641 23.734 1 95.38 21 LYS B CA 1
ATOM 5726 C C . LYS B 1 21 ? 14.477 27.844 22.578 1 95.38 21 LYS B C 1
ATOM 5728 O O . LYS B 1 21 ? 14.344 28.781 21.797 1 95.38 21 LYS B O 1
ATOM 5733 N N . LEU B 1 22 ? 15.438 27 22.5 1 96.94 22 LEU B N 1
ATOM 5734 C CA . LEU B 1 22 ? 16.359 26.938 21.375 1 96.94 22 LEU B CA 1
ATOM 5735 C C . LEU B 1 22 ? 16.516 25.5 20.875 1 96.94 22 LEU B C 1
ATOM 5737 O O . LEU B 1 22 ? 16.766 24.594 21.672 1 96.94 22 LEU B O 1
ATOM 5741 N N . VAL B 1 23 ? 16.266 25.281 19.672 1 98 23 VAL B N 1
ATOM 5742 C CA . VAL B 1 23 ? 16.531 23.984 19.062 1 98 23 VAL B CA 1
ATOM 5743 C C . VAL B 1 23 ? 17.828 24.047 18.266 1 98 23 VAL B C 1
ATOM 5745 O O . VAL B 1 23 ? 17.953 24.828 17.312 1 98 23 VAL B O 1
ATOM 5748 N N . TYR B 1 24 ? 18.75 23.234 18.641 1 97.75 24 TYR B N 1
ATOM 5749 C CA . TYR B 1 24 ? 20.078 23.234 18.031 1 97.75 24 TYR B CA 1
ATOM 5750 C C . TYR B 1 24 ? 20.266 22.016 17.141 1 97.75 24 TYR B C 1
ATOM 5752 O O . TYR B 1 24 ? 20.156 20.875 17.594 1 97.75 24 TYR B O 1
ATOM 5760 N N . PHE B 1 25 ? 20.578 22.266 15.859 1 98.19 25 PHE B N 1
ATOM 5761 C CA . PHE B 1 25 ? 20.891 21.219 14.875 1 98.19 25 PHE B CA 1
ATOM 5762 C C . PHE B 1 25 ? 22.375 21.156 14.602 1 98.19 25 PHE B C 1
ATOM 5764 O O . PHE B 1 25 ? 22.938 22.047 13.969 1 98.19 25 PHE B O 1
ATOM 5771 N N . SER B 1 26 ? 22.984 20.062 14.977 1 95.88 26 SER B N 1
ATOM 5772 C CA . SER B 1 26 ? 24.438 19.922 14.867 1 95.88 26 SER B CA 1
ATOM 5773 C C . SER B 1 26 ? 24.844 19.5 13.461 1 95.88 26 SER B C 1
ATOM 5775 O O . SER B 1 26 ? 24 19.203 12.625 1 95.88 26 SER B O 1
ATOM 5777 N N . ASN B 1 27 ? 26.125 19.469 13.195 1 95.25 27 ASN B N 1
ATOM 5778 C CA . ASN B 1 27 ? 26.688 18.984 11.938 1 95.25 27 ASN B CA 1
ATOM 5779 C C . ASN B 1 27 ? 27.188 17.547 12.078 1 95.25 27 ASN B C 1
ATOM 5781 O O . ASN B 1 27 ? 27.891 17.047 11.195 1 95.25 27 ASN B O 1
ATOM 5785 N N . GLU B 1 28 ? 26.859 17 13.18 1 92.94 28 GLU B N 1
ATOM 5786 C CA . GLU B 1 28 ? 27.344 15.641 13.453 1 92.94 28 GLU B CA 1
ATOM 5787 C C . GLU B 1 28 ? 26.188 14.68 13.672 1 92.94 28 GLU B C 1
ATOM 5789 O O . GLU B 1 28 ? 25.125 15.078 14.156 1 92.94 28 GLU B O 1
ATOM 5794 N N . PHE B 1 29 ? 26.469 13.422 13.281 1 94.81 29 PHE B N 1
ATOM 5795 C CA . PHE B 1 29 ? 25.484 12.375 13.578 1 94.81 29 PHE B CA 1
ATOM 5796 C C . PHE B 1 29 ? 25.391 12.133 15.078 1 94.81 29 PHE B C 1
ATOM 5798 O O . PHE B 1 29 ? 26.344 12.414 15.82 1 94.81 29 PHE B O 1
ATOM 5805 N N . PRO B 1 30 ? 24.281 11.672 15.484 1 91.44 30 PRO B N 1
ATOM 5806 C CA . PRO B 1 30 ? 24.203 11.258 16.891 1 91.44 30 PRO B CA 1
ATOM 5807 C C . PRO B 1 30 ? 25.156 10.117 17.219 1 91.44 30 PRO B C 1
ATOM 5809 O O . PRO B 1 30 ? 25.625 9.414 16.312 1 91.44 30 PRO B O 1
ATOM 5812 N N . ARG B 1 31 ? 25.516 9.922 18.453 1 89.56 31 ARG B N 1
ATOM 5813 C CA . ARG B 1 31 ? 26.469 8.906 18.891 1 89.56 31 ARG B CA 1
ATOM 5814 C C . ARG B 1 31 ? 25.875 7.504 18.734 1 89.56 31 ARG B C 1
ATOM 5816 O O . ARG B 1 31 ? 26.625 6.523 18.641 1 89.56 31 ARG B O 1
ATOM 5823 N N . ASP B 1 32 ? 24.641 7.445 18.625 1 88.88 32 ASP B N 1
ATOM 5824 C CA . ASP B 1 32 ? 23.953 6.172 18.438 1 88.88 32 ASP B CA 1
ATOM 5825 C C . ASP B 1 32 ? 24.312 5.551 17.078 1 88.88 32 ASP B C 1
ATOM 5827 O O . ASP B 1 32 ? 24.766 6.254 16.172 1 88.88 32 ASP B O 1
ATOM 5831 N N . ASP B 1 33 ? 24.219 4.262 17.062 1 92.69 33 ASP B N 1
ATOM 5832 C CA . ASP B 1 33 ? 24.375 3.576 15.789 1 92.69 33 ASP B CA 1
ATOM 5833 C C . ASP B 1 33 ? 23.344 4.059 14.773 1 92.69 33 ASP B C 1
ATOM 5835 O O . ASP B 1 33 ? 22.141 3.906 14.984 1 92.69 33 ASP B O 1
ATOM 5839 N N . LEU B 1 34 ? 23.844 4.59 13.734 1 95.62 34 LEU B N 1
ATOM 5840 C CA . LEU B 1 34 ? 22.984 5.25 12.758 1 95.62 34 LEU B CA 1
ATOM 5841 C C . LEU B 1 34 ? 21.984 4.27 12.172 1 95.62 34 LEU B C 1
ATOM 5843 O O . LEU B 1 34 ? 20.812 4.613 11.969 1 95.62 34 LEU B O 1
ATOM 5847 N N . GLN B 1 35 ? 22.422 3.035 11.852 1 95.38 35 GLN B N 1
ATOM 5848 C CA . GLN B 1 35 ? 21.516 2.021 11.32 1 95.38 35 GLN B CA 1
ATOM 5849 C C . GLN B 1 35 ? 20.406 1.686 12.312 1 95.38 35 GLN B C 1
ATOM 5851 O O . GLN B 1 35 ? 19.25 1.505 11.93 1 95.38 35 GLN B O 1
ATOM 5856 N N . GLY B 1 36 ? 20.828 1.63 13.57 1 95.31 36 GLY B N 1
ATOM 5857 C CA . GLY B 1 36 ? 19.844 1.381 14.609 1 95.31 36 GLY B CA 1
ATOM 5858 C C . GLY B 1 36 ? 18.812 2.486 14.734 1 95.31 36 GLY B C 1
ATOM 5859 O O . GLY B 1 36 ? 17.625 2.217 14.922 1 95.31 36 GLY B O 1
ATOM 5860 N N . VAL B 1 37 ? 19.281 3.711 14.617 1 96.69 37 VAL B N 1
ATOM 5861 C CA . VAL B 1 37 ? 18.391 4.867 14.711 1 96.69 37 VAL B CA 1
ATOM 5862 C C . VAL B 1 37 ? 17.375 4.828 13.562 1 96.69 37 VAL B C 1
ATOM 5864 O O . VAL B 1 37 ? 16.172 4.996 13.781 1 96.69 37 VAL B O 1
ATOM 5867 N N . PHE B 1 38 ? 17.875 4.578 12.352 1 97.19 38 PHE B N 1
ATOM 5868 C CA . PHE B 1 38 ? 16.984 4.547 11.188 1 97.19 38 PHE B CA 1
ATOM 5869 C C . PHE B 1 38 ? 16.016 3.383 11.281 1 97.19 38 PHE B C 1
ATOM 5871 O O . PHE B 1 38 ? 14.867 3.492 10.836 1 97.19 38 PHE B O 1
ATOM 5878 N N . ARG B 1 39 ? 16.438 2.262 11.844 1 95.69 39 ARG B N 1
ATOM 5879 C CA . ARG B 1 39 ? 15.539 1.124 12.047 1 95.69 39 ARG B CA 1
ATOM 5880 C C . ARG B 1 39 ? 14.398 1.484 12.992 1 95.69 39 ARG B C 1
ATOM 5882 O O . ARG B 1 39 ? 13.242 1.135 12.742 1 95.69 39 ARG B O 1
ATOM 5889 N N . ARG B 1 40 ? 14.719 2.145 14.07 1 95.31 40 ARG B N 1
ATOM 5890 C CA . ARG B 1 40 ? 13.695 2.557 15.023 1 95.31 40 ARG B CA 1
ATOM 5891 C C . ARG B 1 40 ? 12.734 3.561 14.391 1 95.31 40 ARG B C 1
ATOM 5893 O O . ARG B 1 40 ? 11.523 3.484 14.602 1 95.31 40 ARG B O 1
ATOM 5900 N N . LEU B 1 41 ? 13.312 4.516 13.672 1 96.81 41 LEU B N 1
ATOM 5901 C CA . LEU B 1 41 ? 12.477 5.48 12.969 1 96.81 41 LEU B CA 1
ATOM 5902 C C . LEU B 1 41 ? 11.539 4.781 11.992 1 96.81 41 LEU B C 1
ATOM 5904 O O . LEU B 1 41 ? 10.367 5.152 11.875 1 96.81 41 LEU B O 1
ATOM 5908 N N . HIS B 1 42 ? 12.07 3.812 11.312 1 96.06 42 HIS B N 1
ATOM 5909 C CA . HIS B 1 42 ? 11.266 3.014 10.398 1 96.06 42 HIS B CA 1
ATOM 5910 C C . HIS B 1 42 ? 10.117 2.332 11.125 1 96.06 42 HIS B C 1
ATOM 5912 O O . HIS B 1 42 ? 8.969 2.398 10.68 1 96.06 42 HIS B O 1
ATOM 5918 N N . ASN B 1 43 ? 10.391 1.703 12.195 1 94.62 43 ASN B N 1
ATOM 5919 C CA . ASN B 1 43 ? 9.367 0.987 12.961 1 94.62 43 ASN B CA 1
ATOM 5920 C C . ASN B 1 43 ? 8.305 1.937 13.5 1 94.62 43 ASN B C 1
ATOM 5922 O O . ASN B 1 43 ? 7.109 1.626 13.461 1 94.62 43 ASN B O 1
ATOM 5926 N N . HIS B 1 44 ? 8.734 3.098 14 1 94.44 44 HIS B N 1
ATOM 5927 C CA . HIS B 1 44 ? 7.777 4.082 14.484 1 94.44 44 HIS B CA 1
ATOM 5928 C C . HIS B 1 44 ? 6.895 4.598 13.352 1 94.44 44 HIS B C 1
ATOM 5930 O O . HIS B 1 44 ? 5.711 4.867 13.555 1 94.44 44 HIS B O 1
ATOM 5936 N N . SER B 1 45 ? 7.469 4.719 12.195 1 94.44 45 SER B N 1
ATOM 5937 C CA . SER B 1 45 ? 6.734 5.262 11.055 1 94.44 45 SER B CA 1
ATOM 5938 C C . SER B 1 45 ? 5.617 4.32 10.625 1 94.44 45 SER B C 1
ATOM 5940 O O . SER B 1 45 ? 4.719 4.719 9.875 1 94.44 45 SER B O 1
ATOM 5942 N N . LYS B 1 46 ? 5.66 3.078 11.039 1 93 46 LYS B N 1
ATOM 5943 C CA . LYS B 1 46 ? 4.637 2.098 10.695 1 93 46 LYS B CA 1
ATOM 5944 C C . LYS B 1 46 ? 3.385 2.287 11.547 1 93 46 LYS B C 1
ATOM 5946 O O . LYS B 1 46 ? 2.318 1.761 11.227 1 93 46 LYS B O 1
ATOM 5951 N N . ASP B 1 47 ? 3.516 3.029 12.617 1 90.5 47 ASP B N 1
ATOM 5952 C CA . ASP B 1 47 ? 2.457 3.189 13.609 1 90.5 47 ASP B CA 1
ATOM 5953 C C . ASP B 1 47 ? 1.51 4.32 13.227 1 90.5 47 ASP B C 1
ATOM 5955 O O . ASP B 1 47 ? 1.939 5.34 12.68 1 90.5 47 ASP B O 1
ATOM 5959 N N . SER B 1 48 ? 0.241 4.156 13.555 1 84.5 48 SER B N 1
ATOM 5960 C CA . SER B 1 48 ? -0.78 5.156 13.258 1 84.5 48 SER B CA 1
ATOM 5961 C C . SER B 1 48 ? -0.553 6.434 14.062 1 84.5 48 SER B C 1
ATOM 5963 O O . SER B 1 48 ? -1.078 7.492 13.711 1 84.5 48 SER B O 1
ATOM 5965 N N . ALA B 1 49 ? 0.264 6.395 15.062 1 83.44 49 ALA B N 1
ATOM 5966 C CA . ALA B 1 49 ? 0.553 7.555 15.906 1 83.44 49 ALA B CA 1
ATOM 5967 C C . ALA B 1 49 ? 1.585 8.469 15.25 1 83.44 49 ALA B C 1
ATOM 5969 O O . ALA B 1 49 ? 1.76 9.617 15.664 1 83.44 49 ALA B O 1
ATOM 5970 N N . HIS B 1 50 ? 2.24 7.992 14.203 1 90.44 50 HIS B N 1
ATOM 5971 C CA . HIS B 1 50 ? 3.301 8.781 13.594 1 90.44 50 HIS B CA 1
ATOM 5972 C C . HIS B 1 50 ? 3.059 8.961 12.094 1 90.44 50 HIS B C 1
ATOM 5974 O O . HIS B 1 50 ? 3.939 8.672 11.281 1 90.44 50 HIS B O 1
ATOM 5980 N N . PRO B 1 51 ? 1.954 9.516 11.727 1 86 51 PRO B N 1
ATOM 5981 C CA . PRO B 1 51 ? 1.641 9.703 10.312 1 86 51 PRO B CA 1
ATOM 5982 C C . PRO B 1 51 ? 2.521 10.758 9.641 1 86 51 PRO B C 1
ATOM 5984 O O . PRO B 1 51 ? 2.852 10.633 8.461 1 86 51 PRO B O 1
ATOM 5987 N N . ILE B 1 52 ? 2.92 11.797 10.352 1 90.69 52 ILE B N 1
ATOM 5988 C CA . ILE B 1 52 ? 3.709 12.883 9.773 1 90.69 52 ILE B CA 1
ATOM 5989 C C . ILE B 1 52 ? 5.141 12.406 9.539 1 90.69 52 ILE B C 1
ATOM 5991 O O . ILE B 1 52 ? 5.754 12.75 8.523 1 90.69 52 ILE B O 1
ATOM 5995 N N . LEU B 1 53 ? 5.637 11.609 10.469 1 95.31 53 LEU B N 1
ATOM 5996 C CA . LEU B 1 53 ? 6.945 11 10.281 1 95.31 53 LEU B CA 1
ATOM 5997 C C . LEU B 1 53 ? 6.977 10.164 9 1 95.31 53 LEU B C 1
ATOM 5999 O O . LEU B 1 53 ? 7.906 10.281 8.203 1 95.31 53 LEU B O 1
ATOM 6003 N N . ALA B 1 54 ? 5.945 9.352 8.852 1 93.12 54 ALA B N 1
ATOM 6004 C CA . ALA B 1 54 ? 5.852 8.508 7.664 1 93.12 54 ALA B CA 1
ATOM 6005 C C . ALA B 1 54 ? 5.816 9.359 6.395 1 93.12 54 ALA B C 1
ATOM 6007 O O . ALA B 1 54 ? 6.465 9.023 5.398 1 93.12 54 ALA B O 1
ATOM 6008 N N . GLU B 1 55 ? 5.055 10.406 6.395 1 89.88 55 GLU B N 1
ATOM 6009 C CA . GLU B 1 55 ? 4.941 11.297 5.242 1 89.88 55 GLU B CA 1
ATOM 6010 C C . GLU B 1 55 ? 6.289 11.93 4.906 1 89.88 55 GLU B C 1
ATOM 6012 O O . GLU B 1 55 ? 6.66 12.023 3.732 1 89.88 55 GLU B O 1
ATOM 6017 N N . PHE B 1 56 ? 6.977 12.344 5.938 1 96 56 PHE B N 1
ATOM 6018 C CA . PHE B 1 56 ? 8.281 12.953 5.719 1 96 56 PHE B CA 1
ATOM 6019 C C . PHE B 1 56 ? 9.234 11.977 5.043 1 96 56 PHE B C 1
ATOM 6021 O O . PHE B 1 56 ? 9.906 12.328 4.066 1 96 56 PHE B O 1
ATOM 6028 N N . ILE B 1 57 ? 9.336 10.797 5.559 1 96.88 57 ILE B N 1
ATOM 6029 C CA . ILE B 1 57 ? 10.234 9.789 5.012 1 96.88 57 ILE B CA 1
ATOM 6030 C C . ILE B 1 57 ? 9.914 9.555 3.537 1 96.88 57 ILE B C 1
ATOM 6032 O O . ILE B 1 57 ? 10.812 9.508 2.697 1 96.88 57 ILE B O 1
ATOM 6036 N N . SER B 1 58 ? 8.648 9.43 3.24 1 92.56 58 SER B N 1
ATOM 6037 C CA . SER B 1 58 ? 8.203 9.195 1.869 1 92.56 58 SER B CA 1
ATOM 6038 C C . SER B 1 58 ? 8.578 10.367 0.962 1 92.56 58 SER B C 1
ATOM 6040 O O . SER B 1 58 ? 9.141 10.164 -0.114 1 92.56 58 SER B O 1
ATOM 6042 N N . ARG B 1 59 ? 8.328 11.594 1.374 1 92.12 59 ARG B N 1
ATOM 6043 C CA . ARG B 1 59 ? 8.57 12.773 0.559 1 92.12 59 ARG B CA 1
ATOM 6044 C C . ARG B 1 59 ? 10.062 13.008 0.361 1 92.12 59 ARG B C 1
ATOM 6046 O O . ARG B 1 59 ? 10.5 13.383 -0.731 1 92.12 59 ARG B O 1
ATOM 6053 N N . ALA B 1 60 ? 10.797 12.844 1.448 1 97 60 ALA B N 1
ATOM 6054 C CA . ALA B 1 60 ? 12.242 13.008 1.339 1 97 60 ALA B CA 1
ATOM 6055 C C . ALA B 1 60 ? 12.844 11.984 0.376 1 97 60 ALA B C 1
ATOM 6057 O O . ALA B 1 60 ? 13.719 12.32 -0.426 1 97 60 ALA B O 1
ATOM 6058 N N . THR B 1 61 ? 12.359 10.766 0.458 1 96 61 THR B N 1
ATOM 6059 C CA . THR B 1 61 ? 12.836 9.711 -0.43 1 96 61 THR B CA 1
ATOM 6060 C C . THR B 1 61 ? 12.5 10.039 -1.884 1 96 61 THR B C 1
ATOM 6062 O O . THR B 1 61 ? 13.352 9.906 -2.766 1 96 61 THR B O 1
ATOM 6065 N N . TRP B 1 62 ? 11.328 10.484 -2.1 1 91.19 62 TRP B N 1
ATOM 6066 C CA . TRP B 1 62 ? 10.906 10.844 -3.447 1 91.19 62 TRP B CA 1
ATOM 6067 C C . TRP B 1 62 ? 11.742 12 -3.988 1 91.19 62 TRP B C 1
ATOM 6069 O O . TRP B 1 62 ? 12.117 12.008 -5.164 1 91.19 62 TRP B O 1
ATOM 6079 N N . ALA B 1 63 ? 11.961 12.977 -3.162 1 93.94 63 ALA B N 1
ATOM 6080 C CA . ALA B 1 63 ? 12.742 14.133 -3.576 1 93.94 63 ALA B CA 1
ATOM 6081 C C . ALA B 1 63 ? 14.125 13.719 -4.074 1 93.94 63 ALA B C 1
ATOM 6083 O O . ALA B 1 63 ? 14.594 14.211 -5.102 1 93.94 63 ALA B O 1
ATOM 6084 N N . ILE B 1 64 ? 14.734 12.836 -3.369 1 96.69 64 ILE B N 1
ATOM 6085 C CA . ILE B 1 64 ? 16.078 12.414 -3.738 1 96.69 64 ILE B CA 1
ATOM 6086 C C . ILE B 1 64 ? 16.016 11.539 -4.984 1 96.69 64 ILE B C 1
ATOM 6088 O O . ILE B 1 64 ? 16.891 11.633 -5.859 1 96.69 64 ILE B O 1
ATOM 6092 N N . LYS B 1 65 ? 15.055 10.633 -5.047 1 92.31 65 LYS B N 1
ATOM 6093 C CA . LYS B 1 65 ? 14.898 9.844 -6.266 1 92.31 65 LYS B CA 1
ATOM 6094 C C . LYS B 1 65 ? 14.75 10.75 -7.488 1 92.31 65 LYS B C 1
ATOM 6096 O O . LYS B 1 65 ? 15.312 10.461 -8.547 1 92.31 65 LYS B O 1
ATOM 6101 N N . ASP B 1 66 ? 14.008 11.812 -7.355 1 90.06 66 ASP B N 1
ATOM 6102 C CA . ASP B 1 66 ? 13.828 12.773 -8.43 1 90.06 66 ASP B CA 1
ATOM 6103 C C . ASP B 1 66 ? 15.148 13.445 -8.805 1 90.06 66 ASP B C 1
ATOM 6105 O O . ASP B 1 66 ? 15.438 13.648 -9.984 1 90.06 66 ASP B O 1
ATOM 6109 N N . GLU B 1 67 ? 15.938 13.766 -7.785 1 94.69 67 GLU B N 1
ATOM 6110 C CA . GLU B 1 67 ? 17.25 14.367 -8.023 1 94.69 67 GLU B CA 1
ATOM 6111 C C . GLU B 1 67 ? 18.188 13.383 -8.711 1 94.69 67 GLU B C 1
ATOM 6113 O O . GLU B 1 67 ? 18.953 13.766 -9.602 1 94.69 67 GLU B O 1
ATOM 6118 N N . VAL B 1 68 ? 18.156 12.164 -8.266 1 94.19 68 VAL B N 1
ATOM 6119 C CA . VAL B 1 68 ? 19.031 11.148 -8.828 1 94.19 68 VAL B CA 1
ATOM 6120 C C . VAL B 1 68 ? 18.734 10.961 -10.312 1 94.19 68 VAL B C 1
ATOM 6122 O O . VAL B 1 68 ? 19.656 10.789 -11.117 1 94.19 68 VAL B O 1
ATOM 6125 N N . ARG B 1 69 ? 17.531 11.047 -10.711 1 87.56 69 ARG B N 1
ATOM 6126 C CA . ARG B 1 69 ? 17.125 10.883 -12.102 1 87.56 69 ARG B CA 1
ATOM 6127 C C . ARG B 1 69 ? 17.719 11.969 -12.984 1 87.56 69 ARG B C 1
ATOM 6129 O O . ARG B 1 69 ? 17.922 11.766 -14.188 1 87.56 69 ARG B O 1
ATOM 6136 N N . GLN B 1 70 ? 18.031 13.062 -12.406 1 88.44 70 GLN B N 1
ATOM 6137 C CA . GLN B 1 70 ? 18.5 14.219 -13.164 1 88.44 70 GLN B CA 1
ATOM 6138 C C . GLN B 1 70 ? 20.016 14.273 -13.219 1 88.44 70 GLN B C 1
ATOM 6140 O O . GLN B 1 70 ? 20.594 15.094 -13.938 1 88.44 70 GLN B O 1
ATOM 6145 N N . LEU B 1 71 ? 20.656 13.414 -12.516 1 92.56 71 LEU B N 1
ATOM 6146 C CA . LEU B 1 71 ? 22.109 13.406 -12.469 1 92.56 71 LEU B CA 1
ATOM 6147 C C . LEU B 1 71 ? 22.703 12.922 -13.789 1 92.56 71 LEU B C 1
ATOM 6149 O O . LEU B 1 71 ? 22.016 12.25 -14.562 1 92.56 71 LEU B O 1
ATOM 6153 N N . GLN B 1 72 ? 23.922 13.289 -13.961 1 90.69 72 GLN B N 1
ATOM 6154 C CA . GLN B 1 72 ? 24.688 12.711 -15.062 1 90.69 72 GLN B CA 1
ATOM 6155 C C . GLN B 1 72 ? 24.875 11.203 -14.875 1 90.69 72 GLN B C 1
ATOM 6157 O O . GLN B 1 72 ? 24.938 10.719 -13.742 1 90.69 72 GLN B O 1
ATOM 6162 N N . THR B 1 73 ? 24.984 10.508 -15.906 1 89.06 73 THR B N 1
ATOM 6163 C CA . THR B 1 73 ? 24.984 9.055 -15.922 1 89.06 73 THR B CA 1
ATOM 6164 C C . THR B 1 73 ? 26.109 8.5 -15.047 1 89.06 73 THR B C 1
ATOM 6166 O O . THR B 1 73 ? 25.922 7.496 -14.352 1 89.06 73 THR B O 1
ATOM 6169 N N . GLU B 1 74 ? 27.234 9.133 -15.047 1 89 74 GLU B N 1
ATOM 6170 C CA . GLU B 1 74 ? 28.406 8.641 -14.312 1 89 74 GLU B CA 1
ATOM 6171 C C . GLU B 1 74 ? 28.156 8.648 -12.805 1 89 74 GLU B C 1
ATOM 6173 O O . GLU B 1 74 ? 28.594 7.75 -12.094 1 89 74 GLU B O 1
ATOM 6178 N N . ILE B 1 75 ? 27.469 9.68 -12.352 1 92.19 75 ILE B N 1
ATOM 6179 C CA . ILE B 1 75 ? 27.172 9.797 -10.93 1 92.19 75 ILE B CA 1
ATOM 6180 C C . ILE B 1 75 ? 25.953 8.945 -10.578 1 92.19 75 ILE B C 1
ATOM 6182 O O . ILE B 1 75 ? 25.906 8.32 -9.516 1 92.19 75 ILE B O 1
ATOM 6186 N N . LYS B 1 76 ? 25.016 8.914 -11.453 1 90.81 76 LYS B N 1
ATOM 6187 C CA . LYS B 1 76 ? 23.781 8.156 -11.266 1 90.81 76 LYS B CA 1
ATOM 6188 C C . LYS B 1 76 ? 24.062 6.68 -11.016 1 90.81 76 LYS B C 1
ATOM 6190 O O . LYS B 1 76 ? 23.406 6.039 -10.195 1 90.81 76 LYS B O 1
ATOM 6195 N N . HIS B 1 77 ? 25.016 6.141 -11.648 1 89.62 77 HIS B N 1
ATOM 6196 C CA . HIS B 1 77 ? 25.344 4.723 -11.586 1 89.62 77 HIS B CA 1
ATOM 6197 C C . HIS B 1 77 ? 25.938 4.352 -10.234 1 89.62 77 HIS B C 1
ATOM 6199 O O . HIS B 1 77 ? 25.984 3.172 -9.875 1 89.62 77 HIS B O 1
ATOM 6205 N N . LEU B 1 78 ? 26.344 5.344 -9.461 1 91.81 78 LEU B N 1
ATOM 6206 C CA . LEU B 1 78 ? 26.922 5.09 -8.141 1 91.81 78 LEU B CA 1
ATOM 6207 C C . LEU B 1 78 ? 25.828 4.77 -7.129 1 91.81 78 LEU B C 1
ATOM 6209 O O . LEU B 1 78 ? 26.109 4.242 -6.051 1 91.81 78 LEU B O 1
ATOM 6213 N N . ILE B 1 79 ? 24.641 5.086 -7.473 1 94.44 79 ILE B N 1
ATOM 6214 C CA . ILE B 1 79 ? 23.562 4.973 -6.504 1 94.44 79 ILE B CA 1
ATOM 6215 C C . ILE B 1 79 ? 22.656 3.797 -6.875 1 94.44 79 ILE B C 1
ATOM 6217 O O . ILE B 1 79 ? 21.859 3.891 -7.809 1 94.44 79 ILE B O 1
ATOM 6221 N N . PRO B 1 80 ? 22.703 2.748 -6.105 1 90.19 80 PRO B N 1
ATOM 6222 C CA . PRO B 1 80 ? 21.797 1.625 -6.363 1 90.19 80 PRO B CA 1
ATOM 6223 C C . PRO B 1 80 ? 20.344 1.963 -6.066 1 90.19 80 PRO B C 1
ATOM 6225 O O . PRO B 1 80 ? 20.062 2.963 -5.398 1 90.19 80 PRO B O 1
ATOM 6228 N N . PRO B 1 81 ? 19.469 1.098 -6.602 1 88.56 81 PRO B N 1
ATOM 6229 C CA . PRO B 1 81 ? 18.062 1.308 -6.242 1 88.56 81 PRO B CA 1
ATOM 6230 C C . PRO B 1 81 ? 17.828 1.226 -4.738 1 88.56 81 PRO B C 1
ATOM 6232 O O . PRO B 1 81 ? 18.438 0.404 -4.055 1 88.56 81 PRO B O 1
ATOM 6235 N N . PHE B 1 82 ? 16.984 2.121 -4.262 1 91.06 82 PHE B N 1
ATOM 6236 C CA . PHE B 1 82 ? 16.672 2.119 -2.834 1 91.06 82 PHE B CA 1
ATOM 6237 C C . PHE B 1 82 ? 15.188 2.367 -2.598 1 91.06 82 PHE B C 1
ATOM 6239 O O . PHE B 1 82 ? 14.555 3.117 -3.342 1 91.06 82 PHE B O 1
ATOM 6246 N N . GLU B 1 83 ? 14.641 1.739 -1.576 1 88 83 GLU B N 1
ATOM 6247 C CA . GLU B 1 83 ? 13.242 1.918 -1.216 1 88 83 GLU B CA 1
ATOM 6248 C C . GLU B 1 83 ? 13.047 3.17 -0.365 1 88 83 GLU B C 1
ATOM 6250 O O . GLU B 1 83 ? 12.086 3.918 -0.564 1 88 83 GLU B O 1
ATOM 6255 N N . THR B 1 84 ? 13.898 3.346 0.585 1 93.75 84 THR B N 1
ATOM 6256 C CA . THR B 1 84 ? 13.914 4.527 1.441 1 93.75 84 THR B CA 1
ATOM 6257 C C . THR B 1 84 ? 15.344 5.039 1.622 1 93.75 84 THR B C 1
ATOM 6259 O O . THR B 1 84 ? 16.297 4.293 1.42 1 93.75 84 THR B O 1
ATOM 6262 N N . LEU B 1 85 ? 15.461 6.219 1.992 1 96.81 85 LEU B N 1
ATOM 6263 C CA . LEU B 1 85 ? 16.766 6.844 2.209 1 96.81 85 LEU B CA 1
ATOM 6264 C C . LEU B 1 85 ? 17.5 6.18 3.367 1 96.81 85 LEU B C 1
ATOM 6266 O O . LEU B 1 85 ? 18.719 6.262 3.455 1 96.81 85 LEU B O 1
ATOM 6270 N N . PHE B 1 86 ? 16.797 5.488 4.207 1 96.81 86 PHE B N 1
ATOM 6271 C CA . PHE B 1 86 ? 17.406 4.867 5.379 1 96.81 86 PHE B CA 1
ATOM 6272 C C . PHE B 1 86 ? 18.422 3.811 4.969 1 96.81 86 PHE B C 1
ATOM 6274 O O . PHE B 1 86 ? 19.391 3.57 5.684 1 96.81 86 PHE B O 1
ATOM 6281 N N . SER B 1 87 ? 18.203 3.244 3.807 1 94.62 87 SER B N 1
ATOM 6282 C CA . SER B 1 87 ? 19.078 2.156 3.357 1 94.62 87 SER B CA 1
ATOM 6283 C C . SER B 1 87 ? 20.469 2.666 3.014 1 94.62 87 SER B C 1
ATOM 6285 O O . SER B 1 87 ? 21.422 1.893 2.979 1 94.62 87 SER B O 1
ATOM 6287 N N . TRP B 1 88 ? 20.578 3.943 2.717 1 96.94 88 TRP B N 1
ATOM 6288 C CA . TRP B 1 88 ? 21.875 4.52 2.398 1 96.94 88 TRP B CA 1
ATOM 6289 C C . TRP B 1 88 ? 22.828 4.383 3.576 1 96.94 88 TRP B C 1
ATOM 6291 O O . TRP B 1 88 ? 24.062 4.371 3.395 1 96.94 88 TRP B O 1
ATOM 6301 N N . ALA B 1 89 ? 22.312 4.285 4.785 1 96.38 89 ALA B N 1
ATOM 6302 C CA . ALA B 1 89 ? 23.141 4.18 5.98 1 96.38 89 ALA B CA 1
ATOM 6303 C C . ALA B 1 89 ? 23.891 2.857 6.008 1 96.38 89 ALA B C 1
ATOM 6305 O O . ALA B 1 89 ? 24.938 2.746 6.66 1 96.38 89 ALA B O 1
ATOM 6306 N N . GLU B 1 90 ? 23.422 1.891 5.258 1 92.94 90 GLU B N 1
ATOM 6307 C CA . GLU B 1 90 ? 24.016 0.556 5.242 1 92.94 90 GLU B CA 1
ATOM 6308 C C . GLU B 1 90 ? 25.094 0.445 4.176 1 92.94 90 GLU B C 1
ATOM 6310 O O . GLU B 1 90 ? 25.906 -0.487 4.195 1 92.94 90 GLU B O 1
ATOM 6315 N N . SER B 1 91 ? 25.141 1.372 3.297 1 93.12 91 SER B N 1
ATOM 6316 C CA . SER B 1 91 ? 26.016 1.257 2.139 1 93.12 91 SER B CA 1
ATOM 6317 C C . SER B 1 91 ? 27.359 1.946 2.391 1 93.12 91 SER B C 1
ATOM 6319 O O . SER B 1 91 ? 27.469 3.166 2.25 1 93.12 91 SER B O 1
ATOM 6321 N N . THR B 1 92 ? 28.375 1.156 2.561 1 91.62 92 THR B N 1
ATOM 6322 C CA . THR B 1 92 ? 29.719 1.695 2.744 1 91.62 92 THR B CA 1
ATOM 6323 C C . THR B 1 92 ? 30.203 2.369 1.466 1 91.62 92 THR B C 1
ATOM 6325 O O . THR B 1 92 ? 30.906 3.385 1.521 1 91.62 92 THR B O 1
ATOM 6328 N N . ASP B 1 93 ? 29.828 1.81 0.373 1 91.56 93 ASP B N 1
ATOM 6329 C CA . ASP B 1 93 ? 30.25 2.359 -0.911 1 91.56 93 ASP B CA 1
ATOM 6330 C C . ASP B 1 93 ? 29.703 3.775 -1.108 1 91.56 93 ASP B C 1
ATOM 6332 O O . ASP B 1 93 ? 30.375 4.625 -1.701 1 91.56 93 ASP B O 1
ATOM 6336 N N . LEU B 1 94 ? 28.516 3.986 -0.653 1 94.12 94 LEU B N 1
ATOM 6337 C CA . LEU B 1 94 ? 27.938 5.32 -0.766 1 94.12 94 LEU B CA 1
ATOM 6338 C C . LEU B 1 94 ? 28.531 6.266 0.267 1 94.12 94 LEU B C 1
ATOM 6340 O O . LEU B 1 94 ? 28.906 7.395 -0.06 1 94.12 94 LEU B O 1
ATOM 6344 N N . ARG B 1 95 ? 28.719 5.82 1.474 1 93.5 95 ARG B N 1
ATOM 6345 C CA . ARG B 1 95 ? 29.109 6.68 2.588 1 93.5 95 ARG B CA 1
ATOM 6346 C C . ARG B 1 95 ? 30.594 7.023 2.523 1 93.5 95 ARG B C 1
ATOM 6348 O O . ARG B 1 95 ? 31.016 8.062 3.035 1 93.5 95 ARG B O 1
ATOM 6355 N N . GLU B 1 96 ? 31.391 6.18 1.882 1 92.81 96 GLU B N 1
ATOM 6356 C CA . GLU B 1 96 ? 32.812 6.426 1.773 1 92.81 96 GLU B CA 1
ATOM 6357 C C . GLU B 1 96 ? 33.25 6.621 0.319 1 92.81 96 GLU B C 1
ATOM 6359 O O . GLU B 1 96 ? 34.438 6.652 0.01 1 92.81 96 GLU B O 1
ATOM 6364 N N . GLY B 1 97 ? 32.25 6.723 -0.518 1 92.25 97 GLY B N 1
ATOM 6365 C CA . GLY B 1 97 ? 32.531 6.82 -1.941 1 92.25 97 GLY B CA 1
ATOM 6366 C C . GLY B 1 97 ? 32.688 8.25 -2.42 1 92.25 97 GLY B C 1
ATOM 6367 O O . GLY B 1 97 ? 32.906 9.156 -1.616 1 92.25 97 GLY B O 1
ATOM 6368 N N . LEU B 1 98 ? 32.594 8.43 -3.713 1 92.12 98 LEU B N 1
ATOM 6369 C CA . LEU B 1 98 ? 32.844 9.695 -4.395 1 92.12 98 LEU B CA 1
ATOM 6370 C C . LEU B 1 98 ? 31.844 10.766 -3.943 1 92.12 98 LEU B C 1
ATOM 6372 O O . LEU B 1 98 ? 32.219 11.938 -3.83 1 92.12 98 LEU B O 1
ATOM 6376 N N . ILE B 1 99 ? 30.656 10.328 -3.75 1 95.19 99 ILE B N 1
ATOM 6377 C CA . ILE B 1 99 ? 29.641 11.32 -3.418 1 95.19 99 ILE B CA 1
ATOM 6378 C C . ILE B 1 99 ? 29.297 11.227 -1.935 1 95.19 99 ILE B C 1
ATOM 6380 O O . ILE B 1 99 ? 28.141 11.445 -1.546 1 95.19 99 ILE B O 1
ATOM 6384 N N . CYS B 1 100 ? 30.25 10.859 -1.099 1 95.31 100 CYS B N 1
ATOM 6385 C CA . CYS B 1 100 ? 30.047 10.648 0.328 1 95.31 100 CYS B CA 1
ATOM 6386 C C . CYS B 1 100 ? 29.484 11.906 0.989 1 95.31 100 CYS B C 1
ATOM 6388 O O . CYS B 1 100 ? 28.656 11.82 1.897 1 95.31 100 CYS B O 1
ATOM 6390 N N . GLY B 1 101 ? 29.938 13.141 0.587 1 96.06 101 GLY B N 1
ATOM 6391 C CA . GLY B 1 101 ? 29.422 14.383 1.149 1 96.06 101 GLY B CA 1
ATOM 6392 C C . GLY B 1 101 ? 27.938 14.555 0.94 1 96.06 101 GLY B C 1
ATOM 6393 O O . GLY B 1 101 ? 27.219 14.961 1.855 1 96.06 101 GLY B O 1
ATOM 6394 N N . ALA B 1 102 ? 27.5 14.242 -0.3 1 97.81 102 ALA B N 1
ATOM 6395 C CA . ALA B 1 102 ? 26.062 14.328 -0.608 1 97.81 102 ALA B CA 1
ATOM 6396 C C . ALA B 1 102 ? 25.266 13.305 0.193 1 97.81 102 ALA B C 1
ATOM 6398 O O . ALA B 1 102 ? 24.203 13.625 0.735 1 97.81 102 ALA B O 1
ATOM 6399 N N . VAL B 1 103 ? 25.766 12.094 0.31 1 97.88 103 VAL B N 1
ATOM 6400 C CA . VAL B 1 103 ? 25.094 10.984 0.972 1 97.88 103 VAL B CA 1
ATOM 6401 C C . VAL B 1 103 ? 24.969 11.273 2.467 1 97.88 103 VAL B C 1
ATOM 6403 O O . VAL B 1 103 ? 23.859 11.234 3.025 1 97.88 103 VAL B O 1
ATOM 6406 N N . ASP B 1 104 ? 26.031 11.648 3.061 1 97.19 104 ASP B N 1
ATOM 6407 C CA . ASP B 1 104 ? 26.016 11.891 4.5 1 97.19 104 ASP B CA 1
ATOM 6408 C C . ASP B 1 104 ? 25.234 13.164 4.832 1 97.19 104 ASP B C 1
ATOM 6410 O O . ASP B 1 104 ? 24.625 13.258 5.898 1 97.19 104 ASP B O 1
ATOM 6414 N N . GLY B 1 105 ? 25.344 14.148 3.947 1 98.06 105 GLY B N 1
ATOM 6415 C CA . GLY B 1 105 ? 24.5 15.32 4.145 1 98.06 105 GLY B CA 1
ATOM 6416 C C . GLY B 1 105 ? 23.016 15 4.188 1 98.06 105 GLY B C 1
ATOM 6417 O O . GLY B 1 105 ? 22.297 15.477 5.07 1 98.06 105 GLY B O 1
ATOM 6418 N N . VAL B 1 106 ? 22.594 14.172 3.246 1 98.56 106 VAL B N 1
ATOM 6419 C CA . VAL B 1 106 ? 21.203 13.742 3.189 1 98.56 106 VAL B CA 1
ATOM 6420 C C . VAL B 1 106 ? 20.859 12.961 4.453 1 98.56 106 VAL B C 1
ATOM 6422 O O . VAL B 1 106 ? 19.828 13.227 5.094 1 98.56 106 VAL B O 1
ATOM 6425 N N . LEU B 1 107 ? 21.703 12.055 4.816 1 98.44 107 LEU B N 1
ATOM 6426 C CA . LEU B 1 107 ? 21.438 11.195 5.965 1 98.44 107 LEU B CA 1
ATOM 6427 C C . LEU B 1 107 ? 21.359 12.016 7.25 1 98.44 107 LEU B C 1
ATOM 6429 O O . LEU B 1 107 ? 20.531 11.734 8.125 1 98.44 107 LEU B O 1
ATOM 6433 N N . LEU B 1 108 ? 22.172 13.008 7.371 1 98.19 108 LEU B N 1
ATOM 6434 C CA . LEU B 1 108 ? 22.172 13.844 8.562 1 98.19 108 LEU B CA 1
ATOM 6435 C C . LEU B 1 108 ? 20.844 14.602 8.688 1 98.19 108 LEU B C 1
ATOM 6437 O O . LEU B 1 108 ? 20.25 14.633 9.766 1 98.19 108 LEU B O 1
ATOM 6441 N N . LEU B 1 109 ? 20.438 15.227 7.598 1 98.62 109 LEU B N 1
ATOM 6442 C CA . LEU B 1 109 ? 19.172 15.961 7.637 1 98.62 109 LEU B CA 1
ATOM 6443 C C . LEU B 1 109 ? 18 15.031 7.934 1 98.62 109 LEU B C 1
ATOM 6445 O O . LEU B 1 109 ? 17.125 15.367 8.719 1 98.62 109 LEU B O 1
ATOM 6449 N N . VAL B 1 110 ? 18.062 13.859 7.297 1 98.62 110 VAL B N 1
ATOM 6450 C CA . VAL B 1 110 ? 16.938 12.93 7.449 1 98.62 110 VAL B CA 1
ATOM 6451 C C . VAL B 1 110 ? 16.859 12.461 8.898 1 98.62 110 VAL B C 1
ATOM 6453 O O . VAL B 1 110 ? 15.766 12.414 9.477 1 98.62 110 VAL B O 1
ATOM 6456 N N . VAL B 1 111 ? 17.969 12.133 9.516 1 98.25 111 VAL B N 1
ATOM 6457 C CA . VAL B 1 111 ? 17.922 11.641 10.891 1 98.25 111 VAL B CA 1
ATOM 6458 C C . VAL B 1 111 ? 17.469 12.75 11.828 1 98.25 111 VAL B C 1
ATOM 6460 O O . VAL B 1 111 ? 16.656 12.523 12.734 1 98.25 111 VAL B O 1
ATOM 6463 N N . GLN B 1 112 ? 17.891 13.961 11.648 1 98.38 112 GLN B N 1
ATOM 6464 C CA . GLN B 1 112 ? 17.547 15.062 12.539 1 98.38 112 GLN B CA 1
ATOM 6465 C C . GLN B 1 112 ? 16.078 15.453 12.375 1 98.38 112 GLN B C 1
ATOM 6467 O O . GLN B 1 112 ? 15.352 15.586 13.367 1 98.38 112 GLN B O 1
ATOM 6472 N N . LEU B 1 113 ? 15.664 15.57 11.141 1 98.56 113 LEU B N 1
ATOM 6473 C CA . LEU B 1 113 ? 14.297 15.992 10.898 1 98.56 113 LEU B CA 1
ATOM 6474 C C . LEU B 1 113 ? 13.312 14.891 11.258 1 98.56 113 LEU B C 1
ATOM 6476 O O . LEU B 1 113 ? 12.242 15.156 11.82 1 98.56 113 LEU B O 1
ATOM 6480 N N . ALA B 1 114 ? 13.633 13.625 10.883 1 98.5 114 ALA B N 1
ATOM 6481 C CA . ALA B 1 114 ? 12.758 12.516 11.25 1 98.5 114 ALA B CA 1
ATOM 6482 C C . ALA B 1 114 ? 12.617 12.414 12.766 1 98.5 114 ALA B C 1
ATOM 6484 O O . ALA B 1 114 ? 11.516 12.211 13.281 1 98.5 114 ALA B O 1
ATOM 6485 N N . THR B 1 115 ? 13.727 12.57 13.477 1 97.94 115 THR B N 1
ATOM 6486 C CA . THR B 1 115 ? 13.711 12.508 14.93 1 97.94 115 THR B CA 1
ATOM 6487 C C . THR B 1 115 ? 12.906 13.664 15.508 1 97.94 115 THR B C 1
ATOM 6489 O O . THR B 1 115 ? 12.117 13.477 16.438 1 97.94 115 THR B O 1
ATOM 6492 N N . TYR B 1 116 ? 13.133 14.828 14.961 1 97.75 116 TYR B N 1
ATOM 6493 C CA . TYR B 1 116 ? 12.391 16 15.406 1 97.75 116 TYR B CA 1
ATOM 6494 C C . TYR B 1 116 ? 10.891 15.805 15.219 1 97.75 116 TYR B C 1
ATOM 6496 O O . TYR B 1 116 ? 10.102 16.078 16.125 1 97.75 116 TYR B O 1
ATOM 6504 N N . ILE B 1 117 ? 10.492 15.32 14.094 1 96.81 117 ILE B N 1
ATOM 6505 C CA . ILE B 1 117 ? 9.086 15.109 13.766 1 96.81 117 ILE B CA 1
ATOM 6506 C C . ILE B 1 117 ? 8.484 14.047 14.68 1 96.81 117 ILE B C 1
ATOM 6508 O O . ILE B 1 117 ? 7.426 14.266 15.281 1 96.81 117 ILE B O 1
ATOM 6512 N N . GLY B 1 118 ? 9.172 12.914 14.789 1 95.62 118 GLY B N 1
ATOM 6513 C CA . GLY B 1 118 ? 8.672 11.852 15.641 1 95.62 118 GLY B CA 1
ATOM 6514 C C . GLY B 1 118 ? 8.508 12.281 17.094 1 95.62 118 GLY B C 1
ATOM 6515 O O . GLY B 1 118 ? 7.52 11.93 17.734 1 95.62 118 GLY B O 1
ATOM 6516 N N . TYR B 1 119 ? 9.484 13.023 17.594 1 96 119 TYR B N 1
ATOM 6517 C CA . TYR B 1 119 ? 9.406 13.547 18.953 1 96 119 TYR B CA 1
ATOM 6518 C C . TYR B 1 119 ? 8.188 14.445 19.125 1 96 119 TYR B C 1
ATOM 6520 O O . TYR B 1 119 ? 7.441 14.312 20.094 1 96 119 TYR B O 1
ATOM 6528 N N . SER B 1 120 ? 8.008 15.328 18.188 1 93.75 120 SER B N 1
ATOM 6529 C CA . SER B 1 120 ? 6.91 16.297 18.25 1 93.75 120 SER B CA 1
ATOM 6530 C C . SER B 1 120 ? 5.555 15.586 18.203 1 93.75 120 SER B C 1
ATOM 6532 O O . SER B 1 120 ? 4.59 16.047 18.812 1 93.75 120 SER B O 1
ATOM 6534 N N . GLU B 1 121 ? 5.461 14.5 17.453 1 88.38 121 GLU B N 1
ATOM 6535 C CA . GLU B 1 121 ? 4.223 13.727 17.406 1 88.38 121 GLU B CA 1
ATOM 6536 C C . GLU B 1 121 ? 3.977 13 18.734 1 88.38 121 GLU B C 1
ATOM 6538 O O . GLU B 1 121 ? 2.828 12.852 19.156 1 88.38 121 GLU B O 1
ATOM 6543 N N . SER B 1 122 ? 5.031 12.586 19.375 1 88.44 122 SER B N 1
ATOM 6544 C CA . SER B 1 122 ? 4.934 11.844 20.625 1 88.44 122 SER B CA 1
ATOM 6545 C C . SER B 1 122 ? 4.645 12.773 21.797 1 88.44 122 SER B C 1
ATOM 6547 O O . SER B 1 122 ? 3.971 12.383 22.75 1 88.44 122 SER B O 1
ATOM 6549 N N . ARG B 1 123 ? 5.254 14 21.719 1 88.38 123 ARG B N 1
ATOM 6550 C CA . ARG B 1 123 ? 5.105 15.008 22.766 1 88.38 123 ARG B CA 1
ATOM 6551 C C . ARG B 1 123 ? 4.754 16.359 22.172 1 88.38 123 ARG B C 1
ATOM 6553 O O . ARG B 1 123 ? 5.562 17.297 22.219 1 88.38 123 ARG B O 1
ATOM 6560 N N . PRO B 1 124 ? 3.576 16.516 21.766 1 79.75 124 PRO B N 1
ATOM 6561 C CA . PRO B 1 124 ? 3.191 17.719 21.016 1 79.75 124 PRO B CA 1
ATOM 6562 C C . PRO B 1 124 ? 3.303 18.984 21.859 1 79.75 124 PRO B C 1
ATOM 6564 O O . PRO B 1 124 ? 3.547 20.062 21.312 1 79.75 124 PRO B O 1
ATOM 6567 N N . GLU B 1 125 ? 3.258 18.953 23.141 1 80.06 125 GLU B N 1
ATOM 6568 C CA . GLU B 1 125 ? 3.242 20.125 24.016 1 80.06 125 GLU B CA 1
ATOM 6569 C C . GLU B 1 125 ? 4.637 20.734 24.141 1 80.06 125 GLU B C 1
ATOM 6571 O O . GLU B 1 125 ? 4.777 21.953 24.312 1 80.06 125 GLU B O 1
ATOM 6576 N N . ASP B 1 126 ? 5.648 19.922 23.953 1 85.06 126 ASP B N 1
ATOM 6577 C CA . ASP B 1 126 ? 7.016 20.375 24.203 1 85.06 126 ASP B CA 1
ATOM 6578 C C . ASP B 1 126 ? 7.469 21.375 23.141 1 85.06 126 ASP B C 1
ATOM 6580 O O . ASP B 1 126 ? 8.227 22.297 23.453 1 85.06 126 ASP B O 1
ATOM 6584 N N . LEU B 1 127 ? 7 21.234 21.969 1 83.19 127 LEU B N 1
ATOM 6585 C CA . LEU B 1 127 ? 7.523 22.047 20.875 1 83.19 127 LEU B CA 1
ATOM 6586 C C . LEU B 1 127 ? 6.398 22.797 20.172 1 83.19 127 LEU B C 1
ATOM 6588 O O . LEU B 1 127 ? 6.578 23.297 19.062 1 83.19 127 LEU B O 1
ATOM 6592 N N . ALA B 1 128 ? 5.297 22.906 20.734 1 76.5 128 ALA B N 1
ATOM 6593 C CA . ALA B 1 128 ? 4.117 23.516 20.125 1 76.5 128 ALA B CA 1
ATOM 6594 C C . ALA B 1 128 ? 4.223 25.031 20.094 1 76.5 128 ALA B C 1
ATOM 6596 O O . ALA B 1 128 ? 3.744 25.672 19.156 1 76.5 128 ALA B O 1
ATOM 6597 N N . ASP B 1 129 ? 4.922 25.641 21.062 1 78.94 129 ASP B N 1
ATOM 6598 C CA . ASP B 1 129 ? 5.023 27.094 21.156 1 78.94 129 ASP B CA 1
ATOM 6599 C C . ASP B 1 129 ? 6.184 27.625 20.297 1 78.94 129 ASP B C 1
ATOM 6601 O O . ASP B 1 129 ? 7.344 27.531 20.719 1 78.94 129 ASP B O 1
ATOM 6605 N N . LEU B 1 130 ? 5.902 28.266 19.219 1 83.12 130 LEU B N 1
ATOM 6606 C CA . LEU B 1 130 ? 6.926 28.75 18.312 1 83.12 130 LEU B CA 1
ATOM 6607 C C . LEU B 1 130 ? 7.293 30.203 18.641 1 83.12 130 LEU B C 1
ATOM 6609 O O . LEU B 1 130 ? 8.344 30.688 18.203 1 83.12 130 LEU B O 1
ATOM 6613 N N . THR B 1 131 ? 6.461 30.875 19.375 1 83.44 131 THR B N 1
ATOM 6614 C CA . THR B 1 131 ? 6.648 32.312 19.625 1 83.44 131 THR B CA 1
ATOM 6615 C C . THR B 1 131 ? 7.922 32.531 20.422 1 83.44 131 THR B C 1
ATOM 6617 O O . THR B 1 131 ? 8.633 33.531 20.188 1 83.44 131 THR B O 1
ATOM 6620 N N . ASN B 1 132 ? 8.297 31.719 21.312 1 89.81 132 ASN B N 1
ATOM 6621 C CA . ASN B 1 132 ? 9.484 31.875 22.156 1 89.81 132 ASN B CA 1
ATOM 6622 C C . ASN B 1 132 ? 10.57 30.875 21.766 1 89.81 132 ASN B C 1
ATOM 6624 O O . ASN B 1 132 ? 11.375 30.469 22.609 1 89.81 132 ASN B O 1
ATOM 6628 N N . THR B 1 133 ? 10.531 30.484 20.516 1 94.62 133 THR B N 1
ATOM 6629 C CA . THR B 1 133 ? 11.484 29.484 20.047 1 94.62 133 THR B CA 1
ATOM 6630 C C . THR B 1 133 ? 12.414 30.062 19 1 94.62 133 THR B C 1
ATOM 6632 O O . THR B 1 133 ? 11.984 30.828 18.125 1 94.62 133 THR B O 1
ATOM 6635 N N . SER B 1 134 ? 13.672 29.844 19.109 1 96.88 134 SER B N 1
ATOM 6636 C CA . SER B 1 134 ? 14.672 30.156 18.094 1 96.88 134 SER B CA 1
ATOM 6637 C C . SER B 1 134 ? 15.406 28.906 17.641 1 96.88 134 SER B C 1
ATOM 6639 O O . SER B 1 134 ? 15.367 27.875 18.297 1 96.88 134 SER B O 1
ATOM 6641 N N . LEU B 1 135 ? 16.031 29.047 16.484 1 98.25 135 LEU B N 1
ATOM 6642 C CA . LEU B 1 135 ? 16.766 27.938 15.906 1 98.25 135 LEU B CA 1
ATOM 6643 C C . LEU B 1 135 ? 18.234 28.297 15.703 1 98.25 135 LEU B C 1
ATOM 6645 O O . LEU B 1 135 ? 18.562 29.438 15.398 1 98.25 135 LEU B O 1
ATOM 6649 N N . ALA B 1 136 ? 19.031 27.359 15.906 1 97.94 136 ALA B N 1
ATOM 6650 C CA . ALA B 1 136 ? 20.453 27.453 15.578 1 97.94 136 ALA B CA 1
ATOM 6651 C C . ALA B 1 136 ? 20.953 26.172 14.922 1 97.94 136 ALA B C 1
ATOM 6653 O O . ALA B 1 136 ? 20.5 25.078 15.258 1 97.94 136 ALA B O 1
ATOM 6654 N N . GLY B 1 137 ? 21.812 26.281 13.984 1 97.06 137 GLY B N 1
ATOM 6655 C CA . GLY B 1 137 ? 22.391 25.141 13.297 1 97.06 137 GLY B CA 1
ATOM 6656 C C . GLY B 1 137 ? 23.859 25.344 12.938 1 97.06 137 GLY B C 1
ATOM 6657 O O . GLY B 1 137 ? 24.312 26.484 12.797 1 97.06 137 GLY B O 1
ATOM 6658 N N . LEU B 1 138 ? 24.547 24.266 12.859 1 95.75 138 LEU B N 1
ATOM 6659 C CA . LEU B 1 138 ? 25.938 24.266 12.414 1 95.75 138 LEU B CA 1
ATOM 6660 C C . LEU B 1 138 ? 26.094 23.406 11.156 1 95.75 138 LEU B C 1
ATOM 6662 O O . LEU B 1 138 ? 25.562 22.297 11.086 1 95.75 138 LEU B O 1
ATOM 6666 N N . GLY B 1 139 ? 26.859 23.906 10.195 1 95.25 139 GLY B N 1
ATOM 6667 C CA . GLY B 1 139 ? 27 23.141 8.969 1 95.25 139 GLY B CA 1
ATOM 6668 C C . GLY B 1 139 ? 25.688 22.766 8.32 1 95.25 139 GLY B C 1
ATOM 6669 O O . GLY B 1 139 ? 24.812 23.625 8.148 1 95.25 139 GLY B O 1
ATOM 6670 N N . LEU B 1 140 ? 25.562 21.531 7.996 1 96.56 140 LEU B N 1
ATOM 6671 C CA . LEU B 1 140 ? 24.344 21.094 7.309 1 96.56 140 LEU B CA 1
ATOM 6672 C C . LEU B 1 140 ? 23.156 21.094 8.258 1 96.56 140 LEU B C 1
ATOM 6674 O O . LEU B 1 140 ? 22 21.062 7.816 1 96.56 140 LEU B O 1
ATOM 6678 N N . GLY B 1 141 ? 23.391 21.141 9.555 1 97.5 141 GLY B N 1
ATOM 6679 C CA . GLY B 1 141 ? 22.312 21.359 10.5 1 97.5 141 GLY B CA 1
ATOM 6680 C C . GLY B 1 141 ? 21.547 22.656 10.25 1 97.5 141 GLY B C 1
ATOM 6681 O O . GLY B 1 141 ? 20.375 22.75 10.586 1 97.5 141 GLY B O 1
ATOM 6682 N N . LEU B 1 142 ? 22.234 23.594 9.656 1 97.38 142 LEU B N 1
ATOM 6683 C CA . LEU B 1 142 ? 21.594 24.859 9.297 1 97.38 142 LEU B CA 1
ATOM 6684 C C . LEU B 1 142 ? 20.484 24.625 8.289 1 97.38 142 LEU B C 1
ATOM 6686 O O . LEU B 1 142 ? 19.453 25.312 8.328 1 97.38 142 LEU B O 1
ATOM 6690 N N . LEU B 1 143 ? 20.734 23.719 7.367 1 97.56 143 LEU B N 1
ATOM 6691 C CA . LEU B 1 143 ? 19.703 23.406 6.383 1 97.56 143 LEU B CA 1
ATOM 6692 C C . LEU B 1 143 ? 18.531 22.703 7.035 1 97.56 143 LEU B C 1
ATOM 6694 O O . LEU B 1 143 ? 17.375 22.953 6.695 1 97.56 143 LEU B O 1
ATOM 6698 N N . ALA B 1 144 ? 18.781 21.781 7.961 1 98.25 144 ALA B N 1
ATOM 6699 C CA . ALA B 1 144 ? 17.719 21.125 8.703 1 98.25 144 ALA B CA 1
ATOM 6700 C C . ALA B 1 144 ? 16.906 22.125 9.5 1 98.25 144 ALA B C 1
ATOM 6702 O O . ALA B 1 144 ? 15.672 22.062 9.523 1 98.25 144 ALA B O 1
ATOM 6703 N N . SER B 1 145 ? 17.609 23.062 10.133 1 98.19 145 SER B N 1
ATOM 6704 C CA . SER B 1 145 ? 16.938 24.094 10.906 1 98.19 145 SER B CA 1
ATOM 6705 C C . SER B 1 145 ? 16.078 25 10.016 1 98.19 145 SER B C 1
ATOM 6707 O O . SER B 1 145 ? 15.039 25.5 10.445 1 98.19 145 SER B O 1
ATOM 6709 N N . THR B 1 146 ? 16.547 25.141 8.781 1 98.25 146 THR B N 1
ATOM 6710 C CA . THR B 1 146 ? 15.797 25.953 7.828 1 98.25 146 THR B CA 1
ATOM 6711 C C . THR B 1 146 ? 14.422 25.344 7.559 1 98.25 146 THR B C 1
ATOM 6713 O O . THR B 1 146 ? 13.43 26.062 7.445 1 98.25 146 THR B O 1
ATOM 6716 N N . ALA B 1 147 ? 14.367 24.031 7.445 1 97.94 147 ALA B N 1
ATOM 6717 C CA . ALA B 1 147 ? 13.094 23.328 7.25 1 97.94 147 ALA B CA 1
ATOM 6718 C C . ALA B 1 147 ? 12.133 23.625 8.398 1 97.94 147 ALA B C 1
ATOM 6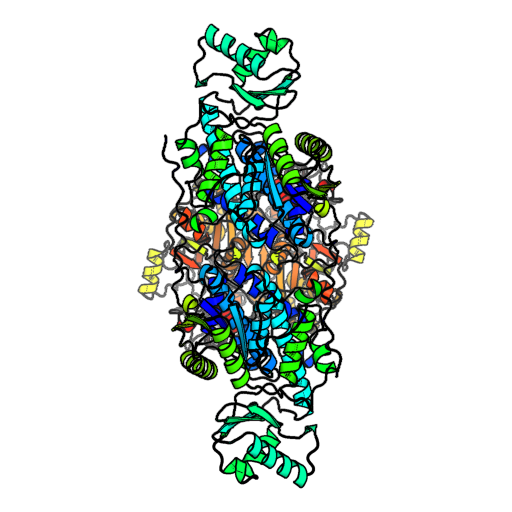720 O O . ALA B 1 147 ? 10.953 23.875 8.18 1 97.94 147 ALA B O 1
ATOM 6721 N N . VAL B 1 148 ? 12.664 23.609 9.609 1 97.31 148 VAL B N 1
ATOM 6722 C CA . VAL B 1 148 ? 11.836 23.875 10.781 1 97.31 148 VAL B CA 1
ATOM 6723 C C . VAL B 1 148 ? 11.414 25.344 10.781 1 97.31 148 VAL B C 1
ATOM 6725 O O . VAL B 1 148 ? 10.266 25.672 11.102 1 97.31 148 VAL B O 1
ATOM 6728 N N . SER B 1 149 ? 12.328 26.219 10.359 1 97.62 149 SER B N 1
ATOM 6729 C CA . SER B 1 149 ? 12.039 27.641 10.305 1 97.62 149 SER B CA 1
ATOM 6730 C C . SER B 1 149 ? 10.898 27.938 9.328 1 97.62 149 SER B C 1
ATOM 6732 O O . SER B 1 149 ? 10.094 28.844 9.562 1 97.62 149 SER B O 1
ATOM 6734 N N . LEU B 1 150 ? 10.82 27.156 8.328 1 95.31 150 LEU B N 1
ATOM 6735 C CA . LEU B 1 150 ? 9.844 27.391 7.27 1 95.31 150 LEU B CA 1
ATOM 6736 C C . LEU B 1 150 ? 8.555 26.625 7.539 1 95.31 150 LEU B C 1
ATOM 6738 O O . LEU B 1 150 ? 7.727 26.453 6.641 1 95.31 150 LEU B O 1
ATOM 6742 N N . SER B 1 151 ? 8.43 26.125 8.742 1 91.12 151 SER B N 1
ATOM 6743 C CA . SER B 1 151 ? 7.234 25.375 9.117 1 91.12 151 SER B CA 1
ATOM 6744 C C . SER B 1 151 ? 6.473 26.062 10.242 1 91.12 151 SER B C 1
ATOM 6746 O O . SER B 1 151 ? 6.984 26.188 11.352 1 91.12 151 SER B O 1
ATOM 6748 N N . SER B 1 152 ? 5.262 26.438 9.961 1 83.88 152 SER B N 1
ATOM 6749 C CA . SER B 1 152 ? 4.434 27.094 10.969 1 83.88 152 SER B CA 1
ATOM 6750 C C . SER B 1 152 ? 3.75 26.062 11.867 1 83.88 152 SER B C 1
ATOM 6752 O O . SER B 1 152 ? 3.289 26.406 12.961 1 83.88 152 SER B O 1
ATOM 6754 N N . SER B 1 153 ? 3.684 24.891 11.367 1 80.94 153 SER B N 1
ATOM 6755 C CA . SER B 1 153 ? 3.162 23.75 12.125 1 80.94 153 SER B CA 1
ATOM 6756 C C . SER B 1 153 ? 3.924 22.484 11.797 1 80.94 153 SER B C 1
ATOM 6758 O O . SER B 1 153 ? 4.68 22.422 10.82 1 80.94 153 SER B O 1
ATOM 6760 N N . LEU B 1 154 ? 3.729 21.5 12.633 1 86.94 154 LEU B N 1
ATOM 6761 C CA . LEU B 1 154 ? 4.402 20.219 12.414 1 86.94 154 LEU B CA 1
ATOM 6762 C C . LEU B 1 154 ? 4.004 19.625 11.07 1 86.94 154 LEU B C 1
ATOM 6764 O O . LEU B 1 154 ? 4.816 18.969 10.414 1 86.94 154 LEU B O 1
ATOM 6768 N N . ALA B 1 155 ? 2.842 19.906 10.578 1 79.75 155 ALA B N 1
ATOM 6769 C CA . ALA B 1 155 ? 2.295 19.328 9.352 1 79.75 155 ALA B CA 1
ATOM 6770 C C . ALA B 1 155 ? 3 19.891 8.125 1 79.75 155 ALA B C 1
ATOM 6772 O O . ALA B 1 155 ? 2.943 19.297 7.043 1 79.75 155 ALA B O 1
ATOM 6773 N N . ASP B 1 156 ? 3.701 20.984 8.234 1 85.38 156 ASP B N 1
ATOM 6774 C CA . ASP B 1 156 ? 4.414 21.625 7.129 1 85.38 156 ASP B CA 1
ATOM 6775 C C . ASP B 1 156 ? 5.793 21 6.938 1 85.38 156 ASP B C 1
ATOM 6777 O O . ASP B 1 156 ? 6.406 21.156 5.879 1 85.38 156 ASP B O 1
ATOM 6781 N N . LEU B 1 157 ? 6.211 20.344 7.93 1 92.94 157 LEU B N 1
ATOM 6782 C CA . LEU B 1 157 ? 7.621 19.969 8.008 1 92.94 157 LEU B CA 1
ATOM 6783 C C . LEU B 1 157 ? 7.949 18.891 6.984 1 92.94 157 LEU B C 1
ATOM 6785 O O . LEU B 1 157 ? 9.07 18.844 6.461 1 92.94 157 LEU B O 1
ATOM 6789 N N . PRO B 1 158 ? 7 17.953 6.668 1 91.88 158 PRO B N 1
ATOM 6790 C CA . PRO B 1 158 ? 7.348 16.969 5.641 1 91.88 158 PRO B CA 1
ATOM 6791 C C . PRO B 1 158 ? 7.719 17.609 4.309 1 91.88 158 PRO B C 1
ATOM 6793 O O . PRO B 1 158 ? 8.695 17.203 3.67 1 91.88 158 PRO B O 1
ATOM 6796 N N . GLN B 1 159 ? 7.059 18.641 3.928 1 89.06 159 GLN B N 1
ATOM 6797 C CA . GLN B 1 159 ? 7.348 19.328 2.67 1 89.06 159 GLN B CA 1
ATOM 6798 C C . GLN B 1 159 ? 8.609 20.172 2.781 1 89.06 159 GLN B C 1
ATOM 6800 O O . GLN B 1 159 ? 9.484 20.125 1.91 1 89.06 159 GLN B O 1
ATOM 6805 N N . ALA B 1 160 ? 8.656 20.953 3.811 1 95 160 ALA B N 1
ATOM 6806 C CA . ALA B 1 160 ? 9.836 21.797 4.023 1 95 160 ALA B CA 1
ATOM 6807 C C . ALA B 1 160 ? 11.086 20.953 4.219 1 95 160 ALA B C 1
ATOM 6809 O O . ALA B 1 160 ? 12.164 21.297 3.734 1 95 160 ALA B O 1
ATOM 6810 N N . GLY B 1 161 ? 10.914 19.875 4.984 1 97.88 161 GLY B N 1
ATOM 6811 C CA . GLY B 1 161 ? 12.031 18.969 5.203 1 97.88 161 GLY B CA 1
ATOM 6812 C C . GLY B 1 161 ? 12.523 18.312 3.924 1 97.88 161 GLY B C 1
ATOM 6813 O O . GLY B 1 161 ? 13.727 18.172 3.717 1 97.88 161 GLY B O 1
ATOM 6814 N N . ALA B 1 162 ? 11.594 17.875 3.066 1 96.06 162 ALA B N 1
ATOM 6815 C CA . ALA B 1 162 ? 11.961 17.281 1.787 1 96.06 162 ALA B CA 1
ATOM 6816 C C . ALA B 1 162 ? 12.75 18.266 0.927 1 96.06 162 ALA B C 1
ATOM 6818 O O . ALA B 1 162 ? 13.703 17.891 0.247 1 96.06 162 ALA B O 1
ATOM 6819 N N . ASP B 1 163 ? 12.383 19.516 0.967 1 97.06 163 ASP B N 1
ATOM 6820 C CA . ASP B 1 163 ? 13.102 20.547 0.232 1 97.06 163 ASP B CA 1
ATOM 6821 C C . ASP B 1 163 ? 14.531 20.703 0.756 1 97.06 163 ASP B C 1
ATOM 6823 O O . ASP B 1 163 ? 15.477 20.812 -0.027 1 97.06 163 ASP B O 1
ATOM 6827 N N . ALA B 1 164 ? 14.602 20.703 2.057 1 98.44 164 ALA B N 1
ATOM 6828 C CA . ALA B 1 164 ? 15.93 20.844 2.664 1 98.44 164 ALA B CA 1
ATOM 6829 C C . ALA B 1 164 ? 16.812 19.656 2.311 1 98.44 164 ALA B C 1
ATOM 6831 O O . ALA B 1 164 ? 18 19.828 2.018 1 98.44 164 ALA B O 1
ATOM 6832 N N . VAL B 1 165 ? 16.25 18.484 2.369 1 98.44 165 VAL B N 1
ATOM 6833 C CA . VAL B 1 165 ? 16.984 17.266 2.037 1 98.44 165 VAL B CA 1
ATOM 6834 C C . VAL B 1 165 ? 17.438 17.312 0.578 1 98.44 165 VAL B C 1
ATOM 6836 O O . VAL B 1 165 ? 18.562 16.953 0.257 1 98.44 165 VAL B O 1
ATOM 6839 N N . ARG B 1 166 ? 16.562 17.734 -0.271 1 97.44 166 ARG B N 1
ATOM 6840 C CA . ARG B 1 166 ? 16.891 17.922 -1.682 1 97.44 166 ARG B CA 1
ATOM 6841 C C . ARG B 1 166 ? 18.078 18.859 -1.854 1 97.44 166 ARG B C 1
ATOM 6843 O O . ARG B 1 166 ? 19 18.578 -2.613 1 97.44 166 ARG B O 1
ATOM 6850 N N . LEU B 1 167 ? 18.062 19.938 -1.161 1 98.06 167 LEU B N 1
ATOM 6851 C CA . LEU B 1 167 ? 19.109 20.953 -1.279 1 98.06 167 LEU B CA 1
ATOM 6852 C C . LEU B 1 167 ? 20.422 20.422 -0.724 1 98.06 167 LEU B C 1
ATOM 6854 O O . LEU B 1 167 ? 21.5 20.766 -1.231 1 98.06 167 LEU B O 1
ATOM 6858 N N . ALA B 1 168 ? 20.328 19.656 0.35 1 98.44 168 ALA B N 1
ATOM 6859 C CA . ALA B 1 168 ? 21.547 19.047 0.874 1 98.44 168 ALA B CA 1
ATOM 6860 C C . ALA B 1 168 ? 22.219 18.156 -0.177 1 98.44 168 ALA B C 1
ATOM 6862 O O . ALA B 1 168 ? 23.438 18.156 -0.315 1 98.44 168 ALA B O 1
ATOM 6863 N N . PHE B 1 169 ? 21.406 17.406 -0.818 1 98.19 169 PHE B N 1
ATOM 6864 C CA . PHE B 1 169 ? 21.922 16.516 -1.858 1 98.19 169 PHE B CA 1
ATOM 6865 C C . PHE B 1 169 ? 22.547 17.328 -2.996 1 98.19 169 PHE B C 1
ATOM 6867 O O . PHE B 1 169 ? 23.656 17.047 -3.434 1 98.19 169 PHE B O 1
ATOM 6874 N N . ARG B 1 170 ? 21.844 18.359 -3.516 1 97.62 170 ARG B N 1
ATOM 6875 C CA . ARG B 1 170 ? 22.359 19.234 -4.578 1 97.62 170 ARG B CA 1
ATOM 6876 C C . ARG B 1 170 ? 23.672 19.875 -4.18 1 97.62 170 ARG B C 1
ATOM 6878 O O . ARG B 1 170 ? 24.609 19.938 -4.973 1 97.62 170 ARG B O 1
ATOM 6885 N N . LEU B 1 171 ? 23.625 20.359 -2.998 1 98.12 171 LEU B N 1
ATOM 6886 C CA . LEU B 1 171 ? 24.812 21.016 -2.479 1 98.12 171 LEU B CA 1
ATOM 6887 C C . LEU B 1 171 ? 26 20.047 -2.465 1 98.12 171 LEU B C 1
ATOM 6889 O O . LEU B 1 171 ? 27.094 20.391 -2.914 1 98.12 171 LEU B O 1
ATOM 6893 N N . GLY B 1 172 ? 25.75 18.844 -1.937 1 97.81 172 GLY B N 1
ATOM 6894 C CA . GLY B 1 172 ? 26.812 17.844 -1.884 1 97.81 172 GLY B CA 1
ATOM 6895 C C . GLY B 1 172 ? 27.359 17.5 -3.25 1 97.81 172 GLY B C 1
ATOM 6896 O O . GLY B 1 172 ? 28.578 17.375 -3.42 1 97.81 172 GLY B O 1
ATOM 6897 N N . ILE B 1 173 ? 26.484 17.312 -4.211 1 97.38 173 ILE B N 1
ATOM 6898 C CA . ILE B 1 173 ? 26.906 16.953 -5.562 1 97.38 173 ILE B CA 1
ATOM 6899 C C . ILE B 1 173 ? 27.688 18.109 -6.176 1 97.38 173 ILE B C 1
ATOM 6901 O O . ILE B 1 173 ? 28.719 17.906 -6.82 1 97.38 173 ILE B O 1
ATOM 6905 N N . HIS B 1 174 ? 27.188 19.344 -5.992 1 97.31 174 HIS B N 1
ATOM 6906 C CA . HIS B 1 174 ? 27.844 20.531 -6.527 1 97.31 174 HIS B CA 1
ATOM 6907 C C . HIS B 1 174 ? 29.234 20.703 -5.93 1 97.31 174 HIS B C 1
ATOM 6909 O O . HIS B 1 174 ? 30.203 20.938 -6.656 1 97.31 174 HIS B O 1
ATOM 6915 N N . VAL B 1 175 ? 29.344 20.594 -4.652 1 97.69 175 VAL B N 1
ATOM 6916 C CA . VAL B 1 175 ? 30.609 20.75 -3.943 1 97.69 175 VAL B CA 1
ATOM 6917 C C . VAL B 1 175 ? 31.594 19.656 -4.391 1 97.69 175 VAL B C 1
ATOM 6919 O O . VAL B 1 175 ? 32.781 19.922 -4.578 1 97.69 175 VAL B O 1
ATOM 6922 N N . GLN B 1 176 ? 31.078 18.453 -4.484 1 95.94 176 GLN B N 1
ATOM 6923 C CA . GLN B 1 176 ? 31.922 17.375 -4.977 1 95.94 176 GLN B CA 1
ATOM 6924 C C . GLN B 1 176 ? 32.469 17.688 -6.359 1 95.94 176 GLN B C 1
ATOM 6926 O O . GLN B 1 176 ? 33.656 17.453 -6.629 1 95.94 176 GLN B O 1
ATOM 6931 N N . GLY B 1 177 ? 31.672 18.172 -7.254 1 95.25 177 GLY B N 1
ATOM 6932 C CA . GLY B 1 177 ? 32.125 18.531 -8.594 1 95.25 177 GLY B CA 1
ATOM 6933 C C . GLY B 1 177 ? 33.188 19.609 -8.609 1 95.25 177 GLY B C 1
ATOM 6934 O O . GLY B 1 177 ? 34.188 19.484 -9.297 1 95.25 177 GLY B O 1
ATOM 6935 N N . VAL B 1 178 ? 32.969 20.625 -7.883 1 96.56 178 VAL B N 1
ATOM 6936 C CA . VAL B 1 178 ? 33.906 21.734 -7.816 1 96.56 178 VAL B CA 1
ATOM 6937 C C . VAL B 1 178 ? 35.219 21.266 -7.188 1 96.56 178 VAL B C 1
ATOM 6939 O O . VAL B 1 178 ? 36.281 21.594 -7.688 1 96.56 178 VAL B O 1
ATOM 6942 N N . SER B 1 179 ? 35.125 20.531 -6.113 1 96 179 SER B N 1
ATOM 6943 C CA . SER B 1 179 ? 36.312 20.078 -5.402 1 96 179 SER B CA 1
ATOM 6944 C C . SER B 1 179 ? 37.125 19.094 -6.25 1 96 179 SER B C 1
ATOM 6946 O O . SER B 1 179 ? 38.344 19.078 -6.188 1 96 179 SER B O 1
ATOM 6948 N N . ALA B 1 180 ? 36.438 18.297 -6.98 1 93.06 180 ALA B N 1
ATOM 6949 C CA . ALA B 1 180 ? 37.125 17.359 -7.875 1 93.06 180 ALA B CA 1
ATOM 6950 C C . ALA B 1 180 ? 37.938 18.109 -8.93 1 93.06 180 ALA B C 1
ATOM 6952 O O . ALA B 1 180 ? 38.969 17.625 -9.359 1 93.06 180 ALA B O 1
ATOM 6953 N N . ASN B 1 181 ? 37.438 19.25 -9.297 1 94.25 181 ASN B N 1
ATOM 6954 C CA . ASN B 1 181 ? 38.156 20.078 -10.242 1 94.25 181 ASN B CA 1
ATOM 6955 C C . ASN B 1 181 ? 39.406 20.719 -9.602 1 94.25 181 ASN B C 1
ATOM 6957 O O . ASN B 1 181 ? 40.375 21.016 -10.289 1 94.25 181 ASN B O 1
ATOM 6961 N N . LEU B 1 182 ? 39.344 20.922 -8.336 1 94.5 182 LEU B N 1
ATOM 6962 C CA . LEU B 1 182 ? 40.469 21.484 -7.598 1 94.5 182 LEU B CA 1
ATOM 6963 C C . LEU B 1 182 ? 41.531 20.422 -7.344 1 94.5 182 LEU B C 1
ATOM 6965 O O . LEU B 1 182 ? 42.719 20.672 -7.508 1 94.5 182 LEU B O 1
ATOM 6969 N N . GLU B 1 183 ? 41.031 19.312 -6.926 1 93 183 GLU B N 1
ATOM 6970 C CA . GLU B 1 183 ? 41.875 18.156 -6.695 1 93 183 GLU B CA 1
ATOM 6971 C C . GLU B 1 183 ? 41.125 16.844 -6.883 1 93 183 GLU B C 1
ATOM 6973 O O . GLU B 1 183 ? 40.25 16.5 -6.074 1 93 183 GLU B O 1
ATOM 6978 N N . ALA B 1 184 ? 41.594 16.156 -7.914 1 88.5 184 ALA B N 1
ATOM 6979 C CA . ALA B 1 184 ? 40.875 14.922 -8.25 1 88.5 184 ALA B CA 1
ATOM 6980 C C . ALA B 1 184 ? 41.25 13.805 -7.281 1 88.5 184 ALA B C 1
ATOM 6982 O O . ALA B 1 184 ? 42.406 13.727 -6.816 1 88.5 184 ALA B O 1
ATOM 6983 N N . ARG B 1 185 ? 40.25 13.023 -6.973 1 84.19 185 ARG B N 1
ATOM 6984 C CA . ARG B 1 185 ? 40.438 11.859 -6.113 1 84.19 185 ARG B CA 1
ATOM 6985 C C . ARG B 1 185 ? 40.438 10.57 -6.926 1 84.19 185 ARG B C 1
ATOM 6987 O O . ARG B 1 185 ? 39.688 10.422 -7.883 1 84.19 185 ARG B O 1
ATOM 6994 N N . GLU B 1 186 ? 41.375 9.68 -6.543 1 78.19 186 GLU B N 1
ATOM 6995 C CA . GLU B 1 186 ? 41.312 8.344 -7.113 1 78.19 186 GLU B CA 1
ATOM 6996 C C . GLU B 1 186 ? 40.25 7.492 -6.41 1 78.19 186 GLU B C 1
ATOM 6998 O O . GLU B 1 186 ? 40.312 7.332 -5.188 1 78.19 186 GLU B O 1
ATOM 7003 N N . PRO B 1 187 ? 39.344 6.93 -7.133 1 74.88 187 PRO B N 1
ATOM 7004 C CA . PRO B 1 187 ? 38.219 6.211 -6.535 1 74.88 187 PRO B CA 1
ATOM 7005 C C . PRO B 1 187 ? 38.656 5.043 -5.656 1 74.88 187 PRO B C 1
ATOM 7007 O O . PRO B 1 187 ? 37.969 4.676 -4.711 1 74.88 187 PRO B O 1
ATOM 7010 N N . SER B 1 188 ? 39.75 4.512 -5.879 1 74.44 188 SER B N 1
ATOM 7011 C CA . SER B 1 188 ? 40.188 3.32 -5.168 1 74.44 188 SER B CA 1
ATOM 7012 C C . SER B 1 188 ? 40.812 3.68 -3.826 1 74.44 188 SER B C 1
ATOM 7014 O O . SER B 1 188 ? 40.969 2.82 -2.953 1 74.44 188 SER B O 1
ATOM 7016 N N . GLU B 1 189 ? 41.031 4.977 -3.598 1 78.06 189 GLU B N 1
ATOM 7017 C CA . GLU B 1 189 ? 41.688 5.383 -2.367 1 78.06 189 GLU B CA 1
ATOM 7018 C C . GLU B 1 189 ? 40.688 5.926 -1.346 1 78.06 189 GLU B C 1
ATOM 7020 O O . GLU B 1 189 ? 39.625 6.398 -1.712 1 78.06 189 GLU B O 1
ATOM 7025 N N . SER B 1 190 ? 41.094 5.711 -0.069 1 84.12 190 SER B N 1
ATOM 7026 C CA . SER B 1 190 ? 40.312 6.312 0.996 1 84.12 190 SER B CA 1
ATOM 7027 C C . SER B 1 190 ? 40.281 7.836 0.88 1 84.12 190 SER B C 1
ATOM 7029 O O . SER B 1 190 ? 41.281 8.445 0.494 1 84.12 190 SER B O 1
ATOM 7031 N N . PRO B 1 191 ? 39.219 8.383 1.165 1 87.94 191 PRO B N 1
ATOM 7032 C CA . PRO B 1 191 ? 39.125 9.836 1.02 1 87.94 191 PRO B CA 1
ATOM 7033 C C . PRO B 1 191 ? 40.031 10.586 1.994 1 87.94 191 PRO B C 1
ATOM 7035 O O . PRO B 1 191 ? 40.219 10.164 3.141 1 87.94 191 PRO B O 1
ATOM 7038 N N . ASP B 1 192 ? 40.594 11.688 1.514 1 91.62 192 ASP B N 1
ATOM 7039 C CA . ASP B 1 192 ? 41.375 12.594 2.348 1 91.62 192 ASP B CA 1
ATOM 7040 C C . ASP B 1 192 ? 40.531 13.773 2.822 1 91.62 192 ASP B C 1
ATOM 7042 O O . ASP B 1 192 ? 39.562 14.164 2.152 1 91.62 192 ASP B O 1
ATOM 7046 N N . THR B 1 193 ? 40.906 14.32 3.939 1 95.31 193 THR B N 1
ATOM 7047 C CA . THR B 1 193 ? 40.125 15.391 4.527 1 95.31 193 THR B CA 1
ATOM 7048 C C . THR B 1 193 ? 40.469 16.734 3.891 1 95.31 193 THR B C 1
ATOM 7050 O O . THR B 1 193 ? 41.594 16.953 3.482 1 95.31 193 THR B O 1
ATOM 7053 N N . TRP B 1 194 ? 39.5 17.578 3.875 1 96.81 194 TRP B N 1
ATOM 7054 C CA . TRP B 1 194 ? 39.656 18.922 3.312 1 96.81 194 TRP B CA 1
ATOM 7055 C C . TRP B 1 194 ? 39.812 19.953 4.418 1 96.81 194 TRP B C 1
ATOM 7057 O O . TRP B 1 194 ? 39.844 21.156 4.145 1 96.81 194 TRP B O 1
ATOM 7067 N N . ALA B 1 195 ? 39.906 19.516 5.688 1 97.25 195 ALA B N 1
ATOM 7068 C CA . ALA B 1 195 ? 39.938 20.469 6.781 1 97.25 195 ALA B CA 1
ATOM 7069 C C . ALA B 1 195 ? 40.688 19.922 7.984 1 97.25 195 ALA B C 1
ATOM 7071 O O . ALA B 1 195 ? 40.594 18.734 8.289 1 97.25 195 ALA B O 1
ATOM 7072 N N . TYR B 1 196 ? 41.375 20.781 8.648 1 97.25 196 TYR B N 1
ATOM 7073 C CA . TYR B 1 196 ? 42.062 20.5 9.906 1 97.25 196 TYR B CA 1
ATOM 7074 C C . TYR B 1 196 ? 41.719 21.562 10.945 1 97.25 196 TYR B C 1
ATOM 7076 O O . TYR B 1 196 ? 41.594 22.75 10.617 1 97.25 196 TYR B O 1
ATOM 7084 N N . VAL B 1 197 ? 41.625 21.125 12.172 1 96.19 197 VAL B N 1
ATOM 7085 C CA . VAL B 1 197 ? 41.5 22.078 13.266 1 96.19 197 VAL B CA 1
ATOM 7086 C C . VAL B 1 197 ? 42.844 22.266 13.953 1 96.19 197 VAL B C 1
ATOM 7088 O O . VAL B 1 197 ? 43.531 21.281 14.273 1 96.19 197 VAL B O 1
ATOM 7091 N N . VAL B 1 198 ? 43.25 23.531 14.094 1 96.5 198 VAL B N 1
ATOM 7092 C CA . VAL B 1 198 ? 44.469 23.906 14.789 1 96.5 198 VAL B CA 1
ATOM 7093 C C . VAL B 1 198 ? 44.125 24.484 16.156 1 96.5 198 VAL B C 1
ATOM 7095 O O . VAL B 1 198 ? 43.406 25.469 16.266 1 96.5 198 VAL B O 1
ATOM 7098 N N . HIS B 1 199 ? 44.688 23.891 17.188 1 94.69 199 HIS B N 1
ATOM 7099 C CA . HIS B 1 199 ? 44.312 24.234 18.547 1 94.69 199 HIS B CA 1
ATOM 7100 C C . HIS B 1 199 ? 45.25 25.281 19.141 1 94.69 199 HIS B C 1
ATOM 7102 O O . HIS B 1 199 ? 46.406 25.359 18.734 1 94.69 199 HIS B O 1
ATOM 7108 N N . ASN B 1 200 ? 44.75 26.016 20 1 92.31 200 ASN B N 1
ATOM 7109 C CA . ASN B 1 200 ? 45.5 26.969 20.828 1 92.31 200 ASN B CA 1
ATOM 7110 C C . ASN B 1 200 ? 46.188 28.031 19.969 1 92.31 200 ASN B C 1
ATOM 7112 O O . ASN B 1 200 ? 47.375 28.328 20.188 1 92.31 200 ASN B O 1
ATOM 7116 N N . VAL B 1 201 ? 45.562 28.406 19.016 1 93.5 201 VAL B N 1
ATOM 7117 C CA . VAL B 1 201 ? 46.094 29.453 18.156 1 93.5 201 VAL B CA 1
ATOM 7118 C C . VAL B 1 201 ? 45.062 30.562 17.984 1 93.5 201 VAL B C 1
ATOM 7120 O O . VAL B 1 201 ? 43.844 30.328 18.156 1 93.5 201 VAL B O 1
ATOM 7123 N N . ASP B 1 202 ? 45.562 31.688 17.703 1 91.19 202 ASP B N 1
ATOM 7124 C CA . ASP B 1 202 ? 44.688 32.812 17.438 1 91.19 202 ASP B CA 1
ATOM 7125 C C . ASP B 1 202 ? 44.438 32.969 15.938 1 91.19 202 ASP B C 1
ATOM 7127 O O . ASP B 1 202 ? 45.344 32.719 15.117 1 91.19 202 ASP B O 1
ATOM 7131 N N . HIS B 1 203 ? 43.25 33.406 15.641 1 93.69 203 HIS B N 1
ATOM 7132 C CA . HIS B 1 203 ? 42.844 33.594 14.25 1 93.69 203 HIS B CA 1
ATOM 7133 C C . HIS B 1 203 ? 43.781 34.531 13.5 1 93.69 203 HIS B C 1
ATOM 7135 O O . HIS B 1 203 ? 44.156 34.25 12.367 1 93.69 203 HIS B O 1
ATOM 7141 N N . GLY B 1 204 ? 44.094 35.656 14.086 1 94 204 GLY B N 1
ATOM 7142 C CA . GLY B 1 204 ? 44.969 36.625 13.438 1 94 204 GLY B CA 1
ATOM 7143 C C . GLY B 1 204 ? 46.312 36.031 13.078 1 94 204 GLY B C 1
ATOM 7144 O O . GLY B 1 204 ? 46.844 36.281 11.984 1 94 204 GLY B O 1
ATOM 7145 N N . THR B 1 205 ? 46.844 35.25 13.938 1 94.75 205 THR B N 1
ATOM 7146 C CA . THR B 1 205 ? 48.156 34.656 13.734 1 94.75 205 THR B CA 1
ATOM 7147 C C . THR B 1 205 ? 48.125 33.656 12.594 1 94.75 205 THR B C 1
ATOM 7149 O O . THR B 1 205 ? 49 33.594 11.758 1 94.75 205 THR B O 1
ATOM 7152 N N . VAL B 1 206 ? 47.094 32.844 12.641 1 96.25 206 VAL B N 1
ATOM 7153 C CA . VAL B 1 206 ? 46.938 31.812 11.609 1 96.25 206 VAL B CA 1
ATOM 7154 C C . VAL B 1 206 ? 46.812 32.469 10.242 1 96.25 206 VAL B C 1
ATOM 7156 O O . VAL B 1 206 ? 47.438 32.062 9.266 1 96.25 206 VAL B O 1
ATOM 7159 N N . GLN B 1 207 ? 46 33.531 10.188 1 95.56 207 GLN B N 1
ATOM 7160 C CA . GLN B 1 207 ? 45.781 34.219 8.93 1 95.56 207 GLN B CA 1
ATOM 7161 C C . GLN B 1 207 ? 47.094 34.844 8.414 1 95.56 207 GLN B C 1
ATOM 7163 O O . GLN B 1 207 ? 47.375 34.781 7.215 1 95.56 207 GLN B O 1
ATOM 7168 N N . GLN B 1 208 ? 47.844 35.406 9.281 1 95.56 208 GLN B N 1
ATOM 7169 C CA . GLN B 1 208 ? 49.094 36 8.898 1 95.56 208 GLN B CA 1
ATOM 7170 C C . GLN B 1 208 ? 50.094 34.969 8.367 1 95.56 208 GLN B C 1
ATOM 7172 O O . GLN B 1 208 ? 50.781 35.219 7.387 1 95.56 208 GLN B O 1
ATOM 7177 N N . GLU B 1 209 ? 50.125 33.906 9.109 1 96.12 209 GLU B N 1
ATOM 7178 C CA . GLU B 1 209 ? 51 32.844 8.672 1 96.12 209 GLU B CA 1
ATOM 7179 C C . GLU B 1 209 ? 50.625 32.312 7.285 1 96.12 209 GLU B C 1
ATOM 7181 O O . GLU B 1 209 ? 51.469 32.062 6.449 1 96.12 209 GLU B O 1
ATOM 7186 N N . LEU B 1 210 ? 49.344 32.094 7.055 1 96.69 210 LEU B N 1
ATOM 7187 C CA . LEU B 1 210 ? 48.844 31.625 5.758 1 96.69 210 LEU B CA 1
ATOM 7188 C C . LEU B 1 210 ? 49.156 32.656 4.668 1 96.69 210 LEU B C 1
ATOM 7190 O O . LEU B 1 210 ? 49.594 32.281 3.568 1 96.69 210 LEU B O 1
ATOM 7194 N N . ASP B 1 211 ? 48.969 33.938 4.965 1 95.62 211 ASP B N 1
ATOM 7195 C CA . ASP B 1 211 ? 49.25 35 3.998 1 95.62 211 ASP B CA 1
ATOM 7196 C C . ASP B 1 211 ? 50.719 35 3.605 1 95.62 211 ASP B C 1
ATOM 7198 O O . ASP B 1 211 ? 51.062 35.219 2.436 1 95.62 211 ASP B O 1
ATOM 7202 N N . THR B 1 212 ? 51.531 34.812 4.586 1 95.75 212 THR B N 1
ATOM 7203 C CA . THR B 1 212 ? 52.969 34.781 4.344 1 95.75 212 THR B CA 1
ATOM 7204 C C . THR B 1 212 ? 53.344 33.625 3.439 1 95.75 212 THR B C 1
ATOM 7206 O O . THR B 1 212 ? 54.094 33.781 2.484 1 95.75 212 THR B O 1
ATOM 7209 N N . ILE B 1 213 ? 52.75 32.562 3.752 1 95.25 213 ILE B N 1
ATOM 7210 C CA . ILE B 1 213 ? 53.031 31.344 2.986 1 95.25 213 ILE B CA 1
ATOM 7211 C C . ILE B 1 213 ? 52.531 31.5 1.554 1 95.25 213 ILE B C 1
ATOM 7213 O O . ILE B 1 213 ? 53.25 31.156 0.6 1 95.25 213 ILE B O 1
ATOM 7217 N N . HIS B 1 214 ? 51.344 32.031 1.384 1 94.81 214 HIS B N 1
ATOM 7218 C CA . HIS B 1 214 ? 50.75 32.188 0.06 1 94.81 214 HIS B CA 1
ATOM 7219 C C . HIS B 1 214 ? 51.531 33.219 -0.766 1 94.81 214 HIS B C 1
ATOM 7221 O O . HIS B 1 214 ? 51.656 33.062 -1.984 1 94.81 214 HIS B O 1
ATOM 7227 N N . SER B 1 215 ? 52 34.219 -0.096 1 94.06 215 SER B N 1
ATOM 7228 C CA . SER B 1 215 ? 52.781 35.25 -0.779 1 94.06 215 SER B CA 1
ATOM 7229 C C . SER B 1 215 ? 54.125 34.688 -1.239 1 94.06 215 SER B C 1
ATOM 7231 O O . SER B 1 215 ? 54.562 34.938 -2.357 1 94.06 215 SER B O 1
ATOM 7233 N N . HIS B 1 216 ? 54.75 33.938 -0.456 1 93.25 216 HIS B N 1
ATOM 7234 C CA . HIS B 1 216 ? 56.031 33.375 -0.755 1 93.25 216 HIS B CA 1
ATOM 7235 C C . HIS B 1 216 ? 55.969 32.344 -1.898 1 93.25 216 HIS B C 1
ATOM 7237 O O . HIS B 1 216 ? 56.812 32.312 -2.766 1 93.25 216 HIS B O 1
ATOM 7243 N N . LYS B 1 217 ? 54.938 31.641 -1.907 1 93.69 217 LYS B N 1
ATOM 7244 C CA . LYS B 1 217 ? 54.781 30.562 -2.893 1 93.69 217 LYS B CA 1
ATOM 7245 C C . LYS B 1 217 ? 54 31.047 -4.105 1 93.69 217 LYS B C 1
ATOM 7247 O O . LYS B 1 217 ? 53.844 30.312 -5.082 1 93.69 217 LYS B O 1
ATOM 7252 N N . GLU B 1 218 ? 53.469 32.25 -4.148 1 91.62 218 GLU B N 1
ATOM 7253 C CA . GLU B 1 218 ? 52.594 32.781 -5.207 1 91.62 218 GLU B CA 1
ATOM 7254 C C . GLU B 1 218 ? 51.438 31.812 -5.516 1 91.62 218 GLU B C 1
ATOM 7256 O O . GLU B 1 218 ? 51.25 31.438 -6.672 1 91.62 218 GLU B O 1
ATOM 7261 N N . THR B 1 219 ? 50.781 31.438 -4.43 1 91.69 219 THR B N 1
ATOM 7262 C CA . THR B 1 219 ? 49.719 30.453 -4.535 1 91.69 219 THR B CA 1
ATOM 7263 C C . THR B 1 219 ? 48.531 31.031 -5.254 1 91.69 219 THR B C 1
ATOM 7265 O O . THR B 1 219 ? 48.031 32.094 -4.879 1 91.69 219 THR B O 1
ATOM 7268 N N . PRO B 1 220 ? 48 30.359 -6.328 1 93.06 220 PRO B N 1
ATOM 7269 C CA . PRO B 1 220 ? 46.781 30.828 -6.957 1 93.06 220 PRO B CA 1
ATOM 7270 C C . PRO B 1 220 ? 45.562 30.781 -6.016 1 93.06 220 PRO B C 1
ATOM 7272 O O . PRO B 1 220 ? 45.562 29.969 -5.082 1 93.06 220 PRO B O 1
ATOM 7275 N N . ALA B 1 221 ? 44.594 31.578 -6.254 1 91.25 221 ALA B N 1
ATOM 7276 C CA . ALA B 1 221 ? 43.438 31.703 -5.391 1 91.25 221 ALA B CA 1
ATOM 7277 C C . ALA B 1 221 ? 42.781 30.344 -5.164 1 91.25 221 ALA B C 1
ATOM 7279 O O . ALA B 1 221 ? 42.344 30.031 -4.051 1 91.25 221 ALA B O 1
ATOM 7280 N N . THR B 1 222 ? 42.688 29.562 -6.16 1 91.44 222 THR B N 1
ATOM 7281 C CA . THR B 1 222 ? 42 28.281 -6.105 1 91.44 222 THR B CA 1
ATOM 7282 C C . THR B 1 222 ? 42.781 27.266 -5.293 1 91.44 222 THR B C 1
ATOM 7284 O O . THR B 1 222 ? 42.25 26.234 -4.875 1 91.44 222 THR B O 1
ATOM 7287 N N . GLY B 1 223 ? 43.938 27.547 -5.074 1 92.94 223 GLY B N 1
ATOM 7288 C CA . GLY B 1 223 ? 44.781 26.609 -4.344 1 92.94 223 GLY B CA 1
ATOM 7289 C C . GLY B 1 223 ? 45.094 27.062 -2.922 1 92.94 223 GLY B C 1
ATOM 7290 O O . GLY B 1 223 ? 45.75 26.359 -2.172 1 92.94 223 GLY B O 1
ATOM 7291 N N . LYS B 1 224 ? 44.562 28.125 -2.516 1 94.38 224 LYS B N 1
ATOM 7292 C CA . LYS B 1 224 ? 44.875 28.703 -1.212 1 94.38 224 LYS B CA 1
ATOM 7293 C C . LYS B 1 224 ? 44.219 27.906 -0.086 1 94.38 224 LYS B C 1
ATOM 7295 O O . LYS B 1 224 ? 43.094 27.453 -0.229 1 94.38 224 LYS B O 1
ATOM 7300 N N . ILE B 1 225 ? 44.969 27.672 0.942 1 97.12 225 ILE B N 1
ATOM 7301 C CA . ILE B 1 225 ? 44.438 27.25 2.225 1 97.12 225 ILE B CA 1
ATOM 7302 C C . ILE B 1 225 ? 43.875 28.453 2.986 1 97.12 225 ILE B C 1
ATOM 7304 O O . ILE B 1 225 ? 44.469 29.531 2.955 1 97.12 225 ILE B O 1
ATOM 7308 N N . PHE B 1 226 ? 42.75 28.328 3.627 1 97.19 226 PHE B N 1
ATOM 7309 C CA . PHE B 1 226 ? 42.094 29.469 4.258 1 97.19 226 PHE B CA 1
ATOM 7310 C C . PHE B 1 226 ? 41.469 29.047 5.574 1 97.19 226 PHE B C 1
ATOM 7312 O O . PHE B 1 226 ? 41.375 27.859 5.879 1 97.19 226 PHE B O 1
ATOM 7319 N N . VAL B 1 227 ? 41.062 30.016 6.355 1 96.81 227 VAL B N 1
ATOM 7320 C CA . VAL B 1 227 ? 40.344 29.781 7.609 1 96.81 227 VAL B CA 1
ATOM 7321 C C . VAL B 1 227 ? 38.875 29.609 7.336 1 96.81 227 VAL B C 1
ATOM 7323 O O . VAL B 1 227 ? 38.219 30.5 6.785 1 96.81 227 VAL B O 1
ATOM 7326 N N . SER B 1 228 ? 38.344 28.453 7.723 1 96.94 228 SER B N 1
ATOM 7327 C CA . SER B 1 228 ? 36.969 28.156 7.422 1 96.94 228 SER B CA 1
ATOM 7328 C C . SER B 1 228 ? 36.094 28.219 8.68 1 96.94 228 SER B C 1
ATOM 7330 O O . SER B 1 228 ? 34.875 28.312 8.586 1 96.94 228 SER B O 1
ATOM 7332 N N . ALA B 1 229 ? 36.656 28.125 9.852 1 95.69 229 ALA B N 1
ATOM 7333 C CA . ALA B 1 229 ? 35.906 28.234 11.102 1 95.69 229 ALA B CA 1
ATOM 7334 C C . ALA B 1 229 ? 36.812 28.766 12.227 1 95.69 229 ALA B C 1
ATOM 7336 O O . ALA B 1 229 ? 38 28.484 12.273 1 95.69 229 ALA B O 1
ATOM 7337 N N . VAL B 1 230 ? 36.188 29.5 13.055 1 94.12 230 VAL B N 1
ATOM 7338 C CA . VAL B 1 230 ? 36.906 30.109 14.172 1 94.12 230 VAL B CA 1
ATOM 7339 C C . VAL B 1 230 ? 36.156 29.859 15.477 1 94.12 230 VAL B C 1
ATOM 7341 O O . VAL B 1 230 ? 34.938 30.078 15.539 1 94.12 230 VAL B O 1
ATOM 7344 N N . SER B 1 231 ? 36.812 29.359 16.406 1 86.75 231 SER B N 1
ATOM 7345 C CA . SER B 1 231 ? 36.281 29.234 17.766 1 86.75 231 SER B CA 1
ATOM 7346 C C . SER B 1 231 ? 37.156 29.969 18.766 1 86.75 231 SER B C 1
ATOM 7348 O O . SER B 1 231 ? 38.125 30.641 18.391 1 86.75 231 SER B O 1
ATOM 7350 N N . ARG B 1 232 ? 36.875 29.766 20.047 1 79 232 ARG B N 1
ATOM 7351 C CA . ARG B 1 232 ? 37.562 30.516 21.094 1 79 232 ARG B CA 1
ATOM 7352 C C . ARG B 1 232 ? 39.031 30.062 21.188 1 79 232 ARG B C 1
ATOM 7354 O O . ARG B 1 232 ? 39.906 30.891 21.453 1 79 232 ARG B O 1
ATOM 7361 N N . THR B 1 233 ? 39.188 28.891 21.016 1 82.69 233 THR B N 1
ATOM 7362 C CA . THR B 1 233 ? 40.531 28.406 21.281 1 82.69 233 THR B CA 1
ATOM 7363 C C . THR B 1 233 ? 41.094 27.688 20.062 1 82.69 233 THR B C 1
ATOM 7365 O O . THR B 1 233 ? 42.156 27.078 20.156 1 82.69 233 THR B O 1
ATOM 7368 N N . SER B 1 234 ? 40.375 27.672 18.984 1 91.12 234 SER B N 1
ATOM 7369 C CA . SER B 1 234 ? 40.875 26.891 17.844 1 91.12 234 SER B CA 1
ATOM 7370 C C . SER B 1 234 ? 40.469 27.547 16.531 1 91.12 234 SER B C 1
ATOM 7372 O O . SER B 1 234 ? 39.5 28.328 16.484 1 91.12 234 SER B O 1
ATOM 7374 N N . VAL B 1 235 ? 41.219 27.25 15.523 1 96.06 235 VAL B N 1
ATOM 7375 C CA . VAL B 1 235 ? 40.938 27.734 14.164 1 96.06 235 VAL B CA 1
ATOM 7376 C C . VAL B 1 235 ? 40.969 26.562 13.195 1 96.06 235 VAL B C 1
ATOM 7378 O O . VAL B 1 235 ? 41.875 25.703 13.266 1 96.06 235 VAL B O 1
ATOM 7381 N N . THR B 1 236 ? 39.969 26.469 12.328 1 96.81 236 THR B N 1
ATOM 7382 C CA . THR B 1 236 ? 39.938 25.438 11.297 1 96.81 236 THR B CA 1
ATOM 7383 C C . THR B 1 236 ? 40.438 25.984 9.969 1 96.81 236 THR B C 1
ATOM 7385 O O . THR B 1 236 ? 40 27.031 9.5 1 96.81 236 THR B O 1
ATOM 7388 N N . VAL B 1 237 ? 41.375 25.281 9.398 1 97.69 237 VAL B N 1
ATOM 7389 C CA . VAL B 1 237 ? 41.875 25.641 8.086 1 97.69 237 VAL B CA 1
ATOM 7390 C C . VAL B 1 237 ? 41.438 24.609 7.051 1 97.69 237 VAL B C 1
ATOM 7392 O O . VAL B 1 237 ? 41.375 23.406 7.348 1 97.69 237 VAL B O 1
ATOM 7395 N N . SER B 1 238 ? 41.062 25.062 5.867 1 97.94 238 SER B N 1
ATOM 7396 C CA . SER B 1 238 ? 40.531 24.203 4.809 1 97.94 238 SER B CA 1
ATOM 7397 C C . SER B 1 238 ? 41.25 24.469 3.482 1 97.94 238 SER B C 1
ATOM 7399 O O . SER B 1 238 ? 41.781 25.562 3.266 1 97.94 238 SER B O 1
ATOM 7401 N N . GLY B 1 239 ? 41.281 23.469 2.664 1 96.62 239 GLY B N 1
ATOM 7402 C CA . GLY B 1 239 ? 41.906 23.531 1.352 1 96.62 239 GLY B CA 1
ATOM 7403 C C . GLY B 1 239 ? 42.125 22.156 0.725 1 96.62 239 GLY B C 1
ATOM 7404 O O . GLY B 1 239 ? 41.656 21.156 1.259 1 96.62 239 GLY B O 1
ATOM 7405 N N . PRO B 1 240 ? 42.719 22.172 -0.494 1 95.44 240 PRO B N 1
ATOM 7406 C CA . PRO B 1 240 ? 43 20.875 -1.118 1 95.44 240 PRO B CA 1
ATOM 7407 C C . PRO B 1 240 ? 43.844 19.969 -0.225 1 95.44 240 PRO B C 1
ATOM 7409 O O . PRO B 1 240 ? 44.812 20.406 0.375 1 95.44 240 PRO B O 1
ATOM 7412 N N . PRO B 1 241 ? 43.5 18.734 -0.143 1 95.19 241 PRO B N 1
ATOM 7413 C CA . PRO B 1 241 ? 44.094 17.797 0.81 1 95.19 241 PRO B CA 1
ATOM 7414 C C . PRO B 1 241 ? 45.625 17.719 0.67 1 95.19 241 PRO B C 1
ATOM 7416 O O . PRO B 1 241 ? 46.344 17.734 1.673 1 95.19 241 PRO B O 1
ATOM 7419 N N . ALA B 1 242 ? 46.094 17.641 -0.552 1 94.06 242 ALA B N 1
ATOM 7420 C CA . ALA B 1 242 ? 47.531 17.547 -0.761 1 94.06 242 ALA B CA 1
ATOM 7421 C C . ALA B 1 242 ? 48.25 18.797 -0.223 1 94.06 242 ALA B C 1
ATOM 7423 O O . ALA B 1 242 ? 49.344 18.688 0.348 1 94.06 242 ALA B O 1
ATOM 7424 N N . ARG B 1 243 ? 47.656 19.891 -0.371 1 95 243 ARG B N 1
ATOM 7425 C CA . ARG B 1 243 ? 48.25 21.141 0.085 1 95 243 ARG B CA 1
ATOM 7426 C C . ARG B 1 243 ? 48.156 21.266 1.603 1 95 243 ARG B C 1
ATOM 7428 O O . ARG B 1 243 ? 49.062 21.828 2.232 1 95 243 ARG B O 1
ATOM 7435 N N . LEU B 1 244 ? 47.094 20.812 2.141 1 95.94 244 LEU B N 1
ATOM 7436 C CA . LEU B 1 244 ? 46.938 20.812 3.592 1 95.94 244 LEU B CA 1
ATOM 7437 C C . LEU B 1 244 ? 48.031 19.938 4.234 1 95.94 244 LEU B C 1
ATOM 7439 O O . LEU B 1 244 ? 48.656 20.328 5.211 1 95.94 244 LEU B O 1
ATOM 7443 N N . LYS B 1 245 ? 48.188 18.812 3.648 1 94.88 245 LYS B N 1
ATOM 7444 C CA . LYS B 1 245 ? 49.219 17.906 4.164 1 94.88 245 LYS B CA 1
ATOM 7445 C C . LYS B 1 245 ? 50.594 18.562 4.09 1 94.88 245 LYS B C 1
ATOM 7447 O O . LYS B 1 245 ? 51.375 18.484 5.039 1 94.88 245 LYS B O 1
ATOM 7452 N N . ALA B 1 246 ? 50.844 19.141 3.014 1 95.19 246 ALA B N 1
ATOM 7453 C CA . ALA B 1 246 ? 52.125 19.828 2.818 1 95.19 246 ALA B CA 1
ATOM 7454 C C . ALA B 1 246 ? 52.312 20.953 3.824 1 95.19 246 ALA B C 1
ATOM 7456 O O . ALA B 1 246 ? 53.438 21.203 4.305 1 95.19 246 ALA B O 1
ATOM 7457 N N . LEU B 1 247 ? 51.281 21.688 4.133 1 95.94 247 LEU B N 1
ATOM 7458 C CA . LEU B 1 247 ? 51.312 22.812 5.07 1 95.94 247 LEU B CA 1
ATOM 7459 C C . LEU B 1 247 ? 51.781 22.359 6.445 1 95.94 247 LEU B C 1
ATOM 7461 O O . LEU B 1 247 ? 52.656 22.984 7.035 1 95.94 247 LEU B O 1
ATOM 7465 N N . PHE B 1 248 ? 51.312 21.25 6.953 1 95.75 248 PHE B N 1
ATOM 7466 C CA . PHE B 1 248 ? 51.594 20.781 8.312 1 95.75 248 PHE B CA 1
ATOM 7467 C C . PHE B 1 248 ? 52.938 20.094 8.383 1 95.75 248 PHE B C 1
ATOM 7469 O O . PHE B 1 248 ? 53.438 19.797 9.477 1 95.75 248 PHE B O 1
ATOM 7476 N N . ILE B 1 249 ? 53.531 19.891 7.219 1 95.19 249 ILE B N 1
ATOM 7477 C CA . ILE B 1 249 ? 54.875 19.297 7.172 1 95.19 249 ILE B CA 1
ATOM 7478 C C . ILE B 1 249 ? 55.906 20.406 7.008 1 95.19 249 ILE B C 1
ATOM 7480 O O . ILE B 1 249 ? 56.969 20.359 7.648 1 95.19 249 ILE B O 1
ATOM 7484 N N . THR B 1 250 ? 55.656 21.391 6.203 1 94.44 250 THR B N 1
ATOM 7485 C CA . THR B 1 250 ? 56.656 22.328 5.742 1 94.44 250 THR B CA 1
ATOM 7486 C C . THR B 1 250 ? 56.688 23.578 6.621 1 94.44 250 THR B C 1
ATOM 7488 O O . THR B 1 250 ? 57.75 24.172 6.82 1 94.44 250 THR B O 1
ATOM 7491 N N . SER B 1 251 ? 55.531 24.016 7.078 1 94.62 251 SER B N 1
ATOM 7492 C CA . SER B 1 251 ? 55.469 25.234 7.883 1 94.62 251 SER B CA 1
ATOM 7493 C C . SER B 1 251 ? 55.812 24.953 9.336 1 94.62 251 SER B C 1
ATOM 7495 O O . SER B 1 251 ? 55.219 24.094 9.969 1 94.62 251 SER B O 1
ATOM 7497 N N . GLU B 1 252 ? 56.75 25.703 9.852 1 94.19 252 GLU B N 1
ATOM 7498 C CA . GLU B 1 252 ? 57.188 25.516 11.242 1 94.19 252 GLU B CA 1
ATOM 7499 C C . GLU B 1 252 ? 56.031 25.797 12.203 1 94.19 252 GLU B C 1
ATOM 7501 O O . GLU B 1 252 ? 55.812 25.062 13.164 1 94.19 252 GLU B O 1
ATOM 7506 N N . PHE B 1 253 ? 55.344 26.828 11.938 1 95.38 253 PHE B N 1
ATOM 7507 C CA . PHE B 1 253 ? 54.219 27.234 12.789 1 95.38 253 PHE B CA 1
ATOM 7508 C C . PHE B 1 253 ? 53.188 26.125 12.891 1 95.38 253 PHE B C 1
ATOM 7510 O O . PHE B 1 253 ? 52.781 25.75 13.992 1 95.38 253 PHE B O 1
ATOM 7517 N N . PHE B 1 254 ? 52.781 25.609 11.789 1 96.38 254 PHE B N 1
ATOM 7518 C CA . PHE B 1 254 ? 51.719 24.609 11.758 1 96.38 254 PHE B CA 1
ATOM 7519 C C . PHE B 1 254 ? 52.219 23.266 12.242 1 96.38 254 PHE B C 1
ATOM 7521 O O . PHE B 1 254 ? 51.5 22.5 12.891 1 96.38 254 PHE B O 1
ATOM 7528 N N . ARG B 1 255 ? 53.406 22.938 11.945 1 94.44 255 ARG B N 1
ATOM 7529 C CA . ARG B 1 255 ? 54.031 21.672 12.359 1 94.44 255 ARG B CA 1
ATOM 7530 C C . ARG B 1 255 ? 54.156 21.609 13.875 1 94.44 255 ARG B C 1
ATOM 7532 O O . ARG B 1 255 ? 54 20.531 14.469 1 94.44 255 ARG B O 1
ATOM 7539 N N . GLU B 1 256 ? 54.375 22.719 14.484 1 94.62 256 GLU B N 1
ATOM 7540 C CA . GLU B 1 256 ? 54.594 22.75 15.93 1 94.62 256 GLU B CA 1
ATOM 7541 C C . GLU B 1 256 ? 53.281 22.938 16.688 1 94.62 256 GLU B C 1
ATOM 7543 O O . GLU B 1 256 ? 53.219 22.688 17.891 1 94.62 256 GLU B O 1
ATOM 7548 N N . SER B 1 257 ? 52.281 23.312 15.961 1 95.5 257 SER B N 1
ATOM 7549 C CA . SER B 1 257 ? 50.969 23.453 16.578 1 95.5 257 SER B CA 1
ATOM 7550 C C . SER B 1 257 ? 50.281 22.109 16.734 1 95.5 257 SER B C 1
ATOM 7552 O O . SER B 1 257 ? 50.625 21.141 16.031 1 95.5 257 SER B O 1
ATOM 7554 N N . LYS B 1 258 ? 49.406 22.031 17.703 1 96.06 258 LYS B N 1
ATOM 7555 C CA . LYS B 1 258 ? 48.562 20.859 17.797 1 96.06 258 LYS B CA 1
ATOM 7556 C C . LYS B 1 258 ? 47.406 20.906 16.781 1 96.06 258 LYS B C 1
ATOM 7558 O O . LYS B 1 258 ? 46.656 21.875 16.75 1 96.06 258 LYS B O 1
ATOM 7563 N N . PHE B 1 259 ? 47.344 19.922 15.922 1 95.69 259 PHE B N 1
ATOM 7564 C CA . PHE B 1 259 ? 46.281 19.922 14.906 1 95.69 259 PHE B CA 1
ATOM 7565 C C . PHE B 1 259 ? 45.625 18.547 14.82 1 95.69 259 PHE B C 1
ATOM 7567 O O . PHE B 1 259 ? 46.25 17.531 15.164 1 95.69 259 PHE B O 1
ATOM 7574 N N . ILE B 1 260 ? 44.375 18.5 14.414 1 95.56 260 ILE B N 1
ATOM 7575 C CA . ILE B 1 260 ? 43.562 17.281 14.25 1 95.56 260 ILE B CA 1
ATOM 7576 C C . ILE B 1 260 ? 42.812 17.328 12.93 1 95.56 260 ILE B C 1
ATOM 7578 O O . ILE B 1 260 ? 42.156 18.328 12.617 1 95.56 260 ILE B O 1
ATOM 7582 N N . PRO B 1 261 ? 42.906 16.25 12.078 1 95.31 261 PRO B N 1
ATOM 7583 C CA . PRO B 1 261 ? 42.062 16.203 10.875 1 95.31 261 PRO B CA 1
ATOM 7584 C C . PRO B 1 261 ? 40.594 16.078 11.195 1 95.31 261 PRO B C 1
ATOM 7586 O O . PRO B 1 261 ? 40.188 15.312 12.086 1 95.31 261 PRO B O 1
ATOM 7589 N N . LEU B 1 262 ? 39.812 16.859 10.523 1 93.81 262 LEU B N 1
ATOM 7590 C CA . LEU B 1 262 ? 38.344 16.766 10.656 1 93.81 262 LEU B CA 1
ATOM 7591 C C . LEU B 1 262 ? 37.781 15.82 9.609 1 93.81 262 LEU B C 1
ATOM 7593 O O . LEU B 1 262 ? 38.344 15.641 8.539 1 93.81 262 LEU B O 1
ATOM 7597 N N . PRO B 1 263 ? 36.656 15.18 9.906 1 92.44 263 PRO B N 1
ATOM 7598 C CA . PRO B 1 263 ? 36.031 14.266 8.938 1 92.44 263 PRO B CA 1
ATOM 7599 C C . PRO B 1 263 ? 35.281 14.992 7.828 1 92.44 263 PRO B C 1
ATOM 7601 O O . PRO B 1 263 ? 34.062 14.789 7.664 1 92.44 263 PRO B O 1
ATOM 7604 N N . VAL B 1 264 ? 35.938 15.781 7.113 1 95.06 264 VAL B N 1
ATOM 7605 C CA . VAL B 1 264 ? 35.406 16.5 5.957 1 95.06 264 VAL B CA 1
ATOM 7606 C C . VAL B 1 264 ? 35.969 15.891 4.676 1 95.06 264 VAL B C 1
ATOM 7608 O O . VAL B 1 264 ? 37.062 16.281 4.219 1 95.06 264 VAL B O 1
ATOM 7611 N N . TYR B 1 265 ? 35.188 15.07 4.102 1 94.31 265 TYR B N 1
ATOM 7612 C CA . TYR B 1 265 ? 35.688 14.297 2.973 1 94.31 265 TYR B CA 1
ATOM 7613 C C . TYR B 1 265 ? 34.938 14.656 1.692 1 94.31 265 TYR B C 1
ATOM 7615 O O . TYR B 1 265 ? 35.406 14.32 0.593 1 94.31 265 TYR B O 1
ATOM 7623 N N . GLY B 1 266 ? 33.844 15.391 1.789 1 92.88 266 GLY B N 1
ATOM 7624 C CA . GLY B 1 266 ? 32.938 15.617 0.669 1 92.88 266 GLY B CA 1
ATOM 7625 C C . GLY B 1 266 ? 33.375 16.766 -0.214 1 92.88 266 GLY B C 1
ATOM 7626 O O . GLY B 1 266 ? 32.812 16.969 -1.295 1 92.88 266 GLY B O 1
ATOM 7627 N N . GLY B 1 267 ? 34.344 17.531 0.27 1 94.56 267 GLY B N 1
ATOM 7628 C CA . GLY B 1 267 ? 34.781 18.672 -0.517 1 94.56 267 GLY B CA 1
ATOM 7629 C C . GLY B 1 267 ? 34.875 19.953 0.29 1 94.56 267 GLY B C 1
ATOM 7630 O O . GLY B 1 267 ? 34.656 19.953 1.503 1 94.56 267 GLY B O 1
ATOM 7631 N N . LEU B 1 268 ? 35.188 20.984 -0.49 1 94.5 268 LEU B N 1
ATOM 7632 C CA . LEU B 1 268 ? 35.5 22.266 0.126 1 94.5 268 LEU B CA 1
ATOM 7633 C C . LEU B 1 268 ? 34.25 23.125 0.277 1 94.5 268 LEU B C 1
ATOM 7635 O O . LEU B 1 268 ? 33.469 23.266 -0.668 1 94.5 268 LEU B O 1
ATOM 7639 N N . CYS B 1 269 ? 34 23.625 1.497 1 96.31 269 CYS B N 1
ATOM 7640 C CA . CYS B 1 269 ? 32.938 24.609 1.765 1 96.31 269 CYS B CA 1
ATOM 7641 C C . CYS B 1 269 ? 33.531 25.844 2.457 1 96.31 269 CYS B C 1
ATOM 7643 O O . CYS B 1 269 ? 34.75 25.938 2.668 1 96.31 269 CYS B O 1
ATOM 7645 N N . HIS B 1 270 ? 32.656 26.875 2.596 1 97.12 270 HIS B N 1
ATOM 7646 C CA . HIS B 1 270 ? 33.031 28.094 3.301 1 97.12 270 HIS B CA 1
ATOM 7647 C C . HIS B 1 270 ? 34.156 28.828 2.582 1 97.12 270 HIS B C 1
ATOM 7649 O O . HIS B 1 270 ? 35.094 29.328 3.225 1 97.12 270 HIS B O 1
ATOM 7655 N N . ALA B 1 271 ? 34.156 28.781 1.297 1 97.31 271 ALA B N 1
ATOM 7656 C CA . ALA B 1 271 ? 35.25 29.312 0.494 1 97.31 271 ALA B CA 1
ATOM 7657 C C . ALA B 1 271 ? 34.75 30.422 -0.428 1 97.31 271 ALA B C 1
ATOM 7659 O O . ALA B 1 271 ? 34.438 30.172 -1.589 1 97.31 271 ALA B O 1
ATOM 7660 N N . PRO B 1 272 ? 34.844 31.641 0.048 1 95.5 272 PRO B N 1
ATOM 7661 C CA . PRO B 1 272 ? 34.312 32.75 -0.764 1 95.5 272 PRO B CA 1
ATOM 7662 C C . PRO B 1 272 ? 35.125 32.969 -2.051 1 95.5 272 PRO B C 1
ATOM 7664 O O . PRO B 1 272 ? 34.594 33.531 -3.008 1 95.5 272 PRO B O 1
ATOM 7667 N N . HIS B 1 273 ? 36.344 32.5 -2.066 1 95.25 273 HIS B N 1
ATOM 7668 C CA . HIS B 1 273 ? 37.188 32.688 -3.244 1 95.25 273 HIS B CA 1
ATOM 7669 C C . HIS B 1 273 ? 36.938 31.625 -4.297 1 95.25 273 HIS B C 1
ATOM 7671 O O . HIS B 1 273 ? 37.438 31.719 -5.418 1 95.25 273 HIS B O 1
ATOM 7677 N N . ILE B 1 274 ? 36.219 30.641 -3.975 1 96.75 274 ILE B N 1
ATOM 7678 C CA . ILE B 1 274 ? 35.906 29.531 -4.887 1 96.75 274 ILE B CA 1
ATOM 7679 C C . ILE B 1 274 ? 34.469 29.656 -5.402 1 96.75 274 ILE B C 1
ATOM 7681 O O . ILE B 1 274 ? 34.219 29.391 -6.578 1 96.75 274 ILE B O 1
ATOM 7685 N N . TYR B 1 275 ? 33.594 30.031 -4.512 1 97.62 275 TYR B N 1
ATOM 7686 C CA . TYR B 1 275 ? 32.156 30 -4.836 1 97.62 275 TYR B CA 1
ATOM 7687 C C . TYR B 1 275 ? 31.641 31.406 -5.082 1 97.62 275 TYR B C 1
ATOM 7689 O O . TYR B 1 275 ? 32.188 32.375 -4.547 1 97.62 275 TYR B O 1
ATOM 7697 N N . SER B 1 276 ? 30.609 31.531 -5.918 1 95.5 276 SER B N 1
ATOM 7698 C CA . SER B 1 276 ? 29.938 32.781 -6.25 1 95.5 276 SER B CA 1
ATOM 7699 C C . SER B 1 276 ? 28.422 32.656 -6.086 1 95.5 276 SER B C 1
ATOM 7701 O O . SER B 1 276 ? 27.922 31.609 -5.652 1 95.5 276 SER B O 1
ATOM 7703 N N . LEU B 1 277 ? 27.766 33.75 -6.352 1 95.19 277 LEU B N 1
ATOM 7704 C CA . LEU B 1 277 ? 26.312 33.781 -6.305 1 95.19 277 LEU B CA 1
ATOM 7705 C C . LEU B 1 277 ? 25.719 32.781 -7.301 1 95.19 277 LEU B C 1
ATOM 7707 O O . LEU B 1 277 ? 24.641 32.219 -7.059 1 95.19 277 LEU B O 1
ATOM 7711 N N . GLN B 1 278 ? 26.406 32.562 -8.367 1 95.94 278 GLN B N 1
ATOM 7712 C CA . GLN B 1 278 ? 25.922 31.641 -9.391 1 95.94 278 GLN B CA 1
ATOM 7713 C C . GLN B 1 278 ? 25.844 30.219 -8.836 1 95.94 278 GLN B C 1
ATOM 7715 O O . GLN B 1 278 ? 24.938 29.469 -9.195 1 95.94 278 GLN B O 1
ATOM 7720 N N . ASP B 1 279 ? 26.766 29.844 -8.008 1 97.06 279 ASP B N 1
ATOM 7721 C CA . ASP B 1 279 ? 26.734 28.531 -7.379 1 97.06 279 ASP B CA 1
ATOM 7722 C C . ASP B 1 279 ? 25.5 28.375 -6.492 1 97.06 279 ASP B C 1
ATOM 7724 O O . ASP B 1 279 ? 24.828 27.344 -6.535 1 97.06 279 ASP B O 1
ATOM 7728 N N . THR B 1 280 ? 25.281 29.375 -5.711 1 97.44 280 THR B N 1
ATOM 7729 C CA . THR B 1 280 ? 24.125 29.375 -4.836 1 97.44 280 THR B CA 1
ATOM 7730 C C . THR B 1 280 ? 22.844 29.234 -5.648 1 97.44 280 THR B C 1
ATOM 7732 O O . THR B 1 280 ? 21.969 28.422 -5.305 1 97.44 280 THR B O 1
ATOM 7735 N N . GLN B 1 281 ? 22.719 29.969 -6.727 1 95.62 281 GLN B N 1
ATOM 7736 C CA . GLN B 1 281 ? 21.531 29.953 -7.566 1 95.62 281 GLN B CA 1
ATOM 7737 C C . GLN B 1 281 ? 21.344 28.594 -8.242 1 95.62 281 GLN B C 1
ATOM 7739 O O . GLN B 1 281 ? 20.234 28.094 -8.344 1 95.62 281 GLN B O 1
ATOM 7744 N N . SER B 1 282 ? 22.391 28.031 -8.648 1 95.12 282 SER B N 1
ATOM 7745 C CA . SER B 1 282 ? 22.328 26.734 -9.305 1 95.12 282 SER B CA 1
ATOM 7746 C C . SER B 1 282 ? 21.828 25.656 -8.352 1 95.12 282 SER B C 1
ATOM 7748 O O . SER B 1 282 ? 21.156 24.719 -8.766 1 95.12 282 SER B O 1
ATOM 7750 N N . ILE B 1 283 ? 22.125 25.781 -7.105 1 96.44 283 ILE B N 1
ATOM 7751 C CA . ILE B 1 283 ? 21.75 24.781 -6.109 1 96.44 283 ILE B CA 1
ATOM 7752 C C . ILE B 1 283 ? 20.297 24.984 -5.703 1 96.44 283 ILE B C 1
ATOM 7754 O O . ILE B 1 283 ? 19.531 24.031 -5.602 1 96.44 283 ILE B O 1
ATOM 7758 N N . VAL B 1 284 ? 19.875 26.203 -5.508 1 96.12 284 VAL B N 1
ATOM 7759 C CA . VAL B 1 284 ? 18.547 26.516 -4.961 1 96.12 284 VAL B CA 1
ATOM 7760 C C . VAL B 1 284 ? 17.5 26.453 -6.07 1 96.12 284 VAL B C 1
ATOM 7762 O O . VAL B 1 284 ? 16.375 26.031 -5.844 1 96.12 284 VAL B O 1
ATOM 7765 N N . HIS B 1 285 ? 17.828 26.906 -7.336 1 88.88 285 HIS B N 1
ATOM 7766 C CA . HIS B 1 285 ? 16.844 27.047 -8.391 1 88.88 285 HIS B CA 1
ATOM 7767 C C . HIS B 1 285 ? 16.906 25.891 -9.383 1 88.88 285 HIS B C 1
ATOM 7769 O O . HIS B 1 285 ? 16.594 26.047 -10.562 1 88.88 285 HIS B O 1
ATOM 7775 N N . GLY B 1 286 ? 17.188 24.703 -9.008 1 79.81 286 GLY B N 1
ATOM 7776 C CA . GLY B 1 286 ? 17.047 23.516 -9.844 1 79.81 286 GLY B CA 1
ATOM 7777 C C . GLY B 1 286 ? 15.602 23.094 -10.008 1 79.81 286 GLY B C 1
ATOM 7778 O O . GLY B 1 286 ? 14.742 23.891 -10.367 1 79.81 286 GLY B O 1
ATOM 7779 N N . SER B 1 287 ? 15.242 21.875 -9.773 1 78.12 287 SER B N 1
ATOM 7780 C CA . SER B 1 287 ? 13.852 21.438 -9.727 1 78.12 287 SER B CA 1
ATOM 7781 C C . SER B 1 287 ? 13.062 22.203 -8.672 1 78.12 287 SER B C 1
ATOM 7783 O O . SER B 1 287 ? 13.594 22.531 -7.609 1 78.12 287 SER B O 1
ATOM 7785 N N . PRO B 1 288 ? 11.922 22.438 -8.984 1 78.38 288 PRO B N 1
ATOM 7786 C CA . PRO B 1 288 ? 11.148 23.312 -8.109 1 78.38 288 PRO B CA 1
ATOM 7787 C C . PRO B 1 288 ? 10.992 22.75 -6.699 1 78.38 288 PRO B C 1
ATOM 7789 O O . PRO B 1 288 ? 10.781 21.547 -6.527 1 78.38 288 PRO B O 1
ATOM 7792 N N . LEU B 1 289 ? 11.211 23.609 -5.758 1 83.38 289 LEU B N 1
ATOM 7793 C CA . LEU B 1 289 ? 10.969 23.328 -4.348 1 83.38 289 LEU B CA 1
ATOM 7794 C C . LEU B 1 289 ? 9.539 23.703 -3.959 1 83.38 289 LEU B C 1
ATOM 7796 O O . LEU B 1 289 ? 9.016 24.719 -4.402 1 83.38 289 LEU B 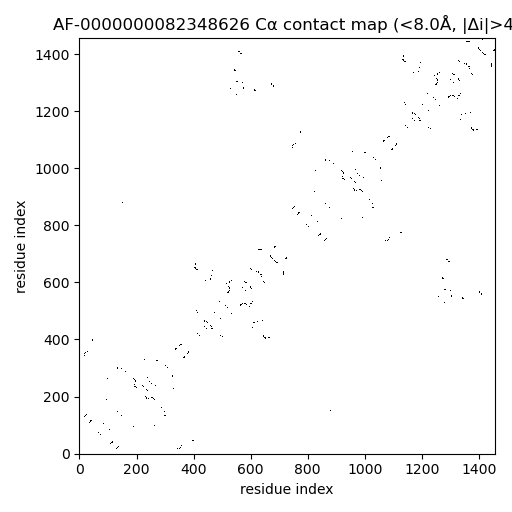O 1
ATOM 7800 N N . ASN B 1 290 ? 8.938 22.859 -3.188 1 77.94 290 ASN B N 1
ATOM 7801 C CA . ASN B 1 290 ? 7.543 23.078 -2.82 1 77.94 290 ASN B CA 1
ATOM 7802 C C . ASN B 1 290 ? 7.367 24.344 -2.004 1 77.94 290 ASN B C 1
ATOM 7804 O O . ASN B 1 290 ? 6.449 25.141 -2.256 1 77.94 290 ASN B O 1
ATOM 7808 N N . THR B 1 291 ? 8.195 24.625 -1.037 1 78.12 291 THR B N 1
ATOM 7809 C CA . THR B 1 291 ? 8.086 25.781 -0.166 1 78.12 291 THR B CA 1
ATOM 7810 C C . THR B 1 291 ? 8.328 27.078 -0.951 1 78.12 291 THR B C 1
ATOM 7812 O O . THR B 1 291 ? 7.773 28.125 -0.623 1 78.12 291 THR B O 1
ATOM 7815 N N . VAL B 1 292 ? 9.164 26.984 -1.861 1 77.06 292 VAL B N 1
ATOM 7816 C CA . VAL B 1 292 ? 9.461 28.125 -2.709 1 77.06 292 VAL B CA 1
ATOM 7817 C C . VAL B 1 292 ? 8.273 28.422 -3.615 1 77.06 292 VAL B C 1
ATOM 7819 O O . VAL B 1 292 ? 7.855 29.578 -3.748 1 77.06 292 VAL B O 1
ATOM 7822 N N . ARG B 1 293 ? 7.758 27.406 -4.164 1 70.25 293 ARG B N 1
ATOM 7823 C CA . ARG B 1 293 ? 6.617 27.547 -5.066 1 70.25 293 ARG B CA 1
ATOM 7824 C C . ARG B 1 293 ? 5.422 28.156 -4.344 1 70.25 293 ARG B C 1
ATOM 7826 O O . ARG B 1 293 ? 4.688 28.953 -4.922 1 70.25 293 ARG B O 1
ATOM 7833 N N . THR B 1 294 ? 5.309 27.859 -3.062 1 71.19 294 THR B N 1
ATOM 7834 C CA . THR B 1 294 ? 4.148 28.328 -2.311 1 71.19 294 THR B CA 1
ATOM 7835 C C . THR B 1 294 ? 4.484 29.594 -1.516 1 71.19 294 THR B C 1
ATOM 7837 O O . THR B 1 294 ? 3.662 30.078 -0.741 1 71.19 294 THR B O 1
ATOM 7840 N N . ASN B 1 295 ? 5.676 30.109 -1.639 1 79.19 295 ASN B N 1
ATOM 7841 C CA . ASN B 1 295 ? 6.156 31.344 -1.031 1 79.19 295 ASN B CA 1
ATOM 7842 C C . ASN B 1 295 ? 5.938 31.359 0.479 1 79.19 295 ASN B C 1
ATOM 7844 O O . ASN B 1 295 ? 5.34 32.281 1.021 1 79.19 295 ASN B O 1
ATOM 7848 N N . VAL B 1 296 ? 6.426 30.344 1.065 1 84.69 296 VAL B N 1
ATOM 7849 C CA . VAL B 1 296 ? 6.273 30.172 2.506 1 84.69 296 VAL B CA 1
ATOM 7850 C C . VAL B 1 296 ? 7.109 31.219 3.246 1 84.69 296 VAL B C 1
ATOM 7852 O O . VAL B 1 296 ? 8.234 31.516 2.84 1 84.69 296 VAL B O 1
ATOM 7855 N N . LEU B 1 297 ? 6.566 31.703 4.367 1 88.44 297 LEU B N 1
ATOM 7856 C CA . LEU B 1 297 ? 7.27 32.656 5.215 1 88.44 297 LEU B CA 1
ATOM 7857 C C . LEU B 1 297 ? 7.926 31.953 6.398 1 88.44 297 LEU B C 1
ATOM 7859 O O . LEU B 1 297 ? 7.363 31.016 6.957 1 88.44 297 LEU B O 1
ATOM 7863 N N . PRO B 1 298 ? 9.156 32.438 6.773 1 93.5 298 PRO B N 1
ATOM 7864 C CA . PRO B 1 298 ? 9.766 31.859 7.969 1 93.5 298 PRO B CA 1
ATOM 7865 C C . PRO B 1 298 ? 8.922 32.062 9.227 1 93.5 298 PRO B C 1
ATOM 7867 O O . PRO B 1 298 ? 8.461 33.156 9.492 1 93.5 298 PRO B O 1
ATOM 7870 N N . ALA B 1 299 ? 8.695 31 9.953 1 91.44 299 ALA B N 1
ATOM 7871 C CA . ALA B 1 299 ? 7.852 31.016 11.141 1 91.44 299 ALA B CA 1
ATOM 7872 C C . ALA B 1 299 ? 8.695 31.109 12.414 1 91.44 299 ALA B C 1
ATOM 7874 O O . ALA B 1 299 ? 8.227 31.594 13.445 1 91.44 299 ALA B O 1
ATOM 7875 N N . VAL B 1 300 ? 9.914 30.609 12.43 1 95.88 300 VAL B N 1
ATOM 7876 C CA . VAL B 1 300 ? 10.805 30.609 13.586 1 95.88 300 VAL B CA 1
ATOM 7877 C C . VAL B 1 300 ? 12.141 31.25 13.211 1 95.88 300 VAL B C 1
ATOM 7879 O O . VAL B 1 300 ? 12.742 30.906 12.195 1 95.88 300 VAL B O 1
ATOM 7882 N N . PRO B 1 301 ? 12.594 32.188 13.992 1 96.94 301 PRO B N 1
ATOM 7883 C CA . PRO B 1 301 ? 13.867 32.812 13.672 1 96.94 301 PRO B CA 1
ATOM 7884 C C . PRO B 1 301 ? 15.055 31.875 13.734 1 96.94 301 PRO B C 1
ATOM 7886 O O . PRO B 1 301 ? 15.102 31 14.609 1 96.94 301 PRO B O 1
ATOM 7889 N N . LEU B 1 302 ? 16.016 32.062 12.828 1 98.25 302 LEU B N 1
ATOM 7890 C CA . LEU B 1 302 ? 17.188 31.188 12.688 1 98.25 302 LEU B CA 1
ATOM 7891 C C . LEU B 1 302 ? 18.469 32 12.719 1 98.25 302 LEU B C 1
ATOM 7893 O O . LEU B 1 302 ? 18.609 32.969 11.961 1 98.25 302 LEU B O 1
ATOM 7897 N N . PHE B 1 303 ? 19.391 31.594 13.555 1 98.38 303 PHE B N 1
ATOM 7898 C CA . PHE B 1 303 ? 20.656 32.312 13.695 1 98.38 303 PHE B CA 1
ATOM 7899 C C . PHE B 1 303 ? 21.578 32.031 12.523 1 98.38 303 PHE B C 1
ATOM 7901 O O . PHE B 1 303 ? 21.688 30.875 12.094 1 98.38 303 PHE B O 1
ATOM 7908 N N . SER B 1 304 ? 22.203 33 12.047 1 98.19 304 SER B N 1
ATOM 7909 C CA . SER B 1 304 ? 23.297 32.875 11.094 1 98.19 304 SER B CA 1
ATOM 7910 C C . SER B 1 304 ? 24.625 32.562 11.797 1 98.19 304 SER B C 1
ATOM 7912 O O . SER B 1 304 ? 24.938 33.188 12.812 1 98.19 304 SER B O 1
ATOM 7914 N N . THR B 1 305 ? 25.391 31.703 11.25 1 97.06 305 THR B N 1
ATOM 7915 C CA . THR B 1 305 ? 26.625 31.312 11.914 1 97.06 305 THR B CA 1
ATOM 7916 C C . THR B 1 305 ? 27.719 32.344 11.672 1 97.06 305 THR B C 1
ATOM 7918 O O . THR B 1 305 ? 28.703 32.406 12.414 1 97.06 305 THR B O 1
ATOM 7921 N N . SER B 1 306 ? 27.641 33.094 10.648 1 96.81 306 SER B N 1
ATOM 7922 C CA . SER B 1 306 ? 28.672 34.062 10.328 1 96.81 306 SER B CA 1
ATOM 7923 C C . SER B 1 306 ? 28.438 35.375 11.094 1 96.81 306 SER B C 1
ATOM 7925 O O . SER B 1 306 ? 29.406 36.031 11.523 1 96.81 306 SER B O 1
ATOM 7927 N N . THR B 1 307 ? 27.156 35.75 11.352 1 96.62 307 THR B N 1
ATOM 7928 C CA . THR B 1 307 ? 26.875 37.062 11.938 1 96.62 307 THR B CA 1
ATOM 7929 C C . THR B 1 307 ? 26.422 36.906 13.391 1 96.62 307 THR B C 1
ATOM 7931 O O . THR B 1 307 ? 26.516 37.844 14.172 1 96.62 307 THR B O 1
ATOM 7934 N N . GLY B 1 308 ? 25.859 35.812 13.703 1 96.81 308 GLY B N 1
ATOM 7935 C CA . GLY B 1 308 ? 25.281 35.594 15.023 1 96.81 308 GLY B CA 1
ATOM 7936 C C . GLY B 1 308 ? 23.938 36.281 15.203 1 96.81 308 GLY B C 1
ATOM 7937 O O . GLY B 1 308 ? 23.406 36.312 16.312 1 96.81 308 GLY B O 1
ATOM 7938 N N . GLN B 1 309 ? 23.391 36.781 14.141 1 97.5 309 GLN B N 1
ATOM 7939 C CA . GLN B 1 309 ? 22.078 37.406 14.133 1 97.5 309 GLN B CA 1
ATOM 7940 C C . GLN B 1 309 ? 21.078 36.531 13.352 1 97.5 309 GLN B C 1
ATOM 7942 O O . GLN B 1 309 ? 21.469 35.656 12.594 1 97.5 309 GLN B O 1
ATOM 7947 N N . TYR B 1 310 ? 19.812 36.812 13.641 1 97.69 310 TYR B N 1
ATOM 7948 C CA . TYR B 1 310 ? 18.797 36.125 12.875 1 97.69 310 TYR B CA 1
ATOM 7949 C C . TYR B 1 310 ? 18.875 36.469 11.398 1 97.69 310 TYR B C 1
ATOM 7951 O O . TYR B 1 310 ? 19.156 37.625 11.047 1 97.69 310 TYR B O 1
ATOM 7959 N N . TYR B 1 311 ? 18.672 35.5 10.5 1 97.62 311 TYR B N 1
ATOM 7960 C CA . TYR B 1 311 ? 18.516 35.812 9.086 1 97.62 311 TYR B CA 1
ATOM 7961 C C . TYR B 1 311 ? 17.359 36.75 8.867 1 97.62 311 TYR B C 1
ATOM 7963 O O . TYR B 1 311 ? 16.266 36.562 9.398 1 97.62 311 TYR B O 1
ATOM 7971 N N . GLN B 1 312 ? 17.594 37.812 8.133 1 95.75 312 GLN B N 1
ATOM 7972 C CA . GLN B 1 312 ? 16.547 38.75 7.754 1 95.75 312 GLN B CA 1
ATOM 7973 C C . GLN B 1 312 ? 16.047 38.469 6.34 1 95.75 312 GLN B C 1
ATOM 7975 O O . GLN B 1 312 ? 16.578 39.031 5.371 1 95.75 312 GLN B O 1
ATOM 7980 N N . VAL B 1 313 ? 15.125 37.625 6.246 1 95 313 VAL B N 1
ATOM 7981 C CA . VAL B 1 313 ? 14.633 37.156 4.953 1 95 313 VAL B CA 1
ATOM 7982 C C . VAL B 1 313 ? 13.102 37.219 4.93 1 95 313 VAL B C 1
ATOM 7984 O O . VAL B 1 313 ? 12.461 37.156 5.977 1 95 313 VAL B O 1
ATOM 7987 N N . LYS B 1 314 ? 12.523 37.25 3.725 1 91 314 LYS B N 1
ATOM 7988 C CA . LYS B 1 314 ? 11.094 37.469 3.582 1 91 314 LYS B CA 1
ATOM 7989 C C . LYS B 1 314 ? 10.352 36.188 3.236 1 91 314 LYS B C 1
ATOM 7991 O O . LYS B 1 314 ? 9.148 36.094 3.467 1 91 314 LYS B O 1
ATOM 7996 N N . ASN B 1 315 ? 11.047 35.344 2.617 1 92.62 315 ASN B N 1
ATOM 7997 C CA . ASN B 1 315 ? 10.375 34.125 2.168 1 92.62 315 ASN B CA 1
ATOM 7998 C C . ASN B 1 315 ? 11.344 32.969 2.09 1 92.62 315 ASN B C 1
ATOM 8000 O O . ASN B 1 315 ? 12.516 33.094 2.438 1 92.62 315 ASN B O 1
ATOM 8004 N N . ALA B 1 316 ? 10.812 31.875 1.697 1 94.81 316 ALA B N 1
ATOM 8005 C CA . ALA B 1 316 ? 11.562 30.625 1.665 1 94.81 316 ALA B CA 1
ATOM 8006 C C . ALA B 1 316 ? 12.727 30.703 0.686 1 94.81 316 ALA B C 1
ATOM 8008 O O . ALA B 1 316 ? 13.82 30.203 0.966 1 94.81 316 ALA B O 1
ATOM 8009 N N . THR B 1 317 ? 12.531 31.281 -0.493 1 94.62 317 THR B N 1
ATOM 8010 C CA . THR B 1 317 ? 13.586 31.422 -1.491 1 94.62 317 THR B CA 1
ATOM 8011 C C . THR B 1 317 ? 14.789 32.156 -0.909 1 94.62 317 THR B C 1
ATOM 8013 O O . THR B 1 317 ? 15.922 31.703 -1.02 1 94.62 317 THR B O 1
ATOM 8016 N N . GLU B 1 318 ? 14.484 33.219 -0.292 1 96.19 318 GLU B N 1
ATOM 8017 C CA . GLU B 1 318 ? 15.547 34.062 0.271 1 96.19 318 GLU B CA 1
ATOM 8018 C C . GLU B 1 318 ? 16.266 33.312 1.402 1 96.19 318 GLU B C 1
ATOM 8020 O O . GLU B 1 318 ? 17.484 33.438 1.539 1 96.19 318 GLU B O 1
ATOM 8025 N N . LEU B 1 319 ? 15.539 32.656 2.184 1 97.69 319 LEU B N 1
ATOM 8026 C CA . LEU B 1 319 ? 16.156 31.969 3.307 1 97.69 319 LEU B CA 1
ATOM 8027 C C . LEU B 1 319 ? 17.078 30.859 2.816 1 97.69 319 LEU B C 1
ATOM 8029 O O . LEU B 1 319 ? 18.203 30.703 3.303 1 97.69 319 LEU B O 1
ATOM 8033 N N . PHE B 1 320 ? 16.625 30.047 1.842 1 97.5 320 PHE B N 1
ATOM 8034 C CA . PHE B 1 320 ? 17.453 28.969 1.294 1 97.5 320 PHE B CA 1
ATOM 8035 C C . PHE B 1 320 ? 18.688 29.547 0.618 1 97.5 320 PHE B C 1
ATOM 8037 O O . PHE B 1 320 ? 19.781 28.984 0.756 1 97.5 320 PHE B O 1
ATOM 8044 N N . GLU B 1 321 ? 18.531 30.594 -0.078 1 97.31 321 GLU B N 1
ATOM 8045 C CA . GLU B 1 321 ? 19.672 31.219 -0.728 1 97.31 321 GLU B CA 1
ATOM 8046 C C . GLU B 1 321 ? 20.688 31.719 0.299 1 97.31 321 GLU B C 1
ATOM 8048 O O . GLU B 1 321 ? 21.891 31.531 0.132 1 97.31 321 GLU B O 1
ATOM 8053 N N . ALA B 1 322 ? 20.125 32.344 1.312 1 98 322 ALA B N 1
ATOM 8054 C CA . ALA B 1 322 ? 21.016 32.875 2.354 1 98 322 ALA B CA 1
ATOM 8055 C C . ALA B 1 322 ? 21.781 31.75 3.035 1 98 322 ALA B C 1
ATOM 8057 O O . ALA B 1 322 ? 22.984 31.859 3.266 1 98 322 ALA B O 1
ATOM 8058 N N . VAL B 1 323 ? 21.125 30.703 3.35 1 98.31 323 VAL B N 1
ATOM 8059 C CA . VAL B 1 323 ? 21.734 29.594 4.086 1 98.31 323 VAL B CA 1
ATOM 8060 C C . VAL B 1 323 ? 22.734 28.859 3.193 1 98.31 323 VAL B C 1
ATOM 8062 O O . VAL B 1 323 ? 23.844 28.547 3.631 1 98.31 323 VAL B O 1
ATOM 8065 N N . VAL B 1 324 ? 22.391 28.578 1.934 1 98.25 324 VAL B N 1
ATOM 8066 C CA . VAL B 1 324 ? 23.297 27.891 1.012 1 98.25 324 VAL B CA 1
ATOM 8067 C C . VAL B 1 324 ? 24.516 28.75 0.754 1 98.25 324 VAL B C 1
ATOM 8069 O O . VAL B 1 324 ? 25.641 28.25 0.729 1 98.25 324 VAL B O 1
ATOM 8072 N N . SER B 1 325 ? 24.266 30.016 0.589 1 98.19 325 SER B N 1
ATOM 8073 C CA . SER B 1 325 ? 25.391 30.922 0.404 1 98.19 325 SER B CA 1
ATOM 8074 C C . SER B 1 325 ? 26.312 30.922 1.62 1 98.19 325 SER B C 1
ATOM 8076 O O . SER B 1 325 ? 27.531 30.938 1.479 1 98.19 325 SER B O 1
ATOM 8078 N N . GLU B 1 326 ? 25.703 30.969 2.748 1 97.69 326 GLU B N 1
ATOM 8079 C CA . GLU B 1 326 ? 26.469 30.906 3.99 1 97.69 326 GLU B CA 1
ATOM 8080 C C . GLU B 1 326 ? 27.328 29.641 4.055 1 97.69 326 GLU B C 1
ATOM 8082 O O . GLU B 1 326 ? 28.516 29.719 4.379 1 97.69 326 GLU B O 1
ATOM 8087 N N . LEU B 1 327 ? 26.828 28.562 3.674 1 98.06 327 LEU B N 1
ATOM 8088 C CA . LEU B 1 327 ? 27.531 27.297 3.736 1 98.06 327 LEU B CA 1
ATOM 8089 C C . LEU B 1 327 ? 28.672 27.234 2.723 1 98.06 327 LEU B C 1
ATOM 8091 O O . LEU B 1 327 ? 29.688 26.594 2.959 1 98.06 327 LEU B O 1
ATOM 8095 N N . LEU B 1 328 ? 28.516 27.938 1.656 1 98.12 328 LEU B N 1
ATOM 8096 C CA . LEU B 1 328 ? 29.5 27.875 0.585 1 98.12 328 LEU B CA 1
ATOM 8097 C C . LEU B 1 328 ? 30.609 28.906 0.817 1 98.12 328 LEU B C 1
ATOM 8099 O O . LEU B 1 328 ? 31.781 28.641 0.529 1 98.12 328 LEU B O 1
ATOM 8103 N N . THR B 1 329 ? 30.234 30.094 1.441 1 97.88 329 THR B N 1
ATOM 8104 C CA . THR B 1 329 ? 31.156 31.203 1.266 1 97.88 329 THR B CA 1
ATOM 8105 C C . THR B 1 329 ? 31.578 31.766 2.617 1 97.88 329 THR B C 1
ATOM 8107 O O . THR B 1 329 ? 32.594 32.5 2.711 1 97.88 329 THR B O 1
ATOM 8110 N N . GLN B 1 330 ? 30.828 31.5 3.652 1 97.75 330 GLN B N 1
ATOM 8111 C CA . GLN B 1 330 ? 31.109 32.219 4.902 1 97.75 330 GLN B CA 1
ATOM 8112 C C . GLN B 1 330 ? 31.797 31.281 5.91 1 97.75 330 GLN B C 1
ATOM 8114 O O . GLN B 1 330 ? 31.438 30.109 6.031 1 97.75 330 GLN B O 1
ATOM 8119 N N . ALA B 1 331 ? 32.75 31.812 6.582 1 97 331 ALA B N 1
ATOM 8120 C CA . ALA B 1 331 ? 33.375 31.078 7.688 1 97 331 ALA B CA 1
ATOM 8121 C C . ALA B 1 331 ? 32.406 30.938 8.859 1 97 331 ALA B C 1
ATOM 8123 O O . ALA B 1 331 ? 31.531 31.781 9.047 1 97 331 ALA B O 1
ATOM 8124 N N . ILE B 1 332 ? 32.625 29.953 9.656 1 96.81 332 ILE B N 1
ATOM 8125 C CA . ILE B 1 332 ? 31.797 29.703 10.82 1 96.81 332 ILE B CA 1
ATOM 8126 C C . ILE B 1 332 ? 32.344 30.453 12.031 1 96.81 332 ILE B C 1
ATOM 8128 O O . ILE B 1 332 ? 33.531 30.297 12.375 1 96.81 332 ILE B O 1
ATOM 8132 N N . TYR B 1 333 ? 31.531 31.266 12.617 1 96.12 333 TYR B N 1
ATOM 8133 C CA . TYR B 1 333 ? 31.844 31.906 13.883 1 96.12 333 TYR B CA 1
ATOM 8134 C C . TYR B 1 333 ? 30.828 31.531 14.953 1 96.12 333 TYR B C 1
ATOM 8136 O O . TYR B 1 333 ? 29.891 32.281 15.227 1 96.12 333 TYR B O 1
ATOM 8144 N N . TRP B 1 334 ? 31.047 30.422 15.648 1 93.81 334 TRP B N 1
ATOM 8145 C CA . TRP B 1 334 ? 30.078 29.891 16.609 1 93.81 334 TRP B CA 1
ATOM 8146 C C . TRP B 1 334 ? 29.938 30.812 17.812 1 93.81 334 TRP B C 1
ATOM 8148 O O . TRP B 1 334 ? 28.844 30.938 18.375 1 93.81 334 TRP B O 1
ATOM 8158 N N . ASP B 1 335 ? 30.969 31.5 18.109 1 94.12 335 ASP B N 1
ATOM 8159 C CA . ASP B 1 335 ? 30.938 32.406 19.25 1 94.12 335 ASP B CA 1
ATOM 8160 C C . ASP B 1 335 ? 29.953 33.562 19 1 94.12 335 ASP B C 1
ATOM 8162 O O . ASP B 1 335 ? 29.344 34.062 19.953 1 94.12 335 ASP B O 1
ATOM 8166 N N . ARG B 1 336 ? 29.812 33.906 17.797 1 96.38 336 ARG B N 1
ATOM 8167 C CA . ARG B 1 336 ? 28.844 34.938 17.469 1 96.38 336 ARG B CA 1
ATOM 8168 C C . ARG B 1 336 ? 27.422 34.469 17.688 1 96.38 336 ARG B C 1
ATOM 8170 O O . ARG B 1 336 ? 26.562 35.219 18.125 1 96.38 336 ARG B O 1
ATOM 8177 N N . VAL B 1 337 ? 27.156 33.219 17.375 1 96.69 337 VAL B N 1
ATOM 8178 C CA . VAL B 1 337 ? 25.844 32.656 17.609 1 96.69 337 VAL B CA 1
ATOM 8179 C C . VAL B 1 337 ? 25.562 32.594 19.109 1 96.69 337 VAL B C 1
ATOM 8181 O O . VAL B 1 337 ? 24.469 32.969 19.562 1 96.69 337 VAL B O 1
ATOM 8184 N N . ILE B 1 338 ? 26.594 32.156 19.828 1 95.94 338 ILE B N 1
ATOM 8185 C CA . ILE B 1 338 ? 26.453 32.094 21.281 1 95.94 338 ILE B CA 1
ATOM 8186 C C . ILE B 1 338 ? 26.109 33.5 21.828 1 95.94 338 ILE B C 1
ATOM 8188 O O . ILE B 1 338 ? 25.203 33.625 22.641 1 95.94 338 ILE B O 1
ATOM 8192 N N . SER B 1 339 ? 26.828 34.5 21.328 1 96.12 339 SER B N 1
ATOM 8193 C CA . SER B 1 339 ? 26.578 35.875 21.766 1 96.12 339 SER B CA 1
ATOM 8194 C C . SER B 1 339 ? 25.156 36.281 21.406 1 96.12 339 SER B C 1
ATOM 8196 O O . SER B 1 339 ? 24.5 37 22.188 1 96.12 339 SER B O 1
ATOM 8198 N N . GLY B 1 340 ? 24.734 35.906 20.219 1 96.56 340 GLY B N 1
ATOM 8199 C CA . GLY B 1 340 ? 23.359 36.219 19.828 1 96.56 340 GLY B CA 1
ATOM 8200 C C . GLY B 1 340 ? 22.328 35.594 20.734 1 96.56 340 GLY B C 1
ATOM 8201 O O . GLY B 1 340 ? 21.328 36.219 21.078 1 96.56 340 GLY B O 1
ATOM 8202 N N . VAL B 1 341 ? 22.516 34.375 21.172 1 96.44 341 VAL B N 1
ATOM 8203 C CA . VAL B 1 341 ? 21.609 33.656 22.062 1 96.44 341 VAL B CA 1
ATOM 8204 C C . VAL B 1 341 ? 21.594 34.344 23.438 1 96.44 341 VAL B C 1
ATOM 8206 O O . VAL B 1 341 ? 20.531 34.531 24.031 1 96.44 341 VAL B O 1
ATOM 8209 N N . VAL B 1 342 ? 22.75 34.656 23.906 1 95.81 342 VAL B N 1
ATOM 8210 C CA . VAL B 1 342 ? 22.859 35.312 25.203 1 95.81 342 VAL B CA 1
ATOM 8211 C C . VAL B 1 342 ? 22.141 36.625 25.172 1 95.81 342 VAL B C 1
ATOM 8213 O O . VAL B 1 342 ? 21.422 36.969 26.125 1 95.81 342 VAL B O 1
ATOM 8216 N N . GLU B 1 343 ? 22.344 37.344 24.141 1 95.25 343 GLU B N 1
ATOM 8217 C CA . GLU B 1 343 ? 21.656 38.625 23.984 1 95.25 343 GLU B CA 1
ATOM 8218 C C . GLU B 1 343 ? 20.141 38.469 24.016 1 95.25 343 GLU B C 1
ATOM 8220 O O . GLU B 1 343 ? 19.438 39.25 24.625 1 95.25 343 GLU B O 1
ATOM 8225 N N . ARG B 1 344 ? 19.688 37.5 23.406 1 93.88 344 ARG B N 1
ATOM 8226 C CA . ARG B 1 344 ? 18.25 37.219 23.375 1 93.88 344 ARG B CA 1
ATOM 8227 C C . ARG B 1 344 ? 17.734 36.875 24.781 1 93.88 344 ARG B C 1
ATOM 8229 O O . ARG B 1 344 ? 16.641 37.281 25.156 1 93.88 344 ARG B O 1
ATOM 8236 N N . VAL B 1 345 ? 18.484 36.062 25.453 1 93.25 345 VAL B N 1
ATOM 8237 C CA . VAL B 1 345 ? 18.109 35.688 26.812 1 93.25 345 VAL B CA 1
ATOM 8238 C C . VAL B 1 345 ? 18.047 36.906 27.703 1 93.25 345 VAL B C 1
ATOM 8240 O O . VAL B 1 345 ? 17.125 37.062 28.516 1 93.25 345 VAL B O 1
ATOM 8243 N N . GLU B 1 346 ? 18.922 37.812 27.531 1 92.62 346 GLU B N 1
ATOM 8244 C CA . GLU B 1 346 ? 19 39 28.359 1 92.62 346 GLU B CA 1
ATOM 8245 C C . GLU B 1 346 ? 17.906 40 27.984 1 92.62 346 GLU B C 1
ATOM 8247 O O . GLU B 1 346 ? 17.297 40.625 28.875 1 92.62 346 GLU B O 1
ATOM 8252 N N . THR B 1 347 ? 17.672 40.125 26.719 1 91 347 THR B N 1
ATOM 8253 C CA . THR B 1 347 ? 16.672 41.062 26.25 1 91 347 THR B CA 1
ATOM 8254 C C . THR B 1 347 ? 15.273 40.594 26.672 1 91 347 THR B C 1
ATOM 8256 O O . THR B 1 347 ? 14.406 41.438 26.969 1 91 347 THR B O 1
ATOM 8259 N N . ALA B 1 348 ? 15.055 39.344 26.719 1 89.25 348 ALA B N 1
ATOM 8260 C CA . ALA B 1 348 ? 13.742 38.781 27.062 1 89.25 348 ALA B CA 1
ATOM 8261 C C . ALA B 1 348 ? 13.594 38.656 28.578 1 89.25 348 ALA B C 1
ATOM 8263 O O . ALA B 1 348 ? 12.508 38.312 29.062 1 89.25 348 ALA B O 1
ATOM 8264 N N . VAL B 1 349 ? 14.641 38.906 29.328 1 86 349 VAL B N 1
ATOM 8265 C CA . VAL B 1 349 ? 14.656 38.688 30.766 1 86 349 VAL B CA 1
ATOM 8266 C C . VAL B 1 349 ? 14.094 37.312 31.109 1 86 349 VAL B C 1
ATOM 8268 O O . VAL B 1 349 ? 13.18 37.188 31.922 1 86 349 VAL B O 1
ATOM 8271 N N . ALA B 1 350 ? 14.516 36.406 30.391 1 86.25 350 ALA B N 1
ATOM 8272 C CA . ALA B 1 350 ? 13.984 35.062 30.5 1 86.25 350 ALA B CA 1
ATOM 8273 C C . ALA B 1 350 ? 14.422 34.406 31.797 1 86.25 350 ALA B C 1
ATOM 8275 O O . ALA B 1 350 ? 15.594 34.5 32.188 1 86.25 350 ALA B O 1
ATOM 8276 N N . ALA B 1 351 ? 13.508 33.812 32.469 1 86.94 351 ALA B N 1
ATOM 8277 C CA . ALA B 1 351 ? 13.805 33.094 33.719 1 86.94 351 ALA B CA 1
ATOM 8278 C C . ALA B 1 351 ? 14.469 31.75 33.438 1 86.94 351 ALA B C 1
ATOM 8280 O O . ALA B 1 351 ? 15.172 31.203 34.281 1 86.94 351 ALA B O 1
ATOM 8281 N N . GLY B 1 352 ? 14.266 31.312 32.25 1 91.75 352 GLY B N 1
ATOM 8282 C CA . GLY B 1 352 ? 14.828 30.016 31.906 1 91.75 352 GLY B CA 1
ATOM 8283 C C . GLY B 1 352 ? 14.898 29.781 30.406 1 91.75 352 GLY B C 1
ATOM 8284 O O . GLY B 1 352 ? 14.297 30.516 29.625 1 91.75 352 GLY B O 1
ATOM 8285 N N . MET B 1 353 ? 15.734 28.766 30.078 1 93.5 353 MET B N 1
ATOM 8286 C CA . MET B 1 353 ? 15.891 28.375 28.688 1 93.5 353 MET B CA 1
ATOM 8287 C C . MET B 1 353 ? 15.953 26.844 28.547 1 93.5 353 MET B C 1
ATOM 8289 O O . MET B 1 353 ? 16.625 26.172 29.328 1 93.5 353 MET B O 1
ATOM 8293 N N . VAL B 1 354 ? 15.156 26.328 27.625 1 94.88 354 VAL B N 1
ATOM 8294 C CA . VAL B 1 354 ? 15.219 24.906 27.297 1 94.88 354 VAL B CA 1
ATOM 8295 C C . VAL B 1 354 ? 15.969 24.734 25.984 1 94.88 354 VAL B C 1
ATOM 8297 O O . VAL B 1 354 ? 15.594 25.297 24.953 1 94.88 354 VAL B O 1
ATOM 8300 N N . LEU B 1 355 ? 17.016 23.938 26.062 1 96.12 355 LEU B N 1
ATOM 8301 C CA . LEU B 1 355 ? 17.812 23.641 24.875 1 96.12 355 LEU B CA 1
ATOM 8302 C C . LEU B 1 355 ? 17.484 22.25 24.344 1 96.12 355 LEU B C 1
ATOM 8304 O O . LEU B 1 355 ? 17.734 21.25 25 1 96.12 355 LEU B O 1
ATOM 8308 N N . HIS B 1 356 ? 16.875 22.203 23.188 1 96.75 356 HIS B N 1
ATOM 8309 C CA . HIS B 1 356 ? 16.594 20.938 22.5 1 96.75 356 HIS B CA 1
ATOM 8310 C C . HIS B 1 356 ? 17.734 20.578 21.547 1 96.75 356 HIS B C 1
ATOM 8312 O O . HIS B 1 356 ? 18.234 21.422 20.812 1 96.75 356 HIS B O 1
ATOM 8318 N N . SER B 1 357 ? 18.203 19.375 21.594 1 96.56 357 SER B N 1
ATOM 8319 C CA . SER B 1 357 ? 19.312 18.922 20.75 1 96.56 357 SER B CA 1
ATOM 8320 C C . SER B 1 357 ? 19.172 17.453 20.391 1 96.56 357 SER B C 1
ATOM 8322 O O . SER B 1 357 ? 18.219 16.797 20.797 1 96.56 357 SER B O 1
ATOM 8324 N N . PHE B 1 358 ? 20.094 16.922 19.547 1 96.38 358 PHE B N 1
ATOM 8325 C CA . PHE B 1 358 ? 20.094 15.531 19.094 1 96.38 358 PHE B CA 1
ATOM 8326 C C . PHE B 1 358 ? 21.281 14.781 19.703 1 96.38 358 PHE B C 1
ATOM 8328 O O . PHE B 1 358 ? 21.828 13.883 19.062 1 96.38 358 PHE B O 1
ATOM 8335 N N . GLY B 1 359 ? 21.688 15.227 20.844 1 91.19 359 GLY B N 1
ATOM 8336 C CA . GLY B 1 359 ? 22.844 14.68 21.531 1 91.19 359 GLY B CA 1
ATOM 8337 C C . GLY B 1 359 ? 23.812 15.742 22 1 91.19 359 GLY B C 1
ATOM 8338 O O . GLY B 1 359 ? 23.734 16.891 21.562 1 91.19 359 GLY B O 1
ATOM 8339 N N . ASN B 1 360 ? 24.719 15.281 22.766 1 90.06 360 ASN B N 1
ATOM 8340 C CA . ASN B 1 360 ? 25.719 16.203 23.297 1 90.06 360 ASN B CA 1
ATOM 8341 C C . ASN B 1 360 ? 26.797 16.516 22.266 1 90.06 360 ASN B C 1
ATOM 8343 O O . ASN B 1 360 ? 27.141 15.672 21.438 1 90.06 360 ASN B O 1
ATOM 8347 N N . SER B 1 361 ? 27.219 17.719 22.297 1 90 361 SER B N 1
ATOM 8348 C CA . SER B 1 361 ? 28.312 18.156 21.438 1 90 361 SER B CA 1
ATOM 8349 C C . SER B 1 361 ? 29.094 19.297 22.094 1 90 361 SER B C 1
ATOM 8351 O O . SER B 1 361 ? 28.594 19.969 23 1 90 361 SER B O 1
ATOM 8353 N N . ILE B 1 362 ? 30.203 19.516 21.578 1 88.19 362 ILE B N 1
ATOM 8354 C CA . ILE B 1 362 ? 31.078 20.531 22.141 1 88.19 362 ILE B CA 1
ATOM 8355 C C . ILE B 1 362 ? 30.453 21.922 21.938 1 88.19 362 ILE B C 1
ATOM 8357 O O . ILE B 1 362 ? 30.359 22.703 22.875 1 88.19 362 ILE B O 1
ATOM 8361 N N . PRO B 1 363 ? 30.031 22.203 20.719 1 91.56 363 PRO B N 1
ATOM 8362 C CA . PRO B 1 363 ? 29.422 23.516 20.531 1 91.56 363 PRO B CA 1
ATOM 8363 C C . PRO B 1 363 ? 28.219 23.75 21.453 1 91.56 363 PRO B C 1
ATOM 8365 O O . PRO B 1 363 ? 28 24.875 21.922 1 91.56 363 PRO B O 1
ATOM 8368 N N . LEU B 1 364 ? 27.469 22.766 21.656 1 93.19 364 LEU B N 1
ATOM 8369 C CA . LEU B 1 364 ? 26.312 22.891 22.547 1 93.19 364 LEU B CA 1
ATOM 8370 C C . LEU B 1 364 ? 26.75 23.172 23.969 1 93.19 364 LEU B C 1
ATOM 8372 O O . LEU B 1 364 ? 26.125 23.969 24.672 1 93.19 364 LEU B O 1
ATOM 8376 N N . ASN B 1 365 ? 27.781 22.469 24.391 1 92.38 365 ASN B N 1
ATOM 8377 C CA . ASN B 1 365 ? 28.312 22.688 25.719 1 92.38 365 ASN B CA 1
ATOM 8378 C C . ASN B 1 365 ? 28.812 24.125 25.906 1 92.38 365 ASN B C 1
ATOM 8380 O O . ASN B 1 365 ? 28.578 24.734 26.953 1 92.38 365 ASN B O 1
ATOM 8384 N N . ASP B 1 366 ? 29.469 24.594 24.922 1 92.19 366 ASP B N 1
ATOM 8385 C CA . ASP B 1 366 ? 29.938 25.969 24.953 1 92.19 366 ASP B CA 1
ATOM 8386 C C . ASP B 1 366 ? 28.766 26.953 25.062 1 92.19 366 ASP B C 1
ATOM 8388 O O . ASP B 1 366 ? 28.828 27.906 25.828 1 92.19 366 ASP B O 1
ATOM 8392 N N . LEU B 1 367 ? 27.797 26.719 24.312 1 94.19 367 LEU B N 1
ATOM 8393 C CA . LEU B 1 367 ? 26.609 27.562 24.328 1 94.19 367 LEU B CA 1
ATOM 8394 C C . LEU B 1 367 ? 25.953 27.547 25.703 1 94.19 367 LEU B C 1
ATOM 8396 O O . LEU B 1 367 ? 25.625 28.594 26.266 1 94.19 367 LEU B O 1
ATOM 8400 N N . MET B 1 368 ? 25.797 26.391 26.266 1 94.5 368 MET B N 1
ATOM 8401 C CA . MET B 1 368 ? 25.156 26.234 27.562 1 94.5 368 MET B CA 1
ATOM 8402 C C . MET B 1 368 ? 25.938 26.969 28.656 1 94.5 368 MET B C 1
ATOM 8404 O O . MET B 1 368 ? 25.359 27.656 29.484 1 94.5 368 MET B O 1
ATOM 8408 N N . ALA B 1 369 ? 27.188 26.828 28.609 1 93.25 369 ALA B N 1
ATOM 8409 C CA . ALA B 1 369 ? 28.062 27.453 29.609 1 93.25 369 ALA B CA 1
ATOM 8410 C C . ALA B 1 369 ? 27.938 28.969 29.562 1 93.25 369 ALA B C 1
ATOM 8412 O O . ALA B 1 369 ? 27.859 29.625 30.594 1 93.25 369 ALA B O 1
ATOM 8413 N N . GLU B 1 370 ? 27.953 29.484 28.391 1 94.06 370 GLU B N 1
ATOM 8414 C CA . GLU B 1 370 ? 27.891 30.938 28.234 1 94.06 370 GLU B CA 1
ATOM 8415 C C . GLU B 1 370 ? 26.516 31.484 28.609 1 94.06 370 GLU B C 1
ATOM 8417 O O . GLU B 1 370 ? 26.406 32.594 29.141 1 94.06 370 GLU B O 1
ATOM 8422 N N . VAL B 1 371 ? 25.516 30.766 28.281 1 94.5 371 VAL B N 1
ATOM 8423 C CA . VAL B 1 371 ? 24.156 31.188 28.625 1 94.5 371 VAL B CA 1
ATOM 8424 C C . VAL B 1 371 ? 23.984 31.203 30.141 1 94.5 371 VAL B C 1
ATOM 8426 O O . VAL B 1 371 ? 23.422 32.125 30.703 1 94.5 371 VAL B O 1
ATOM 8429 N N . LYS B 1 372 ? 24.484 30.188 30.781 1 93.12 372 LYS B N 1
ATOM 8430 C CA . LYS B 1 372 ? 24.406 30.094 32.219 1 93.12 372 LYS B CA 1
ATOM 8431 C C . LYS B 1 372 ? 25.156 31.25 32.906 1 93.12 372 LYS B C 1
ATOM 8433 O O . LYS B 1 372 ? 24.75 31.719 33.969 1 93.12 372 LYS B O 1
ATOM 8438 N N . SER B 1 373 ? 26.141 31.656 32.25 1 91.31 373 SER B N 1
ATOM 8439 C CA . SER B 1 373 ? 27 32.688 32.844 1 91.31 373 SER B CA 1
ATOM 8440 C C . SER B 1 373 ? 26.5 34.094 32.469 1 91.31 373 SER B C 1
ATOM 8442 O O . SER B 1 373 ? 27.094 35.094 32.875 1 91.31 373 SER B O 1
ATOM 8444 N N . SER B 1 374 ? 25.484 34.094 31.781 1 88.12 374 SER B N 1
ATOM 8445 C CA . SER B 1 374 ? 24.953 35.375 31.406 1 88.12 374 SER B CA 1
ATOM 8446 C C . SER B 1 374 ? 24.484 36.156 32.625 1 88.12 374 SER B C 1
ATOM 8448 O O . SER B 1 374 ? 24.406 35.625 33.719 1 88.12 374 SER B O 1
ATOM 8450 N N . ILE B 1 375 ? 24.078 37.406 32.438 1 84.06 375 ILE B N 1
ATOM 8451 C CA . ILE B 1 375 ? 23.75 38.312 33.5 1 84.06 375 ILE B CA 1
ATOM 8452 C C . ILE B 1 375 ? 22.5 37.844 34.25 1 84.06 375 ILE B C 1
ATOM 8454 O O . ILE B 1 375 ? 22.422 37.969 35.469 1 84.06 375 ILE B O 1
ATOM 8458 N N . THR B 1 376 ? 21.531 37.312 33.562 1 82.56 376 THR B N 1
ATOM 8459 C CA . THR B 1 376 ? 20.234 36.906 34.125 1 82.56 376 THR B CA 1
ATOM 8460 C C . THR B 1 376 ? 20.344 35.531 34.812 1 82.56 376 THR B C 1
ATOM 8462 O O . THR B 1 376 ? 19.469 35.156 35.594 1 82.56 376 THR B O 1
ATOM 8465 N N . HIS B 1 377 ? 21.438 34.875 34.562 1 84.69 377 HIS B N 1
ATOM 8466 C CA . HIS B 1 377 ? 21.672 33.562 35.125 1 84.69 377 HIS B CA 1
ATOM 8467 C C . HIS B 1 377 ? 20.422 32.688 35.031 1 84.69 377 HIS B C 1
ATOM 8469 O O . HIS B 1 377 ? 19.953 32.156 36.031 1 84.69 377 HIS B O 1
ATOM 8475 N N . PRO B 1 378 ? 19.938 32.562 33.812 1 88.88 378 PRO B N 1
ATOM 8476 C CA . PRO B 1 378 ? 18.719 31.75 33.656 1 88.88 378 PRO B CA 1
ATOM 8477 C C . PRO B 1 378 ? 18.922 30.281 33.969 1 88.88 378 PRO B C 1
ATOM 8479 O O . PRO B 1 378 ? 20.047 29.781 33.906 1 88.88 378 PRO B O 1
ATOM 8482 N N . THR B 1 379 ? 17.875 29.562 34.406 1 93 379 THR B N 1
ATOM 8483 C CA . THR B 1 379 ? 17.922 28.109 34.5 1 93 379 THR B CA 1
ATOM 8484 C C . THR B 1 379 ? 17.953 27.469 33.125 1 93 379 THR B C 1
ATOM 8486 O O . THR B 1 379 ? 17.078 27.734 32.281 1 93 379 THR B O 1
ATOM 8489 N N . VAL B 1 380 ? 19.016 26.781 32.844 1 94.06 380 VAL B N 1
ATOM 8490 C CA . VAL B 1 380 ? 19.156 26.156 31.531 1 94.06 380 VAL B CA 1
ATOM 8491 C C . VAL B 1 380 ? 18.906 24.656 31.656 1 94.06 380 VAL B C 1
ATOM 8493 O O . VAL B 1 380 ? 19.531 23.984 32.469 1 94.06 380 VAL B O 1
ATOM 8496 N N . SER B 1 381 ? 17.938 24.156 30.953 1 93.62 381 SER B N 1
ATOM 8497 C CA . SER B 1 381 ? 17.688 22.719 30.859 1 93.62 381 SER B CA 1
ATOM 8498 C C . SER B 1 381 ? 17.906 22.219 29.438 1 93.62 381 SER B C 1
ATOM 8500 O O . SER B 1 381 ? 17.703 22.953 28.469 1 93.62 381 SER B O 1
ATOM 8502 N N . THR B 1 382 ? 18.375 21 29.328 1 94.56 382 THR B N 1
ATOM 8503 C CA . THR B 1 382 ? 18.594 20.375 28.031 1 94.56 382 THR B CA 1
ATOM 8504 C C . THR B 1 382 ? 17.609 19.234 27.797 1 94.56 382 THR B C 1
ATOM 8506 O O . THR B 1 382 ? 17.281 18.484 28.719 1 94.56 382 THR B O 1
ATOM 8509 N N . ASN B 1 383 ? 17.062 19.141 26.641 1 95.44 383 ASN B N 1
ATOM 8510 C CA . ASN B 1 383 ? 16.188 18.062 26.219 1 95.44 383 ASN B CA 1
ATOM 8511 C C . ASN B 1 383 ? 16.734 17.344 24.984 1 95.44 383 ASN B C 1
ATOM 8513 O O . ASN B 1 383 ? 16.844 17.953 23.906 1 95.44 383 ASN B O 1
ATOM 8517 N N . ASN B 1 384 ? 17.078 16.141 25.125 1 95.44 384 ASN B N 1
ATOM 8518 C CA . ASN B 1 384 ? 17.578 15.336 24.016 1 95.44 384 ASN B CA 1
ATOM 8519 C C . ASN B 1 384 ? 16.422 14.773 23.188 1 95.44 384 ASN B C 1
ATOM 8521 O O . ASN B 1 384 ? 15.719 13.867 23.625 1 95.44 384 ASN B O 1
ATOM 8525 N N . LEU B 1 385 ? 16.312 15.188 21.984 1 96.25 385 LEU B N 1
ATOM 8526 C CA . LEU B 1 385 ? 15.211 14.82 21.109 1 96.25 385 LEU B CA 1
ATOM 8527 C C . LEU B 1 385 ? 15.328 13.359 20.672 1 96.25 385 LEU B C 1
ATOM 8529 O O . LEU B 1 385 ? 14.375 12.797 20.141 1 96.25 385 LEU B O 1
ATOM 8533 N N . MET B 1 386 ? 16.453 12.719 20.922 1 95.38 386 MET B N 1
ATOM 8534 C CA . MET B 1 386 ? 16.672 11.328 20.547 1 95.38 386 MET B CA 1
ATOM 8535 C C . MET B 1 386 ? 16.016 10.383 21.547 1 95.38 386 MET B C 1
ATOM 8537 O O . MET B 1 386 ? 15.844 9.195 21.266 1 95.38 386 MET B O 1
ATOM 8541 N N . SER B 1 387 ? 15.625 10.859 22.672 1 92.56 387 SER B N 1
ATOM 8542 C CA . SER B 1 387 ? 15.234 10.031 23.812 1 92.56 387 SER B CA 1
ATOM 8543 C C . SER B 1 387 ? 13.984 9.211 23.5 1 92.56 387 SER B C 1
ATOM 8545 O O . SER B 1 387 ? 13.852 8.078 23.953 1 92.56 387 SER B O 1
ATOM 8547 N N . TRP B 1 388 ? 13.078 9.742 22.672 1 93 388 TRP B N 1
ATOM 8548 C CA . TRP B 1 388 ? 11.805 9.07 22.422 1 93 388 TRP B CA 1
ATOM 8549 C C . TRP B 1 388 ? 12.016 7.797 21.609 1 93 388 TRP B C 1
ATOM 8551 O O . TRP B 1 388 ? 11.188 6.883 21.656 1 93 388 TRP B O 1
ATOM 8561 N N . LEU B 1 389 ? 13.086 7.676 20.891 1 93.19 389 LEU B N 1
ATOM 8562 C CA . LEU B 1 389 ? 13.352 6.555 20 1 93.19 389 LEU B CA 1
ATOM 8563 C C . LEU B 1 389 ? 13.609 5.277 20.781 1 93.19 389 LEU B C 1
ATOM 8565 O O . LEU B 1 389 ? 13.398 4.172 20.266 1 93.19 389 LEU B O 1
ATOM 8569 N N . THR B 1 390 ? 14.125 5.473 21.938 1 86.56 390 THR B N 1
ATOM 8570 C CA . THR B 1 390 ? 14.508 4.305 22.719 1 86.56 390 THR B CA 1
ATOM 8571 C C . THR B 1 390 ? 13.383 3.881 23.672 1 86.56 390 THR B C 1
ATOM 8573 O O . THR B 1 390 ? 13.5 2.873 24.359 1 86.56 390 THR B O 1
ATOM 8576 N N . GLU B 1 391 ? 12.375 4.684 23.672 1 82.31 391 GLU B N 1
ATOM 8577 C CA . GLU B 1 391 ? 11.219 4.285 24.469 1 82.31 391 GLU B CA 1
ATOM 8578 C C . GLU B 1 391 ? 10.516 3.076 23.859 1 82.31 391 GLU B C 1
ATOM 8580 O O . GLU B 1 391 ? 10.422 2.957 22.641 1 82.31 391 GLU B O 1
ATOM 8585 N N . PRO B 1 392 ? 10.195 2.172 24.734 1 74.69 392 PRO B N 1
ATOM 8586 C CA . PRO B 1 392 ? 9.508 0.998 24.188 1 74.69 392 PRO B CA 1
ATOM 8587 C C . PRO B 1 392 ? 8.203 1.352 23.484 1 74.69 392 PRO B C 1
ATOM 8589 O O . PRO B 1 392 ? 7.465 2.227 23.953 1 74.69 392 PRO B O 1
ATOM 8592 N N . ILE B 1 393 ? 8.055 0.871 22.359 1 69 393 ILE B N 1
ATOM 8593 C CA . ILE B 1 393 ? 6.801 1.029 21.641 1 69 393 ILE B CA 1
ATOM 8594 C C . ILE B 1 393 ? 5.684 0.306 22.391 1 69 393 ILE B C 1
ATOM 8596 O O . ILE B 1 393 ? 5.816 -0.871 22.734 1 69 393 ILE B O 1
ATOM 8600 N N . PRO B 1 394 ? 4.66 1.062 22.625 1 65.88 394 PRO B N 1
ATOM 8601 C CA . PRO B 1 394 ? 3.561 0.366 23.312 1 65.88 394 PRO B CA 1
ATOM 8602 C C . PRO B 1 394 ? 3.039 -0.827 22.516 1 65.88 394 PRO B C 1
ATOM 8604 O O . PRO B 1 394 ? 3.064 -0.809 21.281 1 65.88 394 PRO B O 1
ATOM 8607 N N . PRO B 1 395 ? 2.793 -1.963 23.188 1 60.5 395 PRO B N 1
ATOM 8608 C CA . PRO B 1 395 ? 2.279 -3.16 22.531 1 60.5 395 PRO B CA 1
ATOM 8609 C C . PRO B 1 395 ? 1.042 -2.877 21.672 1 60.5 395 PRO B C 1
ATOM 8611 O O . PRO B 1 395 ? 0.809 -3.555 20.672 1 60.5 395 PRO B O 1
ATOM 8614 N N . SER B 1 396 ? 0.303 -1.918 22.109 1 63.84 396 SER B N 1
ATOM 8615 C CA . SER B 1 396 ? -0.977 -1.703 21.453 1 63.84 396 SER B CA 1
ATOM 8616 C C . SER B 1 396 ? -0.838 -0.724 20.281 1 63.84 396 SER B C 1
ATOM 8618 O O . SER B 1 396 ? -1.722 0.105 20.062 1 63.84 396 SER B O 1
ATOM 8620 N N . THR B 1 397 ? 0.165 -0.957 19.5 1 75 397 THR B N 1
ATOM 8621 C CA . THR B 1 397 ? 0.298 -0.029 18.391 1 75 397 THR B CA 1
ATOM 8622 C C . THR B 1 397 ? -0.537 -0.494 17.188 1 75 397 THR B C 1
ATOM 8624 O O . THR B 1 397 ? -0.634 -1.693 16.922 1 75 397 THR B O 1
ATOM 8627 N N . THR B 1 398 ? -1.376 0.399 16.672 1 85.62 398 THR B N 1
ATOM 8628 C CA . THR B 1 398 ? -2.189 0.169 15.484 1 85.62 398 THR B CA 1
ATOM 8629 C C . THR B 1 398 ? -1.441 0.594 14.227 1 85.62 398 THR B C 1
ATOM 8631 O O . THR B 1 398 ? -0.953 1.724 14.133 1 85.62 398 THR B O 1
ATOM 8634 N N . PRO B 1 399 ? -1.274 -0.371 13.344 1 91.62 399 PRO B N 1
ATOM 8635 C CA . PRO B 1 399 ? -0.613 0.029 12.102 1 91.62 399 PRO B CA 1
ATOM 8636 C C . PRO B 1 399 ? -1.359 1.141 11.367 1 91.62 399 PRO B C 1
ATOM 8638 O O . PRO B 1 399 ? -2.59 1.208 11.43 1 91.62 399 PRO B O 1
ATOM 8641 N N . ARG B 1 400 ? -0.655 1.973 10.633 1 85.62 400 ARG B N 1
ATOM 8642 C CA . ARG B 1 400 ? -1.241 3.094 9.906 1 85.62 400 ARG B CA 1
ATOM 8643 C C . ARG B 1 400 ? -2.115 2.602 8.758 1 85.62 400 ARG B C 1
ATOM 8645 O O . ARG B 1 400 ? -3.076 3.27 8.367 1 85.62 400 ARG B O 1
ATOM 8652 N N . SER B 1 401 ? -1.771 1.476 8.141 1 88.44 401 SER B N 1
ATOM 8653 C CA . SER B 1 401 ? -2.463 0.846 7.02 1 88.44 401 SER B CA 1
ATOM 8654 C C . SER B 1 401 ? -2.229 -0.661 7.004 1 88.44 401 SER B C 1
ATOM 8656 O O . SER B 1 401 ? -1.329 -1.162 7.68 1 88.44 401 SER B O 1
ATOM 8658 N N . PRO B 1 402 ? -3.01 -1.352 6.211 1 91.19 402 PRO B N 1
ATOM 8659 C CA . PRO B 1 402 ? -2.764 -2.789 6.086 1 91.19 402 PRO B CA 1
ATOM 8660 C C . PRO B 1 402 ? -1.344 -3.105 5.617 1 91.19 402 PRO B C 1
ATOM 8662 O O . PRO B 1 402 ? -0.762 -4.109 6.035 1 91.19 402 PRO B O 1
ATOM 8665 N N . ALA B 1 403 ? -0.76 -2.211 4.844 1 92.88 403 ALA B N 1
ATOM 8666 C CA . ALA B 1 403 ? 0.568 -2.432 4.277 1 92.88 403 ALA B CA 1
ATOM 8667 C C . ALA B 1 403 ? 1.631 -2.471 5.371 1 92.88 403 ALA B C 1
ATOM 8669 O O . ALA B 1 403 ? 2.717 -3.021 5.176 1 92.88 403 ALA B O 1
ATOM 8670 N N . GLN B 1 404 ? 1.27 -1.854 6.539 1 94.25 404 GLN B N 1
ATOM 8671 C CA . GLN B 1 404 ? 2.24 -1.763 7.625 1 94.25 404 GLN B CA 1
ATOM 8672 C C . GLN B 1 404 ? 1.934 -2.773 8.727 1 94.25 404 GLN B C 1
ATOM 8674 O O . GLN B 1 404 ? 2.604 -2.797 9.758 1 94.25 404 GLN B O 1
ATOM 8679 N N . ALA B 1 405 ? 0.955 -3.639 8.508 1 95.44 405 ALA B N 1
ATOM 8680 C CA . ALA B 1 405 ? 0.512 -4.602 9.516 1 95.44 405 ALA B CA 1
ATOM 8681 C C . ALA B 1 405 ? 1.489 -5.766 9.625 1 95.44 405 ALA B C 1
ATOM 8683 O O . ALA B 1 405 ? 2.115 -6.156 8.641 1 95.44 405 ALA B O 1
ATOM 8684 N N . LYS B 1 406 ? 1.642 -6.207 10.852 1 96.62 406 LYS B N 1
ATOM 8685 C CA . LYS B 1 406 ? 2.178 -7.555 11.016 1 96.62 406 LYS B CA 1
ATOM 8686 C C . LYS B 1 406 ? 1.12 -8.609 10.703 1 96.62 406 LYS B C 1
ATOM 8688 O O . LYS B 1 406 ? -0.077 -8.32 10.711 1 96.62 406 LYS B O 1
ATOM 8693 N N . LEU B 1 407 ? 1.562 -9.805 10.297 1 98.38 407 LEU B N 1
ATOM 8694 C CA . LEU B 1 407 ? 0.604 -10.852 9.945 1 98.38 407 LEU B CA 1
ATOM 8695 C C . LEU B 1 407 ? 0.671 -12 10.945 1 98.38 407 LEU B C 1
ATOM 8697 O O . LEU B 1 407 ? 1.761 -12.453 11.305 1 98.38 407 LEU B O 1
ATOM 8701 N N . ALA B 1 408 ? -0.453 -12.453 11.406 1 98.62 408 ALA B N 1
ATOM 8702 C CA . ALA B 1 408 ? -0.559 -13.516 12.391 1 98.62 408 ALA B CA 1
ATOM 8703 C C . ALA B 1 408 ? -0.909 -14.852 11.734 1 98.62 408 ALA B C 1
ATOM 8705 O O . ALA B 1 408 ? -1.826 -14.914 10.906 1 98.62 408 ALA B O 1
ATOM 8706 N N . ILE B 1 409 ? -0.171 -15.852 12.008 1 98.81 409 ILE B N 1
ATOM 8707 C CA . ILE B 1 409 ? -0.582 -17.219 11.703 1 98.81 409 ILE B CA 1
ATOM 8708 C C . ILE B 1 409 ? -1.518 -17.734 12.789 1 98.81 409 ILE B C 1
ATOM 8710 O O . ILE B 1 409 ? -1.121 -17.844 13.953 1 98.81 409 ILE B O 1
ATOM 8714 N N . VAL B 1 410 ? -2.762 -18.062 12.422 1 98.75 410 VAL B N 1
ATOM 8715 C CA . VAL B 1 410 ? -3.746 -18.375 13.453 1 98.75 410 VAL B CA 1
ATOM 8716 C C . VAL B 1 410 ? -4.184 -19.828 13.328 1 98.75 410 VAL B C 1
ATOM 8718 O O . VAL B 1 410 ? -4.898 -20.344 14.195 1 98.75 410 VAL B O 1
ATOM 8721 N N . GLY B 1 411 ? -3.793 -20.516 12.32 1 98.62 411 GLY B N 1
ATOM 8722 C CA . GLY B 1 411 ? -4.051 -21.938 12.109 1 98.62 411 GLY B CA 1
ATOM 8723 C C . GLY B 1 411 ? -3.045 -22.594 11.188 1 98.62 411 GLY B C 1
ATOM 8724 O O . GLY B 1 411 ? -2.551 -21.969 10.25 1 98.62 411 GLY B O 1
ATOM 8725 N N . MET B 1 412 ? -2.777 -23.891 11.438 1 98.25 412 MET B N 1
ATOM 8726 C CA . MET B 1 412 ? -1.848 -24.672 10.625 1 98.25 412 MET B CA 1
ATOM 8727 C C . MET B 1 412 ? -2.207 -26.156 10.664 1 98.25 412 MET B C 1
ATOM 8729 O O . MET B 1 412 ? -2.768 -26.625 11.656 1 98.25 412 MET B O 1
ATOM 8733 N N . ALA B 1 413 ? -1.948 -26.812 9.625 1 98.56 413 ALA B N 1
ATOM 8734 C CA . ALA B 1 413 ? -2.094 -28.25 9.531 1 98.56 413 ALA B CA 1
ATOM 8735 C C . ALA B 1 413 ? -1.151 -28.828 8.477 1 98.56 413 ALA B C 1
ATOM 8737 O O . ALA B 1 413 ? -0.658 -28.109 7.613 1 98.56 413 ALA B O 1
ATOM 8738 N N . CYS B 1 414 ? -0.856 -30.156 8.625 1 98.06 414 CYS B N 1
ATOM 8739 C CA . CYS B 1 414 ? 0.093 -30.734 7.684 1 98.06 414 CYS B CA 1
ATOM 8740 C C . CYS B 1 414 ? -0.162 -32.219 7.5 1 98.06 414 CYS B C 1
ATOM 8742 O O . CYS B 1 414 ? -0.92 -32.844 8.266 1 98.06 414 CYS B O 1
ATOM 8744 N N . ARG B 1 415 ? 0.22 -32.812 6.457 1 98 415 ARG B N 1
ATOM 8745 C CA . ARG B 1 415 ? 0.505 -34.219 6.191 1 98 415 ARG B CA 1
ATOM 8746 C C . ARG B 1 415 ? 1.934 -34.406 5.691 1 98 415 ARG B C 1
ATOM 8748 O O . ARG B 1 415 ? 2.287 -33.938 4.613 1 98 415 ARG B O 1
ATOM 8755 N N . LEU B 1 416 ? 2.744 -35 6.539 1 97.44 416 LEU B N 1
ATOM 8756 C CA . LEU B 1 416 ? 4.156 -35.156 6.207 1 97.44 416 LEU B CA 1
ATOM 8757 C C . LEU B 1 416 ? 4.609 -36.594 6.379 1 97.44 416 LEU B C 1
ATOM 8759 O O . LEU B 1 416 ? 3.912 -37.406 7.004 1 97.44 416 LEU B O 1
ATOM 8763 N N . PRO B 1 417 ? 5.703 -36.938 5.766 1 95.88 417 PRO B N 1
ATOM 8764 C CA . PRO B 1 417 ? 6.188 -38.344 5.855 1 95.88 417 PRO B CA 1
ATOM 8765 C C . PRO B 1 417 ? 6.48 -38.75 7.289 1 95.88 417 PRO B C 1
ATOM 8767 O O . PRO B 1 417 ? 6.547 -37.906 8.188 1 95.88 417 PRO B O 1
ATOM 8770 N N . GLY B 1 418 ? 6.66 -40.094 7.488 1 93.31 418 GLY B N 1
ATOM 8771 C CA . GLY B 1 418 ? 7.02 -40.625 8.789 1 93.31 418 GLY B CA 1
ATOM 8772 C C . GLY B 1 418 ? 5.844 -40.719 9.734 1 93.31 418 GLY B C 1
ATOM 8773 O O . GLY B 1 418 ? 6.027 -40.875 10.945 1 93.31 418 GLY B O 1
ATOM 8774 N N . GLY B 1 419 ? 4.699 -40.531 9.188 1 93.5 419 GLY B N 1
ATOM 8775 C CA . GLY B 1 419 ? 3.502 -40.656 10 1 93.5 419 GLY B CA 1
ATOM 8776 C C . GLY B 1 419 ? 3.09 -39.344 10.656 1 93.5 419 GLY B C 1
ATOM 8777 O O . GLY B 1 419 ? 2.221 -39.344 11.531 1 93.5 419 GLY B O 1
ATOM 8778 N N . ALA B 1 420 ? 3.656 -38.281 10.289 1 95.88 420 ALA B N 1
ATOM 8779 C CA . ALA B 1 420 ? 3.311 -37 10.852 1 95.88 420 ALA B CA 1
ATOM 8780 C C . ALA B 1 420 ? 2.02 -36.438 10.234 1 95.88 420 ALA B C 1
ATOM 8782 O O . ALA B 1 420 ? 2.055 -35.656 9.289 1 95.88 420 ALA B O 1
ATOM 8783 N N . THR B 1 421 ? 0.905 -36.812 10.852 1 95.62 421 THR B N 1
ATOM 8784 C CA . THR B 1 421 ? -0.397 -36.406 10.336 1 95.62 421 THR B CA 1
ATOM 8785 C C . THR B 1 421 ? -0.894 -35.156 11.055 1 95.62 421 THR B C 1
ATOM 8787 O O . THR B 1 421 ? -1.992 -34.656 10.781 1 95.62 421 THR B O 1
ATOM 8790 N N . ASP B 1 422 ? -0.095 -34.719 12.031 1 95 422 ASP B N 1
ATOM 8791 C CA . ASP B 1 422 ? -0.369 -33.469 12.695 1 95 422 ASP B CA 1
ATOM 8792 C C . ASP B 1 422 ? 0.924 -32.781 13.148 1 95 422 ASP B C 1
ATOM 8794 O O . ASP B 1 422 ? 2.016 -33.312 12.93 1 95 422 ASP B O 1
ATOM 8798 N N . LEU B 1 423 ? 0.787 -31.625 13.719 1 96 423 LEU B N 1
ATOM 8799 C CA . LEU B 1 423 ? 1.935 -30.781 14.023 1 96 423 LEU B CA 1
ATOM 8800 C C . LEU B 1 423 ? 2.734 -31.344 15.195 1 96 423 LEU B C 1
ATOM 8802 O O . LEU B 1 423 ? 3.959 -31.219 15.234 1 96 423 LEU B O 1
ATOM 8806 N N . GLU B 1 424 ? 2.07 -31.891 16.141 1 96.69 424 GLU B N 1
ATOM 8807 C CA . GLU B 1 424 ? 2.742 -32.469 17.297 1 96.69 424 GLU B CA 1
ATOM 8808 C C . GLU B 1 424 ? 3.627 -33.625 16.906 1 96.69 424 GLU B C 1
ATOM 8810 O O . GLU B 1 424 ? 4.77 -33.75 17.359 1 96.69 424 GLU B O 1
ATOM 8815 N N . GLN B 1 425 ? 3.055 -34.469 16.094 1 96.69 425 GLN B N 1
ATOM 8816 C CA . GLN B 1 425 ? 3.822 -35.625 15.617 1 96.69 425 GLN B CA 1
ATOM 8817 C C . GLN B 1 425 ? 5.012 -35.156 14.773 1 96.69 425 GLN B C 1
ATOM 8819 O O . GLN B 1 425 ? 6.09 -35.75 14.852 1 96.69 425 GLN B O 1
ATOM 8824 N N . PHE B 1 426 ? 4.828 -34.219 14 1 96.06 426 PHE B N 1
ATOM 8825 C CA . PHE B 1 426 ? 5.938 -33.688 13.219 1 96.06 426 PHE B CA 1
ATOM 8826 C C . PHE B 1 426 ? 7.043 -33.156 14.133 1 96.06 426 PHE B C 1
ATOM 8828 O O . PHE B 1 426 ? 8.219 -33.438 13.922 1 96.06 426 PHE B O 1
ATOM 8835 N N . TRP B 1 427 ? 6.617 -32.375 15.086 1 96.06 427 TRP B N 1
ATOM 8836 C CA . TRP B 1 427 ? 7.586 -31.812 16.016 1 96.06 427 TRP B CA 1
ATOM 8837 C C . TRP B 1 427 ? 8.352 -32.938 16.734 1 96.06 427 TRP B C 1
ATOM 8839 O O . TRP B 1 427 ? 9.562 -32.844 16.922 1 96.06 427 TRP B O 1
ATOM 8849 N N . GLU B 1 428 ? 7.715 -33.938 17.141 1 96.62 428 GLU B N 1
ATOM 8850 C CA . GLU B 1 428 ? 8.352 -35.062 17.797 1 96.62 428 GLU B CA 1
ATOM 8851 C C . GLU B 1 428 ? 9.391 -35.719 16.891 1 96.62 428 GLU B C 1
ATOM 8853 O O . GLU B 1 428 ? 10.461 -36.125 17.359 1 96.62 428 GLU B O 1
ATOM 8858 N N . MET B 1 429 ? 9.031 -35.844 15.695 1 95 429 MET B N 1
ATOM 8859 C CA . MET B 1 429 ? 9.953 -36.438 14.719 1 95 429 MET B CA 1
ATOM 8860 C C . MET B 1 429 ? 11.219 -35.594 14.594 1 95 429 MET B C 1
ATOM 8862 O O . MET B 1 429 ? 12.32 -36.156 14.523 1 95 429 MET B O 1
ATOM 8866 N N . LEU B 1 430 ? 11.086 -34.25 14.508 1 92.88 430 LEU B N 1
ATOM 8867 C CA . LEU B 1 430 ? 12.227 -33.344 14.398 1 92.88 430 LEU B CA 1
ATOM 8868 C C . LEU B 1 430 ? 13.094 -33.406 15.656 1 92.88 430 LEU B C 1
ATOM 8870 O O . LEU B 1 430 ? 14.328 -33.438 15.562 1 92.88 430 LEU B O 1
ATOM 8874 N N . GLU B 1 431 ? 12.414 -33.469 16.781 1 95.44 431 GLU B N 1
ATOM 8875 C CA . GLU B 1 431 ? 13.133 -33.531 18.047 1 95.44 431 GLU B CA 1
ATOM 8876 C C . GLU B 1 431 ? 13.953 -34.844 18.156 1 95.44 431 GLU B C 1
ATOM 8878 O O . GLU B 1 431 ? 15.055 -34.812 18.703 1 95.44 431 GLU B O 1
ATOM 8883 N N . LYS B 1 432 ? 13.453 -35.875 17.609 1 94.75 432 LYS B N 1
ATOM 8884 C CA . LYS B 1 432 ? 14.109 -37.156 17.688 1 94.75 432 LYS B CA 1
ATOM 8885 C C . LYS B 1 432 ? 15.156 -37.312 16.578 1 94.75 432 LYS B C 1
ATOM 8887 O O . LYS B 1 432 ? 15.93 -38.281 16.562 1 94.75 432 LYS B O 1
ATOM 8892 N N . GLY B 1 433 ? 15.172 -36.375 15.625 1 91.06 433 GLY B N 1
ATOM 8893 C CA . GLY B 1 433 ? 16.125 -36.406 14.531 1 91.06 433 GLY B CA 1
ATOM 8894 C C . GLY B 1 433 ? 15.961 -37.625 13.625 1 91.06 433 GLY B C 1
ATOM 8895 O O . GLY B 1 433 ? 16.938 -38.219 13.18 1 91.06 433 GLY B O 1
ATOM 8896 N N . LEU B 1 434 ? 14.781 -38 13.297 1 90.12 434 LEU B N 1
ATOM 8897 C CA . LEU B 1 434 ? 14.5 -39.219 12.562 1 90.12 434 LEU B CA 1
ATOM 8898 C C . LEU B 1 434 ? 14.695 -39.031 11.062 1 90.12 434 LEU B C 1
ATOM 8900 O O . LEU B 1 434 ? 14.297 -38 10.516 1 90.12 434 LEU B O 1
ATOM 8904 N N . ASP B 1 435 ? 15.344 -39.875 10.414 1 91 435 ASP B N 1
ATOM 8905 C CA . ASP B 1 435 ? 15.344 -40.031 8.961 1 91 435 ASP B CA 1
ATOM 8906 C C . ASP B 1 435 ? 14.219 -40.969 8.516 1 91 435 ASP B C 1
ATOM 8908 O O . ASP B 1 435 ? 14.219 -42.156 8.844 1 91 435 ASP B O 1
ATOM 8912 N N . VAL B 1 436 ? 13.336 -40.469 7.758 1 92.69 436 VAL B N 1
ATOM 8913 C CA . VAL B 1 436 ? 12.148 -41.25 7.465 1 92.69 436 VAL B CA 1
ATOM 8914 C C . VAL B 1 436 ? 12.172 -41.719 6.004 1 92.69 436 VAL B C 1
ATOM 8916 O O . VAL B 1 436 ? 11.133 -42.062 5.438 1 92.69 436 VAL B O 1
ATOM 8919 N N . SER B 1 437 ? 13.352 -41.656 5.336 1 93.25 437 SER B N 1
ATOM 8920 C CA . SER B 1 437 ? 13.484 -42.156 3.973 1 93.25 437 SER B CA 1
ATOM 8921 C C . SER B 1 437 ? 13.234 -43.656 3.906 1 93.25 437 SER B C 1
ATOM 8923 O O . SER B 1 437 ? 13.617 -44.375 4.816 1 93.25 437 SER B O 1
ATOM 8925 N N . ARG B 1 438 ? 12.57 -44.094 2.867 1 93.75 438 ARG B N 1
ATOM 8926 C CA . ARG B 1 438 ? 12.297 -45.531 2.643 1 93.75 438 ARG B CA 1
ATOM 8927 C C . ARG B 1 438 ? 12.18 -45.812 1.153 1 93.75 438 ARG B C 1
ATOM 8929 O O . ARG B 1 438 ? 12.188 -44.906 0.324 1 93.75 438 ARG B O 1
ATOM 8936 N N . GLN B 1 439 ? 12.125 -47.062 0.868 1 94.81 439 GLN B N 1
ATOM 8937 C CA . GLN B 1 439 ? 11.945 -47.469 -0.524 1 94.81 439 GLN B CA 1
ATOM 8938 C C . GLN B 1 439 ? 10.609 -46.969 -1.074 1 94.81 439 GLN B C 1
ATOM 8940 O O . GLN B 1 439 ? 9.602 -46.969 -0.364 1 94.81 439 GLN B O 1
ATOM 8945 N N . ILE B 1 440 ? 10.656 -46.562 -2.299 1 95.56 440 ILE B N 1
ATOM 8946 C CA . ILE B 1 440 ? 9.445 -46.094 -2.949 1 95.56 440 ILE B CA 1
ATOM 8947 C C . ILE B 1 440 ? 8.344 -47.125 -2.836 1 95.56 440 ILE B C 1
ATOM 8949 O O . ILE B 1 440 ? 8.508 -48.25 -3.285 1 95.56 440 ILE B O 1
ATOM 8953 N N . PRO B 1 441 ? 7.227 -46.781 -2.221 1 95.06 441 PRO B N 1
ATOM 8954 C CA . PRO B 1 441 ? 6.16 -47.781 -2.01 1 95.06 441 PRO B CA 1
ATOM 8955 C C . PRO B 1 441 ? 5.441 -48.156 -3.303 1 95.06 441 PRO B C 1
ATOM 8957 O O . PRO B 1 441 ? 5.438 -47.375 -4.262 1 95.06 441 PRO B O 1
ATOM 8960 N N . ALA B 1 442 ? 4.684 -49.219 -3.277 1 93.56 442 ALA B N 1
ATOM 8961 C CA . ALA B 1 442 ? 4.027 -49.781 -4.457 1 93.56 442 ALA B CA 1
ATOM 8962 C C . ALA B 1 442 ? 2.859 -48.906 -4.902 1 93.56 442 ALA B C 1
ATOM 8964 O O . ALA B 1 442 ? 2.467 -48.938 -6.07 1 93.56 442 ALA B O 1
ATOM 8965 N N . ASP B 1 443 ? 2.322 -48.188 -4.039 1 92.19 443 ASP B N 1
ATOM 8966 C CA . ASP B 1 443 ? 1.172 -47.375 -4.391 1 92.19 443 ASP B CA 1
ATOM 8967 C C . ASP B 1 443 ? 1.612 -46.094 -5.105 1 92.19 443 ASP B C 1
ATOM 8969 O O . ASP B 1 443 ? 0.779 -45.25 -5.477 1 92.19 443 ASP B O 1
ATOM 8973 N N . ARG B 1 444 ? 2.875 -45.906 -5.23 1 94.31 444 ARG B N 1
ATOM 8974 C CA . ARG B 1 444 ? 3.4 -44.844 -6.062 1 94.31 444 ARG B CA 1
ATOM 8975 C C . ARG B 1 444 ? 3.727 -45.344 -7.465 1 94.31 444 ARG B C 1
ATOM 8977 O O . ARG B 1 444 ? 2.908 -45.219 -8.383 1 94.31 444 ARG B O 1
ATOM 8984 N N . PHE B 1 445 ? 4.742 -46.094 -7.625 1 92.38 445 PHE B N 1
ATOM 8985 C CA . PHE B 1 445 ? 5.074 -46.844 -8.844 1 92.38 445 PHE B CA 1
ATOM 8986 C C . PHE B 1 445 ? 5.957 -48.031 -8.523 1 92.38 445 PHE B C 1
ATOM 8988 O O . PHE B 1 445 ? 6.52 -48.125 -7.434 1 92.38 445 PHE B O 1
ATOM 8995 N N . ASP B 1 446 ? 6.078 -48.906 -9.422 1 94.38 446 ASP B N 1
ATOM 8996 C CA . ASP B 1 446 ? 6.879 -50.125 -9.227 1 94.38 446 ASP B CA 1
ATOM 8997 C C . ASP B 1 446 ? 8.367 -49.812 -9.383 1 94.38 446 ASP B C 1
ATOM 8999 O O . ASP B 1 446 ? 8.883 -49.781 -10.508 1 94.38 446 ASP B O 1
ATOM 9003 N N . VAL B 1 447 ? 9.039 -49.75 -8.281 1 93.62 447 VAL B N 1
ATOM 9004 C CA . VAL B 1 447 ? 10.438 -49.344 -8.305 1 93.62 447 VAL B CA 1
ATOM 9005 C C . VAL B 1 447 ? 11.297 -50.438 -8.945 1 93.62 447 VAL B C 1
ATOM 9007 O O . VAL B 1 447 ? 12.328 -50.125 -9.555 1 93.62 447 VAL B O 1
ATOM 9010 N N . GLU B 1 448 ? 10.898 -51.656 -8.875 1 93.44 448 GLU B N 1
ATOM 9011 C CA . GLU B 1 448 ? 11.688 -52.75 -9.438 1 93.44 448 GLU B CA 1
ATOM 9012 C C . GLU B 1 448 ? 11.812 -52.625 -10.953 1 93.44 448 GLU B C 1
ATOM 9014 O O . GLU B 1 448 ? 12.844 -52.969 -11.531 1 93.44 448 GLU B O 1
ATOM 9019 N N . THR B 1 449 ? 10.844 -52.125 -11.453 1 94.06 449 THR B N 1
ATOM 9020 C CA . THR B 1 449 ? 10.852 -52 -12.906 1 94.06 449 THR B CA 1
ATOM 9021 C C . THR B 1 449 ? 11.43 -50.656 -13.328 1 94.06 449 THR B C 1
ATOM 9023 O O . THR B 1 449 ? 11.75 -50.438 -14.5 1 94.06 449 THR B O 1
ATOM 9026 N N . HIS B 1 450 ? 11.617 -49.75 -12.43 1 94.69 450 HIS B N 1
ATOM 9027 C CA . HIS B 1 450 ? 11.992 -48.375 -12.805 1 94.69 450 HIS B CA 1
ATOM 9028 C C . HIS B 1 450 ? 13.336 -48 -12.195 1 94.69 450 HIS B C 1
ATOM 9030 O O . HIS B 1 450 ? 13.664 -46.812 -12.109 1 94.69 450 HIS B O 1
ATOM 9036 N N . TYR B 1 451 ? 14.125 -48.938 -11.758 1 95.12 451 TYR B N 1
ATOM 9037 C CA . TYR B 1 451 ? 15.383 -48.656 -11.078 1 95.12 451 TYR B CA 1
ATOM 9038 C C . TYR B 1 451 ? 16.562 -49.25 -11.836 1 95.12 451 TYR B C 1
ATOM 9040 O O . TYR B 1 451 ? 16.5 -50.406 -12.258 1 95.12 451 TYR B O 1
ATOM 9048 N N . ASP B 1 452 ? 17.547 -48.469 -12.102 1 95.44 452 ASP B N 1
ATOM 9049 C CA . ASP B 1 452 ? 18.844 -48.906 -12.641 1 95.44 452 ASP B CA 1
ATOM 9050 C C . ASP B 1 452 ? 19.984 -48.125 -11.992 1 95.44 452 ASP B C 1
ATOM 9052 O O . ASP B 1 452 ? 20.234 -46.969 -12.336 1 95.44 452 ASP B O 1
ATOM 9056 N N . PRO B 1 453 ? 20.75 -48.719 -11.133 1 91.31 453 PRO B N 1
ATOM 9057 C CA . PRO B 1 453 ? 21.812 -48.031 -10.414 1 91.31 453 PRO B CA 1
ATOM 9058 C C . PRO B 1 453 ? 22.922 -47.531 -11.336 1 91.31 453 PRO B C 1
ATOM 9060 O O . PRO B 1 453 ? 23.703 -46.656 -10.961 1 91.31 453 PRO B O 1
ATOM 9063 N N . THR B 1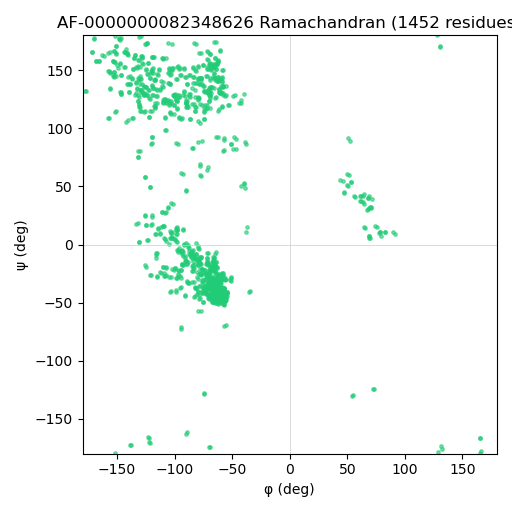 454 ? 23.016 -48.031 -12.547 1 91.31 454 THR B N 1
ATOM 9064 C CA . THR B 1 454 ? 24.078 -47.656 -13.477 1 91.31 454 THR B CA 1
ATOM 9065 C C . THR B 1 454 ? 23.719 -46.375 -14.219 1 91.31 454 THR B C 1
ATOM 9067 O O . THR B 1 454 ? 24.578 -45.719 -14.766 1 91.31 454 THR B O 1
ATOM 9070 N N . GLY B 1 455 ? 22.438 -46.125 -14.273 1 88.88 455 GLY B N 1
ATOM 9071 C CA . GLY B 1 455 ? 21.969 -44.938 -14.984 1 88.88 455 GLY B CA 1
ATOM 9072 C C . GLY B 1 455 ? 22.016 -45.094 -16.5 1 88.88 455 GLY B C 1
ATOM 9073 O O . GLY B 1 455 ? 21.875 -44.125 -17.234 1 88.88 455 GLY B O 1
ATOM 9074 N N . LYS B 1 456 ? 22.156 -46.25 -16.984 1 89.94 456 LYS B N 1
ATOM 9075 C CA . LYS B 1 456 ? 22.359 -46.469 -18.422 1 89.94 456 LYS B CA 1
ATOM 9076 C C . LYS B 1 456 ? 21.031 -46.75 -19.125 1 89.94 456 LYS B C 1
ATOM 9078 O O . LYS B 1 456 ? 20.875 -46.469 -20.312 1 89.94 456 LYS B O 1
ATOM 9083 N N . GLN B 1 457 ? 20.125 -47.312 -18.359 1 91.88 457 GLN B N 1
ATOM 9084 C CA . GLN B 1 457 ? 18.828 -47.625 -18.969 1 91.88 457 GLN B CA 1
ATOM 9085 C C . GLN B 1 457 ? 17.938 -46.406 -19.062 1 91.88 457 GLN B C 1
ATOM 9087 O O . GLN B 1 457 ? 17.906 -45.594 -18.156 1 91.88 457 GLN B O 1
ATOM 9092 N N . LEU B 1 458 ? 17.234 -46.375 -20.141 1 90.25 458 LEU B N 1
ATOM 9093 C CA . LEU B 1 458 ? 16.359 -45.25 -20.422 1 90.25 458 LEU B CA 1
ATOM 9094 C C . LEU B 1 458 ? 15.164 -45.219 -19.453 1 90.25 458 LEU B C 1
ATOM 9096 O O . LEU B 1 458 ? 14.586 -46.281 -19.172 1 90.25 458 LEU B O 1
ATOM 9100 N N . ASN B 1 459 ? 14.836 -44.062 -18.906 1 92.12 459 ASN B N 1
ATOM 9101 C CA . ASN B 1 459 ? 13.625 -43.781 -18.141 1 92.12 459 ASN B CA 1
ATOM 9102 C C . ASN B 1 459 ? 13.602 -44.531 -16.812 1 92.12 459 ASN B C 1
ATOM 9104 O O . ASN B 1 459 ? 12.555 -45.031 -16.391 1 92.12 459 ASN B O 1
ATOM 9108 N N . LYS B 1 460 ? 14.773 -44.781 -16.25 1 93.75 460 LYS B N 1
ATOM 9109 C CA . LYS B 1 460 ? 14.859 -45.406 -14.938 1 93.75 460 LYS B CA 1
ATOM 9110 C C . LYS B 1 460 ? 15.586 -44.531 -13.938 1 93.75 460 LYS B C 1
ATOM 9112 O O . LYS B 1 460 ? 16.5 -43.781 -14.312 1 93.75 460 LYS B O 1
ATOM 9117 N N . THR B 1 461 ? 15.156 -44.656 -12.75 1 93.88 461 THR B N 1
ATOM 9118 C CA . THR B 1 461 ? 15.75 -43.875 -11.656 1 93.88 461 THR B CA 1
ATOM 9119 C C . THR B 1 461 ? 17 -44.562 -11.133 1 93.88 461 THR B C 1
ATOM 9121 O O . THR B 1 461 ? 17.141 -45.781 -11.227 1 93.88 461 THR B O 1
ATOM 9124 N N . VAL B 1 462 ? 17.906 -43.688 -10.602 1 93.31 462 VAL B N 1
ATOM 9125 C CA . VAL B 1 462 ? 19.125 -44.25 -10.016 1 93.31 462 VAL B CA 1
ATOM 9126 C C . VAL B 1 462 ? 18.953 -44.375 -8.508 1 93.31 462 VAL B C 1
ATOM 9128 O O . VAL B 1 462 ? 19.812 -44.969 -7.832 1 93.31 462 VAL B O 1
ATOM 9131 N N . THR B 1 463 ? 17.875 -43.875 -8.008 1 93.31 463 THR B N 1
ATOM 9132 C CA . THR B 1 463 ? 17.562 -44.062 -6.59 1 93.31 463 THR B CA 1
ATOM 9133 C C . THR B 1 463 ? 16.266 -44.812 -6.402 1 93.31 463 THR B C 1
ATOM 9135 O O . THR B 1 463 ? 15.375 -44.75 -7.25 1 93.31 463 THR B O 1
ATOM 9138 N N . GLN B 1 464 ? 16.203 -45.531 -5.246 1 94.06 464 GLN B N 1
ATOM 9139 C CA . GLN B 1 464 ? 15 -46.281 -4.906 1 94.06 464 GLN B CA 1
ATOM 9140 C C . GLN B 1 464 ? 14.312 -45.688 -3.68 1 94.06 464 GLN B C 1
ATOM 9142 O O . GLN B 1 464 ? 13.359 -46.25 -3.154 1 94.06 464 GLN B O 1
ATOM 9147 N N . PHE B 1 465 ? 14.805 -44.531 -3.301 1 93.5 465 PHE B N 1
ATOM 9148 C CA . PHE B 1 465 ? 14.383 -44.094 -1.981 1 93.5 465 PHE B CA 1
ATOM 9149 C C . PHE B 1 465 ? 13.711 -42.719 -2.064 1 93.5 465 PHE B C 1
ATOM 9151 O O . PHE B 1 465 ? 13.938 -41.969 -3.02 1 93.5 465 PHE B O 1
ATOM 9158 N N . GLY B 1 466 ? 12.875 -42.375 -1.125 1 94.31 466 GLY B N 1
ATOM 9159 C CA . GLY B 1 466 ? 12.203 -41.094 -0.863 1 94.31 466 GLY B CA 1
ATOM 9160 C C . GLY B 1 466 ? 11.5 -41.062 0.479 1 94.31 466 GLY B C 1
ATOM 9161 O O . GLY B 1 466 ? 11.648 -42 1.29 1 94.31 466 GLY B O 1
ATOM 9162 N N . CYS B 1 467 ? 10.945 -40 0.826 1 95.5 467 CYS B N 1
ATOM 9163 C CA . CYS B 1 467 ? 10.109 -39.875 2.018 1 95.5 467 CYS B CA 1
ATOM 9164 C C . CYS B 1 467 ? 8.641 -39.719 1.646 1 95.5 467 CYS B C 1
ATOM 9166 O O . CYS B 1 467 ? 8.281 -38.844 0.856 1 95.5 467 CYS B O 1
ATOM 9168 N N . PHE B 1 468 ? 7.77 -40.594 2.201 1 96.44 468 PHE B N 1
ATOM 9169 C CA . PHE B 1 468 ? 6.422 -40.688 1.655 1 96.44 468 PHE B CA 1
ATOM 9170 C C . PHE B 1 468 ? 5.379 -40.625 2.766 1 96.44 468 PHE B C 1
ATOM 9172 O O . PHE B 1 468 ? 5.598 -41.125 3.863 1 96.44 468 PHE B O 1
ATOM 9179 N N . ILE B 1 469 ? 4.27 -39.938 2.449 1 97.31 469 ILE B N 1
ATOM 9180 C CA . ILE B 1 469 ? 3.088 -39.938 3.305 1 97.31 469 ILE B CA 1
ATOM 9181 C C . ILE B 1 469 ? 2.395 -41.312 3.225 1 97.31 469 ILE B C 1
ATOM 9183 O O . ILE B 1 469 ? 2.289 -41.875 2.145 1 97.31 469 ILE B O 1
ATOM 9187 N N . ASP B 1 470 ? 1.84 -41.719 4.355 1 94.75 470 ASP B N 1
ATOM 9188 C CA . ASP B 1 470 ? 1.135 -43 4.387 1 94.75 470 ASP B CA 1
ATOM 9189 C C . ASP B 1 470 ? -0.267 -42.875 3.795 1 94.75 470 ASP B C 1
ATOM 9191 O O . ASP B 1 470 ? -1.044 -42 4.211 1 94.75 470 ASP B O 1
ATOM 9195 N N . GLU B 1 471 ? -0.618 -43.688 2.822 1 91.62 471 GLU B N 1
ATOM 9196 C CA . GLU B 1 471 ? -1.938 -43.812 2.213 1 91.62 471 GLU B CA 1
ATOM 9197 C C . GLU B 1 471 ? -2.5 -42.438 1.82 1 91.62 471 GLU B C 1
ATOM 9199 O O . GLU B 1 471 ? -3.59 -42.062 2.254 1 91.62 471 GLU B O 1
ATOM 9204 N N . PRO B 1 472 ? -1.817 -41.781 0.969 1 92.38 472 PRO B N 1
ATOM 9205 C CA . PRO B 1 472 ? -2.254 -40.406 0.603 1 92.38 472 PRO B CA 1
ATOM 9206 C C . PRO B 1 472 ? -3.584 -40.406 -0.148 1 92.38 472 PRO B C 1
ATOM 9208 O O . PRO B 1 472 ? -4.207 -39.375 -0.301 1 92.38 472 PRO B O 1
ATOM 9211 N N . GLY B 1 473 ? -4.07 -41.562 -0.58 1 89.06 473 GLY B N 1
ATOM 9212 C CA . GLY B 1 473 ? -5.309 -41.656 -1.332 1 89.06 473 GLY B CA 1
ATOM 9213 C C . GLY B 1 473 ? -6.543 -41.688 -0.45 1 89.06 473 GLY B C 1
ATOM 9214 O O . GLY B 1 473 ? -7.66 -41.469 -0.932 1 89.06 473 GLY B O 1
ATOM 9215 N N . LEU B 1 474 ? -6.383 -41.906 0.819 1 89.88 474 LEU B N 1
ATOM 9216 C CA . LEU B 1 474 ? -7.535 -41.938 1.717 1 89.88 474 LEU B CA 1
ATOM 9217 C C . LEU B 1 474 ? -8.125 -40.531 1.875 1 89.88 474 LEU B C 1
ATOM 9219 O O . LEU B 1 474 ? -7.391 -39.562 2.096 1 89.88 474 LEU B O 1
ATOM 9223 N N . PHE B 1 475 ? -9.43 -40.5 1.673 1 92.88 475 PHE B N 1
ATOM 9224 C CA . PHE B 1 475 ? -10.133 -39.25 1.632 1 92.88 475 PHE B CA 1
ATOM 9225 C C . PHE B 1 475 ? -11.609 -39.438 1.977 1 92.88 475 PHE B C 1
ATOM 9227 O O . PHE B 1 475 ? -12.234 -40.375 1.539 1 92.88 475 PHE B O 1
ATOM 9234 N N . ASP B 1 476 ? -12.172 -38.594 2.816 1 94.88 476 ASP B N 1
ATOM 9235 C CA . ASP B 1 476 ? -13.594 -38.594 3.156 1 94.88 476 ASP B CA 1
ATOM 9236 C C . ASP B 1 476 ? -14.414 -37.812 2.133 1 94.88 476 ASP B C 1
ATOM 9238 O O . ASP B 1 476 ? -14.852 -36.719 2.406 1 94.88 476 ASP B O 1
ATOM 9242 N N . ALA B 1 477 ? -14.758 -38.438 1.054 1 95.75 477 ALA B N 1
ATOM 9243 C CA . ALA B 1 477 ? -15.391 -37.781 -0.088 1 95.75 477 ALA B CA 1
ATOM 9244 C C . ALA B 1 477 ? -16.75 -37.219 0.291 1 95.75 477 ALA B C 1
ATOM 9246 O O . ALA B 1 477 ? -17.062 -36.062 -0.012 1 95.75 477 ALA B O 1
ATOM 9247 N N . PRO B 1 478 ? -17.641 -37.969 1.034 1 95.44 478 PRO B N 1
ATOM 9248 C CA . PRO B 1 478 ? -18.969 -37.438 1.368 1 95.44 478 PRO B CA 1
ATOM 9249 C C . PRO B 1 478 ? -18.891 -36.188 2.24 1 95.44 478 PRO B C 1
ATOM 9251 O O . PRO B 1 478 ? -19.703 -35.25 2.078 1 95.44 478 PRO B O 1
ATOM 9254 N N . PHE B 1 479 ? -17.938 -36.188 3.07 1 96 479 PHE B N 1
ATOM 9255 C CA . PHE B 1 479 ? -17.781 -35.031 3.941 1 96 479 PHE B CA 1
ATOM 9256 C C . PHE B 1 479 ? -17.562 -33.781 3.123 1 96 479 PHE B C 1
ATOM 9258 O O . PHE B 1 479 ? -18.047 -32.688 3.477 1 96 479 PHE B O 1
ATOM 9265 N N . PHE B 1 480 ? -16.844 -33.875 2.068 1 96.19 480 PHE B N 1
ATOM 9266 C CA . PHE B 1 480 ? -16.5 -32.719 1.261 1 96.19 480 PHE B CA 1
ATOM 9267 C C . PHE B 1 480 ? -17.422 -32.594 0.05 1 96.19 480 PHE B C 1
ATOM 9269 O O . PHE B 1 480 ? -17.078 -31.953 -0.942 1 96.19 480 PHE B O 1
ATOM 9276 N N . ASN B 1 481 ? -18.484 -33.281 0.04 1 92.56 481 ASN B N 1
ATOM 9277 C CA . ASN B 1 481 ? -19.516 -33.219 -0.991 1 92.56 481 ASN B CA 1
ATOM 9278 C C . ASN B 1 481 ? -18.969 -33.625 -2.355 1 92.56 481 ASN B C 1
ATOM 9280 O O . ASN B 1 481 ? -19.203 -32.938 -3.352 1 92.56 481 ASN B O 1
ATOM 9284 N N . MET B 1 482 ? -18.156 -34.656 -2.365 1 93.38 482 MET B N 1
ATOM 9285 C CA . MET B 1 482 ? -17.594 -35.188 -3.604 1 93.38 482 MET B CA 1
ATOM 9286 C C . MET B 1 482 ? -18.094 -36.625 -3.852 1 93.38 482 MET B C 1
ATOM 9288 O O . MET B 1 482 ? -18.094 -37.438 -2.941 1 93.38 482 MET B O 1
ATOM 9292 N N . SER B 1 483 ? -18.625 -36.875 -5.016 1 92.62 483 SER B N 1
ATOM 9293 C CA . SER B 1 483 ? -19.031 -38.219 -5.352 1 92.62 483 SER B CA 1
ATOM 9294 C C . SER B 1 483 ? -17.844 -39.188 -5.406 1 92.62 483 SER B C 1
ATOM 9296 O O . SER B 1 483 ? -16.703 -38.75 -5.605 1 92.62 483 SER B O 1
ATOM 9298 N N . PRO B 1 484 ? -18.109 -40.438 -5.215 1 91.31 484 PRO B N 1
ATOM 9299 C CA . PRO B 1 484 ? -17.016 -41.406 -5.301 1 91.31 484 PRO B CA 1
ATOM 9300 C C . PRO B 1 484 ? -16.312 -41.406 -6.66 1 91.31 484 PRO B C 1
ATOM 9302 O O . PRO B 1 484 ? -15.086 -41.5 -6.734 1 91.31 484 PRO B O 1
ATOM 9305 N N . ARG B 1 485 ? -17.047 -41.219 -7.688 1 89.19 485 ARG B N 1
ATOM 9306 C CA . ARG B 1 485 ? -16.484 -41.156 -9.031 1 89.19 485 ARG B CA 1
ATOM 9307 C C . ARG B 1 485 ? -15.57 -39.969 -9.203 1 89.19 485 ARG B C 1
ATOM 9309 O O . ARG B 1 485 ? -14.492 -40.062 -9.789 1 89.19 485 ARG B O 1
ATOM 9316 N N . GLU B 1 486 ? -16.016 -38.906 -8.688 1 90.94 486 GLU B N 1
ATOM 9317 C CA . GLU B 1 486 ? -15.203 -37.719 -8.742 1 90.94 486 GLU B CA 1
ATOM 9318 C C . GLU B 1 486 ? -13.938 -37.844 -7.898 1 90.94 486 GLU B C 1
ATOM 9320 O O . GLU B 1 486 ? -12.844 -37.531 -8.352 1 90.94 486 GLU B O 1
ATOM 9325 N N . ALA B 1 487 ? -14.07 -38.344 -6.738 1 92.44 487 ALA B N 1
ATOM 9326 C CA . ALA B 1 487 ? -12.961 -38.469 -5.793 1 92.44 487 ALA B CA 1
ATOM 9327 C C . ALA B 1 487 ? -11.859 -39.375 -6.352 1 92.44 487 ALA B C 1
ATOM 9329 O O . ALA B 1 487 ? -10.68 -39.156 -6.09 1 92.44 487 ALA B O 1
ATOM 9330 N N . GLN B 1 488 ? -12.258 -40.312 -7.102 1 88.88 488 GLN B N 1
ATOM 9331 C CA . GLN B 1 488 ? -11.305 -41.25 -7.68 1 88.88 488 GLN B CA 1
ATOM 9332 C C . GLN B 1 488 ? -10.391 -40.594 -8.688 1 88.88 488 GLN B C 1
ATOM 9334 O O . GLN B 1 488 ? -9.234 -40.969 -8.852 1 88.88 488 GLN B O 1
ATOM 9339 N N . VAL B 1 489 ? -10.891 -39.562 -9.281 1 89.5 489 VAL B N 1
ATOM 9340 C CA . VAL B 1 489 ? -10.164 -38.906 -10.367 1 89.5 489 VAL B CA 1
ATOM 9341 C C . VAL B 1 489 ? -9.391 -37.719 -9.836 1 89.5 489 VAL B C 1
ATOM 9343 O O . VAL B 1 489 ? -8.359 -37.344 -10.398 1 89.5 489 VAL B O 1
ATOM 9346 N N . VAL B 1 490 ? -9.805 -37.188 -8.734 1 93.56 490 VAL B N 1
ATOM 9347 C CA . VAL B 1 490 ? -9.219 -35.938 -8.219 1 93.56 490 VAL B CA 1
ATOM 9348 C C . VAL B 1 490 ? -7.828 -36.219 -7.664 1 93.56 490 VAL B C 1
ATOM 9350 O O . VAL B 1 490 ? -7.641 -37.156 -6.887 1 93.56 490 VAL B O 1
ATOM 9353 N N . ASP B 1 491 ? -6.867 -35.406 -8.07 1 94.44 491 ASP B N 1
ATOM 9354 C CA . ASP B 1 491 ? -5.484 -35.469 -7.605 1 94.44 491 ASP B CA 1
ATOM 9355 C C . ASP B 1 491 ? -5.418 -35.562 -6.082 1 94.44 491 ASP B C 1
ATOM 9357 O O . ASP B 1 491 ? -6.031 -34.719 -5.391 1 94.44 491 ASP B O 1
ATOM 9361 N N . PRO B 1 492 ? -4.684 -36.531 -5.492 1 95.12 492 PRO B N 1
ATOM 9362 C CA . PRO B 1 492 ? -4.547 -36.625 -4.035 1 95.12 492 PRO B CA 1
ATOM 9363 C C . PRO B 1 492 ? -4.004 -35.344 -3.428 1 95.12 492 PRO B C 1
ATOM 9365 O O . PRO B 1 492 ? -4.32 -35 -2.281 1 95.12 492 PRO B O 1
ATOM 9368 N N . GLN B 1 493 ? -3.201 -34.594 -4.137 1 96.31 493 GLN B N 1
ATOM 9369 C CA . GLN B 1 493 ? -2.723 -33.281 -3.658 1 96.31 493 GLN B CA 1
ATOM 9370 C C . GLN B 1 493 ? -3.887 -32.344 -3.35 1 96.31 493 GLN B C 1
ATOM 9372 O O . GLN B 1 493 ? -3.887 -31.672 -2.322 1 96.31 493 GLN B O 1
ATOM 9377 N N . MET B 1 494 ? -4.859 -32.344 -4.23 1 96.31 494 MET B N 1
ATOM 9378 C CA . MET B 1 494 ? -6.023 -31.469 -4.051 1 96.31 494 MET B CA 1
ATOM 9379 C C . MET B 1 494 ? -6.871 -31.938 -2.875 1 96.31 494 MET B C 1
ATOM 9381 O O . MET B 1 494 ? -7.359 -31.125 -2.092 1 96.31 494 MET B O 1
ATOM 9385 N N . ARG B 1 495 ? -7.047 -33.219 -2.795 1 97 495 ARG B N 1
ATOM 9386 C CA . ARG B 1 495 ? -7.836 -33.781 -1.702 1 97 495 ARG B CA 1
ATOM 9387 C C . ARG B 1 495 ? -7.191 -33.469 -0.353 1 97 495 ARG B C 1
ATOM 9389 O O . ARG B 1 495 ? -7.863 -33.031 0.576 1 97 495 ARG B O 1
ATOM 9396 N N . LEU B 1 496 ? -5.922 -33.688 -0.285 1 97.25 496 LEU B N 1
ATOM 9397 C CA . LEU B 1 496 ? -5.234 -33.469 0.984 1 97.25 496 LEU B CA 1
ATOM 9398 C C . LEU B 1 496 ? -5.098 -32 1.283 1 97.25 496 LEU B C 1
ATOM 9400 O O . LEU B 1 496 ? -5.055 -31.594 2.447 1 97.25 496 LEU B O 1
ATOM 9404 N N . ALA B 1 497 ? -5 -31.156 0.229 1 97.75 497 ALA B N 1
ATOM 9405 C CA . ALA B 1 497 ? -5.051 -29.719 0.453 1 97.75 497 ALA B CA 1
ATOM 9406 C C . ALA B 1 497 ? -6.363 -29.312 1.114 1 97.75 497 ALA B C 1
ATOM 9408 O O . ALA B 1 497 ? -6.379 -28.484 2.023 1 97.75 497 ALA B O 1
ATOM 9409 N N . LEU B 1 498 ? -7.426 -29.828 0.617 1 97.81 498 LEU B N 1
ATOM 9410 C CA . LEU B 1 498 ? -8.742 -29.562 1.181 1 97.81 498 LEU B CA 1
ATOM 9411 C C . LEU B 1 498 ? -8.812 -30.016 2.637 1 97.81 498 LEU B C 1
ATOM 9413 O O . LEU B 1 498 ? -9.336 -29.281 3.488 1 97.81 498 LEU B O 1
ATOM 9417 N N . VAL B 1 499 ? -8.281 -31.203 2.936 1 98.06 499 VAL B N 1
ATOM 9418 C CA . VAL B 1 499 ? -8.281 -31.766 4.285 1 98.06 499 VAL B CA 1
ATOM 9419 C C . VAL B 1 499 ? -7.477 -30.859 5.219 1 98.06 499 VAL B C 1
ATOM 9421 O O . VAL B 1 499 ? -7.949 -30.484 6.293 1 98.06 499 VAL B O 1
ATOM 9424 N N . THR B 1 500 ? -6.289 -30.516 4.84 1 98.38 500 THR B N 1
ATOM 9425 C CA . THR B 1 500 ? -5.418 -29.734 5.711 1 98.38 500 THR B CA 1
ATOM 9426 C C . THR B 1 500 ? -5.926 -28.297 5.844 1 98.38 500 THR B C 1
ATOM 9428 O O . THR B 1 500 ? -5.773 -27.672 6.895 1 98.38 500 THR B O 1
ATOM 9431 N N . ALA B 1 501 ? -6.512 -27.734 4.785 1 98.69 501 ALA B N 1
ATOM 9432 C CA . ALA B 1 501 ? -7.148 -26.422 4.902 1 98.69 501 ALA B CA 1
ATOM 9433 C C . ALA B 1 501 ? -8.273 -26.453 5.93 1 98.69 501 ALA B C 1
ATOM 9435 O O . ALA B 1 501 ? -8.383 -25.562 6.77 1 98.69 501 ALA B O 1
ATOM 9436 N N . TYR B 1 502 ? -9.125 -27.5 5.832 1 98.44 502 TYR B N 1
ATOM 9437 C CA . TYR B 1 502 ? -10.219 -27.672 6.785 1 98.44 502 TYR B CA 1
ATOM 9438 C C . TYR B 1 502 ? -9.695 -27.734 8.211 1 98.44 502 TYR B C 1
ATOM 9440 O O . TYR B 1 502 ? -10.195 -27.031 9.102 1 98.44 502 TYR B O 1
ATOM 9448 N N . GLU B 1 503 ? -8.695 -28.547 8.391 1 98.31 503 GLU B N 1
ATOM 9449 C CA . GLU B 1 503 ? -8.117 -28.719 9.719 1 98.31 503 GLU B CA 1
ATOM 9450 C C . GLU B 1 503 ? -7.484 -27.422 10.219 1 98.31 503 GLU B C 1
ATOM 9452 O O . GLU B 1 503 ? -7.617 -27.078 11.398 1 98.31 503 GLU B O 1
ATOM 9457 N N . ALA B 1 504 ? -6.766 -26.719 9.383 1 98.62 504 ALA B N 1
ATOM 9458 C CA . ALA B 1 504 ? -6.152 -25.453 9.766 1 98.62 504 ALA B CA 1
ATOM 9459 C C . ALA B 1 504 ? -7.211 -24.438 10.172 1 98.62 504 ALA B C 1
ATOM 9461 O O . ALA B 1 504 ? -7.031 -23.688 11.141 1 98.62 504 ALA B O 1
ATOM 9462 N N . LEU B 1 505 ? -8.289 -24.359 9.422 1 98.5 505 LEU B N 1
ATOM 9463 C CA . LEU B 1 505 ? -9.383 -23.438 9.727 1 98.5 505 LEU B CA 1
ATOM 9464 C C . LEU B 1 505 ? -10.055 -23.812 11.047 1 98.5 505 LEU B C 1
ATOM 9466 O O . LEU B 1 505 ? -10.398 -22.922 11.836 1 98.5 505 LEU B O 1
ATOM 9470 N N . GLU B 1 506 ? -10.203 -25.094 11.289 1 97.62 506 GLU B N 1
ATOM 9471 C CA . GLU B 1 506 ? -10.75 -25.547 12.57 1 97.62 506 GLU B CA 1
ATOM 9472 C C . GLU B 1 506 ? -9.844 -25.125 13.727 1 97.62 506 GLU B C 1
ATOM 9474 O O . GLU B 1 506 ? -10.328 -24.656 14.766 1 97.62 506 GLU B O 1
ATOM 9479 N N . ARG B 1 507 ? -8.625 -25.359 13.547 1 96.75 507 ARG B N 1
ATOM 9480 C CA . ARG B 1 507 ? -7.656 -24.969 14.57 1 96.75 507 ARG B CA 1
ATOM 9481 C C . ARG B 1 507 ? -7.672 -23.469 14.805 1 96.75 507 ARG B C 1
ATOM 9483 O O . ARG B 1 507 ? -7.422 -23 15.914 1 96.75 507 ARG B O 1
ATOM 9490 N N . ALA B 1 508 ? -7.984 -22.688 13.781 1 97.69 508 ALA B N 1
ATOM 9491 C CA . ALA B 1 508 ? -8.055 -21.234 13.875 1 97.69 508 ALA B CA 1
ATOM 9492 C C . ALA B 1 508 ? -9.352 -20.797 14.555 1 97.69 508 ALA B C 1
ATOM 9494 O O . ALA B 1 508 ? -9.516 -19.625 14.898 1 97.69 508 ALA B O 1
ATOM 9495 N N . GLY B 1 509 ? -10.297 -21.75 14.75 1 96.75 509 GLY B N 1
ATOM 9496 C CA . GLY B 1 509 ? -11.602 -21.375 15.273 1 96.75 509 GLY B CA 1
ATOM 9497 C C . GLY B 1 509 ? -12.438 -20.578 14.289 1 96.75 509 GLY B C 1
ATOM 9498 O O . GLY B 1 509 ? -13.266 -19.766 14.688 1 96.75 509 GLY B O 1
ATOM 9499 N N . TYR B 1 510 ? -12.273 -20.844 13.086 1 95.25 510 TYR B N 1
ATOM 9500 C CA . TYR B 1 510 ? -12.898 -20.078 12.008 1 95.25 510 TYR B CA 1
ATOM 9501 C C . TYR B 1 510 ? -14.398 -20.344 11.953 1 95.25 510 TYR B C 1
ATOM 9503 O O . TYR B 1 510 ? -14.836 -21.484 12.023 1 95.25 510 TYR B O 1
ATOM 9511 N N . VAL B 1 511 ? -15.203 -19.281 11.898 1 94.81 511 VAL B N 1
ATOM 9512 C CA . VAL B 1 511 ? -16.625 -19.281 11.547 1 94.81 511 VAL B CA 1
ATOM 9513 C C . VAL B 1 511 ? -16.891 -18.203 10.508 1 94.81 511 VAL B C 1
ATOM 9515 O O . VAL B 1 511 ? -16.656 -17.016 10.766 1 94.81 511 VAL B O 1
ATOM 9518 N N . GLY B 1 512 ? -17.375 -18.625 9.359 1 93.81 512 GLY B N 1
ATOM 9519 C CA . GLY B 1 512 ? -17.625 -17.703 8.266 1 93.81 512 GLY B CA 1
ATOM 9520 C C . GLY B 1 512 ? -18.594 -16.578 8.625 1 93.81 512 GLY B C 1
ATOM 9521 O O . GLY B 1 512 ? -19.609 -16.828 9.266 1 93.81 512 GLY B O 1
ATOM 9522 N N . ASN B 1 513 ? -18.203 -15.367 8.203 1 92 513 ASN B N 1
ATOM 9523 C CA . ASN B 1 513 ? -19.031 -14.172 8.32 1 92 513 ASN B CA 1
ATOM 9524 C C . ASN B 1 513 ? -19.281 -13.797 9.773 1 92 513 ASN B C 1
ATOM 9526 O O . ASN B 1 513 ? -20.219 -13.055 10.078 1 92 513 ASN B O 1
ATOM 9530 N N . ARG B 1 514 ? -18.531 -14.352 10.656 1 90.31 514 ARG B N 1
ATOM 9531 C CA . ARG B 1 514 ? -18.719 -14.062 12.078 1 90.31 514 ARG B CA 1
ATOM 9532 C C . ARG B 1 514 ? -18.078 -12.734 12.453 1 90.31 514 ARG B C 1
ATOM 9534 O O . ARG B 1 514 ? -18.625 -12 13.289 1 90.31 514 ARG B O 1
ATOM 9541 N N . THR B 1 515 ? -16.969 -12.461 11.969 1 90.88 515 THR B N 1
ATOM 9542 C CA . THR B 1 515 ? -16.219 -11.234 12.25 1 90.88 515 THR B CA 1
ATOM 9543 C C . THR B 1 515 ? -15.898 -10.492 10.953 1 90.88 515 THR B C 1
ATOM 9545 O O . THR B 1 515 ? -16.125 -11.008 9.859 1 90.88 515 THR B O 1
ATOM 9548 N N . ALA B 1 516 ? -15.344 -9.289 11.07 1 89.25 516 ALA B N 1
ATOM 9549 C CA . ALA B 1 516 ? -14.977 -8.492 9.914 1 89.25 516 ALA B CA 1
ATOM 9550 C C . ALA B 1 516 ? -13.906 -9.195 9.078 1 89.25 516 ALA B C 1
ATOM 9552 O O . ALA B 1 516 ? -13.898 -9.078 7.848 1 89.25 516 ALA B O 1
ATOM 9553 N N . ALA B 1 517 ? -13.102 -9.961 9.742 1 93.75 517 ALA B N 1
ATOM 9554 C CA . ALA B 1 517 ? -11.977 -10.578 9.039 1 93.75 517 ALA B CA 1
ATOM 9555 C C . ALA B 1 517 ? -12.344 -11.953 8.5 1 93.75 517 ALA B C 1
ATOM 9557 O O . ALA B 1 517 ? -11.523 -12.625 7.871 1 93.75 517 ALA B O 1
ATOM 9558 N N . THR B 1 518 ? -13.578 -12.383 8.711 1 95.38 518 THR B N 1
ATOM 9559 C CA . THR B 1 518 ? -13.984 -13.695 8.227 1 95.38 518 THR B CA 1
ATOM 9560 C C . THR B 1 518 ? -15.141 -13.578 7.242 1 95.38 518 THR B C 1
ATOM 9562 O O . THR B 1 518 ? -15.945 -14.5 7.109 1 95.38 518 THR B O 1
ATOM 9565 N N . GLN B 1 519 ? -15.25 -12.406 6.621 1 94.38 519 GLN B N 1
ATOM 9566 C CA . GLN B 1 519 ? -16.234 -12.25 5.555 1 94.38 519 GLN B CA 1
ATOM 9567 C C . GLN B 1 519 ? -15.844 -13.07 4.324 1 94.38 519 GLN B C 1
ATOM 9569 O O . GLN B 1 519 ? -14.727 -12.945 3.816 1 94.38 519 GLN B O 1
ATOM 9574 N N . LEU B 1 520 ? -16.75 -13.805 3.783 1 96.44 520 LEU B N 1
ATOM 9575 C CA . LEU B 1 520 ? -16.5 -14.805 2.752 1 96.44 520 LEU B CA 1
ATOM 9576 C C . LEU B 1 520 ? -15.93 -14.156 1.492 1 96.44 520 LEU B C 1
ATOM 9578 O O . LEU B 1 520 ? -15.008 -14.688 0.872 1 96.44 520 LEU B O 1
ATOM 9582 N N . PRO B 1 521 ? -16.391 -12.945 1.092 1 95 521 PRO B N 1
ATOM 9583 C CA . PRO B 1 521 ? -15.82 -12.336 -0.112 1 95 521 PRO B CA 1
ATOM 9584 C C . PRO B 1 521 ? -14.391 -11.844 0.098 1 95 521 PRO B C 1
ATOM 9586 O O . PRO B 1 521 ? -13.711 -11.477 -0.865 1 95 521 PRO B O 1
ATOM 9589 N N . ARG B 1 522 ? -13.891 -11.883 1.339 1 96.06 522 ARG B N 1
ATOM 9590 C CA . ARG B 1 522 ? -12.594 -11.297 1.661 1 96.06 522 ARG B CA 1
ATOM 9591 C C . ARG B 1 522 ? -11.602 -12.375 2.084 1 96.06 522 ARG B C 1
ATOM 9593 O O . ARG B 1 522 ? -10.57 -12.062 2.686 1 96.06 522 ARG B O 1
ATOM 9600 N N . ILE B 1 523 ? -11.898 -13.609 1.845 1 98.38 523 ILE B N 1
ATOM 9601 C CA . ILE B 1 523 ? -10.992 -14.711 2.135 1 98.38 523 ILE B CA 1
ATOM 9602 C C . ILE B 1 523 ? -10.469 -15.305 0.829 1 98.38 523 ILE B C 1
ATOM 9604 O O . ILE B 1 523 ? -11.242 -15.609 -0.078 1 98.38 523 ILE B O 1
ATOM 9608 N N . GLY B 1 524 ? -9.133 -15.375 0.662 1 98.44 524 GLY B N 1
ATOM 9609 C CA . GLY B 1 524 ? -8.516 -15.93 -0.534 1 98.44 524 GLY B CA 1
ATOM 9610 C C . GLY B 1 524 ? -7.66 -17.156 -0.255 1 98.44 524 GLY B C 1
ATOM 9611 O O . GLY B 1 524 ? -7.348 -17.453 0.9 1 98.44 524 GLY B O 1
ATOM 9612 N N . THR B 1 525 ? -7.398 -17.922 -1.29 1 98.75 525 THR B N 1
ATOM 9613 C CA . THR B 1 525 ? -6.594 -19.141 -1.197 1 98.75 525 THR B CA 1
ATOM 9614 C C . THR B 1 525 ? -5.395 -19.062 -2.137 1 98.75 525 THR B C 1
ATOM 9616 O O . THR B 1 525 ? -5.535 -18.688 -3.303 1 98.75 525 THR B O 1
ATOM 9619 N N . PHE B 1 526 ? -4.199 -19.406 -1.633 1 98.75 526 PHE B N 1
ATOM 9620 C CA . PHE B 1 526 ? -2.934 -19.344 -2.352 1 98.75 526 PHE B CA 1
ATOM 9621 C C . PHE B 1 526 ? -2.105 -20.594 -2.092 1 98.75 526 PHE B C 1
ATOM 9623 O O . PHE B 1 526 ? -1.559 -20.766 -1.001 1 98.75 526 PHE B O 1
ATOM 9630 N N . TYR B 1 527 ? -1.952 -21.469 -3.062 1 98.75 527 TYR B N 1
ATOM 9631 C CA . TYR B 1 527 ? -1.231 -22.719 -2.838 1 98.75 527 TYR B CA 1
ATOM 9632 C C . TYR B 1 527 ? -0.121 -22.891 -3.865 1 98.75 527 TYR B C 1
ATOM 9634 O O . TYR B 1 527 ? -0.303 -22.594 -5.047 1 98.75 527 TYR B O 1
ATOM 9642 N N . GLY B 1 528 ? 1.038 -23.312 -3.391 1 98.5 528 GLY B N 1
ATOM 9643 C CA . GLY B 1 528 ? 2.158 -23.656 -4.25 1 98.5 528 GLY B CA 1
ATOM 9644 C C . GLY B 1 528 ? 2.129 -25.109 -4.715 1 98.5 528 GLY B C 1
ATOM 9645 O O . GLY B 1 528 ? 1.934 -26.016 -3.91 1 98.5 528 GLY B O 1
ATOM 9646 N N . GLN B 1 529 ? 2.271 -25.344 -5.988 1 97.25 529 GLN B N 1
ATOM 9647 C CA . GLN B 1 529 ? 2.35 -26.672 -6.59 1 97.25 529 GLN B CA 1
ATOM 9648 C C . GLN B 1 529 ? 3.262 -26.656 -7.816 1 97.25 529 GLN B C 1
ATOM 9650 O O . GLN B 1 529 ? 3.111 -25.828 -8.703 1 97.25 529 GLN B O 1
ATOM 9655 N N . ALA B 1 530 ? 4.184 -27.625 -7.84 1 93.69 530 ALA B N 1
ATOM 9656 C CA . ALA B 1 530 ? 5.137 -27.656 -8.945 1 93.69 530 ALA B CA 1
ATOM 9657 C C . ALA B 1 530 ? 4.902 -28.859 -9.844 1 93.69 530 ALA B C 1
ATOM 9659 O O . ALA B 1 530 ? 5.246 -28.844 -11.031 1 93.69 530 ALA B O 1
ATOM 9660 N N . ALA B 1 531 ? 4.285 -29.938 -9.32 1 89.06 531 ALA B N 1
ATOM 9661 C CA . ALA B 1 531 ? 4.203 -31.172 -10.094 1 89.06 531 ALA B CA 1
ATOM 9662 C C . ALA B 1 531 ? 2.756 -31.641 -10.242 1 89.06 531 ALA B C 1
ATOM 9664 O O . ALA B 1 531 ? 1.915 -31.344 -9.391 1 89.06 531 ALA B O 1
ATOM 9665 N N . ASP B 1 532 ? 2.564 -32.312 -11.359 1 89.38 532 ASP B N 1
ATOM 9666 C CA . ASP B 1 532 ? 1.266 -32.906 -11.664 1 89.38 532 ASP B CA 1
ATOM 9667 C C . ASP B 1 532 ? 1.381 -34.406 -11.859 1 89.38 532 ASP B C 1
ATOM 9669 O O . ASP B 1 532 ? 0.865 -34.969 -12.836 1 89.38 532 ASP B O 1
ATOM 9673 N N . ASP B 1 533 ? 1.994 -35 -10.984 1 88.69 533 ASP B N 1
ATOM 9674 C CA . ASP B 1 533 ? 2.35 -36.438 -11.125 1 88.69 533 ASP B CA 1
ATOM 9675 C C . ASP B 1 533 ? 1.11 -37.281 -11.359 1 88.69 533 ASP B C 1
ATOM 9677 O O . ASP B 1 533 ? 1.092 -38.125 -12.266 1 88.69 533 ASP B O 1
ATOM 9681 N N . TYR B 1 534 ? 0.16 -37.062 -10.609 1 87.25 534 TYR B N 1
ATOM 9682 C CA . TYR B 1 534 ? -1.039 -37.906 -10.664 1 87.25 534 TYR B CA 1
ATOM 9683 C C . TYR B 1 534 ? -1.719 -37.781 -12.023 1 87.25 534 TYR B C 1
ATOM 9685 O O . TYR B 1 534 ? -2.16 -38.781 -12.594 1 87.25 534 TYR B O 1
ATOM 9693 N N . ARG B 1 535 ? -1.823 -36.656 -12.523 1 84 535 ARG B N 1
ATOM 9694 C CA . ARG B 1 535 ? -2.447 -36.406 -13.82 1 84 535 ARG B CA 1
ATOM 9695 C C . ARG B 1 535 ? -1.663 -37.094 -14.938 1 84 535 ARG B C 1
ATOM 9697 O O . ARG B 1 535 ? -2.252 -37.688 -15.844 1 84 535 ARG B O 1
ATOM 9704 N N . GLU B 1 536 ? -0.409 -37.062 -14.867 1 79.12 536 GLU B N 1
ATOM 9705 C CA . GLU B 1 536 ? 0.467 -37.594 -15.922 1 79.12 536 GLU B CA 1
ATOM 9706 C C . GLU B 1 536 ? 0.384 -39.094 -16.016 1 79.12 536 GLU B C 1
ATOM 9708 O O . GLU B 1 536 ? 0.458 -39.656 -17.109 1 79.12 536 GLU B O 1
ATOM 9713 N N . VAL B 1 537 ? 0.181 -39.719 -14.945 1 78.62 537 VAL B N 1
ATOM 9714 C CA . VAL B 1 537 ? 0.302 -41.188 -14.977 1 78.62 537 VAL B CA 1
ATOM 9715 C C . VAL B 1 537 ? -1.083 -41.812 -14.875 1 78.62 537 VAL B C 1
ATOM 9717 O O . VAL B 1 537 ? -1.311 -42.906 -15.406 1 78.62 537 VAL B O 1
ATOM 9720 N N . ASN B 1 538 ? -2.002 -41.219 -14.328 1 68.75 538 ASN B N 1
ATOM 9721 C CA . ASN B 1 538 ? -3.232 -41.938 -13.969 1 68.75 538 ASN B CA 1
ATOM 9722 C C . ASN B 1 538 ? -4.426 -41.406 -14.758 1 68.75 538 ASN B C 1
ATOM 9724 O O . ASN B 1 538 ? -5.289 -42.156 -15.18 1 68.75 538 ASN B O 1
ATOM 9728 N N . GLN B 1 539 ? -4.406 -40.312 -15.133 1 67.31 539 GLN B N 1
ATOM 9729 C CA . GLN B 1 539 ? -5.648 -39.719 -15.633 1 67.31 539 GLN B CA 1
ATOM 9730 C C . GLN B 1 539 ? -5.754 -39.875 -17.156 1 67.31 539 GLN B C 1
ATOM 9732 O O . GLN B 1 539 ? -6.848 -39.75 -17.719 1 67.31 539 GLN B O 1
ATOM 9737 N N . GLY B 1 540 ? -4.707 -40.156 -17.812 1 69.06 540 GLY B N 1
ATOM 9738 C CA . GLY B 1 540 ? -4.727 -40.281 -19.25 1 69.06 540 GLY B CA 1
ATOM 9739 C C . GLY B 1 540 ? -5.258 -41.594 -19.75 1 69.06 540 GLY B C 1
ATOM 9740 O O . GLY B 1 540 ? -5.516 -41.781 -20.953 1 69.06 540 GLY B O 1
ATOM 9741 N N . GLN B 1 541 ? -5.613 -42.469 -18.906 1 73.12 541 GLN B N 1
ATOM 9742 C CA . GLN B 1 541 ? -6.02 -43.812 -19.312 1 73.12 541 GLN B CA 1
ATOM 9743 C C . GLN B 1 541 ? -7.527 -43.875 -19.547 1 73.12 541 GLN B C 1
ATOM 9745 O O . GLN B 1 541 ? -7.984 -44.469 -20.531 1 73.12 541 GLN B O 1
ATOM 9750 N N . GLU B 1 542 ? -8.289 -43.281 -18.672 1 83.5 542 GLU B N 1
ATOM 9751 C CA . GLU B 1 542 ? -9.742 -43.219 -18.766 1 83.5 542 GLU B CA 1
ATOM 9752 C C . GLU B 1 542 ? -10.227 -41.781 -18.547 1 83.5 542 GLU B C 1
ATOM 9754 O O . GLU B 1 542 ? -10.789 -41.469 -17.5 1 83.5 542 GLU B O 1
ATOM 9759 N N . VAL B 1 543 ? -10.07 -41.094 -19.734 1 88.44 543 VAL B N 1
ATOM 9760 C CA . VAL B 1 543 ? -10.391 -39.688 -19.641 1 88.44 543 VAL B CA 1
ATOM 9761 C C . VAL B 1 543 ? -11.906 -39.5 -19.578 1 88.44 543 VAL B C 1
ATOM 9763 O O . VAL B 1 543 ? -12.641 -39.969 -20.453 1 88.44 543 VAL B O 1
ATOM 9766 N N . SER B 1 544 ? -12.383 -38.938 -18.453 1 87.5 544 SER B N 1
ATOM 9767 C CA . SER B 1 544 ? -13.812 -38.719 -18.234 1 87.5 544 SER B CA 1
ATOM 9768 C C . SER B 1 544 ? -14.125 -37.25 -17.953 1 87.5 544 SER B C 1
ATOM 9770 O O . SER B 1 544 ? -13.273 -36.406 -18.156 1 87.5 544 SER B O 1
ATOM 9772 N N . THR B 1 545 ? -15.367 -37.062 -17.453 1 86.31 545 THR B N 1
ATOM 9773 C CA . THR B 1 545 ? -15.883 -35.719 -17.203 1 86.31 545 THR B CA 1
ATOM 9774 C C . THR B 1 545 ? -15.07 -35 -16.125 1 86.31 545 THR B C 1
ATOM 9776 O O . THR B 1 545 ? -14.984 -33.781 -16.109 1 86.31 545 THR B O 1
ATOM 9779 N N . TYR B 1 546 ? -14.352 -35.719 -15.344 1 89.25 546 TYR B N 1
ATOM 9780 C CA . TYR B 1 546 ? -13.664 -35.125 -14.203 1 89.25 546 TYR B CA 1
ATOM 9781 C C . TYR B 1 546 ? -12.18 -34.969 -14.492 1 89.25 546 TYR B C 1
ATOM 9783 O O . TYR B 1 546 ? -11.406 -34.594 -13.602 1 89.25 546 TYR B O 1
ATOM 9791 N N . TYR B 1 547 ? -11.797 -35.156 -15.742 1 89 547 TYR B N 1
ATOM 9792 C CA . TYR B 1 547 ? -10.391 -35.031 -16.109 1 89 547 TYR B CA 1
ATOM 9793 C C . TYR B 1 547 ? -9.867 -33.656 -15.805 1 89 547 TYR B C 1
ATOM 9795 O O . TYR B 1 547 ? -8.82 -33.5 -15.172 1 89 547 TYR B O 1
ATOM 9803 N N . ILE B 1 548 ? -10.641 -32.625 -16.141 1 89.56 548 ILE B N 1
ATOM 9804 C CA . ILE B 1 548 ? -10.18 -31.25 -15.992 1 89.56 548 ILE B CA 1
ATOM 9805 C C . ILE B 1 548 ? -10.258 -30.812 -14.531 1 89.56 548 ILE B C 1
ATOM 9807 O O . ILE B 1 548 ? -9.242 -30.5 -13.914 1 89.56 548 ILE B O 1
ATOM 9811 N N . PRO B 1 549 ? -11.375 -30.859 -13.898 1 90.62 549 PRO B N 1
ATOM 9812 C CA . PRO B 1 549 ? -11.422 -30.422 -12.5 1 90.62 549 PRO B CA 1
ATOM 9813 C C . PRO B 1 549 ? -10.609 -31.297 -11.562 1 90.62 549 PRO B C 1
ATOM 9815 O O . PRO B 1 549 ? -10.227 -30.859 -10.477 1 90.62 549 PRO B O 1
ATOM 9818 N N . GLY B 1 550 ? -10.375 -32.5 -11.992 1 91 550 GLY B N 1
ATOM 9819 C CA . GLY B 1 550 ? -9.656 -33.406 -11.125 1 91 550 GLY B CA 1
ATOM 9820 C C . GLY B 1 550 ? -8.148 -33.344 -11.312 1 91 550 GLY B C 1
ATOM 9821 O O . GLY B 1 550 ? -7.395 -33.812 -10.453 1 91 550 GLY B O 1
ATOM 9822 N N . GLY B 1 551 ? -7.75 -32.781 -12.406 1 89.5 551 GLY B N 1
ATOM 9823 C CA . GLY B 1 551 ? -6.332 -32.844 -12.719 1 89.5 551 GLY B CA 1
ATOM 9824 C C . GLY B 1 551 ? -5.684 -31.484 -12.852 1 89.5 551 GLY B C 1
ATOM 9825 O O . GLY B 1 551 ? -4.473 -31.344 -12.688 1 89.5 551 GLY B O 1
ATOM 9826 N N . CYS B 1 552 ? -6.398 -30.438 -13.195 1 92.5 552 CYS B N 1
ATOM 9827 C CA . CYS B 1 552 ? -5.848 -29.094 -13.367 1 92.5 552 CYS B CA 1
ATOM 9828 C C . CYS B 1 552 ? -5.547 -28.453 -12.016 1 92.5 552 CYS B C 1
ATOM 9830 O O . CYS B 1 552 ? -6.41 -28.422 -11.133 1 92.5 552 CYS B O 1
ATOM 9832 N N . ARG B 1 553 ? -4.363 -27.875 -11.836 1 95.5 553 ARG B N 1
ATOM 9833 C CA . ARG B 1 553 ? -3.846 -27.391 -10.562 1 95.5 553 ARG B CA 1
ATOM 9834 C C . ARG B 1 553 ? -4.777 -26.344 -9.961 1 95.5 553 ARG B C 1
ATOM 9836 O O . ARG B 1 553 ? -4.938 -26.266 -8.742 1 95.5 553 ARG B O 1
ATOM 9843 N N . ALA B 1 554 ? -5.344 -25.516 -10.82 1 96.44 554 ALA B N 1
ATOM 9844 C CA . ALA B 1 554 ? -6.16 -24.391 -10.375 1 96.44 554 ALA B CA 1
ATOM 9845 C C . ALA B 1 554 ? -7.336 -24.859 -9.531 1 96.44 554 ALA B C 1
ATOM 9847 O O . ALA B 1 554 ? -7.82 -24.141 -8.656 1 96.44 554 ALA B O 1
ATOM 9848 N N . PHE B 1 555 ? -7.758 -26.062 -9.719 1 96.19 555 PHE B N 1
ATOM 9849 C CA . PHE B 1 555 ? -8.938 -26.578 -9.039 1 96.19 555 PHE B CA 1
ATOM 9850 C C . PHE B 1 555 ? -8.602 -26.984 -7.609 1 96.19 555 PHE B C 1
ATOM 9852 O O . PHE B 1 555 ? -9.5 -27.156 -6.781 1 96.19 555 PHE B O 1
ATOM 9859 N N . GLY B 1 556 ? -7.285 -27.172 -7.309 1 96.31 556 GLY B N 1
ATOM 9860 C CA . GLY B 1 556 ? -6.91 -27.391 -5.922 1 96.31 556 GLY B CA 1
ATOM 9861 C C . GLY B 1 556 ? -7.383 -26.297 -4.984 1 96.31 556 GLY B C 1
ATOM 9862 O O . GLY B 1 556 ? -8.312 -26.5 -4.203 1 96.31 556 GLY B O 1
ATOM 9863 N N . PRO B 1 557 ? -6.789 -25.109 -5.105 1 97.62 557 PRO B N 1
ATOM 9864 C CA . PRO B 1 557 ? -7.27 -23.984 -4.305 1 97.62 557 PRO B CA 1
ATOM 9865 C C . PRO B 1 557 ? -8.719 -23.609 -4.625 1 97.62 557 PRO B C 1
ATOM 9867 O O . PRO B 1 557 ? -9.461 -23.203 -3.73 1 97.62 557 PRO B O 1
ATOM 9870 N N . GLY B 1 558 ? -9.133 -23.781 -5.844 1 97 558 GLY B N 1
ATOM 9871 C CA . GLY B 1 558 ? -10.508 -23.5 -6.227 1 97 558 GLY B CA 1
ATOM 9872 C C . GLY B 1 558 ? -11.523 -24.297 -5.438 1 97 558 GLY B C 1
ATOM 9873 O O . GLY B 1 558 ? -12.586 -23.781 -5.086 1 97 558 GLY B O 1
ATOM 9874 N N . ARG B 1 559 ? -11.203 -25.578 -5.16 1 96.75 559 ARG B N 1
ATOM 9875 C CA . ARG B 1 559 ? -12.094 -26.453 -4.406 1 96.75 559 ARG B CA 1
ATOM 9876 C C . ARG B 1 559 ? -12.227 -26 -2.961 1 96.75 559 ARG B C 1
ATOM 9878 O O . ARG B 1 559 ? -13.281 -26.156 -2.348 1 96.75 559 ARG B O 1
ATOM 9885 N N . ILE B 1 560 ? -11.156 -25.469 -2.43 1 98.19 560 ILE B N 1
ATOM 9886 C CA . ILE B 1 560 ? -11.219 -24.922 -1.084 1 98.19 560 ILE B CA 1
ATOM 9887 C C . ILE B 1 560 ? -12.164 -23.719 -1.062 1 98.19 560 ILE B C 1
ATOM 9889 O O . ILE B 1 560 ? -13.062 -23.641 -0.218 1 98.19 560 ILE B O 1
ATOM 9893 N N . ASN B 1 561 ? -12 -22.812 -2.025 1 98.12 561 ASN B N 1
ATOM 9894 C CA . ASN B 1 561 ? -12.898 -21.672 -2.15 1 98.12 561 ASN B CA 1
ATOM 9895 C C . ASN B 1 561 ? -14.352 -22.125 -2.289 1 98.12 561 ASN B C 1
ATOM 9897 O O . ASN B 1 561 ? -15.234 -21.594 -1.609 1 98.12 561 ASN B O 1
ATOM 9901 N N . TYR B 1 562 ? -14.516 -23.062 -3.145 1 97.19 562 TYR B N 1
ATOM 9902 C CA . TYR B 1 562 ? -15.875 -23.5 -3.455 1 97.19 562 TYR B CA 1
ATOM 9903 C C . TYR B 1 562 ? -16.531 -24.156 -2.242 1 97.19 562 TYR B C 1
ATOM 9905 O O . TYR B 1 562 ? -17.688 -23.875 -1.933 1 97.19 562 TYR B O 1
ATOM 9913 N N . PHE B 1 563 ? -15.812 -25.016 -1.599 1 97.31 563 PHE B N 1
ATOM 9914 C CA . PHE B 1 563 ? -16.344 -25.734 -0.45 1 97.31 563 PHE B CA 1
ATOM 9915 C C . PHE B 1 563 ? -16.734 -24.766 0.666 1 97.31 563 PHE B C 1
ATOM 9917 O O . PHE B 1 563 ? -17.812 -24.891 1.249 1 97.31 563 PHE B O 1
ATOM 9924 N N . PHE B 1 564 ? -15.859 -23.766 0.952 1 98 564 PHE B N 1
ATOM 9925 C CA . PHE B 1 564 ? -16.078 -22.859 2.076 1 98 564 PHE B CA 1
ATOM 9926 C C . PHE B 1 564 ? -16.797 -21.609 1.626 1 98 564 PHE B C 1
ATOM 9928 O O . PHE B 1 564 ? -17.156 -20.766 2.449 1 98 564 PHE B O 1
ATOM 9935 N N . LYS B 1 565 ? -16.969 -21.438 0.314 1 97.75 565 LYS B N 1
ATOM 9936 C CA . LYS B 1 565 ? -17.641 -20.297 -0.304 1 97.75 565 LYS B CA 1
ATOM 9937 C C . LYS B 1 565 ? -16.828 -19.016 -0.143 1 97.75 565 LYS B C 1
ATOM 9939 O O . LYS B 1 565 ? -17.391 -17.938 0.062 1 97.75 565 LYS B O 1
ATOM 9944 N N . PHE B 1 566 ? -15.516 -19.219 -0.119 1 98.31 566 PHE B N 1
ATOM 9945 C CA . PHE B 1 566 ? -14.633 -18.047 -0.173 1 98.31 566 PHE B CA 1
ATOM 9946 C C . PHE B 1 566 ? -14.688 -17.391 -1.548 1 98.31 566 PHE B C 1
ATOM 9948 O O . PHE B 1 566 ? -14.461 -18.062 -2.564 1 98.31 566 PHE B O 1
ATOM 9955 N N . ALA B 1 567 ? -14.922 -16.109 -1.591 1 97.62 567 ALA B N 1
ATOM 9956 C CA . ALA B 1 567 ? -15.055 -15.469 -2.893 1 97.62 567 ALA B CA 1
ATOM 9957 C C . ALA B 1 567 ? -13.844 -14.586 -3.199 1 97.62 567 ALA B C 1
ATOM 9959 O O . ALA B 1 567 ? -13.828 -13.875 -4.203 1 97.62 567 ALA B O 1
ATOM 9960 N N . GLY B 1 568 ? -12.836 -14.586 -2.354 1 97.44 568 GLY B N 1
ATOM 9961 C CA . GLY B 1 568 ? -11.578 -13.938 -2.682 1 97.44 568 GLY B CA 1
ATOM 9962 C C . GLY B 1 568 ? -10.797 -14.648 -3.77 1 97.44 568 GLY B C 1
ATOM 9963 O O . GLY B 1 568 ? -11.281 -15.633 -4.344 1 97.44 568 GLY B O 1
ATOM 9964 N N . PRO B 1 569 ? -9.555 -14.164 -4.039 1 97.69 569 PRO B N 1
ATOM 9965 C CA . PRO B 1 569 ? -8.75 -14.766 -5.102 1 97.69 569 PRO B CA 1
ATOM 9966 C C . PRO B 1 569 ? -8.352 -16.203 -4.793 1 97.69 569 PRO B C 1
ATOM 9968 O O . PRO B 1 569 ? -8.18 -16.562 -3.627 1 97.69 569 PRO B O 1
ATOM 9971 N N . SER B 1 570 ? -8.266 -17 -5.812 1 98.12 570 SER B N 1
ATOM 9972 C CA . SER B 1 570 ? -7.789 -18.391 -5.766 1 98.12 570 SER B CA 1
ATOM 9973 C C . SER B 1 570 ? -6.656 -18.609 -6.762 1 98.12 570 SER B C 1
ATOM 9975 O O . SER B 1 570 ? -6.867 -18.547 -7.973 1 98.12 570 SER B O 1
ATOM 9977 N N . TYR B 1 571 ? -5.418 -18.906 -6.23 1 98.19 571 TYR B N 1
ATOM 9978 C CA . TYR B 1 571 ? -4.25 -19.016 -7.102 1 98.19 571 TYR B CA 1
ATOM 9979 C C . TYR B 1 571 ? -3.494 -20.312 -6.844 1 98.19 571 TYR B C 1
ATOM 9981 O O . TYR B 1 571 ? -3.295 -20.703 -5.691 1 98.19 571 TYR B O 1
ATOM 9989 N N . SER B 1 572 ? -3.17 -20.984 -7.895 1 98.31 572 SER B N 1
ATOM 9990 C CA . SER B 1 572 ? -2.072 -21.953 -7.859 1 98.31 572 SER B CA 1
ATOM 9991 C C . SER B 1 572 ? -0.774 -21.328 -8.359 1 98.31 572 SER B C 1
ATOM 9993 O O . SER B 1 572 ? -0.729 -20.766 -9.453 1 98.31 572 SER B O 1
ATOM 9995 N N . ILE B 1 573 ? 0.272 -21.438 -7.555 1 97.94 573 ILE B N 1
ATOM 9996 C CA . ILE B 1 573 ? 1.523 -20.734 -7.812 1 97.94 573 ILE B CA 1
ATOM 9997 C C . ILE B 1 573 ? 2.654 -21.75 -7.996 1 97.9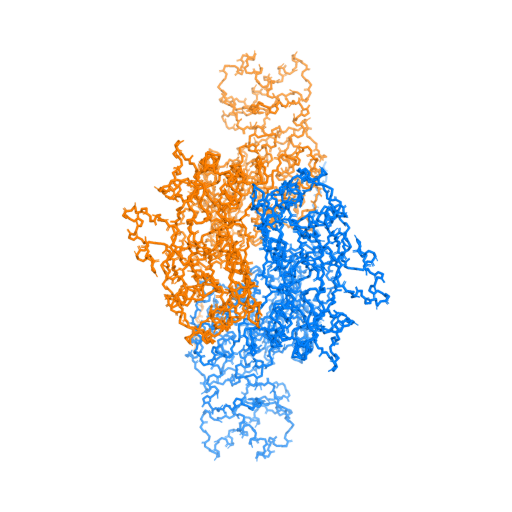4 573 ILE B C 1
ATOM 9999 O O . ILE B 1 573 ? 2.785 -22.688 -7.215 1 97.94 573 ILE B O 1
ATOM 10003 N N . ASP B 1 574 ? 3.479 -21.5 -9.055 1 97.94 574 ASP B N 1
ATOM 10004 C CA . ASP B 1 574 ? 4.59 -22.406 -9.336 1 97.94 574 ASP B CA 1
ATOM 10005 C C . ASP B 1 574 ? 5.895 -21.641 -9.508 1 97.94 574 ASP B C 1
ATOM 10007 O O . ASP B 1 574 ? 6.031 -20.844 -10.438 1 97.94 574 ASP B O 1
ATOM 10011 N N . THR B 1 575 ? 6.816 -21.859 -8.609 1 96.5 575 THR B N 1
ATOM 10012 C CA . THR B 1 575 ? 8.195 -21.391 -8.703 1 96.5 575 THR B CA 1
ATOM 10013 C C . THR B 1 575 ? 9.172 -22.547 -8.555 1 96.5 575 THR B C 1
ATOM 10015 O O . THR B 1 575 ? 10.266 -22.375 -8 1 96.5 575 THR B O 1
ATOM 10018 N N . ALA B 1 576 ? 8.727 -23.703 -8.867 1 94.75 576 ALA B N 1
ATOM 10019 C CA . ALA B 1 576 ? 9.461 -24.969 -8.75 1 94.75 576 ALA B CA 1
ATOM 10020 C C . ALA B 1 576 ? 9.594 -25.391 -7.293 1 94.75 576 ALA B C 1
ATOM 10022 O O . ALA B 1 576 ? 8.602 -25.484 -6.57 1 94.75 576 ALA B O 1
ATOM 10023 N N . CYS B 1 577 ? 10.797 -25.625 -6.785 1 91.06 577 CYS B N 1
ATOM 10024 C CA . CYS B 1 577 ? 10.984 -26.188 -5.457 1 91.06 577 CYS B CA 1
ATOM 10025 C C . CYS B 1 577 ? 10.57 -25.188 -4.379 1 91.06 577 CYS B C 1
ATOM 10027 O O . CYS B 1 577 ? 10.297 -25.578 -3.24 1 91.06 577 CYS B O 1
ATOM 10029 N N . SER B 1 578 ? 10.5 -23.938 -4.664 1 94.06 578 SER B N 1
ATOM 10030 C CA . SER B 1 578 ? 10.195 -22.906 -3.676 1 94.06 578 SER B CA 1
ATOM 10031 C C . SER B 1 578 ? 8.727 -22.516 -3.729 1 94.06 578 SER B C 1
ATOM 10033 O O . SER B 1 578 ? 8.328 -21.516 -3.139 1 94.06 578 SER B O 1
ATOM 10035 N N . SER B 1 579 ? 7.863 -23.25 -4.391 1 97.12 579 SER B N 1
ATOM 10036 C CA . SER B 1 579 ? 6.484 -22.875 -4.676 1 97.12 579 SER B CA 1
ATOM 10037 C C . SER B 1 579 ? 5.695 -22.641 -3.391 1 97.12 579 SER B C 1
ATOM 10039 O O . SER B 1 579 ? 4.891 -21.703 -3.311 1 97.12 579 SER B O 1
ATOM 10041 N N . GLY B 1 580 ? 5.879 -23.5 -2.383 1 97.06 580 GLY B N 1
ATOM 10042 C CA . GLY B 1 580 ? 5.148 -23.359 -1.136 1 97.06 580 GLY B CA 1
ATOM 10043 C C . GLY B 1 580 ? 5.375 -22.016 -0.472 1 97.06 580 GLY B C 1
ATOM 10044 O O . GLY B 1 580 ? 4.418 -21.281 -0.176 1 97.06 580 GLY B O 1
ATOM 10045 N N . LEU B 1 581 ? 6.625 -21.625 -0.297 1 96.62 581 LEU B N 1
ATOM 10046 C CA . LEU B 1 581 ? 6.957 -20.359 0.347 1 96.62 581 LEU B CA 1
ATOM 10047 C C . LEU B 1 581 ? 6.594 -19.188 -0.548 1 96.62 581 LEU B C 1
ATOM 10049 O O . LEU B 1 581 ? 6.211 -18.125 -0.056 1 96.62 581 LEU B O 1
ATOM 10053 N N . ALA B 1 582 ? 6.754 -19.359 -1.823 1 97.25 582 ALA B N 1
ATOM 10054 C CA . ALA B 1 582 ? 6.344 -18.312 -2.756 1 97.25 582 ALA B CA 1
ATOM 10055 C C . ALA B 1 582 ? 4.848 -18.031 -2.643 1 97.25 582 ALA B C 1
ATOM 10057 O O . ALA B 1 582 ? 4.418 -16.875 -2.693 1 97.25 582 ALA B O 1
ATOM 10058 N N . ALA B 1 583 ? 4.059 -19.094 -2.514 1 98.38 583 ALA B N 1
ATOM 10059 C CA . ALA B 1 583 ? 2.613 -18.938 -2.357 1 98.38 583 ALA B CA 1
ATOM 10060 C C . ALA B 1 583 ? 2.281 -18.188 -1.067 1 98.38 583 ALA B C 1
ATOM 10062 O O . ALA B 1 583 ? 1.382 -17.344 -1.044 1 98.38 583 ALA B O 1
ATOM 10063 N N . ILE B 1 584 ? 2.959 -18.531 -0.017 1 98.44 584 ILE B N 1
ATOM 10064 C CA . ILE B 1 584 ? 2.77 -17.844 1.25 1 98.44 584 ILE B CA 1
ATOM 10065 C C . ILE B 1 584 ? 3.111 -16.359 1.08 1 98.44 584 ILE B C 1
ATOM 10067 O O . ILE B 1 584 ? 2.402 -15.492 1.593 1 98.44 584 ILE B O 1
ATOM 10071 N N . GLU B 1 585 ? 4.199 -16.062 0.385 1 98.06 585 GLU B N 1
ATOM 10072 C CA . GLU B 1 585 ? 4.582 -14.672 0.142 1 98.06 585 GLU B CA 1
ATOM 10073 C C . GLU B 1 585 ? 3.496 -13.93 -0.633 1 98.06 585 GLU B C 1
ATOM 10075 O O . GLU B 1 585 ? 3.186 -12.781 -0.327 1 98.06 585 GLU B O 1
ATOM 10080 N N . VAL B 1 586 ? 2.889 -14.555 -1.614 1 98 586 VAL B N 1
ATOM 10081 C CA . VAL B 1 586 ? 1.807 -13.945 -2.377 1 98 586 VAL B CA 1
ATOM 10082 C C . VAL B 1 586 ? 0.609 -13.695 -1.464 1 98 586 VAL B C 1
ATOM 10084 O O . VAL B 1 586 ? -0.055 -12.656 -1.573 1 98 586 VAL B O 1
ATOM 10087 N N . ALA B 1 587 ? 0.314 -14.617 -0.581 1 98.62 587 ALA B N 1
ATOM 10088 C CA . ALA B 1 587 ? -0.755 -14.438 0.398 1 98.62 587 ALA B CA 1
ATOM 10089 C C . ALA B 1 587 ? -0.476 -13.242 1.301 1 98.62 587 ALA B C 1
ATOM 10091 O O . ALA B 1 587 ? -1.377 -12.445 1.589 1 98.62 587 ALA B O 1
ATOM 10092 N N . CYS B 1 588 ? 0.757 -13.148 1.729 1 98.38 588 CYS B N 1
ATOM 10093 C CA . CYS B 1 588 ? 1.146 -12.016 2.559 1 98.38 588 CYS B CA 1
ATOM 10094 C C . CYS B 1 588 ? 0.926 -10.695 1.823 1 98.38 588 CYS B C 1
ATOM 10096 O O . CYS B 1 588 ? 0.384 -9.75 2.391 1 98.38 588 CYS B O 1
ATOM 10098 N N . GLN B 1 589 ? 1.342 -10.656 0.587 1 97.38 589 GLN B N 1
ATOM 10099 C CA . GLN B 1 589 ? 1.153 -9.445 -0.205 1 97.38 589 GLN B CA 1
ATOM 10100 C C . GLN B 1 589 ? -0.326 -9.094 -0.329 1 97.38 589 GLN B C 1
ATOM 10102 O O . GLN B 1 589 ? -0.698 -7.918 -0.275 1 97.38 589 GLN B O 1
ATOM 10107 N N . ALA B 1 590 ? -1.17 -10.117 -0.522 1 97.5 590 ALA B N 1
ATOM 10108 C CA . ALA B 1 590 ? -2.607 -9.883 -0.64 1 97.5 590 ALA B CA 1
ATOM 10109 C C . ALA B 1 590 ? -3.17 -9.266 0.635 1 97.5 590 ALA B C 1
ATOM 10111 O O . ALA B 1 590 ? -4.051 -8.398 0.577 1 97.5 590 ALA B O 1
ATOM 10112 N N . LEU B 1 591 ? -2.709 -9.672 1.769 1 97.88 591 LEU B N 1
ATOM 10113 C CA . LEU B 1 591 ? -3.127 -9.125 3.055 1 97.88 591 LEU B CA 1
ATOM 10114 C C . LEU B 1 591 ? -2.623 -7.691 3.225 1 97.88 591 LEU B C 1
ATOM 10116 O O . LEU B 1 591 ? -3.383 -6.805 3.623 1 97.88 591 LEU B O 1
ATOM 10120 N N . TRP B 1 592 ? -1.397 -7.484 2.859 1 96.5 592 TRP B N 1
ATOM 10121 C CA . TRP B 1 592 ? -0.794 -6.164 3.012 1 96.5 592 TRP B CA 1
ATOM 10122 C C . TRP B 1 592 ? -1.426 -5.164 2.049 1 96.5 592 TRP B C 1
ATOM 10124 O O . TRP B 1 592 ? -1.543 -3.979 2.367 1 96.5 592 TRP B O 1
ATOM 10134 N N . ASN B 1 593 ? -1.841 -5.684 0.933 1 93.69 593 ASN B N 1
ATOM 10135 C CA . ASN B 1 593 ? -2.477 -4.809 -0.05 1 93.69 593 ASN B CA 1
ATOM 10136 C C . ASN B 1 593 ? -3.955 -4.598 0.263 1 93.69 593 ASN B C 1
ATOM 10138 O O . ASN B 1 593 ? -4.621 -3.797 -0.393 1 93.69 593 ASN B O 1
ATOM 10142 N N . GLY B 1 594 ? -4.477 -5.352 1.176 1 92.56 594 GLY B N 1
ATOM 10143 C CA . GLY B 1 594 ? -5.871 -5.215 1.567 1 92.56 594 GLY B CA 1
ATOM 10144 C C . GLY B 1 594 ? -6.828 -5.945 0.644 1 92.56 594 GLY B C 1
ATOM 10145 O O . GLY B 1 594 ? -8.039 -5.742 0.71 1 92.56 594 GLY B O 1
ATOM 10146 N N . THR B 1 595 ? -6.336 -6.758 -0.234 1 93.12 595 THR B N 1
ATOM 10147 C CA . THR B 1 595 ? -7.168 -7.523 -1.154 1 93.12 595 THR B CA 1
ATOM 10148 C C . THR B 1 595 ? -8.016 -8.547 -0.397 1 93.12 595 THR B C 1
ATOM 10150 O O . THR B 1 595 ? -9.141 -8.844 -0.8 1 93.12 595 THR B O 1
ATOM 10153 N N . VAL B 1 596 ? -7.457 -9.062 0.618 1 96.94 596 VAL B N 1
ATOM 10154 C CA . VAL B 1 596 ? -8.156 -10.008 1.488 1 96.94 596 VAL B CA 1
ATOM 10155 C C . VAL B 1 596 ? -7.91 -9.641 2.949 1 96.94 596 VAL B C 1
ATOM 10157 O O . VAL B 1 596 ? -7.02 -8.836 3.254 1 96.94 596 VAL B O 1
ATOM 10160 N N . ASP B 1 597 ? -8.742 -10.188 3.811 1 97.25 597 ASP B N 1
ATOM 10161 C CA . ASP B 1 597 ? -8.562 -9.992 5.246 1 97.25 597 ASP B CA 1
ATOM 10162 C C . ASP B 1 597 ? -8.109 -11.281 5.922 1 97.25 597 ASP B C 1
ATOM 10164 O O . ASP B 1 597 ? -7.613 -11.258 7.055 1 97.25 597 ASP B O 1
ATOM 10168 N N . THR B 1 598 ? -8.32 -12.359 5.27 1 98.62 598 THR B N 1
ATOM 10169 C CA . THR B 1 598 ? -7.836 -13.672 5.672 1 98.62 598 THR B CA 1
ATOM 10170 C C . THR B 1 598 ? -7.328 -14.453 4.461 1 98.62 598 THR B C 1
ATOM 10172 O O . THR B 1 598 ? -7.93 -14.406 3.389 1 98.62 598 THR B O 1
ATOM 10175 N N . ALA B 1 599 ? -6.211 -15.125 4.637 1 98.88 599 ALA B N 1
ATOM 10176 C CA . ALA B 1 599 ? -5.652 -15.953 3.57 1 98.88 599 ALA B CA 1
ATOM 10177 C C . ALA B 1 599 ? -5.461 -17.391 4.039 1 98.88 599 ALA B C 1
ATOM 10179 O O . ALA B 1 599 ? -4.98 -17.641 5.148 1 98.88 599 ALA B O 1
ATOM 10180 N N . VAL B 1 600 ? -5.953 -18.328 3.295 1 98.88 600 VAL B N 1
ATOM 10181 C CA . VAL B 1 600 ? -5.617 -19.75 3.428 1 98.88 600 VAL B CA 1
ATOM 10182 C C . VAL B 1 600 ? -4.555 -20.125 2.398 1 98.88 600 VAL B C 1
ATOM 10184 O O . VAL B 1 600 ? -4.762 -19.953 1.193 1 98.88 600 VAL B O 1
ATOM 10187 N N . THR B 1 601 ? -3.385 -20.531 2.883 1 98.88 601 THR B N 1
ATOM 10188 C CA . THR B 1 601 ? -2.256 -20.703 1.976 1 98.88 601 THR B CA 1
ATOM 10189 C C . THR B 1 601 ? -1.438 -21.938 2.367 1 98.88 601 THR B C 1
ATOM 10191 O O . THR B 1 601 ? -1.638 -22.5 3.443 1 98.88 601 THR B O 1
ATOM 10194 N N . GLY B 1 602 ? -0.55 -22.406 1.427 1 98.38 602 GLY B N 1
ATOM 10195 C CA . GLY B 1 602 ? 0.292 -23.562 1.701 1 98.38 602 GLY B CA 1
ATOM 10196 C C . GLY B 1 602 ? 0.93 -24.141 0.455 1 98.38 602 GLY B C 1
ATOM 10197 O O . GLY B 1 602 ? 1.094 -23.453 -0.549 1 98.38 602 GLY B O 1
ATOM 10198 N N . GLY B 1 603 ? 1.461 -25.328 0.578 1 98.12 603 GLY B N 1
ATOM 10199 C CA . GLY B 1 603 ? 2.096 -26.062 -0.503 1 98.12 603 GLY B CA 1
ATOM 10200 C C . GLY B 1 603 ? 1.706 -27.531 -0.532 1 98.12 603 GLY B C 1
ATOM 10201 O O . GLY B 1 603 ? 1.325 -28.094 0.494 1 98.12 603 GLY B O 1
ATOM 10202 N N . VAL B 1 604 ? 1.726 -28.109 -1.735 1 98.12 604 VAL B N 1
ATOM 10203 C CA . VAL B 1 604 ? 1.342 -29.516 -1.896 1 98.12 604 VAL B CA 1
ATOM 10204 C C . VAL B 1 604 ? 2.361 -30.234 -2.777 1 98.12 604 VAL B C 1
ATOM 10206 O O . VAL B 1 604 ? 2.879 -29.656 -3.736 1 98.12 604 VAL B O 1
ATOM 10209 N N . ASN B 1 605 ? 2.707 -31.469 -2.404 1 97.44 605 ASN B N 1
ATOM 10210 C CA . ASN B 1 605 ? 3.615 -32.312 -3.18 1 97.44 605 ASN B CA 1
ATOM 10211 C C . ASN B 1 605 ? 3.406 -33.781 -2.879 1 97.44 605 ASN B C 1
ATOM 10213 O O . ASN B 1 605 ? 3.637 -34.219 -1.755 1 97.44 605 ASN B O 1
ATOM 10217 N N . ILE B 1 606 ? 2.844 -34.531 -3.793 1 96.44 606 ILE B N 1
ATOM 10218 C CA . ILE B 1 606 ? 2.738 -36 -3.727 1 96.44 606 ILE B CA 1
ATOM 10219 C C . ILE B 1 606 ? 3.428 -36.625 -4.941 1 96.44 606 ILE B C 1
ATOM 10221 O O . ILE B 1 606 ? 3.088 -36.312 -6.082 1 96.44 606 ILE B O 1
ATOM 10225 N N . LEU B 1 607 ? 4.359 -37.531 -4.691 1 95.56 607 LEU B N 1
ATOM 10226 C CA . LEU B 1 607 ? 5.211 -38.094 -5.723 1 95.56 607 LEU B CA 1
ATOM 10227 C C . LEU B 1 607 ? 4.645 -39.438 -6.219 1 95.56 607 LEU B C 1
ATOM 10229 O O . LEU B 1 607 ? 4.707 -40.438 -5.516 1 95.56 607 LEU B O 1
ATOM 10233 N N . THR B 1 608 ? 4.125 -39.438 -7.5 1 92.81 608 THR B N 1
ATOM 10234 C CA . THR B 1 608 ? 3.539 -40.656 -8.016 1 92.81 608 THR B CA 1
ATOM 10235 C C . THR B 1 608 ? 4.086 -40.969 -9.406 1 92.81 608 THR B C 1
ATOM 10237 O O . THR B 1 608 ? 3.648 -41.938 -10.047 1 92.81 608 THR B O 1
ATOM 10240 N N . ASN B 1 609 ? 5 -40.188 -9.93 1 91.25 609 ASN B N 1
ATOM 10241 C CA . ASN B 1 609 ? 5.539 -40.312 -11.281 1 91.25 609 ASN B CA 1
ATOM 10242 C C . ASN B 1 609 ? 7.031 -40.625 -11.258 1 91.25 609 ASN B C 1
ATOM 10244 O O . ASN B 1 609 ? 7.824 -39.875 -10.719 1 91.25 609 ASN B O 1
ATOM 10248 N N . PRO B 1 610 ? 7.461 -41.75 -11.875 1 91.88 610 PRO B N 1
ATOM 10249 C CA . PRO B 1 610 ? 8.891 -42.094 -11.898 1 91.88 610 PRO B CA 1
ATOM 10250 C C . PRO B 1 610 ? 9.703 -41.156 -12.773 1 91.88 610 PRO B C 1
ATOM 10252 O O . PRO B 1 610 ? 10.914 -41 -12.586 1 91.88 610 PRO B O 1
ATOM 10255 N N . ASP B 1 611 ? 9.055 -40.5 -13.727 1 90.5 611 ASP B N 1
ATOM 10256 C CA . ASP B 1 611 ? 9.781 -39.625 -14.664 1 90.5 611 ASP B CA 1
ATOM 10257 C C . ASP B 1 611 ? 10.445 -38.469 -13.93 1 90.5 611 ASP B C 1
ATOM 10259 O O . ASP B 1 611 ? 11.555 -38.062 -14.289 1 90.5 611 ASP B O 1
ATOM 10263 N N . GLY B 1 612 ? 9.766 -37.969 -12.93 1 91.44 612 GLY B N 1
ATOM 10264 C CA . GLY B 1 612 ? 10.367 -36.906 -12.133 1 91.44 612 GLY B CA 1
ATOM 10265 C C . GLY B 1 612 ? 11.641 -37.344 -11.422 1 91.44 612 GLY B C 1
ATOM 10266 O O . GLY B 1 612 ? 12.625 -36.594 -11.398 1 91.44 612 GLY B O 1
ATOM 10267 N N . PHE B 1 613 ? 11.602 -38.5 -10.898 1 93.12 613 PHE B N 1
ATOM 10268 C CA . PHE B 1 613 ? 12.789 -39.094 -10.289 1 93.12 613 PHE B CA 1
ATOM 10269 C C . PHE B 1 613 ? 13.906 -39.25 -11.32 1 93.12 613 PHE B C 1
ATOM 10271 O O . PHE B 1 613 ? 15.047 -38.844 -11.07 1 93.12 613 PHE B O 1
ATOM 10278 N N . THR B 1 614 ? 13.539 -39.781 -12.445 1 93.44 614 THR B N 1
ATOM 10279 C CA . THR B 1 614 ? 14.508 -40.062 -13.508 1 93.44 614 THR B CA 1
ATOM 10280 C C . THR B 1 614 ? 15.156 -38.75 -13.984 1 93.44 614 THR B C 1
ATOM 10282 O O . THR B 1 614 ? 16.375 -38.688 -14.125 1 93.44 614 THR B O 1
ATOM 10285 N N . GLY B 1 615 ? 14.305 -37.812 -14.242 1 91.75 615 GLY B N 1
ATOM 10286 C CA . GLY B 1 615 ? 14.82 -36.531 -14.695 1 91.75 615 GLY B CA 1
ATOM 10287 C C . GLY B 1 615 ? 15.773 -35.875 -13.711 1 91.75 615 GLY B C 1
ATOM 10288 O O . GLY B 1 615 ? 16.828 -35.375 -14.102 1 91.75 615 GLY B O 1
ATOM 10289 N N . LEU B 1 616 ? 15.469 -35.906 -12.492 1 92.38 616 LEU B N 1
ATOM 10290 C CA . LEU B 1 616 ? 16.297 -35.281 -11.461 1 92.38 616 LEU B CA 1
ATOM 10291 C C . LEU B 1 616 ? 17.578 -36.094 -11.242 1 92.38 616 LEU B C 1
ATOM 10293 O O . LEU B 1 616 ? 18.625 -35.5 -10.961 1 92.38 616 LEU B O 1
ATOM 10297 N N . CYS B 1 617 ? 17.484 -37.375 -11.352 1 92.06 617 CYS B N 1
ATOM 10298 C CA . CYS B 1 617 ? 18.672 -38.219 -11.289 1 92.06 617 CYS B CA 1
ATOM 10299 C C . CYS B 1 617 ? 19.641 -37.875 -12.422 1 92.06 617 CYS B C 1
ATOM 10301 O O . CYS B 1 617 ? 20.844 -37.719 -12.203 1 92.06 617 CYS B O 1
ATOM 10303 N N . ASN B 1 618 ? 19.062 -37.781 -13.609 1 91.38 618 ASN B N 1
ATOM 10304 C CA . ASN B 1 618 ? 19.875 -37.438 -14.773 1 91.38 618 ASN B CA 1
ATOM 10305 C C . ASN B 1 618 ? 20.547 -36.094 -14.625 1 91.38 618 ASN B C 1
ATOM 10307 O O . ASN B 1 618 ? 21.625 -35.844 -15.164 1 91.38 618 ASN B O 1
ATOM 10311 N N . GLY B 1 619 ? 19.875 -35.219 -13.883 1 88.19 619 GLY B N 1
ATOM 10312 C CA . GLY B 1 619 ? 20.453 -33.906 -13.594 1 88.19 619 GLY B CA 1
ATOM 10313 C C . GLY B 1 619 ? 21.391 -33.938 -12.406 1 88.19 619 GLY B C 1
ATOM 10314 O O . GLY B 1 619 ? 22 -32.906 -12.078 1 88.19 619 GLY B O 1
ATOM 10315 N N . HIS B 1 620 ? 21.547 -35 -11.703 1 87.5 620 HIS B N 1
ATOM 10316 C CA . HIS B 1 620 ? 22.438 -35.219 -10.57 1 87.5 620 HIS B CA 1
ATOM 10317 C C . HIS B 1 620 ? 21.984 -34.406 -9.344 1 87.5 620 HIS B C 1
ATOM 10319 O O . HIS B 1 620 ? 22.812 -33.844 -8.625 1 87.5 620 HIS B O 1
ATOM 10325 N N . PHE B 1 621 ? 20.703 -34.406 -9.141 1 89.38 621 PHE B N 1
ATOM 10326 C CA . PHE B 1 621 ? 20.156 -33.625 -8.031 1 89.38 621 PHE B CA 1
ATOM 10327 C C . PHE B 1 621 ? 19.812 -34.531 -6.859 1 89.38 621 PHE B C 1
ATOM 10329 O O . PHE B 1 621 ? 19.703 -34.094 -5.719 1 89.38 621 PHE B O 1
ATOM 10336 N N . LEU B 1 622 ? 19.625 -35.844 -7.164 1 91.94 622 LEU B N 1
ATOM 10337 C CA . LEU B 1 622 ? 19.094 -36.688 -6.121 1 91.94 622 LEU B CA 1
ATOM 10338 C C . LEU B 1 622 ? 20.203 -37.562 -5.527 1 91.94 622 LEU B C 1
ATOM 10340 O O . LEU B 1 622 ? 21.109 -38 -6.242 1 91.94 622 LEU B O 1
ATOM 10344 N N . THR B 1 623 ? 20.047 -37.781 -4.266 1 90.38 623 THR B N 1
ATOM 10345 C CA . THR B 1 623 ? 20.938 -38.75 -3.596 1 90.38 623 THR B CA 1
ATOM 10346 C C . THR B 1 623 ? 20.641 -40.156 -4.051 1 90.38 623 THR B C 1
ATOM 10348 O O . THR B 1 623 ? 19.5 -40.5 -4.367 1 90.38 623 THR B O 1
ATOM 10351 N N . LYS B 1 624 ? 21.688 -41.031 -4.008 1 85.88 624 LYS B N 1
ATOM 10352 C CA . LYS B 1 624 ? 21.562 -42.375 -4.5 1 85.88 624 LYS B CA 1
ATOM 10353 C C . LYS B 1 624 ? 21.266 -43.344 -3.359 1 85.88 624 LYS B C 1
ATOM 10355 O O . LYS B 1 624 ? 20.688 -44.438 -3.58 1 85.88 624 LYS B O 1
ATOM 10360 N N . GLY B 1 625 ? 21.609 -43.094 -2.209 1 79.88 625 GLY B N 1
ATOM 10361 C CA . GLY B 1 625 ? 21.5 -44.031 -1.105 1 79.88 625 GLY B CA 1
ATOM 10362 C C . GLY B 1 625 ? 20.359 -43.688 -0.161 1 79.88 625 GLY B C 1
ATOM 10363 O O . GLY B 1 625 ? 19.547 -42.812 -0.438 1 79.88 625 GLY B O 1
ATOM 10364 N N . HIS B 1 626 ? 20.234 -44.781 0.812 1 76.31 626 HIS B N 1
ATOM 10365 C CA . HIS B 1 626 ? 19.234 -44.688 1.876 1 76.31 626 HIS B CA 1
ATOM 10366 C C . HIS B 1 626 ? 19.656 -43.625 2.914 1 76.31 626 HIS B C 1
ATOM 10368 O O . HIS B 1 626 ? 20.438 -43.938 3.82 1 76.31 626 HIS B O 1
ATOM 10374 N N . ASN B 1 627 ? 19.688 -42.438 2.578 1 68.44 627 ASN B N 1
ATOM 10375 C CA . ASN B 1 627 ? 20.047 -41.438 3.564 1 68.44 627 ASN B CA 1
ATOM 10376 C C . ASN B 1 627 ? 19.375 -40.094 3.271 1 68.44 627 ASN B C 1
ATOM 10378 O O . ASN B 1 627 ? 19.047 -39.812 2.123 1 68.44 627 ASN B O 1
ATOM 10382 N N . ALA B 1 628 ? 19.266 -39.438 4.43 1 68.69 628 ALA B N 1
ATOM 10383 C CA . ALA B 1 628 ? 18.75 -38.062 4.387 1 68.69 628 ALA B CA 1
ATOM 10384 C C . ALA B 1 628 ? 19.703 -37.156 3.648 1 68.69 628 ALA B C 1
ATOM 10386 O O . ALA B 1 628 ? 20.828 -37.531 3.336 1 68.69 628 ALA B O 1
ATOM 10387 N N . CYS B 1 629 ? 19.172 -36.031 3.197 1 82.25 629 CYS B N 1
ATOM 10388 C CA . CYS B 1 629 ? 19.984 -34.938 2.637 1 82.25 629 CYS B CA 1
ATOM 10389 C C . CYS B 1 629 ? 21.203 -34.688 3.5 1 82.25 629 CYS B C 1
ATOM 10391 O O . CYS B 1 629 ? 21.094 -34.562 4.723 1 82.25 629 CYS B O 1
ATOM 10393 N N . LYS B 1 630 ? 22.453 -34.781 2.996 1 85 630 LYS B N 1
ATOM 10394 C CA . LYS B 1 630 ? 23.688 -34.469 3.719 1 85 630 LYS B CA 1
ATOM 10395 C C . LYS B 1 630 ? 24.125 -33.031 3.492 1 85 630 LYS B C 1
ATOM 10397 O O . LYS B 1 630 ? 25.25 -32.781 3.062 1 85 630 LYS B O 1
ATOM 10402 N N . THR B 1 631 ? 23.25 -32.188 3.904 1 84.06 631 THR B N 1
ATOM 10403 C CA . THR B 1 631 ? 23.469 -30.766 3.674 1 84.06 631 THR B CA 1
ATOM 10404 C C . THR B 1 631 ? 24.734 -30.297 4.371 1 84.06 631 THR B C 1
ATOM 10406 O O . THR B 1 631 ? 24.984 -30.641 5.531 1 84.06 631 THR B O 1
ATOM 10409 N N . TRP B 1 632 ? 25.594 -29.594 3.695 1 80.88 632 TRP B N 1
ATOM 10410 C CA . TRP B 1 632 ? 26.844 -28.984 4.137 1 80.88 632 TRP B CA 1
ATOM 10411 C C . TRP B 1 632 ? 27.891 -30.062 4.445 1 80.88 632 TRP B C 1
ATOM 10413 O O . TRP B 1 632 ? 28.922 -29.766 5.062 1 80.88 632 TRP B O 1
ATOM 10423 N N . ASP B 1 633 ? 27.547 -31.219 4.125 1 83.38 633 ASP B N 1
ATOM 10424 C CA . ASP B 1 633 ? 28.5 -32.312 4.289 1 83.38 633 ASP B CA 1
ATOM 10425 C C . ASP B 1 633 ? 29.344 -32.5 3.023 1 83.38 633 ASP B C 1
ATOM 10427 O O . ASP B 1 633 ? 28.844 -32.344 1.911 1 83.38 633 ASP B O 1
ATOM 10431 N N . ALA B 1 634 ? 30.562 -32.844 3.26 1 83.75 634 ALA B N 1
ATOM 10432 C CA . ALA B 1 634 ? 31.469 -33.031 2.133 1 83.75 634 ALA B CA 1
ATOM 10433 C C . ALA B 1 634 ? 31 -34.188 1.246 1 83.75 634 ALA B C 1
ATOM 10435 O O . ALA B 1 634 ? 31.344 -34.25 0.065 1 83.75 634 ALA B O 1
ATOM 10436 N N . THR B 1 635 ? 30.219 -35 1.771 1 83.44 635 THR B N 1
ATOM 10437 C CA . THR B 1 635 ? 29.75 -36.156 1.028 1 83.44 635 THR B CA 1
ATOM 10438 C C . THR B 1 635 ? 28.375 -35.906 0.439 1 83.44 635 THR B C 1
ATOM 10440 O O . THR B 1 635 ? 27.719 -36.844 -0.049 1 83.44 635 THR B O 1
ATOM 10443 N N . ALA B 1 636 ? 27.984 -34.656 0.481 1 87.25 636 ALA B N 1
ATOM 10444 C CA . ALA B 1 636 ? 26.672 -34.312 -0.075 1 87.25 636 ALA B CA 1
ATOM 10445 C C . ALA B 1 636 ? 26.562 -34.781 -1.53 1 87.25 636 ALA B C 1
ATOM 10447 O O . ALA B 1 636 ? 27.453 -34.5 -2.334 1 87.25 636 ALA B O 1
ATOM 10448 N N . ASP B 1 637 ? 25.531 -35.5 -1.885 1 87 637 ASP B N 1
ATOM 10449 C CA . ASP B 1 637 ? 25.375 -36.031 -3.238 1 87 637 ASP B CA 1
ATOM 10450 C C . ASP B 1 637 ? 23.969 -35.781 -3.773 1 87 637 ASP B C 1
ATOM 10452 O O . ASP B 1 637 ? 23.5 -36.5 -4.664 1 87 637 ASP B O 1
ATOM 10456 N N . GLY B 1 638 ? 23.266 -34.906 -3.207 1 89.38 638 GLY B N 1
ATOM 10457 C CA . GLY B 1 638 ? 21.922 -34.594 -3.672 1 89.38 638 GLY B CA 1
ATOM 10458 C C . GLY B 1 638 ? 20.891 -34.625 -2.568 1 89.38 638 GLY B C 1
ATOM 10459 O O . GLY B 1 638 ? 21.219 -34.875 -1.408 1 89.38 638 GLY B O 1
ATOM 10460 N N . TYR B 1 639 ? 19.672 -34.375 -2.945 1 89.62 639 TYR B N 1
ATOM 10461 C CA . TYR B 1 639 ? 18.609 -34.375 -1.943 1 89.62 639 TYR B CA 1
ATOM 10462 C C . TYR B 1 639 ? 17.688 -35.562 -2.125 1 89.62 639 TYR B C 1
ATOM 10464 O O . TYR B 1 639 ? 17.75 -36.25 -3.148 1 89.62 639 TYR B O 1
ATOM 10472 N N . CYS B 1 640 ? 16.969 -35.875 -1.102 1 92 640 CYS B N 1
ATOM 10473 C CA . CYS B 1 640 ? 15.961 -36.938 -1.108 1 92 640 CYS B CA 1
ATOM 10474 C C . CYS B 1 640 ? 14.562 -36.344 -1.319 1 92 640 CYS B C 1
ATOM 10476 O O . CYS B 1 640 ? 14.141 -35.469 -0.574 1 92 640 CYS B O 1
ATOM 10478 N N . ARG B 1 641 ? 13.844 -36.812 -2.381 1 93.88 641 ARG B N 1
ATOM 10479 C CA . ARG B 1 641 ? 12.516 -36.281 -2.648 1 93.88 641 ARG B CA 1
ATOM 10480 C C . ARG B 1 641 ? 11.523 -36.688 -1.563 1 93.88 641 ARG B C 1
ATOM 10482 O O . ARG B 1 641 ? 11.656 -37.75 -0.968 1 93.88 641 ARG B O 1
ATOM 10489 N N . ALA B 1 642 ? 10.555 -35.875 -1.321 1 94.56 642 ALA B N 1
ATOM 10490 C CA . ALA B 1 642 ? 9.609 -36.156 -0.242 1 94.56 642 ALA B CA 1
ATOM 10491 C C . ALA B 1 642 ? 8.211 -35.656 -0.599 1 94.56 642 ALA B C 1
ATOM 10493 O O . ALA B 1 642 ? 8.062 -34.656 -1.299 1 94.56 642 ALA B O 1
ATOM 10494 N N . ASP B 1 643 ? 7.172 -36.438 -0.104 1 96.56 643 ASP B N 1
ATOM 10495 C CA . ASP B 1 643 ? 5.812 -35.906 -0.053 1 96.56 643 ASP B CA 1
ATOM 10496 C C . ASP B 1 643 ? 5.691 -34.812 0.982 1 96.56 643 ASP B C 1
ATOM 10498 O O . ASP B 1 643 ? 6.504 -34.719 1.904 1 96.56 643 ASP B O 1
ATOM 10502 N N . GLY B 1 644 ? 4.734 -33.938 0.777 1 97 644 GLY B N 1
ATOM 10503 C CA . GLY B 1 644 ? 4.43 -32.969 1.819 1 97 644 GLY B CA 1
ATOM 10504 C C . GLY B 1 644 ? 3.252 -32.062 1.479 1 97 644 GLY B C 1
ATOM 10505 O O . GLY B 1 644 ? 3.127 -31.609 0.344 1 97 644 GLY B O 1
ATOM 10506 N N . ILE B 1 645 ? 2.363 -31.938 2.432 1 97.88 645 ILE B N 1
ATOM 10507 C CA . ILE B 1 645 ? 1.245 -31 2.35 1 97.88 645 ILE B CA 1
ATOM 10508 C C . ILE B 1 645 ? 1.213 -30.125 3.6 1 97.88 645 ILE B C 1
ATOM 10510 O O . ILE B 1 645 ? 1.385 -30.625 4.719 1 97.88 645 ILE B O 1
ATOM 10514 N N . GLY B 1 646 ? 1.105 -28.844 3.42 1 98 646 GLY B N 1
ATOM 10515 C CA . GLY B 1 646 ? 0.954 -27.922 4.527 1 98 646 GLY B CA 1
ATOM 10516 C C . GLY B 1 646 ? -0.013 -26.781 4.227 1 98 646 GLY B C 1
ATOM 10517 O O . GLY B 1 646 ? -0.065 -26.297 3.098 1 98 646 GLY B O 1
ATOM 10518 N N . SER B 1 647 ? -0.871 -26.422 5.203 1 98.75 647 SER B N 1
ATOM 10519 C CA . SER B 1 647 ? -1.806 -25.312 5.086 1 98.75 647 SER B CA 1
ATOM 10520 C C . SER B 1 647 ? -1.697 -24.359 6.277 1 98.75 647 SER B C 1
ATOM 10522 O O . SER B 1 647 ? -1.52 -24.812 7.414 1 98.75 647 SER B O 1
ATOM 10524 N N . LEU B 1 648 ? -1.746 -23.094 6.016 1 98.81 648 LEU B N 1
ATOM 10525 C CA . LEU B 1 648 ? -1.748 -22.031 7.02 1 98.81 648 LEU B CA 1
ATOM 10526 C C . LEU B 1 648 ? -2.963 -21.125 6.848 1 98.81 648 LEU B C 1
ATOM 10528 O O . LEU B 1 648 ? -3.453 -20.938 5.73 1 98.81 648 LEU B O 1
ATOM 10532 N N . VAL B 1 649 ? -3.469 -20.609 7.949 1 98.88 649 VAL B N 1
ATOM 10533 C CA . VAL B 1 649 ? -4.43 -19.516 7.969 1 98.88 649 VAL B CA 1
ATOM 10534 C C . VAL B 1 649 ? -3.768 -18.25 8.516 1 98.88 649 VAL B C 1
ATOM 10536 O O . VAL B 1 649 ? -3.25 -18.266 9.641 1 98.88 649 VAL B O 1
ATOM 10539 N N . ILE B 1 650 ? -3.766 -17.172 7.734 1 98.88 650 ILE B N 1
ATOM 10540 C CA . ILE B 1 650 ? -3.057 -15.945 8.094 1 98.88 650 ILE B CA 1
ATOM 10541 C C . ILE B 1 650 ? -4.023 -14.766 8.07 1 98.88 650 ILE B C 1
ATOM 10543 O O . ILE B 1 650 ? -4.867 -14.656 7.18 1 98.88 650 ILE B O 1
ATOM 10547 N N . LYS B 1 651 ? -3.947 -13.953 9.07 1 98.38 651 LYS B N 1
ATOM 10548 C CA . LYS B 1 651 ? -4.668 -12.688 9.195 1 98.38 651 LYS B CA 1
ATOM 10549 C C . LYS B 1 651 ? -3.721 -11.539 9.539 1 98.38 651 LYS B C 1
ATOM 10551 O O . LYS B 1 651 ? -2.568 -11.773 9.914 1 98.38 651 LYS B O 1
ATOM 10556 N N . ARG B 1 652 ? -4.176 -10.328 9.312 1 97.31 652 ARG B N 1
ATOM 10557 C CA . ARG B 1 652 ? -3.449 -9.227 9.938 1 97.31 652 ARG B CA 1
ATOM 10558 C C . ARG B 1 652 ? -3.488 -9.336 11.461 1 97.31 652 ARG B C 1
ATOM 10560 O O . ARG B 1 652 ? -4.488 -9.766 12.031 1 97.31 652 ARG B O 1
ATOM 10567 N N . LEU B 1 653 ? -2.422 -8.953 12.117 1 97 653 LEU B N 1
ATOM 10568 C CA . LEU B 1 653 ? -2.285 -9.156 13.555 1 97 653 LEU B CA 1
ATOM 10569 C C . LEU B 1 653 ? -3.408 -8.453 14.312 1 97 653 LEU B C 1
ATOM 10571 O O . LEU B 1 653 ? -4 -9.023 15.227 1 97 653 LEU B O 1
ATOM 10575 N N . GLU B 1 654 ? -3.775 -7.234 13.945 1 92.81 654 GLU B N 1
ATOM 10576 C CA . GLU B 1 654 ? -4.824 -6.492 14.641 1 92.81 654 GLU B CA 1
ATOM 10577 C C . GLU B 1 654 ? -6.176 -7.18 14.492 1 92.81 654 GLU B C 1
ATOM 10579 O O . GLU B 1 654 ? -7.004 -7.145 15.406 1 92.81 654 GLU B O 1
ATOM 10584 N N . ASP B 1 655 ? -6.441 -7.82 13.336 1 94.56 655 ASP B N 1
ATOM 10585 C CA . ASP B 1 655 ? -7.676 -8.57 13.133 1 94.56 655 ASP B CA 1
ATOM 10586 C C . ASP B 1 655 ? -7.707 -9.828 13.992 1 94.56 655 ASP B C 1
ATOM 10588 O O . ASP B 1 655 ? -8.742 -10.164 14.57 1 94.56 655 ASP B O 1
ATOM 10592 N N . ALA B 1 656 ? -6.574 -10.523 14.016 1 96.94 656 ALA B N 1
ATOM 10593 C CA . ALA B 1 656 ? -6.473 -11.727 14.836 1 96.94 656 ALA B CA 1
ATOM 10594 C C . ALA B 1 656 ? -6.715 -11.406 16.312 1 96.94 656 ALA B C 1
ATOM 10596 O O . ALA B 1 656 ? -7.398 -12.156 17.016 1 96.94 656 ALA B O 1
ATOM 10597 N N . GLU B 1 657 ? -6.121 -10.305 16.75 1 94.38 657 GLU B N 1
ATOM 10598 C CA . GLU B 1 657 ? -6.316 -9.875 18.141 1 94.38 657 GLU B CA 1
ATOM 10599 C C . GLU B 1 657 ? -7.77 -9.5 18.406 1 94.38 657 GLU B C 1
ATOM 10601 O O . GLU B 1 657 ? -8.344 -9.883 19.422 1 94.38 657 GLU B O 1
ATOM 10606 N N . ALA B 1 658 ? -8.336 -8.805 17.5 1 89.44 658 ALA B N 1
ATOM 10607 C CA . ALA B 1 658 ? -9.734 -8.398 17.625 1 89.44 658 ALA B CA 1
ATOM 10608 C C . ALA B 1 658 ? -10.656 -9.617 17.688 1 89.44 658 ALA B C 1
ATOM 10610 O O . ALA B 1 658 ? -11.672 -9.602 18.375 1 89.44 658 ALA B O 1
ATOM 10611 N N . ASP B 1 659 ? -10.266 -10.688 16.969 1 93.56 659 ASP B N 1
ATOM 10612 C CA . ASP B 1 659 ? -11.062 -11.914 16.906 1 93.56 659 ASP B CA 1
ATOM 10613 C C . ASP B 1 659 ? -10.703 -12.852 18.062 1 93.56 659 ASP B C 1
ATOM 10615 O O . ASP B 1 659 ? -11.273 -13.945 18.172 1 93.56 659 ASP B O 1
ATOM 10619 N N . ASN B 1 660 ? -9.742 -12.516 18.891 1 94.62 660 ASN B N 1
ATOM 10620 C CA . ASN B 1 660 ? -9.25 -13.359 19.969 1 94.62 660 ASN B CA 1
ATOM 10621 C C . ASN B 1 660 ? -8.766 -14.711 19.453 1 94.62 660 ASN B C 1
ATOM 10623 O O . ASN B 1 660 ? -9.078 -15.75 20.031 1 94.62 660 ASN B O 1
ATOM 10627 N N . ASP B 1 661 ? -8.102 -14.633 18.344 1 96.81 661 ASP B N 1
ATOM 10628 C CA . ASP B 1 661 ? -7.531 -15.844 17.766 1 96.81 661 ASP B CA 1
ATOM 10629 C C . ASP B 1 661 ? -6.348 -16.344 18.594 1 96.81 661 ASP B C 1
ATOM 10631 O O . ASP B 1 661 ? -5.734 -15.57 19.328 1 96.81 661 ASP B O 1
ATOM 10635 N N . ASN B 1 662 ? -6.199 -17.688 18.5 1 96 662 ASN B N 1
ATOM 10636 C CA . ASN B 1 662 ? -4.934 -18.234 18.984 1 96 662 ASN B CA 1
ATOM 10637 C C . ASN B 1 662 ? -3.791 -17.938 18.016 1 96 662 ASN B C 1
ATOM 10639 O O . ASN B 1 662 ? -3.709 -18.547 16.953 1 96 662 ASN B O 1
ATOM 10643 N N . ILE B 1 663 ? -2.861 -17.031 18.344 1 98 663 ILE B N 1
ATOM 10644 C CA . ILE B 1 663 ? -1.79 -16.609 17.438 1 98 663 ILE B CA 1
ATOM 10645 C C . ILE B 1 663 ? -0.576 -17.516 17.625 1 98 663 ILE B C 1
ATOM 10647 O O . ILE B 1 663 ? 0.027 -17.547 18.703 1 98 663 ILE B O 1
ATOM 10651 N N . LEU B 1 664 ? -0.131 -18.25 16.625 1 98 664 LEU B N 1
ATOM 10652 C CA . LEU B 1 664 ? 0.952 -19.234 16.656 1 98 664 LEU B CA 1
ATOM 10653 C C . LEU B 1 664 ? 2.291 -18.562 16.344 1 98 664 LEU B C 1
ATOM 10655 O O . LEU B 1 664 ? 3.338 -19.047 16.797 1 98 664 LEU B O 1
ATOM 10659 N N . GLY B 1 665 ? 2.363 -17.609 15.594 1 98 665 GLY B N 1
ATOM 10660 C CA . GLY B 1 665 ? 3.518 -16.844 15.172 1 98 665 GLY B CA 1
ATOM 10661 C C . GLY B 1 665 ? 3.146 -15.602 14.367 1 98 665 GLY B C 1
ATOM 10662 O O . GLY B 1 665 ? 1.997 -15.453 13.953 1 98 665 GLY B O 1
ATOM 10663 N 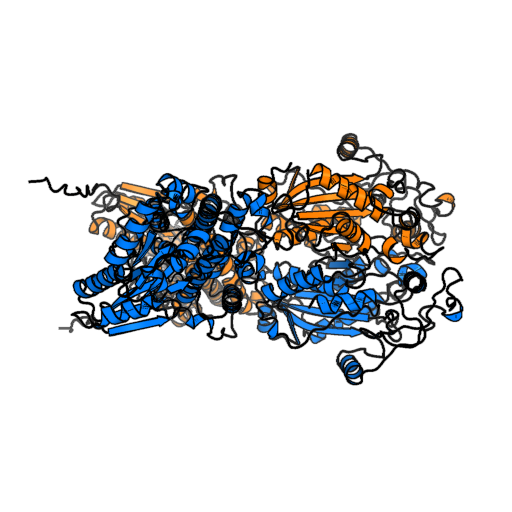N . VAL B 1 666 ? 4.113 -14.703 14.195 1 97.94 666 VAL B N 1
ATOM 10664 C CA . VAL B 1 666 ? 3.863 -13.453 13.484 1 97.94 666 VAL B CA 1
ATOM 10665 C C . VAL B 1 666 ? 4.879 -13.281 12.359 1 97.94 666 VAL B C 1
ATOM 10667 O O . VAL B 1 666 ? 6.074 -13.5 12.555 1 97.94 666 VAL B O 1
ATOM 10670 N N . ILE B 1 667 ? 4.395 -13.016 11.164 1 98.06 667 ILE B N 1
ATOM 10671 C CA . ILE B 1 667 ? 5.23 -12.703 10.008 1 98.06 667 ILE B CA 1
ATOM 10672 C C . ILE B 1 667 ? 5.465 -11.203 9.93 1 98.06 667 ILE B C 1
ATOM 10674 O O . ILE B 1 667 ? 4.516 -10.422 9.805 1 98.06 667 ILE B O 1
ATOM 10678 N N . LEU B 1 668 ? 6.715 -10.773 9.961 1 97.12 668 LEU B N 1
ATOM 10679 C CA . LEU B 1 668 ? 7.051 -9.352 10.008 1 97.12 668 LEU B CA 1
ATOM 10680 C C . LEU B 1 668 ? 7.426 -8.836 8.625 1 97.12 668 LEU B C 1
ATOM 10682 O O . LEU B 1 668 ? 7.398 -7.625 8.383 1 97.12 668 LEU B O 1
ATOM 10686 N N . GLY B 1 669 ? 7.789 -9.75 7.746 1 96.5 669 GLY B N 1
ATOM 10687 C CA . GLY B 1 669 ? 8.18 -9.422 6.383 1 96.5 669 GLY B CA 1
ATOM 10688 C C . GLY B 1 669 ? 8.273 -10.641 5.484 1 96.5 669 GLY B C 1
ATOM 10689 O O . GLY B 1 669 ? 8.375 -11.773 5.969 1 96.5 669 GLY B O 1
ATOM 10690 N N . ALA B 1 670 ? 8.18 -10.422 4.234 1 97.38 670 ALA B N 1
ATOM 10691 C CA . ALA B 1 670 ? 8.297 -11.469 3.227 1 97.38 670 ALA B CA 1
ATOM 10692 C C . ALA B 1 670 ? 8.695 -10.891 1.874 1 97.38 670 ALA B C 1
ATOM 10694 O O . ALA B 1 670 ? 8.383 -9.734 1.571 1 97.38 670 ALA B O 1
ATOM 10695 N N . GLY B 1 671 ? 9.406 -11.664 1.081 1 96.06 671 GLY B N 1
ATOM 10696 C CA . GLY B 1 671 ? 9.805 -11.234 -0.25 1 96.06 671 GLY B CA 1
ATOM 10697 C C . GLY B 1 671 ? 10.305 -12.375 -1.122 1 96.06 671 GLY B C 1
ATOM 10698 O O . GLY B 1 671 ? 10.609 -13.453 -0.621 1 96.06 671 GLY B O 1
ATOM 10699 N N . THR B 1 672 ? 10.234 -12.141 -2.434 1 96.62 672 THR B N 1
ATOM 10700 C CA . THR B 1 672 ? 10.711 -13.094 -3.43 1 96.62 672 THR B CA 1
ATOM 10701 C C . THR B 1 672 ? 11.578 -12.398 -4.473 1 96.62 672 THR B C 1
ATOM 10703 O O . THR B 1 672 ? 11.266 -11.281 -4.902 1 96.62 672 THR B O 1
ATOM 10706 N N . ASN B 1 673 ? 12.695 -12.992 -4.777 1 96.12 673 ASN B N 1
ATOM 10707 C CA . ASN B 1 673 ? 13.477 -12.586 -5.941 1 96.12 673 ASN B CA 1
ATOM 10708 C C . ASN B 1 673 ? 14.023 -13.797 -6.699 1 96.12 673 ASN B C 1
ATOM 10710 O O . ASN B 1 673 ? 13.531 -14.914 -6.535 1 96.12 673 ASN B O 1
ATOM 10714 N N . HIS B 1 674 ? 14.898 -13.57 -7.707 1 96.12 674 HIS B N 1
ATOM 10715 C CA . HIS B 1 674 ? 15.398 -14.617 -8.594 1 96.12 674 HIS B CA 1
ATOM 10716 C C . HIS B 1 674 ? 16.922 -14.578 -8.695 1 96.12 674 HIS B C 1
ATOM 10718 O O . HIS B 1 674 ? 17.516 -13.492 -8.695 1 96.12 674 HIS B O 1
ATOM 10724 N N . SER B 1 675 ? 17.547 -15.742 -8.773 1 93.06 675 SER B N 1
ATOM 10725 C CA . SER B 1 675 ? 18.984 -15.883 -8.922 1 93.06 675 SER B CA 1
ATOM 10726 C C . SER B 1 675 ? 19.422 -15.633 -10.367 1 93.06 675 SER B C 1
ATOM 10728 O O . SER B 1 675 ? 20.016 -16.5 -11 1 93.06 675 SER B O 1
ATOM 10730 N N . ALA B 1 676 ? 19.281 -14.484 -10.75 1 94.19 676 ALA B N 1
ATOM 10731 C CA . ALA B 1 676 ? 19.453 -14.125 -12.164 1 94.19 676 ALA B CA 1
ATOM 10732 C C . ALA B 1 676 ? 20.906 -14.219 -12.586 1 94.19 676 ALA B C 1
ATOM 10734 O O . ALA B 1 676 ? 21.203 -14.508 -13.742 1 94.19 676 ALA B O 1
ATOM 10735 N N . GLU B 1 677 ? 21.875 -14.102 -11.688 1 92.81 677 GLU B N 1
ATOM 10736 C CA . GLU B 1 677 ? 23.297 -14.07 -12.016 1 92.81 677 GLU B CA 1
ATOM 10737 C C . GLU B 1 677 ? 23.953 -15.414 -11.703 1 92.81 677 GLU B C 1
ATOM 10739 O O . GLU B 1 677 ? 25.188 -15.516 -11.703 1 92.81 677 GLU B O 1
ATOM 10744 N N . ALA B 1 678 ? 23.156 -16.391 -11.414 1 90.62 678 ALA B N 1
ATOM 10745 C CA . ALA B 1 678 ? 23.703 -17.719 -11.141 1 90.62 678 ALA B CA 1
ATOM 10746 C C . ALA B 1 678 ? 24.406 -18.281 -12.383 1 90.62 678 ALA B C 1
ATOM 10748 O O . ALA B 1 678 ? 24.125 -17.844 -13.5 1 90.62 678 ALA B O 1
ATOM 10749 N N . VAL B 1 679 ? 25.312 -19.203 -12.164 1 89.38 679 VAL B N 1
ATOM 10750 C CA . VAL B 1 679 ? 26.094 -19.812 -13.242 1 89.38 679 VAL B CA 1
ATOM 10751 C C . VAL B 1 679 ? 25.172 -20.562 -14.195 1 89.38 679 VAL B C 1
ATOM 10753 O O . VAL B 1 679 ? 25.438 -20.641 -15.398 1 89.38 679 VAL B O 1
ATOM 10756 N N . SER B 1 680 ? 24.203 -21.141 -13.625 1 88.44 680 SER B N 1
ATOM 10757 C CA . SER B 1 680 ? 23.156 -21.797 -14.406 1 88.44 680 SER B CA 1
ATOM 10758 C C . SER B 1 680 ? 21.781 -21.578 -13.797 1 88.44 680 SER B C 1
ATOM 10760 O O . SER B 1 680 ? 21.672 -21.172 -12.641 1 88.44 680 SER B O 1
ATOM 10762 N N . ILE B 1 681 ? 20.719 -21.812 -14.562 1 87.75 681 ILE B N 1
ATOM 10763 C CA . ILE B 1 681 ? 19.359 -21.516 -14.156 1 87.75 681 ILE B CA 1
ATOM 10764 C C . ILE B 1 681 ? 18.953 -22.406 -12.984 1 87.75 681 ILE B C 1
ATOM 10766 O O . ILE B 1 681 ? 18.016 -22.094 -12.25 1 87.75 681 ILE B O 1
ATOM 10770 N N . THR B 1 682 ? 19.656 -23.5 -12.75 1 85.44 682 THR B N 1
ATOM 10771 C CA . THR B 1 682 ? 19.297 -24.438 -11.688 1 85.44 682 THR B CA 1
ATOM 10772 C C . THR B 1 682 ? 20.172 -24.219 -10.453 1 85.44 682 THR B C 1
ATOM 10774 O O . THR B 1 682 ? 20.109 -24.984 -9.492 1 85.44 682 THR B O 1
ATOM 10777 N N . HIS B 1 683 ? 21.031 -23.203 -10.461 1 86.44 683 HIS B N 1
ATOM 10778 C CA . HIS B 1 683 ? 21.938 -22.922 -9.336 1 86.44 683 HIS B CA 1
ATOM 10779 C C . HIS B 1 683 ? 21.453 -21.719 -8.539 1 86.44 683 HIS B C 1
ATOM 10781 O O . HIS B 1 683 ? 20.891 -20.766 -9.109 1 86.44 683 HIS B O 1
ATOM 10787 N N . PRO B 1 684 ? 21.75 -21.781 -7.254 1 88 684 PRO B N 1
ATOM 10788 C CA . PRO B 1 684 ? 21.469 -20.578 -6.453 1 88 684 PRO B CA 1
ATOM 10789 C C . PRO B 1 684 ? 22.531 -19.5 -6.637 1 88 684 PRO B C 1
ATOM 10791 O O . PRO B 1 684 ? 23.578 -19.75 -7.25 1 88 684 PRO B O 1
ATOM 10794 N N . HIS B 1 685 ? 22.234 -18.312 -6.238 1 91.44 685 HIS B N 1
ATOM 10795 C CA . HIS B 1 685 ? 23.172 -17.188 -6.258 1 91.44 685 HIS B CA 1
ATOM 10796 C C . HIS B 1 685 ? 23.203 -16.469 -4.918 1 91.44 685 HIS B C 1
ATOM 10798 O O . HIS B 1 685 ? 22.203 -15.867 -4.512 1 91.44 685 HIS B O 1
ATOM 10804 N N . ALA B 1 686 ? 24.359 -16.453 -4.273 1 91 686 ALA B N 1
ATOM 10805 C CA . ALA B 1 686 ? 24.5 -15.898 -2.926 1 91 686 ALA B CA 1
ATOM 10806 C C . ALA B 1 686 ? 24.188 -14.406 -2.9 1 91 686 ALA B C 1
ATOM 10808 O O . ALA B 1 686 ? 23.562 -13.914 -1.952 1 91 686 ALA B O 1
ATOM 10809 N N . GLY B 1 687 ? 24.625 -13.688 -3.916 1 92.25 687 GLY B N 1
ATOM 10810 C CA . GLY B 1 687 ? 24.406 -12.258 -3.969 1 92.25 687 GLY B CA 1
ATOM 10811 C C . GLY B 1 687 ? 22.938 -11.883 -3.951 1 92.25 687 GLY B C 1
ATOM 10812 O O . GLY B 1 687 ? 22.516 -10.992 -3.203 1 92.25 687 GLY B O 1
ATOM 10813 N N . HIS B 1 688 ? 22.125 -12.531 -4.723 1 93.81 688 HIS B N 1
ATOM 10814 C CA . HIS B 1 688 ? 20.688 -12.242 -4.785 1 93.81 688 HIS B CA 1
ATOM 10815 C C . HIS B 1 688 ? 19.984 -12.664 -3.502 1 93.81 688 HIS B C 1
ATOM 10817 O O . HIS B 1 688 ? 19.031 -12.016 -3.07 1 93.81 688 HIS B O 1
ATOM 10823 N N . GLN B 1 689 ? 20.391 -13.773 -2.922 1 92.31 689 GLN B N 1
ATOM 10824 C CA . GLN B 1 689 ? 19.828 -14.195 -1.645 1 92.31 689 GLN B CA 1
ATOM 10825 C C . GLN B 1 689 ? 20.125 -13.18 -0.545 1 92.31 689 GLN B C 1
ATOM 10827 O O . GLN B 1 689 ? 19.25 -12.875 0.272 1 92.31 689 GLN B O 1
ATOM 10832 N N . ALA B 1 690 ? 21.391 -12.688 -0.542 1 92.5 690 ALA B N 1
ATOM 10833 C CA . ALA B 1 690 ? 21.766 -11.664 0.432 1 92.5 690 ALA B CA 1
ATOM 10834 C C . ALA B 1 690 ? 20.953 -10.391 0.235 1 92.5 690 ALA B C 1
ATOM 10836 O O . ALA B 1 690 ? 20.516 -9.766 1.207 1 92.5 690 ALA B O 1
ATOM 10837 N N . TYR B 1 691 ? 20.797 -10.039 -0.994 1 92.44 691 TYR B N 1
ATOM 10838 C CA . TYR B 1 691 ? 20.016 -8.859 -1.328 1 92.44 691 TYR B CA 1
ATOM 10839 C C . TYR B 1 691 ? 18.594 -8.977 -0.787 1 92.44 691 TYR B C 1
ATOM 10841 O O . TYR B 1 691 ? 18.078 -8.047 -0.17 1 92.44 691 TYR B O 1
ATOM 10849 N N . LEU B 1 692 ? 17.984 -10.102 -0.984 1 94.25 692 LEU B N 1
ATOM 10850 C CA . LEU B 1 692 ? 16.625 -10.328 -0.519 1 94.25 692 LEU B CA 1
ATOM 10851 C C . LEU B 1 692 ? 16.547 -10.312 1.005 1 94.25 692 LEU B C 1
ATOM 10853 O O . LEU B 1 692 ? 15.625 -9.742 1.583 1 94.25 692 LEU B O 1
ATOM 10857 N N . SER B 1 693 ? 17.5 -11.016 1.646 1 93.56 693 SER B N 1
ATOM 10858 C CA . SER B 1 693 ? 17.531 -11.055 3.104 1 93.56 693 SER B CA 1
ATOM 10859 C C . SER B 1 693 ? 17.594 -9.656 3.699 1 93.56 693 SER B C 1
ATOM 10861 O O . SER B 1 693 ? 16.906 -9.352 4.672 1 93.56 693 SER B O 1
ATOM 10863 N N . ARG B 1 694 ? 18.422 -8.812 3.113 1 92.25 694 ARG B N 1
ATOM 10864 C CA . ARG B 1 694 ? 18.531 -7.438 3.594 1 92.25 694 ARG B CA 1
ATOM 10865 C C . ARG B 1 694 ? 17.219 -6.676 3.416 1 92.25 694 ARG B C 1
ATOM 10867 O O . ARG B 1 694 ? 16.812 -5.926 4.301 1 92.25 694 ARG B O 1
ATOM 10874 N N . GLN B 1 695 ? 16.641 -6.887 2.312 1 92.69 695 GLN B N 1
ATOM 10875 C CA . GLN B 1 695 ? 15.375 -6.207 2.021 1 92.69 695 GLN B CA 1
ATOM 10876 C C . GLN B 1 695 ? 14.297 -6.613 3.016 1 92.69 695 GLN B C 1
ATOM 10878 O O . GLN B 1 695 ? 13.578 -5.758 3.539 1 92.69 695 GLN B O 1
ATOM 10883 N N . VAL B 1 696 ? 14.156 -7.898 3.26 1 95.31 696 VAL B N 1
ATOM 10884 C CA . VAL B 1 696 ? 13.109 -8.414 4.137 1 95.31 696 VAL B CA 1
ATOM 10885 C C . VAL B 1 696 ? 13.375 -7.969 5.574 1 95.31 696 VAL B C 1
ATOM 10887 O O . VAL B 1 696 ? 12.445 -7.609 6.301 1 95.31 696 VAL B O 1
ATOM 10890 N N . LEU B 1 697 ? 14.625 -7.969 6 1 95.19 697 LEU B N 1
ATOM 10891 C CA . LEU B 1 697 ? 14.977 -7.539 7.344 1 95.19 697 LEU B CA 1
ATOM 10892 C C . LEU B 1 697 ? 14.703 -6.051 7.531 1 95.19 697 LEU B C 1
ATOM 10894 O O . LEU B 1 697 ? 14.234 -5.629 8.594 1 95.19 697 LEU B O 1
ATOM 10898 N N . ARG B 1 698 ? 14.992 -5.266 6.512 1 93.75 698 ARG B N 1
ATOM 10899 C CA . ARG B 1 698 ? 14.68 -3.84 6.559 1 93.75 698 ARG B CA 1
ATOM 10900 C C . ARG B 1 698 ? 13.18 -3.607 6.676 1 93.75 698 ARG B C 1
ATOM 10902 O O . ARG B 1 698 ? 12.734 -2.77 7.465 1 93.75 698 ARG B O 1
ATOM 10909 N N . GLN B 1 699 ? 12.438 -4.328 5.875 1 93.12 699 GLN B N 1
ATOM 10910 C CA . GLN B 1 699 ? 10.984 -4.227 5.914 1 93.12 699 GLN B CA 1
ATOM 10911 C C . GLN B 1 699 ? 10.445 -4.566 7.301 1 93.12 699 GLN B C 1
ATOM 10913 O O . GLN B 1 699 ? 9.539 -3.904 7.801 1 93.12 699 GLN B O 1
ATOM 10918 N N . ALA B 1 700 ? 11.031 -5.531 7.895 1 95.69 700 ALA B N 1
ATOM 10919 C CA . ALA B 1 700 ? 10.594 -6.008 9.203 1 95.69 700 ALA B CA 1
ATOM 10920 C C . ALA B 1 700 ? 11.047 -5.062 10.312 1 95.69 700 ALA B C 1
ATOM 10922 O O . ALA B 1 700 ? 10.539 -5.117 11.43 1 95.69 700 ALA B O 1
ATOM 10923 N N . GLY B 1 701 ? 12.086 -4.25 10.023 1 94.88 701 GLY B N 1
ATOM 10924 C CA . GLY B 1 701 ? 12.633 -3.365 11.047 1 94.88 701 GLY B CA 1
ATOM 10925 C C . GLY B 1 701 ? 13.336 -4.105 12.164 1 94.88 701 GLY B C 1
ATOM 10926 O O . GLY B 1 701 ? 13.172 -3.768 13.336 1 94.88 701 GLY B O 1
ATOM 10927 N N . ILE B 1 702 ? 14.086 -5.164 11.789 1 95.25 702 ILE B N 1
ATOM 10928 C CA . ILE B 1 702 ? 14.766 -5.984 12.781 1 95.25 702 ILE B CA 1
ATOM 10929 C C . ILE B 1 702 ? 16.281 -5.902 12.586 1 95.25 702 ILE B C 1
ATOM 10931 O O . ILE B 1 702 ? 16.75 -5.828 11.453 1 95.25 702 ILE B O 1
ATOM 10935 N N . ASP B 1 703 ? 16.984 -5.863 13.688 1 94.5 703 ASP B N 1
ATOM 10936 C CA . ASP B 1 703 ? 18.438 -5.988 13.641 1 94.5 703 ASP B CA 1
ATOM 10937 C C . ASP B 1 703 ? 18.859 -7.402 13.258 1 94.5 703 ASP B C 1
ATOM 10939 O O . ASP B 1 703 ? 18.453 -8.375 13.891 1 94.5 703 ASP B O 1
ATOM 10943 N N . PRO B 1 704 ? 19.625 -7.539 12.219 1 93.19 704 PRO B N 1
ATOM 10944 C CA . PRO B 1 704 ? 20.062 -8.883 11.82 1 93.19 704 PRO B CA 1
ATOM 10945 C C . PRO B 1 704 ? 20.672 -9.672 12.977 1 93.19 704 PRO B C 1
ATOM 10947 O O . PRO B 1 704 ? 20.562 -10.898 13.008 1 93.19 704 PRO B O 1
ATOM 10950 N N . LEU B 1 705 ? 21.234 -9.008 13.93 1 93.69 705 LEU B N 1
ATOM 10951 C CA . LEU B 1 705 ? 21.875 -9.672 15.047 1 93.69 705 LEU B CA 1
ATOM 10952 C C . LEU B 1 705 ? 20.859 -10.172 16.062 1 93.69 705 LEU B C 1
ATOM 10954 O O . LEU B 1 705 ? 21.172 -10.977 16.938 1 93.69 705 LEU B O 1
ATOM 10958 N N . ASP B 1 706 ? 19.672 -9.742 15.898 1 94.56 706 ASP B N 1
ATOM 10959 C CA . ASP B 1 706 ? 18.609 -10.195 16.797 1 94.56 706 ASP B CA 1
ATOM 10960 C C . ASP B 1 706 ? 17.984 -11.492 16.297 1 94.56 706 ASP B C 1
ATOM 10962 O O . ASP B 1 706 ? 17.156 -12.102 16.984 1 94.56 706 ASP B O 1
ATOM 10966 N N . VAL B 1 707 ? 18.344 -11.922 15.102 1 95.19 707 VAL B N 1
ATOM 10967 C CA . VAL B 1 707 ? 17.844 -13.188 14.57 1 95.19 707 VAL B CA 1
ATOM 10968 C C . VAL B 1 707 ? 18.5 -14.352 15.312 1 95.19 707 VAL B C 1
ATOM 10970 O O . VAL B 1 707 ? 19.719 -14.492 15.312 1 95.19 707 VAL B O 1
ATOM 10973 N N . SER B 1 708 ? 17.672 -15.141 15.922 1 95.81 708 SER B N 1
ATOM 10974 C CA . SER B 1 708 ? 18.188 -16.203 16.781 1 95.81 708 SER B CA 1
ATOM 10975 C C . SER B 1 708 ? 18.297 -17.516 16.031 1 95.81 708 SER B C 1
ATOM 10977 O O . SER B 1 708 ? 19 -18.438 16.469 1 95.81 708 SER B O 1
ATOM 10979 N N . TYR B 1 709 ? 17.578 -17.656 14.992 1 94.44 709 TYR B N 1
ATOM 10980 C CA . TYR B 1 709 ? 17.531 -18.906 14.25 1 94.44 709 TYR B CA 1
ATOM 10981 C C . TYR B 1 709 ? 17.344 -18.656 12.758 1 94.44 709 TYR B C 1
ATOM 10983 O O . TYR B 1 709 ? 16.5 -17.828 12.359 1 94.44 709 TYR B O 1
ATOM 10991 N N . VAL B 1 710 ? 18.156 -19.234 11.914 1 91.94 710 VAL B N 1
ATOM 10992 C CA . VAL B 1 710 ? 18.047 -19.172 10.461 1 91.94 710 VAL B CA 1
ATOM 10993 C C . VAL B 1 710 ? 17.812 -20.578 9.898 1 91.94 710 VAL B C 1
ATOM 10995 O O . VAL B 1 710 ? 18.594 -21.484 10.141 1 91.94 710 VAL B O 1
ATOM 10998 N N . GLU B 1 711 ? 16.688 -20.781 9.219 1 89.94 711 GLU B N 1
ATOM 10999 C CA . GLU B 1 711 ? 16.391 -22.031 8.523 1 89.94 711 GLU B CA 1
ATOM 11000 C C . GLU B 1 711 ? 16.703 -21.922 7.035 1 89.94 711 GLU B C 1
ATOM 11002 O O . GLU B 1 711 ? 16.172 -21.031 6.355 1 89.94 711 GLU B O 1
ATOM 11007 N N . LEU B 1 712 ? 17.547 -22.812 6.5 1 86.5 712 LEU B N 1
ATOM 11008 C CA . LEU B 1 712 ? 17.938 -22.797 5.094 1 86.5 712 LEU B CA 1
ATOM 11009 C C . LEU B 1 712 ? 17.406 -24.047 4.379 1 86.5 712 LEU B C 1
ATOM 11011 O O . LEU B 1 712 ? 17.188 -25.078 5.004 1 86.5 712 LEU B O 1
ATOM 11015 N N . HIS B 1 713 ? 17.141 -23.953 3.102 1 79.38 713 HIS B N 1
ATOM 11016 C CA . HIS B 1 713 ? 16.703 -25.078 2.289 1 79.38 713 HIS B CA 1
ATOM 11017 C C . HIS B 1 713 ? 17.781 -26.141 2.164 1 79.38 713 HIS B C 1
ATOM 11019 O O . HIS B 1 713 ? 17.516 -27.328 2.307 1 79.38 713 HIS B O 1
ATOM 11025 N N . GLY B 1 714 ? 19.031 -25.828 2.053 1 75.31 714 GLY B N 1
ATOM 11026 C CA . GLY B 1 714 ? 20.125 -26.781 1.919 1 75.31 714 GLY B CA 1
ATOM 11027 C C . GLY B 1 714 ? 19.906 -27.781 0.797 1 75.31 714 GLY B C 1
ATOM 11028 O O . GLY B 1 714 ? 19.422 -28.891 1.03 1 75.31 714 GLY B O 1
ATOM 11029 N N . THR B 1 715 ? 20.281 -27.578 -0.392 1 72.62 715 THR B N 1
ATOM 11030 C CA . THR B 1 715 ? 19.984 -28.375 -1.579 1 72.62 715 THR B CA 1
ATOM 11031 C C . THR B 1 715 ? 20.641 -29.75 -1.474 1 72.62 715 THR B C 1
ATOM 11033 O O . THR B 1 715 ? 20.25 -30.688 -2.176 1 72.62 715 THR B O 1
ATOM 11036 N N . GLY B 1 716 ? 21.562 -29.891 -0.521 1 77.94 716 GLY B N 1
ATOM 11037 C CA . GLY B 1 716 ? 22.266 -31.156 -0.384 1 77.94 716 GLY B CA 1
ATOM 11038 C C . GLY B 1 716 ? 23.219 -31.438 -1.534 1 77.94 716 GLY B C 1
ATOM 11039 O O . GLY B 1 716 ? 23.656 -32.562 -1.724 1 77.94 716 GLY B O 1
ATOM 11040 N N . THR B 1 717 ? 23.328 -30.453 -2.393 1 78.38 717 THR B N 1
ATOM 11041 C CA . THR B 1 717 ? 24.297 -30.531 -3.484 1 78.38 717 THR B CA 1
ATOM 11042 C C . THR B 1 717 ? 25.547 -29.703 -3.166 1 78.38 717 THR B C 1
ATOM 11044 O O . THR B 1 717 ? 25.469 -28.703 -2.443 1 78.38 717 THR B O 1
ATOM 11047 N N . GLN B 1 718 ? 26.609 -30.141 -3.73 1 74.62 718 GLN B N 1
ATOM 11048 C CA . GLN B 1 718 ? 27.859 -29.422 -3.459 1 74.62 718 GLN B CA 1
ATOM 11049 C C . GLN B 1 718 ? 27.781 -27.984 -3.928 1 74.62 718 GLN B C 1
ATOM 11051 O O . GLN B 1 718 ? 28.203 -27.062 -3.219 1 74.62 718 GLN B O 1
ATOM 11056 N N . ALA B 1 719 ? 27.25 -27.766 -5.07 1 72.88 719 ALA B N 1
ATOM 11057 C CA . ALA B 1 719 ? 27.141 -26.406 -5.629 1 72.88 719 ALA B CA 1
ATOM 11058 C C . ALA B 1 719 ? 26.203 -25.547 -4.797 1 72.88 719 ALA B C 1
ATOM 11060 O O . ALA B 1 719 ? 26.516 -24.391 -4.488 1 72.88 719 ALA B O 1
ATOM 11061 N N . GLY B 1 720 ? 25.094 -26.062 -4.41 1 75 720 GLY B N 1
ATOM 11062 C CA . GLY B 1 720 ? 24.078 -25.312 -3.691 1 75 720 GLY B CA 1
ATOM 11063 C C . GLY B 1 720 ? 24.469 -25 -2.258 1 75 720 GLY B C 1
ATOM 11064 O O . GLY B 1 720 ? 24.25 -23.891 -1.771 1 75 720 GLY B O 1
ATOM 11065 N N . ASP B 1 721 ? 25.109 -25.922 -1.633 1 78.12 721 ASP B N 1
ATOM 11066 C CA . ASP B 1 721 ? 25.422 -25.797 -0.213 1 78.12 721 ASP B CA 1
ATOM 11067 C C . ASP B 1 721 ? 26.531 -24.766 0.01 1 78.12 721 ASP B C 1
ATOM 11069 O O . ASP B 1 721 ? 26.594 -24.141 1.068 1 78.12 721 ASP B O 1
ATOM 11073 N N . HIS B 1 722 ? 27.312 -24.578 -0.966 1 74.12 722 HIS B N 1
ATOM 11074 C CA . HIS B 1 722 ? 28.375 -23.609 -0.844 1 74.12 722 HIS B CA 1
ATOM 11075 C C . HIS B 1 722 ? 27.844 -22.188 -0.951 1 74.12 722 HIS B C 1
ATOM 11077 O O . HIS B 1 722 ? 28.328 -21.281 -0.27 1 74.12 722 HIS B O 1
ATOM 11083 N N . GLU B 1 723 ? 26.859 -21.938 -1.685 1 75.75 723 GLU B N 1
ATOM 11084 C CA . GLU B 1 723 ? 26.344 -20.609 -1.954 1 75.75 723 GLU B CA 1
ATOM 11085 C C . GLU B 1 723 ? 25.453 -20.125 -0.805 1 75.75 723 GLU B C 1
ATOM 11087 O O . GLU B 1 723 ? 25.422 -18.922 -0.506 1 75.75 723 GLU B O 1
ATOM 11092 N N . LEU B 1 724 ? 24.875 -20.938 -0.144 1 71.44 724 LEU B N 1
ATOM 11093 C CA . LEU B 1 724 ? 23.812 -20.578 0.792 1 71.44 724 LEU B CA 1
ATOM 11094 C C . LEU B 1 724 ? 24.391 -19.906 2.037 1 71.44 724 LEU B C 1
ATOM 11096 O O . LEU B 1 724 ? 23.875 -18.875 2.482 1 71.44 724 LEU B O 1
ATOM 11100 N N . PRO B 1 725 ? 25.547 -20.375 2.574 1 63.56 725 PRO B N 1
ATOM 11101 C CA . PRO B 1 725 ? 26.078 -19.703 3.764 1 63.56 725 PRO B CA 1
ATOM 11102 C C . PRO B 1 725 ? 26.641 -18.328 3.459 1 63.56 725 PRO B C 1
ATOM 11104 O O . PRO B 1 725 ? 26.609 -17.438 4.316 1 63.56 725 PRO B O 1
ATOM 11107 N N . THR B 1 726 ? 27.047 -18.125 2.273 1 65.56 726 THR B N 1
ATOM 11108 C CA . THR B 1 726 ? 27.625 -16.844 1.9 1 65.56 726 THR B CA 1
ATOM 11109 C C . THR B 1 726 ? 26.547 -15.773 1.786 1 65.56 726 THR B C 1
ATOM 11111 O O . THR B 1 726 ? 26.828 -14.586 1.922 1 65.56 726 THR B O 1
ATOM 11114 N N . SER B 1 727 ? 25.438 -16.203 1.604 1 62.19 727 SER B N 1
ATOM 11115 C CA . SER B 1 727 ? 24.312 -15.297 1.404 1 62.19 727 SER B CA 1
ATOM 11116 C C . SER B 1 727 ? 23.828 -14.711 2.729 1 62.19 727 SER B C 1
ATOM 11118 O O . SER B 1 727 ? 23.047 -13.766 2.744 1 62.19 727 SER B O 1
ATOM 11120 N N . ARG B 1 728 ? 24.328 -15.289 3.783 1 62.75 728 ARG B N 1
ATOM 11121 C CA . ARG B 1 728 ? 23.812 -14.867 5.078 1 62.75 728 ARG B CA 1
ATOM 11122 C C . ARG B 1 728 ? 24.859 -14.094 5.867 1 62.75 728 ARG B C 1
ATOM 11124 O O . ARG B 1 728 ? 26.047 -14.438 5.836 1 62.75 728 ARG B O 1
#

Secondary structure (DSSP, 8-state):
------------TTSGGGEEEEEEE-SS--SS-HHHHHHHHHHHHTBTT-HHHHHHHHHHHHHHHHHHHHS-HHHHTTS---SSGGGGGG-HHHHTSTTHHHHHHHHHHHHHHHHHHHHHHH-TTTS---TTEEEEE-TTHHHHHHHHHT-SSGGGHHHHHHHHHHHHHHHHHHHHHHHHHHS---TTSPPPPSEEEEES--HHHHHHHHHHHHHHHT--GGG--EEEEE-SSEEEEE--HHHHHHHHHH-HHHHHSEEEE-S--S---S-TTT--HHHHHHHHTSSPPHHHHTTPPP-S-BB-TTTSSB---SSHHHHHHHHHHHHHH--EEHHHHHHHHHHHHHHTT-SEEEEEESS--HHHHHHHHHHHTSTT--EEEEEETTGGGGSPPPTTPPBSSGGG--EEEEEEEEEBTTTB-SHHHHHHHHHHT----EEPPTTT--GGGSB-TTS-STT-BS--EEB--S-TT---TGGGT--HHHHHHS-HHHHHHHHHHHHHHHHTT--TTSSGGG-GGGEEEEEEE---HHIIIIITTS--TTHHHHH-TTHHHHHHHHHHT--S-EEEEE-GGGHHHHHHHHHHHHHHTTS-SEEEEEEEE----HHHHHHHHHTT-B--SSS---TT-TT---B--B-EEEEEEEEEHHHHHHTT----EEE--------TTSSSTTS--HHHHHHHHHHHHHHHT--GGG---------SSHHHHHHHHHT-/------------TTSGGGEEEEEEE-SS--SS-HHHHHHHHHHHHTBTT-HHHHHHHHHHHHHHHHHHHHS-HHHHTTS---SSGGGGGG-HHHHTSTTHHHHHHHHHHHHHHHHHHHHHHH-TTTS---TTEEEEE-TTHHHHHHHHHT-SSGGGHHHHHHHHHHHHHHHHHHHHHHHHHHS---TTSPPPPSEEEEES--HHHHHHHHHHHHHHHT--GGG--EEEEE-SSEEEEE--HHHHHHHHHH-HHHHHS-EEE----S---S-TTT--HHHHHHHHTSSPPHHHHTTPPP-S-BB-TTTSSB---SSHHHHHHHHHHHHHH--EEHHHHHHHHHHHHHHTT-SEEEEEESS--HHHHHHHHHHHTSTT--EEEEEETTGGGGSPPPTTPPBSSGGG--EEEEEEEEEBTTTB-SHHHHHHHHHHT----EEPPTTT--GGGSB-TTS-STT-BS--EEB--S-TT---TGGGT--HHHHHHS-HHHHHHHHHHHHHHHHTT--TTSSGGG-GGGEEEEEEE---HHIIIIITTS--TTHHHHH-TTHHHHHHHHHHT--S-EEEEE-GGGHHHHHHHHHHHHHHTTS-SEEEEEEEE----HHHHHHHHHTT-B--SS----TT-TT---B--B-EEEEEEEEEHHHHHHTT----EEE--------TTSSSTTS--HHHHHHHHHHHHHHHT--GGG---------SSHHHHHHHHHT-

Solvent-accessible surface area (backbone atoms only — not comparable to full-atom values): 75256 Å² total; per-residue (Å²): 132,78,84,77,81,68,79,75,75,74,68,69,72,78,54,72,80,46,42,36,35,37,41,46,30,58,70,61,76,52,90,59,58,64,60,59,51,45,32,44,51,52,50,48,34,31,25,51,77,25,58,62,35,34,49,22,53,53,42,32,31,49,40,43,54,56,52,48,71,69,44,56,68,80,64,37,70,69,55,72,91,71,92,44,64,64,59,55,69,74,33,61,67,46,54,63,34,87,56,16,32,15,46,48,41,29,51,48,34,48,54,51,50,46,37,51,44,45,35,39,59,76,40,50,77,81,67,61,66,50,89,50,31,38,34,36,35,35,74,64,12,36,45,45,41,45,13,54,16,47,21,85,45,80,78,40,29,29,56,26,39,17,41,33,36,38,40,35,32,42,43,21,51,52,30,28,54,56,30,40,71,72,50,73,75,61,86,89,50,80,73,59,40,24,33,34,38,34,46,78,44,53,64,71,59,53,52,50,53,46,50,52,51,37,61,76,66,65,54,52,76,82,63,47,65,43,70,31,32,44,54,93,50,27,32,27,39,31,33,54,43,72,57,49,53,47,43,46,69,70,36,66,70,53,47,72,40,54,68,47,79,41,98,35,60,30,42,68,58,20,32,54,84,76,48,54,71,66,56,34,47,57,45,67,66,53,73,85,42,66,44,47,76,65,58,32,49,67,54,31,56,38,42,31,40,65,73,12,41,62,66,89,60,76,27,36,57,50,43,52,44,51,51,48,37,40,53,36,35,39,38,40,26,56,61,37,33,41,49,36,51,39,48,49,43,55,74,65,66,26,62,24,36,41,38,35,28,60,58,91,48,67,71,56,50,53,39,52,53,52,39,45,64,36,93,71,47,28,50,75,45,78,42,54,46,56,58,63,68,73,48,78,73,65,88,82,64,50,48,60,43,50,68,50,44,44,31,22,33,30,18,57,28,34,42,32,38,71,71,12,65,36,65,66,51,39,50,52,41,61,73,67,64,67,74,56,64,40,66,57,51,72,90,42,45,63,48,83,82,32,51,31,80,81,58,76,55,83,65,27,13,47,41,58,52,26,26,53,48,77,67,61,77,72,71,70,35,70,82,71,74,36,53,71,73,50,50,72,54,33,33,48,51,36,53,49,47,44,51,23,42,52,48,4,38,55,66,33,66,67,52,81,61,70,46,87,52,33,31,38,65,27,26,24,27,23,29,7,44,58,76,59,28,50,42,66,71,57,45,71,73,71,46,34,58,45,42,52,72,17,48,39,64,28,37,34,35,38,47,45,25,42,75,73,37,22,22,14,36,48,34,27,26,18,46,42,94,50,7,31,63,51,15,40,39,51,40,50,51,34,40,29,69,56,70,24,45,24,31,42,26,22,25,44,41,62,79,42,42,65,62,62,49,17,12,36,37,60,55,61,44,38,34,62,58,99,56,69,54,36,53,84,39,93,77,23,53,7,26,56,57,58,30,35,36,40,20,37,28,38,28,41,36,70,54,35,58,75,67,67,44,61,71,79,47,72,49,60,56,70,79,71,62,34,44,26,84,23,94,40,95,89,38,69,27,28,68,49,50,29,51,49,52,52,51,29,34,58,68,42,44,52,60,78,85,70,61,85,76,85,89,77,86,56,54,5,27,66,74,42,35,61,32,56,63,69,23,102,133,77,84,76,82,68,80,75,76,75,69,68,74,79,55,73,78,47,41,37,34,37,42,45,30,57,67,61,76,52,91,59,58,63,61,59,52,45,32,44,51,52,50,48,33,31,25,51,76,24,57,63,34,34,48,22,54,53,42,33,31,49,39,44,55,57,51,49,71,69,44,56,68,81,62,36,71,67,56,71,91,73,92,46,64,63,58,55,70,74,33,60,67,46,54,64,34,86,55,14,31,16,46,47,42,28,51,46,33,48,54,53,51,46,37,49,44,45,37,39,60,75,41,49,77,81,68,60,66,48,88,50,30,37,33,36,34,35,74,65,12,36,44,45,40,45,14,53,17,48,20,84,45,79,78,40,29,30,56,26,38,18,41,33,36,37,41,34,33,42,43,21,52,52,29,28,54,55,31,39,73,72,51,73,76,63,86,90,49,80,74,61,41,25,32,33,38,33,46,80,43,55,64,70,58,52,51,51,52,47,51,50,52,36,61,75,66,66,54,52,76,83,64,46,65,44,71,32,32,44,55,93,48,28,33,26,38,30,33,54,42,70,57,50,56,47,43,46,68,71,36,66,70,53,46,72,41,55,68,46,80,40,97,34,61,31,44,67,57,20,32,52,81,76,47,55,71,65,56,34,45,58,45,68,66,52,74,86,41,65,42,48,74,67,58,32,49,67,51,32,54,38,44,31,40,66,72,13,41,62,66,89,61,77,28,37,57,50,44,52,44,52,53,48,37,40,54,36,35,38,40,39,25,56,61,36,33,40,51,36,52,41,49,50,44,55,74,63,64,26,64,23,34,42,38,34,28,61,59,90,48,68,70,57,50,53,38,51,54,53,40,46,65,35,92,71,48,30,51,75,46,79,44,56,48,56,57,66,69,74,47,80,73,66,89,84,64,49,49,61,44,52,68,49,45,44,32,23,32,30,19,57,27,35,43,31,38,72,70,13,66,36,66,67,50,39,50,51,42,63,75,68,65,66,75,56,66,39,67,57,51,73,89,40,46,63,50,83,81,34,52,33,82,81,58,76,57,83,63,26,14,45,40,58,52,25,24,53,48,77,68,62,76,71,71,70,36,70,82,71,75,34,54,71,73,50,51,72,53,32,34,48,50,35,52,49,48,43,52,23,43,50,47,6,38,56,65,34,65,67,53,80,60,69,46,88,53,32,30,38,66,27,27,24,27,22,28,7,44,56,76,59,28,51,43,65,70,59,45,70,75,69,46,34,58,44,41,50,70,18,48,38,63,27,38,35,35,39,47,45,24,43,74,73,37,21,21,13,37,49,34,26,26,18,46,42,94,50,5,32,62,50,15,40,39,52,40,48,50,34,38,30,68,56,70,23,43,24,32,42,25,22,27,42,40,61,78,41,43,66,62,60,50,17,13,37,38,60,54,60,44,39,34,63,58,98,55,68,54,35,52,82,40,94,78,24,54,8,28,56,56,59,30,36,36,39,20,36,28,39,28,42,38,70,55,34,57,74,66,65,44,61,72,78,46,73,48,60,56,70,78,69,61,34,42,25,82,23,94,42,94,90,38,69,31,28,69,48,50,29,52,49,52,52,50,28,33,57,68,43,45,53,60,78,84,71,61,87,77,86,89,76,86,56,56,4,27,67,74,41,35,60,31,55,62,71,24,102

pLDDT: mean 91.15, std 11.27, range [22.5, 98.88]

Organism: NCBI:txid1220207

Radius of gyration: 37.19 Å; Cα contacts (8 Å, |Δi|>4): 2943; chains: 2; bounding box: 116×117×86 Å

Nearest PDB structures (foldseek):
  8cg5-assembly1_B  TM=9.249E-01  e=1.323E-56  Cercospora nicotianae
  6fij-assembly1_A  TM=9.241E-01  e=5.506E-56  Cercospora nicotianae
  6fij-assembly1_B  TM=9.278E-01  e=2.061E-55  Cercospora nicotianae
  8by8-assembly1_B  TM=9.202E-01  e=1.854E-55  Cercospora nicotianae
  8cg4-assembly1_B  TM=9.109E-01  e=9.529E-55  Aspergillus parasiticus

Sequence (1456 aa):
MMPVYTPTTSSDPDRDTHKLKLVYFSNEFPRDDLQGVFRRLHNHSKDSAHPILAEFISRATWAIKDEVRQLQTEIKHLIPPFETLFSWAESTDLREGLICGAVDGVLLLVVQLATYIGYSESRPEDLADLTNTSLAGLGLGLLASTAVSLSSSLADLPQAGADAVRLAFRLGIHVQGVSANLEAREPSESPDTWAYVVHNVDHGTVQQELDTIHSHKETPATGKIFVSAVSRTSVTVSGPPARLKALFITSEFFRESKFIPLPVYGGLCHAPHIYSLQDTQSIVHGSPLNTVRTNVLPAVPLFSTSTGQYYQVKNATELFEAVVSELLTQAIYWDRVISGVVERVETAVAAGMVLHSFGNSIPLNDLMAEVKSSITHPTVSTNNLMSWLTEPIPPSTTPRSPAQAKLAIVGMACRLPGGATDLEQFWEMLEKGLDVSRQIPADRFDVETHYDPTGKQLNKTVTQFGCFIDEPGLFDAPFFNMSPREAQVVDPQMRLALVTAYEALERAGYVGNRTAATQLPRIGTFYGQAADDYREVNQGQEVSTYYIPGGCRAFGPGRINYFFKFAGPSYSIDTACSSGLAAIEVACQALWNGTVDTAVTGGVNILTNPDGFTGLCNGHFLTKGHNACKTWDATADGYCRADGIGSLVIKRLEDAEADNDNILGVILGAGTNHSAEAVSITHPHAGHQAYLSRQVLRQAGIDPLDVSYVELHGTGTQAGDHELPTSRMMPVYTPTTSSDPDRDTHKLKLVYFSNEFPRDDLQGVFRRLHNHSKDSAHPILAEFISRATWAIKDEVRQLQTEIKHLIPPFETLFSWAESTDLREGLICGAVDGVLLLVVQLATYIGYSESRPEDLADLTNTSLAGLGLGLLASTAVSLSSSLADLPQAGADAVRLAFRLGIHVQGVSANLEAREPSESPDTWAYVVHNVDHGTVQQELDTIHSHKETPATGKIFVSAVSRTSVTVSGPPARLKALFITSEFFRESKFIPLPVYGGLCHAPHIYSLQDTQSIVHGSPLNTVRTNVLPAVPLFSTSTGQYYQVKNATELFEAVVSELLTQAIYWDRVISGVVERVETAVAAGMVLHSFGNSIPLNDLMAEVKSSITHPTVSTNNLMSWLTEPIPPSTTPRSPAQAKLAIVGMACRLPGGATDLEQFWEMLEKGLDVSRQIPADRFDVETHYDPTGKQLNKTVTQFGCFIDEPGLFDAPFFNMSPREAQVVDPQMRLALVTAYEALERAGYVGNRTAATQLPRIGTFYGQAADDYREVNQGQEVSTYYIPGGCRAFGPGRINYFFKFAGPSYSIDTACSSGLAAIEVACQALWNGTVDTAVTGGVNILTNPDGFTGLCNGHFLTKGHNACKTWDATADGYCRADGIGSLVIKRLEDAEADNDNILGVILGAGTNHSAEAVSITHPHAGHQAYLSRQVLRQAGIDPLDVSYVELHGTGTQAGDHELPTSR

Foldseek 3Di:
DDDDPDPPPPPVVVPLVQAFEEEEFEPDDAPDLLLLLLLLLLLLCQFQLQVLLVLLQVLLQVLVVVVLVVDDPVVSVQDDDDDTLSCLSVDPCCCFFLLVQLSVLLSSLSSVLSLVLSLCSVPVVVPVDQPRYAYEYDFSSLLSSLLVQLDQDSNSSSQSSSLSSSLSNLLLVLQSVLQCVLPNDDRVDGFAFFKKKWFQDDPVVVQVLQVVVCVVVVPDLQAGWDWQADDDTITMIGGRRVVVVVCCVPPPVNVPTDMDGDPHRSHDAQAQSRDDLVSLCCSNVDPDRPQVVVFGAGRHWYAQQQQLDTDDDGTSSRSSSVSSCCGHHHHGHLVSVLVSVLVVCVVSLRQAYEYEYQHDDDSVVVSVVSNCVHPSNHHYHYDHSSVVSPDDDDPPTDGSALLSFWKFFQFKFKFFFPAPRGDVVVVVCVVVVDDRKDFDDVQQPDLVVQEDCVLPDPRHFNARIFTEGDPLLDADQVVLPHDPVLSVLADSQLRVQLVGLVRRCVSQVQDAPPDPQRDQQQEEEFEEDADQACLVPPQVPDPDPNSPCRRPQQNSQVSNCVSVVRNAYGDYAYPDPCRFQVRVLVQSVCSSVSSHQKYKYGYFDHRRHSNVNSVCVVVQADDHDRDAQPFPDPPQRHHHHTGMIMITMMGGPVRCVVVVGDGPDIQLFDDDDAQPVDPDRPEHALQVLLVRVVVRCSSSSHDPVPDPDDDDPRSSDPRHNVSPVSND/DDDDPPPPPPPVVVPLVQAFEEEEQEPDDAPDLLLLLLLLLLLLCQFQLQVLLVLLQVLLQVLVVVVLVVDDPVVSVQDDDDDTLSCLSVDPCCCFFLLVQLSVLLSSLSSVLSLVLSLCSVPVPVPVDQPRYAYEYDFSSLLSSLLVQLDQDSNSSSQSSSLSSSLSNLLLVLQSVLQCVLPNDDRVDGFAFFKKKWFQDDPVVVQVLQVVVCVVVVPDLQAGWDWQADDDTITMIGGNRVVVVVCCVPPPVNVPTDMDGDPHRSHDAQAQSRDDLVSLCCSNVDPDRPQVVVFGAGRHWYAQQQQLDTDDDGTSSRSSSVSSCCGHHHHGHLVSVLVSVLVSCVVSLRQAYEYEYQHDDDSVVVSQVSNCPHPSNHHYHYDHSSVVSPDDDDPPTDGSALLSFWKFFQFKFKFFFPAPRGDVVVVVCVVVVDDRKDFDDVQQPDLVVQEDCVLPDPRHFNARIFTEGPPLLDADQVVLPHDPVLSVLADSQLRVQLVGLVRRCVSQVQDAPPDPQRDQQQEEEFEEDADQACLVPPCVPDPDPNSPCRRPQQNSQVSNCVSVVRNAYGDYAYPDPCRFQVRVLVQSVCSSVSSHQKYKYGYFDHRRHSNVNSVCVVVQADDNDRDAQPFPDPPQRHHHHTGMIMITMMGGPVRCVVVVGDGPDIQLFDDDDAQPVDPDRPEHALQVLLVRVVVRCSSSSHDPVPDPDDDDPRRSDPRHNVSPVSND